Protein 2LEO (pdb70)

InterPro domains:
  IPR002350 Kazal domain [PF00050] (32-85)
  IPR002350 Kazal domain [PS00282] (45-67)
  IPR002350 Kazal domain [PS51465] (26-85)
  IPR002350 Kazal domain [SM00280] (31-85)
  IPR036058 Kazal domain superfamily [SSF100895] (29-85)
  IPR050159 Kazal-type Serine Protease Inhibitor [PTHR47499] (1-85)

Solvent-accessible surface area: 4536 Å² total; per-residue (Å²): 133,172,57,111,84,118,48,114,105,164,44,75,20,71,93,17,136,155,75,87,58,142,57,20,82,44,58,179,67,155,98,45,10,0,0,43,40,163,81,56,27,20,4,39,0,84,1,0,20,52,8,32,116,47,128,35,158,3,56,33,41,67,110,21,75,83

Nearest PDB structures (foldseek):
  2leo-assembly1_A  TM=8.943E-01  e=5.142E-12  Homo sapiens
  1ppf-assembly1_I  TM=8.705E-01  e=2.106E-05  Meleagris gallopavo
  2sge-assembly1_I  TM=8.739E-01  e=2.748E-05  Meleagris gallopavo
  1m8b-assembly1_A  TM=8.467E-01  e=2.937E-05  unclassified
  2sgp-assembly1_I  TM=8.776E-01  e=6.971E-05  Meleagris gallopavo

Foldseek 3Di:
DVDCPPDNDWQCLVVQVVPDLVDGDDDPQFWWFAWPVQATDRDSRRQSSVCVVVVNPTIGPGTHHD

Structure (mmCIF, N/CA/C/O backbone):
data_2LEO
#
_entry.id   2LEO
#
loop_
_atom_site.group_PDB
_atom_site.id
_atom_site.type_symbol
_atom_site.label_atom_id
_atom_site.label_alt_id
_atom_site.label_comp_id
_atom_site.label_asym_id
_atom_site.label_entity_id
_atom_site.label_seq_id
_atom_site.pdbx_PDB_ins_code
_atom_site.Cartn_x
_atom_site.Cartn_y
_atom_site.Cartn_z
_atom_site.occupancy
_atom_site.B_iso_or_equiv
_atom_site.auth_seq_id
_atom_site.auth_comp_id
_atom_site.auth_asym_id
_atom_site.auth_atom_id
_atom_site.pdbx_PDB_model_num
ATOM 1 N N . SER A 1 1 ? 14.704 1.374 9.948 1.00 0.00 20 SER A N 1
ATOM 2 C CA . SER A 1 1 ? 13.849 2.432 9.454 1.00 0.00 20 SER A CA 1
ATOM 3 C C . SER A 1 1 ? 14.066 3.697 10.269 1.00 0.00 20 SER A C 1
ATOM 4 O O . SER A 1 1 ? 13.954 3.682 11.497 1.00 0.00 20 SER A O 1
ATOM 14 N N . GLU A 1 2 ? 14.387 4.778 9.596 1.00 0.00 21 GLU A N 1
ATOM 15 C CA . GLU A 1 2 ? 14.659 6.030 10.259 1.00 0.00 21 GLU A CA 1
ATOM 16 C C . GLU A 1 2 ? 13.429 6.901 10.230 1.00 0.00 21 GLU A C 1
ATOM 17 O O . GLU A 1 2 ? 12.966 7.312 9.152 1.00 0.00 21 GLU A O 1
ATOM 29 N N . ALA A 1 3 ? 12.882 7.132 11.389 1.00 0.00 22 ALA A N 1
ATOM 30 C CA . ALA A 1 3 ? 11.720 7.966 11.560 1.00 0.00 22 ALA A CA 1
ATOM 31 C C . ALA A 1 3 ? 11.691 8.454 12.986 1.00 0.00 22 ALA A C 1
ATOM 32 O O . ALA A 1 3 ? 12.151 7.745 13.890 1.00 0.00 22 ALA A O 1
ATOM 39 N N . ALA A 1 4 ? 11.191 9.649 13.197 1.00 0.00 23 ALA A N 1
ATOM 40 C CA . ALA A 1 4 ? 11.076 10.181 14.539 1.00 0.00 23 ALA A CA 1
ATOM 41 C C . ALA A 1 4 ? 9.915 9.486 15.216 1.00 0.00 23 ALA A C 1
ATOM 42 O O . ALA A 1 4 ? 10.003 9.036 16.362 1.00 0.00 23 ALA A O 1
ATOM 49 N N . SER A 1 5 ? 8.845 9.378 14.484 1.00 0.00 24 SER A N 1
ATOM 50 C CA . SER A 1 5 ? 7.679 8.701 14.925 1.00 0.00 24 SER A CA 1
ATOM 51 C C . SER A 1 5 ? 7.569 7.411 14.124 1.00 0.00 24 SER A C 1
ATOM 52 O O . SER A 1 5 ? 7.262 7.445 12.925 1.00 0.00 24 SER A O 1
ATOM 60 N N . LEU A 1 6 ? 7.878 6.300 14.749 1.00 0.00 25 LEU A N 1
ATOM 61 C CA . LEU A 1 6 ? 7.809 5.010 14.084 1.00 0.00 25 LEU A CA 1
ATOM 62 C C . LEU A 1 6 ? 6.369 4.672 13.846 1.00 0.00 25 LEU A C 1
ATOM 63 O O . LEU A 1 6 ? 5.633 4.361 14.782 1.00 0.00 25 LEU A O 1
ATOM 79 N N . SER A 1 7 ? 5.954 4.764 12.620 1.00 0.00 26 SER A N 1
ATOM 80 C CA . SER A 1 7 ? 4.581 4.578 12.297 1.00 0.00 26 SER A CA 1
ATOM 81 C C . SER A 1 7 ? 4.403 3.434 11.289 1.00 0.00 26 SER A C 1
ATOM 82 O O . SER A 1 7 ? 4.456 3.650 10.070 1.00 0.00 26 SER A O 1
ATOM 90 N N . PRO A 1 8 ? 4.295 2.186 11.778 1.00 0.00 27 PRO A N 1
ATOM 91 C CA . PRO A 1 8 ? 4.045 1.045 10.943 1.00 0.00 27 PRO A CA 1
ATOM 92 C C . PRO A 1 8 ? 2.541 0.830 10.783 1.00 0.00 27 PRO A C 1
ATOM 93 O O . PRO A 1 8 ? 1.879 0.209 11.631 1.00 0.00 27 PRO A O 1
ATOM 104 N N . LYS A 1 9 ? 1.998 1.414 9.759 1.00 0.00 28 LYS A N 1
ATOM 105 C CA . LYS A 1 9 ? 0.597 1.309 9.482 1.00 0.00 28 LYS A CA 1
ATOM 106 C C . LYS A 1 9 ? 0.357 0.317 8.374 1.00 0.00 28 LYS A C 1
ATOM 107 O O . LYS A 1 9 ? 1.158 0.195 7.442 1.00 0.00 28 LYS A O 1
ATOM 126 N N . LYS A 1 10 ? -0.702 -0.409 8.487 1.00 0.00 29 LYS A N 1
ATOM 127 C CA . LYS A 1 10 ? -1.095 -1.335 7.472 1.00 0.00 29 LYS A CA 1
ATOM 128 C C . LYS A 1 10 ? -2.580 -1.198 7.284 1.00 0.00 29 LYS A C 1
ATOM 129 O O . LYS A 1 10 ? -3.345 -1.479 8.193 1.00 0.00 29 LYS A O 1
ATOM 148 N N . VAL A 1 11 ? -2.978 -0.724 6.131 1.00 0.00 30 VAL A N 1
ATOM 149 C CA . VAL A 1 11 ? -4.387 -0.578 5.808 1.00 0.00 30 VAL A CA 1
ATOM 150 C C . VAL A 1 11 ? -4.910 -1.969 5.436 1.00 0.00 30 VAL A C 1
ATOM 151 O O . VAL A 1 11 ? -4.091 -2.902 5.282 1.00 0.00 30 VAL A O 1
ATOM 164 N N . ASP A 1 12 ? -6.211 -2.146 5.297 1.00 0.00 31 ASP A N 1
ATOM 165 C CA . ASP A 1 12 ? -6.704 -3.466 4.975 1.00 0.00 31 ASP A CA 1
ATOM 166 C C . ASP A 1 12 ? -6.445 -3.772 3.531 1.00 0.00 31 ASP A C 1
ATOM 167 O O . ASP A 1 12 ? -7.086 -3.232 2.633 1.00 0.00 31 ASP A O 1
ATOM 176 N N . CYS A 1 13 ? -5.462 -4.570 3.322 1.00 0.00 32 CYS A N 1
ATOM 177 C CA . CYS A 1 13 ? -5.105 -5.015 2.022 1.00 0.00 32 CYS A CA 1
ATOM 178 C C . CYS A 1 13 ? -5.587 -6.453 1.883 1.00 0.00 32 CYS A C 1
ATOM 179 O O . CYS A 1 13 ? -5.659 -6.996 0.807 1.00 0.00 32 CYS A O 1
ATOM 186 N N . SER A 1 14 ? -6.013 -7.019 2.998 1.00 0.00 33 SER A N 1
ATOM 187 C CA . SER A 1 14 ? -6.418 -8.400 3.091 1.00 0.00 33 SER A CA 1
ATOM 188 C C . SER A 1 14 ? -7.616 -8.705 2.193 1.00 0.00 33 SER A C 1
ATOM 189 O O . SER A 1 14 ? -7.619 -9.716 1.488 1.00 0.00 33 SER A O 1
ATOM 197 N N . ILE A 1 15 ? -8.606 -7.829 2.187 1.00 0.00 34 ILE A N 1
ATOM 198 C CA . ILE A 1 15 ? -9.792 -8.044 1.358 1.00 0.00 34 ILE A CA 1
ATOM 199 C C . ILE A 1 15 ? -9.456 -8.007 -0.137 1.00 0.00 34 ILE A C 1
ATOM 200 O O . ILE A 1 15 ? -10.129 -8.637 -0.948 1.00 0.00 34 ILE A O 1
ATOM 216 N N . TYR A 1 16 ? -8.375 -7.327 -0.486 1.00 0.00 35 TYR A N 1
ATOM 217 C CA . TYR A 1 16 ? -7.981 -7.208 -1.874 1.00 0.00 35 TYR A CA 1
ATOM 218 C C . TYR A 1 16 ? -6.981 -8.293 -2.204 1.00 0.00 35 TYR A C 1
ATOM 219 O O . TYR A 1 16 ? -6.849 -8.720 -3.333 1.00 0.00 35 TYR A O 1
ATOM 237 N N . LYS A 1 17 ? -6.336 -8.770 -1.165 1.00 0.00 36 LYS A N 1
ATOM 238 C CA . LYS A 1 17 ? -5.366 -9.853 -1.203 1.00 0.00 36 LYS A CA 1
ATOM 239 C C . LYS A 1 17 ? -6.087 -11.175 -1.518 1.00 0.00 36 LYS A C 1
ATOM 240 O O . LYS A 1 17 ? -5.474 -12.195 -1.871 1.00 0.00 36 LYS A O 1
ATOM 259 N N . LYS A 1 18 ? -7.395 -11.122 -1.375 1.00 0.00 37 LYS A N 1
ATOM 260 C CA . LYS A 1 18 ? -8.291 -12.213 -1.683 1.00 0.00 37 LYS A CA 1
ATOM 261 C C . LYS A 1 18 ? -8.434 -12.341 -3.216 1.00 0.00 37 LYS A C 1
ATOM 262 O O . LYS A 1 18 ? -8.898 -13.362 -3.732 1.00 0.00 37 LYS A O 1
ATOM 281 N N . TYR A 1 19 ? -8.035 -11.301 -3.929 1.00 0.00 38 TYR A N 1
ATOM 282 C CA . TYR A 1 19 ? -8.095 -11.287 -5.377 1.00 0.00 38 TYR A CA 1
ATOM 283 C C . TYR A 1 19 ? -6.684 -11.464 -5.914 1.00 0.00 38 TYR A C 1
ATOM 284 O O . TYR A 1 19 ? -5.716 -11.236 -5.178 1.00 0.00 38 TYR A O 1
ATOM 302 N N . PRO A 1 20 ? -6.524 -11.899 -7.177 1.00 0.00 39 PRO A N 1
ATOM 303 C CA . PRO A 1 20 ? -5.213 -11.959 -7.815 1.00 0.00 39 PRO A CA 1
ATOM 304 C C . PRO A 1 20 ? -4.629 -10.552 -7.930 1.00 0.00 39 PRO A C 1
ATOM 305 O O . PRO A 1 20 ? -5.340 -9.614 -8.271 1.00 0.00 39 PRO A O 1
ATOM 316 N N . VAL A 1 21 ? -3.346 -10.428 -7.676 1.00 0.00 40 VAL A N 1
ATOM 317 C CA . VAL A 1 21 ? -2.653 -9.133 -7.628 1.00 0.00 40 VAL A CA 1
ATOM 318 C C . VAL A 1 21 ? -2.816 -8.306 -8.927 1.00 0.00 40 VAL A C 1
ATOM 319 O O . VAL A 1 21 ? -2.840 -7.072 -8.888 1.00 0.00 40 VAL A O 1
ATOM 332 N N . VAL A 1 22 ? -2.961 -8.970 -10.062 1.00 0.00 41 VAL A N 1
ATOM 333 C CA . VAL A 1 22 ? -3.099 -8.241 -11.310 1.00 0.00 41 VAL A CA 1
ATOM 334 C C . VAL A 1 22 ? -4.548 -7.735 -11.506 1.00 0.00 41 VAL A C 1
ATOM 335 O O . VAL A 1 22 ? -4.777 -6.702 -12.150 1.00 0.00 41 VAL A O 1
ATOM 348 N N . ALA A 1 23 ? -5.512 -8.409 -10.907 1.00 0.00 42 ALA A N 1
ATOM 349 C CA . ALA A 1 23 ? -6.890 -8.021 -11.066 1.00 0.00 42 ALA A CA 1
ATOM 350 C C . ALA A 1 23 ? -7.550 -7.817 -9.725 1.00 0.00 42 ALA A C 1
ATOM 351 O O . ALA A 1 23 ? -8.062 -8.760 -9.123 1.00 0.00 42 ALA A O 1
ATOM 358 N N . ILE A 1 24 ? -7.537 -6.606 -9.268 1.00 0.00 43 ILE A N 1
ATOM 359 C CA . ILE A 1 24 ? -8.123 -6.256 -8.005 1.00 0.00 43 ILE A CA 1
ATOM 360 C C . ILE A 1 24 ? -9.146 -5.161 -8.243 1.00 0.00 43 ILE A C 1
ATOM 361 O O . ILE A 1 24 ? -8.784 -4.063 -8.697 1.00 0.00 43 ILE A O 1
ATOM 377 N N . PRO A 1 25 ? -10.433 -5.452 -8.035 1.00 0.00 44 PRO A N 1
ATOM 378 C CA . PRO A 1 25 ? -11.493 -4.467 -8.214 1.00 0.00 44 PRO A CA 1
ATOM 379 C C . PRO A 1 25 ? -11.412 -3.369 -7.159 1.00 0.00 44 PRO A C 1
ATOM 380 O O . PRO A 1 25 ? -11.299 -3.648 -5.958 1.00 0.00 44 PRO A O 1
ATOM 391 N N . CYS A 1 26 ? -11.538 -2.149 -7.595 1.00 0.00 45 CYS A N 1
ATOM 392 C CA . CYS A 1 26 ? -11.409 -1.013 -6.724 1.00 0.00 45 CYS A CA 1
ATOM 393 C C . CYS A 1 26 ? -12.712 -0.247 -6.664 1.00 0.00 45 CYS A C 1
ATOM 394 O O . CYS A 1 26 ? -13.485 -0.260 -7.635 1.00 0.00 45 CYS A O 1
ATOM 401 N N . PRO A 1 27 ? -13.017 0.378 -5.519 1.00 0.00 46 PRO A N 1
ATOM 402 C CA . PRO A 1 27 ? -14.197 1.221 -5.389 1.00 0.00 46 PRO A CA 1
ATOM 403 C C . PRO A 1 27 ? -14.062 2.498 -6.222 1.00 0.00 46 PRO A C 1
ATOM 404 O O . PRO A 1 27 ? -12.951 2.943 -6.526 1.00 0.00 46 PRO A O 1
ATOM 415 N N . ILE A 1 28 ? -15.186 3.104 -6.540 1.00 0.00 47 ILE A N 1
ATOM 416 C CA . ILE A 1 28 ? -15.215 4.330 -7.343 1.00 0.00 47 ILE A CA 1
ATOM 417 C C . ILE A 1 28 ? -14.975 5.582 -6.491 1.00 0.00 47 ILE A C 1
ATOM 418 O O . ILE A 1 28 ? -15.145 6.718 -6.944 1.00 0.00 47 ILE A O 1
ATOM 434 N N . THR A 1 29 ? -14.559 5.356 -5.282 1.00 0.00 48 THR A N 1
ATOM 435 C CA . THR A 1 29 ? -14.271 6.393 -4.347 1.00 0.00 48 THR A CA 1
ATOM 436 C C . THR A 1 29 ? -12.774 6.718 -4.417 1.00 0.00 48 THR A C 1
ATOM 437 O O . THR A 1 29 ? -11.938 5.807 -4.548 1.00 0.00 48 THR A O 1
ATOM 448 N N . TYR A 1 30 ? -12.448 7.986 -4.412 1.00 0.00 49 TYR A N 1
ATOM 449 C CA . TYR A 1 30 ? -11.073 8.412 -4.433 1.00 0.00 49 TYR A CA 1
ATOM 450 C C . TYR A 1 30 ? -10.718 8.906 -3.056 1.00 0.00 49 TYR A C 1
ATOM 451 O O . TYR A 1 30 ? -11.302 9.880 -2.573 1.00 0.00 49 TYR A O 1
ATOM 469 N N . LEU A 1 31 ? -9.809 8.240 -2.434 1.00 0.00 50 LEU A N 1
ATOM 470 C CA . LEU A 1 31 ? -9.357 8.580 -1.118 1.00 0.00 50 LEU A CA 1
ATOM 471 C C . LEU A 1 31 ? -7.860 8.541 -1.140 1.00 0.00 50 LEU A C 1
ATOM 472 O O . LEU A 1 31 ? -7.278 7.460 -1.153 1.00 0.00 50 LEU A O 1
ATOM 488 N N . PRO A 1 32 ? -7.211 9.702 -1.192 1.00 0.00 51 PRO A N 1
ATOM 489 C CA . PRO A 1 32 ? -5.775 9.765 -1.292 1.00 0.00 51 PRO A CA 1
ATOM 490 C C . PRO A 1 32 ? -5.121 9.120 -0.092 1.00 0.00 51 PRO A C 1
ATOM 491 O O . PRO A 1 32 ? -5.468 9.418 1.061 1.00 0.00 51 PRO A O 1
ATOM 502 N N . VAL A 1 33 ? -4.257 8.196 -0.356 1.00 0.00 52 VAL A N 1
ATOM 503 C CA . VAL A 1 33 ? -3.517 7.530 0.675 1.00 0.00 52 VAL A CA 1
ATOM 504 C C . VAL A 1 33 ? -2.048 7.616 0.353 1.00 0.00 52 VAL A C 1
ATOM 505 O O . VAL A 1 33 ? -1.671 7.754 -0.814 1.00 0.00 52 VAL A O 1
ATOM 518 N N . CYS A 1 34 ? -1.237 7.564 1.349 1.00 0.00 53 CYS A N 1
ATOM 519 C CA . CYS A 1 34 ? 0.175 7.674 1.163 1.00 0.00 53 CYS A CA 1
ATOM 520 C C . CYS A 1 34 ? 0.874 6.426 1.642 1.00 0.00 53 CYS A C 1
ATOM 521 O O . CYS A 1 34 ? 0.638 5.948 2.777 1.00 0.00 53 CYS A O 1
ATOM 528 N N . GLY A 1 35 ? 1.708 5.885 0.793 1.00 0.00 54 GLY A N 1
ATOM 529 C CA . GLY A 1 35 ? 2.451 4.725 1.133 1.00 0.00 54 GLY A CA 1
ATOM 530 C C . GLY A 1 35 ? 3.779 5.079 1.762 1.00 0.00 54 GLY A C 1
ATOM 531 O O . GLY A 1 35 ? 4.243 6.210 1.642 1.00 0.00 54 GLY A O 1
ATOM 535 N N . SER A 1 36 ? 4.404 4.109 2.397 1.00 0.00 55 SER A N 1
ATOM 536 C CA . SER A 1 36 ? 5.694 4.273 3.075 1.00 0.00 55 SER A CA 1
ATOM 537 C C . SER A 1 36 ? 6.814 4.566 2.072 1.00 0.00 55 SER A C 1
ATOM 538 O O . SER A 1 36 ? 7.901 5.027 2.430 1.00 0.00 55 SER A O 1
ATOM 546 N N . ASP A 1 37 ? 6.510 4.321 0.814 1.00 0.00 56 ASP A N 1
ATOM 547 C CA . ASP A 1 37 ? 7.427 4.536 -0.287 1.00 0.00 56 ASP A CA 1
ATOM 548 C C . ASP A 1 37 ? 7.335 6.004 -0.734 1.00 0.00 56 ASP A C 1
ATOM 549 O O . ASP A 1 37 ? 8.022 6.434 -1.648 1.00 0.00 56 ASP A O 1
ATOM 558 N N . TYR A 1 38 ? 6.465 6.758 -0.039 1.00 0.00 57 TYR A N 1
ATOM 559 C CA . TYR A 1 38 ? 6.202 8.186 -0.281 1.00 0.00 57 TYR A CA 1
ATOM 560 C C . TYR A 1 38 ? 5.481 8.408 -1.593 1.00 0.00 57 TYR A C 1
ATOM 561 O O . TYR A 1 38 ? 5.614 9.454 -2.235 1.00 0.00 57 TYR A O 1
ATOM 579 N N . ILE A 1 39 ? 4.682 7.445 -1.961 1.00 0.00 58 ILE A N 1
ATOM 580 C CA . ILE A 1 39 ? 3.895 7.530 -3.161 1.00 0.00 58 ILE A CA 1
ATOM 581 C C . ILE A 1 39 ? 2.424 7.676 -2.772 1.00 0.00 58 ILE A C 1
ATOM 582 O O . ILE A 1 39 ? 1.927 6.914 -1.933 1.00 0.00 58 ILE A O 1
ATOM 598 N N . THR A 1 40 ? 1.761 8.673 -3.324 1.00 0.00 59 THR A N 1
ATOM 599 C CA . THR A 1 40 ? 0.353 8.880 -3.083 1.00 0.00 59 THR A CA 1
ATOM 600 C C . THR A 1 40 ? -0.461 7.996 -4.042 1.00 0.00 59 THR A C 1
ATOM 601 O O . THR A 1 40 ? -0.158 7.922 -5.241 1.00 0.00 59 THR A O 1
ATOM 612 N N . TYR A 1 41 ? -1.443 7.317 -3.514 1.00 0.00 60 TYR A N 1
ATOM 613 C CA . TYR A 1 41 ? -2.291 6.440 -4.286 1.00 0.00 60 TYR A CA 1
ATOM 614 C C . TYR A 1 41 ? -3.720 6.946 -4.284 1.00 0.00 60 TYR A C 1
ATOM 615 O O . TYR A 1 41 ? -4.120 7.685 -3.369 1.00 0.00 60 TYR A O 1
ATOM 633 N N . GLY A 1 42 ? -4.477 6.542 -5.308 1.00 0.00 61 GLY A N 1
ATOM 634 C CA . GLY A 1 42 ? -5.856 6.986 -5.478 1.00 0.00 61 GLY A CA 1
ATOM 635 C C . GLY A 1 42 ? -6.800 6.507 -4.391 1.00 0.00 61 GLY A C 1
ATOM 636 O O . GLY A 1 42 ? -7.789 7.172 -4.094 1.00 0.00 61 GLY A O 1
ATOM 640 N N . ASN A 1 43 ? -6.504 5.353 -3.823 1.00 0.00 62 ASN A N 1
ATOM 641 C CA . ASN A 1 43 ? -7.269 4.788 -2.717 1.00 0.00 62 ASN A CA 1
ATOM 642 C C . ASN A 1 43 ? -6.557 3.577 -2.177 1.00 0.00 62 ASN A C 1
ATOM 643 O O . ASN A 1 43 ? -5.521 3.146 -2.746 1.00 0.00 62 ASN A O 1
ATOM 654 N N . GLU A 1 44 ? -7.094 3.017 -1.115 1.00 0.00 63 GLU A N 1
ATOM 655 C CA . GLU A 1 44 ? -6.514 1.865 -0.452 1.00 0.00 63 GLU A CA 1
ATOM 656 C C . GLU A 1 44 ? -6.438 0.634 -1.345 1.00 0.00 63 GLU A C 1
ATOM 657 O O . GLU A 1 44 ? -5.486 -0.134 -1.254 1.00 0.00 63 GLU A O 1
ATOM 669 N N . CYS A 1 45 ? -7.412 0.465 -2.211 1.00 0.00 64 CYS A N 1
ATOM 670 C CA . CYS A 1 45 ? -7.399 -0.620 -3.179 1.00 0.00 64 CYS A CA 1
ATOM 671 C C . CYS A 1 45 ? -6.166 -0.526 -4.070 1.00 0.00 64 CYS A C 1
ATOM 672 O O . CYS A 1 45 ? -5.419 -1.501 -4.220 1.00 0.00 64 CYS A O 1
ATOM 679 N N . HIS A 1 46 ? -5.916 0.666 -4.611 1.00 0.00 65 HIS A N 1
ATOM 680 C CA . HIS A 1 46 ? -4.772 0.861 -5.494 1.00 0.00 65 HIS A CA 1
ATOM 681 C C . HIS A 1 46 ? -3.473 0.712 -4.741 1.00 0.00 65 HIS A C 1
ATOM 682 O O . HIS A 1 46 ? -2.508 0.155 -5.271 1.00 0.00 65 HIS A O 1
ATOM 697 N N . LEU A 1 47 ? -3.459 1.182 -3.500 1.00 0.00 66 LEU A N 1
ATOM 698 C CA . LEU A 1 47 ? -2.305 1.020 -2.630 1.00 0.00 66 LEU A CA 1
ATOM 699 C C . LEU A 1 47 ? -2.036 -0.460 -2.412 1.00 0.00 66 LEU A C 1
ATOM 700 O O . LEU A 1 47 ? -0.920 -0.916 -2.574 1.00 0.00 66 LEU A O 1
ATOM 716 N N . CYS A 1 48 ? -3.085 -1.195 -2.101 1.00 0.00 67 CYS A N 1
ATOM 717 C CA . CYS A 1 48 ? -3.001 -2.619 -1.846 1.00 0.00 67 CYS A CA 1
ATOM 718 C C . CYS A 1 48 ? -2.461 -3.388 -3.058 1.00 0.00 67 CYS A C 1
ATOM 719 O O . CYS A 1 48 ? -1.607 -4.259 -2.899 1.00 0.00 67 CYS A O 1
ATOM 726 N N . THR A 1 49 ? -2.912 -3.024 -4.268 1.00 0.00 68 THR A N 1
ATOM 727 C CA . THR A 1 49 ? -2.444 -3.684 -5.482 1.00 0.00 68 THR A CA 1
ATOM 728 C C . THR A 1 49 ? -0.902 -3.581 -5.591 1.00 0.00 68 THR A C 1
ATOM 729 O O . THR A 1 49 ? -0.211 -4.586 -5.786 1.00 0.00 68 THR A O 1
ATOM 740 N N . GLU A 1 50 ? -0.380 -2.379 -5.399 1.00 0.00 69 GLU A N 1
ATOM 741 C CA . GLU A 1 50 ? 1.054 -2.151 -5.434 1.00 0.00 69 GLU A CA 1
ATOM 742 C C . GLU A 1 50 ? 1.753 -2.743 -4.208 1.00 0.00 69 GLU A C 1
ATOM 743 O O . GLU A 1 50 ? 2.880 -3.237 -4.309 1.00 0.00 69 GLU A O 1
ATOM 755 N N . SER A 1 51 ? 1.078 -2.710 -3.069 1.00 0.00 70 SER A N 1
ATOM 756 C CA . SER A 1 51 ? 1.617 -3.223 -1.822 1.00 0.00 70 SER A CA 1
ATOM 757 C C . SER A 1 51 ? 1.883 -4.726 -1.950 1.00 0.00 70 SER A C 1
ATOM 758 O O . SER A 1 51 ? 2.937 -5.217 -1.533 1.00 0.00 70 SER A O 1
ATOM 766 N N . LEU A 1 52 ? 0.951 -5.439 -2.562 1.00 0.00 71 LEU A N 1
ATOM 767 C CA . LEU A 1 52 ? 1.100 -6.867 -2.788 1.00 0.00 71 LEU A CA 1
ATOM 768 C C . LEU A 1 52 ? 2.106 -7.129 -3.894 1.00 0.00 71 LEU A C 1
ATOM 769 O O . LEU A 1 52 ? 2.939 -8.029 -3.790 1.00 0.00 71 LEU A O 1
ATOM 785 N N . LYS A 1 53 ? 2.044 -6.317 -4.933 1.00 0.00 72 LYS A N 1
ATOM 786 C CA . LYS A 1 53 ? 2.901 -6.458 -6.105 1.00 0.00 72 LYS A CA 1
ATOM 787 C C . LYS A 1 53 ? 4.377 -6.289 -5.742 1.00 0.00 72 LYS A C 1
ATOM 788 O O . LYS A 1 53 ? 5.215 -7.086 -6.135 1.00 0.00 72 LYS A O 1
ATOM 807 N N . SER A 1 54 ? 4.679 -5.281 -4.974 1.00 0.00 73 SER A N 1
ATOM 808 C CA . SER A 1 54 ? 6.045 -5.014 -4.581 1.00 0.00 73 SER A CA 1
ATOM 809 C C . SER A 1 54 ? 6.371 -5.671 -3.225 1.00 0.00 73 SER A C 1
ATOM 810 O O . SER A 1 54 ? 7.451 -5.468 -2.663 1.00 0.00 73 SER A O 1
ATOM 818 N N . ASN A 1 55 ? 5.415 -6.452 -2.729 1.00 0.00 74 ASN A N 1
ATOM 819 C CA . ASN A 1 55 ? 5.493 -7.193 -1.458 1.00 0.00 74 ASN A CA 1
ATOM 820 C C . ASN A 1 55 ? 5.966 -6.372 -0.266 1.00 0.00 74 ASN A C 1
ATOM 821 O O . ASN A 1 55 ? 7.109 -6.491 0.183 1.00 0.00 74 ASN A O 1
ATOM 832 N N . GLY A 1 56 ? 5.106 -5.491 0.188 1.00 0.00 75 GLY A N 1
ATOM 833 C CA . GLY A 1 56 ? 5.351 -4.708 1.395 1.00 0.00 75 GLY A CA 1
ATOM 834 C C . GLY A 1 56 ? 6.356 -3.571 1.242 1.00 0.00 75 GLY A C 1
ATOM 835 O O . GLY A 1 56 ? 6.657 -2.889 2.228 1.00 0.00 75 GLY A O 1
ATOM 839 N N . ARG A 1 57 ? 6.889 -3.367 0.019 1.00 0.00 76 ARG A N 1
ATOM 840 C CA . ARG A 1 57 ? 7.767 -2.223 -0.262 1.00 0.00 76 ARG A CA 1
ATOM 841 C C . ARG A 1 57 ? 7.021 -0.955 0.085 1.00 0.00 76 ARG A C 1
ATOM 842 O O . ARG A 1 57 ? 7.510 -0.086 0.807 1.00 0.00 76 ARG A O 1
ATOM 863 N N . VAL A 1 58 ? 5.839 -0.871 -0.431 1.00 0.00 77 VAL A N 1
ATOM 864 C CA . VAL A 1 58 ? 4.993 0.216 -0.171 1.00 0.00 77 VAL A CA 1
ATOM 865 C C . VAL A 1 58 ? 3.880 -0.239 0.769 1.00 0.00 77 VAL A C 1
ATOM 866 O O . VAL A 1 58 ? 2.995 -1.006 0.403 1.00 0.00 77 VAL A O 1
ATOM 879 N N . GLN A 1 59 ? 3.993 0.145 1.993 1.00 0.00 78 GLN A N 1
ATOM 880 C CA . GLN A 1 59 ? 3.007 -0.177 2.975 1.00 0.00 78 GLN A CA 1
ATOM 881 C C . GLN A 1 59 ? 2.241 1.112 3.237 1.00 0.00 78 GLN A C 1
ATOM 882 O O . GLN A 1 59 ? 2.537 2.120 2.607 1.00 0.00 78 GLN A O 1
ATOM 896 N N . PHE A 1 60 ? 1.288 1.100 4.126 1.00 0.00 79 PHE A N 1
ATOM 897 C CA . PHE A 1 60 ? 0.519 2.294 4.410 1.00 0.00 79 PHE A CA 1
ATOM 898 C C . PHE A 1 60 ? 1.310 3.184 5.380 1.00 0.00 79 PHE A C 1
ATOM 899 O O . PHE A 1 60 ? 1.815 2.712 6.391 1.00 0.00 79 PHE A O 1
ATOM 916 N N . LEU A 1 61 ? 1.472 4.436 5.039 1.00 0.00 80 LEU A N 1
ATOM 917 C CA . LEU A 1 61 ? 2.223 5.350 5.884 1.00 0.00 80 LEU A CA 1
ATOM 918 C C . LEU A 1 61 ? 1.260 6.244 6.630 1.00 0.00 80 LEU A C 1
ATOM 919 O O . LEU A 1 61 ? 1.252 6.297 7.861 1.00 0.00 80 LEU A O 1
ATOM 935 N N . HIS A 1 62 ? 0.446 6.942 5.878 1.00 0.00 81 HIS A N 1
ATOM 936 C CA . HIS A 1 62 ? -0.544 7.826 6.430 1.00 0.00 81 HIS A CA 1
ATOM 937 C C . HIS A 1 62 ? -1.595 8.064 5.400 1.00 0.00 81 HIS A C 1
ATOM 938 O O . HIS A 1 62 ? -1.366 7.825 4.210 1.00 0.00 81 HIS A O 1
ATOM 953 N N . ASP A 1 63 ? -2.719 8.521 5.830 1.00 0.00 82 ASP A N 1
ATOM 954 C CA . ASP A 1 63 ? -3.802 8.833 4.933 1.00 0.00 82 ASP A CA 1
ATOM 955 C C . ASP A 1 63 ? -3.554 10.198 4.340 1.00 0.00 82 ASP A C 1
ATOM 956 O O . ASP A 1 63 ? -2.769 10.995 4.893 1.00 0.00 82 ASP A O 1
ATOM 965 N N . GLY A 1 64 ? -4.150 10.449 3.222 1.00 0.00 83 GLY A N 1
ATOM 966 C CA . GLY A 1 64 ? -3.988 11.707 2.563 1.00 0.00 83 GLY A CA 1
ATOM 967 C C . GLY A 1 64 ? -2.790 11.687 1.657 1.00 0.00 83 GLY A C 1
ATOM 968 O O . GLY A 1 64 ? -1.992 10.740 1.695 1.00 0.00 83 GLY A O 1
ATOM 972 N N . SER A 1 65 ? -2.673 12.691 0.832 1.00 0.00 84 SER A N 1
ATOM 973 C CA . SER A 1 65 ? -1.551 12.840 -0.063 1.00 0.00 84 SER A CA 1
ATOM 974 C C . SER A 1 65 ? -0.245 12.953 0.757 1.00 0.00 84 SER A C 1
ATOM 975 O O . SER A 1 65 ? -0.263 13.496 1.862 1.00 0.00 84 SER A O 1
ATOM 983 N N . CYS A 1 66 ? 0.842 12.406 0.240 1.00 0.00 85 CYS A N 1
ATOM 984 C CA . CYS A 1 66 ? 2.125 12.385 0.949 1.00 0.00 85 CYS A CA 1
ATOM 985 C C . CYS A 1 66 ? 2.639 13.788 1.270 1.00 0.00 85 CYS A C 1
ATOM 986 O O . CYS A 1 66 ? 2.609 14.191 2.453 1.00 0.00 85 CYS A O 1
ATOM 994 N N . SER A 1 1 ? -2.098 -14.272 22.133 1.00 0.00 20 SER A N 2
ATOM 995 C CA . SER A 1 1 ? -0.863 -14.052 21.425 1.00 0.00 20 SER A CA 2
ATOM 996 C C . SER A 1 1 ? 0.226 -14.959 22.016 1.00 0.00 20 SER A C 2
ATOM 997 O O . SER A 1 1 ? 0.010 -15.598 23.055 1.00 0.00 20 SER A O 2
ATOM 1007 N N . GLU A 1 2 ? 1.375 -15.028 21.367 1.00 0.00 21 GLU A N 2
ATOM 1008 C CA . GLU A 1 2 ? 2.477 -15.867 21.834 1.00 0.00 21 GLU A CA 2
ATOM 1009 C C . GLU A 1 2 ? 3.214 -15.153 22.954 1.00 0.00 21 GLU A C 2
ATOM 1010 O O . GLU A 1 2 ? 3.614 -15.764 23.945 1.00 0.00 21 GLU A O 2
ATOM 1022 N N . ALA A 1 3 ? 3.374 -13.862 22.784 1.00 0.00 22 ALA A N 2
ATOM 1023 C CA . ALA A 1 3 ? 3.997 -13.008 23.755 1.00 0.00 22 ALA A CA 2
ATOM 1024 C C . ALA A 1 3 ? 3.548 -11.594 23.498 1.00 0.00 22 ALA A C 2
ATOM 1025 O O . ALA A 1 3 ? 2.932 -10.952 24.358 1.00 0.00 22 ALA A O 2
ATOM 1032 N N . ALA A 1 4 ? 3.799 -11.140 22.294 1.00 0.00 23 ALA A N 2
ATOM 1033 C CA . ALA A 1 4 ? 3.438 -9.811 21.869 1.00 0.00 23 ALA A CA 2
ATOM 1034 C C . ALA A 1 4 ? 3.297 -9.780 20.352 1.00 0.00 23 ALA A C 2
ATOM 1035 O O . ALA A 1 4 ? 4.292 -9.717 19.624 1.00 0.00 23 ALA A O 2
ATOM 1042 N N . SER A 1 5 ? 2.088 -9.886 19.881 1.00 0.00 24 SER A N 2
ATOM 1043 C CA . SER A 1 5 ? 1.826 -9.860 18.466 1.00 0.00 24 SER A CA 2
ATOM 1044 C C . SER A 1 5 ? 1.486 -8.432 18.044 1.00 0.00 24 SER A C 2
ATOM 1045 O O . SER A 1 5 ? 1.932 -7.958 16.992 1.00 0.00 24 SER A O 2
ATOM 1053 N N . LEU A 1 6 ? 0.713 -7.756 18.907 1.00 0.00 25 LEU A N 2
ATOM 1054 C CA . LEU A 1 6 ? 0.224 -6.383 18.712 1.00 0.00 25 LEU A CA 2
ATOM 1055 C C . LEU A 1 6 ? -0.773 -6.261 17.565 1.00 0.00 25 LEU A C 2
ATOM 1056 O O . LEU A 1 6 ? -0.831 -7.107 16.655 1.00 0.00 25 LEU A O 2
ATOM 1072 N N . SER A 1 7 ? -1.563 -5.227 17.621 1.00 0.00 26 SER A N 2
ATOM 1073 C CA . SER A 1 7 ? -2.501 -4.924 16.592 1.00 0.00 26 SER A CA 2
ATOM 1074 C C . SER A 1 7 ? -1.807 -3.996 15.591 1.00 0.00 26 SER A C 2
ATOM 1075 O O . SER A 1 7 ? -1.452 -2.858 15.932 1.00 0.00 26 SER A O 2
ATOM 1083 N N . PRO A 1 8 ? -1.536 -4.477 14.371 1.00 0.00 27 PRO A N 2
ATOM 1084 C CA . PRO A 1 8 ? -0.888 -3.670 13.367 1.00 0.00 27 PRO A CA 2
ATOM 1085 C C . PRO A 1 8 ? -1.872 -2.713 12.711 1.00 0.00 27 PRO A C 2
ATOM 1086 O O . PRO A 1 8 ? -2.720 -3.120 11.902 1.00 0.00 27 PRO A O 2
ATOM 1097 N N . LYS A 1 9 ? -1.813 -1.463 13.095 1.00 0.00 28 LYS A N 2
ATOM 1098 C CA . LYS A 1 9 ? -2.681 -0.483 12.511 1.00 0.00 28 LYS A CA 2
ATOM 1099 C C . LYS A 1 9 ? -2.104 0.000 11.208 1.00 0.00 28 LYS A C 2
ATOM 1100 O O . LYS A 1 9 ? -1.221 0.850 11.164 1.00 0.00 28 LYS A O 2
ATOM 1119 N N . LYS A 1 10 ? -2.583 -0.607 10.169 1.00 0.00 29 LYS A N 2
ATOM 1120 C CA . LYS A 1 10 ? -2.164 -0.383 8.829 1.00 0.00 29 LYS A CA 2
ATOM 1121 C C . LYS A 1 10 ? -3.414 -0.527 7.996 1.00 0.00 29 LYS A C 2
ATOM 1122 O O . LYS A 1 10 ? -4.425 -0.993 8.513 1.00 0.00 29 LYS A O 2
ATOM 1141 N N . VAL A 1 11 ? -3.362 -0.131 6.753 1.00 0.00 30 VAL A N 2
ATOM 1142 C CA . VAL A 1 11 ? -4.510 -0.215 5.872 1.00 0.00 30 VAL A CA 2
ATOM 1143 C C . VAL A 1 11 ? -4.876 -1.702 5.628 1.00 0.00 30 VAL A C 2
ATOM 1144 O O . VAL A 1 11 ? -3.992 -2.589 5.702 1.00 0.00 30 VAL A O 2
ATOM 1157 N N . ASP A 1 12 ? -6.138 -1.992 5.375 1.00 0.00 31 ASP A N 2
ATOM 1158 C CA . ASP A 1 12 ? -6.531 -3.366 5.150 1.00 0.00 31 ASP A CA 2
ATOM 1159 C C . ASP A 1 12 ? -6.376 -3.737 3.705 1.00 0.00 31 ASP A C 2
ATOM 1160 O O . ASP A 1 12 ? -7.104 -3.269 2.829 1.00 0.00 31 ASP A O 2
ATOM 1169 N N . CYS A 1 13 ? -5.413 -4.551 3.461 1.00 0.00 32 CYS A N 2
ATOM 1170 C CA . CYS A 1 13 ? -5.107 -5.028 2.142 1.00 0.00 32 CYS A CA 2
ATOM 1171 C C . CYS A 1 13 ? -5.651 -6.465 2.019 1.00 0.00 32 CYS A C 2
ATOM 1172 O O . CYS A 1 13 ? -5.629 -7.076 0.956 1.00 0.00 32 CYS A O 2
ATOM 1179 N N . SER A 1 14 ? -6.229 -6.948 3.114 1.00 0.00 33 SER A N 2
ATOM 1180 C CA . SER A 1 14 ? -6.687 -8.317 3.240 1.00 0.00 33 SER A CA 2
ATOM 1181 C C . SER A 1 14 ? -7.807 -8.639 2.247 1.00 0.00 33 SER A C 2
ATOM 1182 O O . SER A 1 14 ? -7.787 -9.684 1.596 1.00 0.00 33 SER A O 2
ATOM 1190 N N . ILE A 1 15 ? -8.765 -7.740 2.111 1.00 0.00 34 ILE A N 2
ATOM 1191 C CA . ILE A 1 15 ? -9.894 -7.975 1.208 1.00 0.00 34 ILE A CA 2
ATOM 1192 C C . ILE A 1 15 ? -9.506 -7.883 -0.263 1.00 0.00 34 ILE A C 2
ATOM 1193 O O . ILE A 1 15 ? -10.138 -8.503 -1.116 1.00 0.00 34 ILE A O 2
ATOM 1209 N N . TYR A 1 16 ? -8.455 -7.150 -0.561 1.00 0.00 35 TYR A N 2
ATOM 1210 C CA . TYR A 1 16 ? -8.039 -6.995 -1.939 1.00 0.00 35 TYR A CA 2
ATOM 1211 C C . TYR A 1 16 ? -7.158 -8.156 -2.375 1.00 0.00 35 TYR A C 2
ATOM 1212 O O . TYR A 1 16 ? -6.921 -8.362 -3.554 1.00 0.00 35 TYR A O 2
ATOM 1230 N N . LYS A 1 17 ? -6.729 -8.948 -1.401 1.00 0.00 36 LYS A N 2
ATOM 1231 C CA . LYS A 1 17 ? -5.966 -10.171 -1.646 1.00 0.00 36 LYS A CA 2
ATOM 1232 C C . LYS A 1 17 ? -6.844 -11.237 -2.300 1.00 0.00 36 LYS A C 2
ATOM 1233 O O . LYS A 1 17 ? -6.349 -12.236 -2.840 1.00 0.00 36 LYS A O 2
ATOM 1252 N N . LYS A 1 18 ? -8.147 -11.012 -2.252 1.00 0.00 37 LYS A N 2
ATOM 1253 C CA . LYS A 1 18 ? -9.123 -11.897 -2.865 1.00 0.00 37 LYS A CA 2
ATOM 1254 C C . LYS A 1 18 ? -9.159 -11.695 -4.377 1.00 0.00 37 LYS A C 2
ATOM 1255 O O . LYS A 1 18 ? -9.894 -12.379 -5.097 1.00 0.00 37 LYS A O 2
ATOM 1274 N N . TYR A 1 19 ? -8.385 -10.755 -4.849 1.00 0.00 38 TYR A N 2
ATOM 1275 C CA . TYR A 1 19 ? -8.288 -10.477 -6.246 1.00 0.00 38 TYR A CA 2
ATOM 1276 C C . TYR A 1 19 ? -6.872 -10.801 -6.689 1.00 0.00 38 TYR A C 2
ATOM 1277 O O . TYR A 1 19 ? -5.953 -10.807 -5.853 1.00 0.00 38 TYR A O 2
ATOM 1295 N N . PRO A 1 20 ? -6.667 -11.132 -7.968 1.00 0.00 39 PRO A N 2
ATOM 1296 C CA . PRO A 1 20 ? -5.332 -11.351 -8.509 1.00 0.00 39 PRO A CA 2
ATOM 1297 C C . PRO A 1 20 ? -4.492 -10.082 -8.365 1.00 0.00 39 PRO A C 2
ATOM 1298 O O . PRO A 1 20 ? -4.929 -9.006 -8.747 1.00 0.00 39 PRO A O 2
ATOM 1309 N N . VAL A 1 21 ? -3.300 -10.230 -7.837 1.00 0.00 40 VAL A N 2
ATOM 1310 C CA . VAL A 1 21 ? -2.392 -9.115 -7.541 1.00 0.00 40 VAL A CA 2
ATOM 1311 C C . VAL A 1 21 ? -2.140 -8.189 -8.750 1.00 0.00 40 VAL A C 2
ATOM 1312 O O . VAL A 1 21 ? -1.974 -6.980 -8.586 1.00 0.00 40 VAL A O 2
ATOM 1325 N N . VAL A 1 22 ? -2.132 -8.733 -9.949 1.00 0.00 41 VAL A N 2
ATOM 1326 C CA . VAL A 1 22 ? -1.867 -7.893 -11.099 1.00 0.00 41 VAL A CA 2
ATOM 1327 C C . VAL A 1 22 ? -3.133 -7.123 -11.536 1.00 0.00 41 VAL A C 2
ATOM 1328 O O . VAL A 1 22 ? -3.041 -6.024 -12.093 1.00 0.00 41 VAL A O 2
ATOM 1341 N N . ALA A 1 23 ? -4.298 -7.668 -11.249 1.00 0.00 42 ALA A N 2
ATOM 1342 C CA . ALA A 1 23 ? -5.536 -7.024 -11.620 1.00 0.00 42 ALA A CA 2
ATOM 1343 C C . ALA A 1 23 ? -6.468 -6.888 -10.427 1.00 0.00 42 ALA A C 2
ATOM 1344 O O . ALA A 1 23 ? -7.225 -7.817 -10.123 1.00 0.00 42 ALA A O 2
ATOM 1351 N N . ILE A 1 24 ? -6.430 -5.776 -9.759 1.00 0.00 43 ILE A N 2
ATOM 1352 C CA . ILE A 1 24 ? -7.294 -5.586 -8.621 1.00 0.00 43 ILE A CA 2
ATOM 1353 C C . ILE A 1 24 ? -8.339 -4.514 -8.920 1.00 0.00 43 ILE A C 2
ATOM 1354 O O . ILE A 1 24 ? -7.990 -3.370 -9.250 1.00 0.00 43 ILE A O 2
ATOM 1370 N N . PRO A 1 25 ? -9.633 -4.890 -8.901 1.00 0.00 44 PRO A N 2
ATOM 1371 C CA . PRO A 1 25 ? -10.727 -3.951 -9.106 1.00 0.00 44 PRO A CA 2
ATOM 1372 C C . PRO A 1 25 ? -10.873 -3.013 -7.916 1.00 0.00 44 PRO A C 2
ATOM 1373 O O . PRO A 1 25 ? -10.865 -3.448 -6.754 1.00 0.00 44 PRO A O 2
ATOM 1384 N N . CYS A 1 26 ? -11.050 -1.758 -8.206 1.00 0.00 45 CYS A N 2
ATOM 1385 C CA . CYS A 1 26 ? -11.069 -0.745 -7.188 1.00 0.00 45 CYS A CA 2
ATOM 1386 C C . CYS A 1 26 ? -12.374 0.021 -7.201 1.00 0.00 45 CYS A C 2
ATOM 1387 O O . CYS A 1 26 ? -13.001 0.175 -8.261 1.00 0.00 45 CYS A O 2
ATOM 1394 N N . PRO A 1 27 ? -12.815 0.508 -6.032 1.00 0.00 46 PRO A N 2
ATOM 1395 C CA . PRO A 1 27 ? -14.014 1.331 -5.932 1.00 0.00 46 PRO A CA 2
ATOM 1396 C C . PRO A 1 27 ? -13.787 2.687 -6.585 1.00 0.00 46 PRO A C 2
ATOM 1397 O O . PRO A 1 27 ? -12.637 3.090 -6.810 1.00 0.00 46 PRO A O 2
ATOM 1408 N N . ILE A 1 28 ? -14.854 3.391 -6.881 1.00 0.00 47 ILE A N 2
ATOM 1409 C CA . ILE A 1 28 ? -14.715 4.710 -7.476 1.00 0.00 47 ILE A CA 2
ATOM 1410 C C . ILE A 1 28 ? -14.482 5.743 -6.388 1.00 0.00 47 ILE A C 2
ATOM 1411 O O . ILE A 1 28 ? -14.106 6.880 -6.667 1.00 0.00 47 ILE A O 2
ATOM 1427 N N . THR A 1 29 ? -14.703 5.324 -5.146 1.00 0.00 48 THR A N 2
ATOM 1428 C CA . THR A 1 29 ? -14.472 6.150 -3.998 1.00 0.00 48 THR A CA 2
ATOM 1429 C C . THR A 1 29 ? -12.976 6.522 -3.947 1.00 0.00 48 THR A C 2
ATOM 1430 O O . THR A 1 29 ? -12.098 5.639 -4.030 1.00 0.00 48 THR A O 2
ATOM 1441 N N . TYR A 1 30 ? -12.699 7.799 -3.868 1.00 0.00 49 TYR A N 2
ATOM 1442 C CA . TYR A 1 30 ? -11.344 8.287 -3.859 1.00 0.00 49 TYR A CA 2
ATOM 1443 C C . TYR A 1 30 ? -10.936 8.603 -2.427 1.00 0.00 49 TYR A C 2
ATOM 1444 O O . TYR A 1 30 ? -11.464 9.540 -1.810 1.00 0.00 49 TYR A O 2
ATOM 1462 N N . LEU A 1 31 ? -10.038 7.828 -1.904 1.00 0.00 50 LEU A N 2
ATOM 1463 C CA . LEU A 1 31 ? -9.525 8.016 -0.570 1.00 0.00 50 LEU A CA 2
ATOM 1464 C C . LEU A 1 31 ? -8.037 8.208 -0.693 1.00 0.00 50 LEU A C 2
ATOM 1465 O O . LEU A 1 31 ? -7.322 7.233 -0.906 1.00 0.00 50 LEU A O 2
ATOM 1481 N N . PRO A 1 32 ? -7.542 9.447 -0.624 1.00 0.00 51 PRO A N 2
ATOM 1482 C CA . PRO A 1 32 ? -6.120 9.696 -0.755 1.00 0.00 51 PRO A CA 2
ATOM 1483 C C . PRO A 1 32 ? -5.341 9.003 0.357 1.00 0.00 51 PRO A C 2
ATOM 1484 O O . PRO A 1 32 ? -5.569 9.251 1.548 1.00 0.00 51 PRO A O 2
ATOM 1495 N N . VAL A 1 33 ? -4.486 8.107 -0.019 1.00 0.00 52 VAL A N 2
ATOM 1496 C CA . VAL A 1 33 ? -3.649 7.426 0.922 1.00 0.00 52 VAL A CA 2
ATOM 1497 C C . VAL A 1 33 ? -2.222 7.522 0.462 1.00 0.00 52 VAL A C 2
ATOM 1498 O O . VAL A 1 33 ? -1.943 7.509 -0.743 1.00 0.00 52 VAL A O 2
ATOM 1511 N N . CYS A 1 34 ? -1.337 7.646 1.381 1.00 0.00 53 CYS A N 2
ATOM 1512 C CA . CYS A 1 34 ? 0.039 7.811 1.066 1.00 0.00 53 CYS A CA 2
ATOM 1513 C C . CYS A 1 34 ? 0.802 6.558 1.397 1.00 0.00 53 CYS A C 2
ATOM 1514 O O . CYS A 1 34 ? 0.696 6.023 2.524 1.00 0.00 53 CYS A O 2
ATOM 1521 N N . GLY A 1 35 ? 1.531 6.067 0.429 1.00 0.00 54 GLY A N 2
ATOM 1522 C CA . GLY A 1 35 ? 2.328 4.910 0.636 1.00 0.00 54 GLY A CA 2
ATOM 1523 C C . GLY A 1 35 ? 3.707 5.287 1.105 1.00 0.00 54 GLY A C 2
ATOM 1524 O O . GLY A 1 35 ? 4.132 6.427 0.922 1.00 0.00 54 GLY A O 2
ATOM 1528 N N . SER A 1 36 ? 4.402 4.342 1.705 1.00 0.00 55 SER A N 2
ATOM 1529 C CA . SER A 1 36 ? 5.767 4.526 2.216 1.00 0.00 55 SER A CA 2
ATOM 1530 C C . SER A 1 36 ? 6.734 5.010 1.120 1.00 0.00 55 SER A C 2
ATOM 1531 O O . SER A 1 36 ? 7.733 5.662 1.403 1.00 0.00 55 SER A O 2
ATOM 1539 N N . ASP A 1 37 ? 6.388 4.732 -0.126 1.00 0.00 56 ASP A N 2
ATOM 1540 C CA . ASP A 1 37 ? 7.223 5.093 -1.267 1.00 0.00 56 ASP A CA 2
ATOM 1541 C C . ASP A 1 37 ? 6.879 6.510 -1.755 1.00 0.00 56 ASP A C 2
ATOM 1542 O O . ASP A 1 37 ? 7.303 6.944 -2.818 1.00 0.00 56 ASP A O 2
ATOM 1551 N N . TYR A 1 38 ? 6.090 7.217 -0.936 1.00 0.00 57 TYR A N 2
ATOM 1552 C CA . TYR A 1 38 ? 5.688 8.617 -1.154 1.00 0.00 57 TYR A CA 2
ATOM 1553 C C . TYR A 1 38 ? 4.852 8.795 -2.399 1.00 0.00 57 TYR A C 2
ATOM 1554 O O . TYR A 1 38 ? 4.823 9.865 -3.014 1.00 0.00 57 TYR A O 2
ATOM 1572 N N . ILE A 1 39 ? 4.140 7.766 -2.735 1.00 0.00 58 ILE A N 2
ATOM 1573 C CA . ILE A 1 39 ? 3.239 7.804 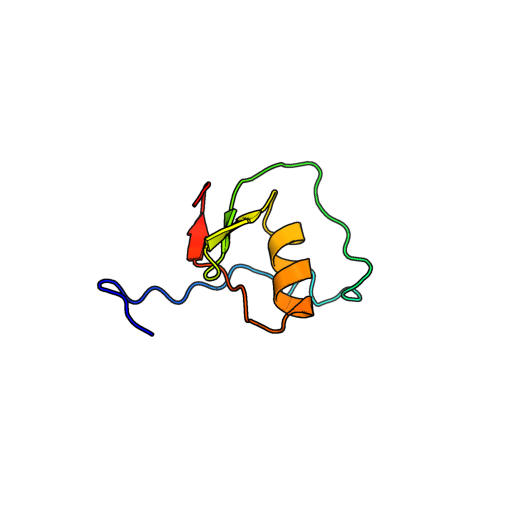-3.836 1.00 0.00 58 ILE A CA 2
ATOM 1574 C C . ILE A 1 39 ? 1.842 7.936 -3.262 1.00 0.00 58 ILE A C 2
ATOM 1575 O O . ILE A 1 39 ? 1.465 7.171 -2.363 1.00 0.00 58 ILE A O 2
ATOM 1591 N N . THR A 1 40 ? 1.120 8.923 -3.705 1.00 0.00 59 THR A N 2
ATOM 1592 C CA . THR A 1 40 ? -0.235 9.099 -3.280 1.00 0.00 59 THR A CA 2
ATOM 1593 C C . THR A 1 40 ? -1.128 8.207 -4.125 1.00 0.00 59 THR A C 2
ATOM 1594 O O . THR A 1 40 ? -1.081 8.246 -5.363 1.00 0.00 59 THR A O 2
ATOM 1605 N N . TYR A 1 41 ? -1.875 7.386 -3.477 1.00 0.00 60 TYR A N 2
ATOM 1606 C CA . TYR A 1 41 ? -2.754 6.497 -4.138 1.00 0.00 60 TYR A CA 2
ATOM 1607 C C . TYR A 1 41 ? -4.158 7.019 -4.031 1.00 0.00 60 TYR A C 2
ATOM 1608 O O . TYR A 1 41 ? -4.529 7.625 -3.012 1.00 0.00 60 TYR A O 2
ATOM 1626 N N . GLY A 1 42 ? -4.924 6.804 -5.085 1.00 0.00 61 GLY A N 2
ATOM 1627 C CA . GLY A 1 42 ? -6.293 7.274 -5.153 1.00 0.00 61 GLY A CA 2
ATOM 1628 C C . GLY A 1 42 ? -7.214 6.602 -4.165 1.00 0.00 61 GLY A C 2
ATOM 1629 O O . GLY A 1 42 ? -8.287 7.111 -3.878 1.00 0.00 61 GLY A O 2
ATOM 1633 N N . ASN A 1 43 ? -6.799 5.455 -3.672 1.00 0.00 62 ASN A N 2
ATOM 1634 C CA . ASN A 1 43 ? -7.520 4.708 -2.661 1.00 0.00 62 ASN A CA 2
ATOM 1635 C C . ASN A 1 43 ? -6.662 3.582 -2.180 1.00 0.00 62 ASN A C 2
ATOM 1636 O O . ASN A 1 43 ? -5.581 3.319 -2.763 1.00 0.00 62 ASN A O 2
ATOM 1647 N N . GLU A 1 44 ? -7.122 2.888 -1.166 1.00 0.00 63 GLU A N 2
ATOM 1648 C CA . GLU A 1 44 ? -6.339 1.841 -0.538 1.00 0.00 63 GLU A CA 2
ATOM 1649 C C . GLU A 1 44 ? -6.211 0.649 -1.445 1.00 0.00 63 GLU A C 2
ATOM 1650 O O . GLU A 1 44 ? -5.255 -0.098 -1.347 1.00 0.00 63 GLU A O 2
ATOM 1662 N N . CYS A 1 45 ? -7.188 0.472 -2.309 1.00 0.00 64 CYS A N 2
ATOM 1663 C CA . CYS A 1 45 ? -7.160 -0.564 -3.307 1.00 0.00 64 CYS A CA 2
ATOM 1664 C C . CYS A 1 45 ? -5.884 -0.467 -4.129 1.00 0.00 64 CYS A C 2
ATOM 1665 O O . CYS A 1 45 ? -5.117 -1.426 -4.201 1.00 0.00 64 CYS A O 2
ATOM 1672 N N . HIS A 1 46 ? -5.615 0.727 -4.673 1.00 0.00 65 HIS A N 2
ATOM 1673 C CA . HIS A 1 46 ? -4.417 0.937 -5.488 1.00 0.00 65 HIS A CA 2
ATOM 1674 C C . HIS A 1 46 ? -3.157 0.746 -4.664 1.00 0.00 65 HIS A C 2
ATOM 1675 O O . HIS A 1 46 ? -2.165 0.208 -5.157 1.00 0.00 65 HIS A O 2
ATOM 1690 N N . LEU A 1 47 ? -3.208 1.171 -3.407 1.00 0.00 66 LEU A N 2
ATOM 1691 C CA . LEU A 1 47 ? -2.088 1.001 -2.480 1.00 0.00 66 LEU A CA 2
ATOM 1692 C C . LEU A 1 47 ? -1.823 -0.484 -2.247 1.00 0.00 66 LEU A C 2
ATOM 1693 O O . LEU A 1 47 ? -0.707 -0.956 -2.419 1.00 0.00 66 LEU A O 2
ATOM 1709 N N . CYS A 1 48 ? -2.885 -1.209 -1.937 1.00 0.00 67 CYS A N 2
ATOM 1710 C CA . CYS A 1 48 ? -2.827 -2.634 -1.668 1.00 0.00 67 CYS A CA 2
ATOM 1711 C C . CYS A 1 48 ? -2.273 -3.405 -2.867 1.00 0.00 67 CYS A C 2
ATOM 1712 O O . CYS A 1 48 ? -1.463 -4.324 -2.698 1.00 0.00 67 CYS A O 2
ATOM 1719 N N . THR A 1 49 ? -2.659 -2.984 -4.080 1.00 0.00 68 THR A N 2
ATOM 1720 C CA . THR A 1 49 ? -2.183 -3.613 -5.300 1.00 0.00 68 THR A CA 2
ATOM 1721 C C . THR A 1 49 ? -0.650 -3.582 -5.353 1.00 0.00 68 THR A C 2
ATOM 1722 O O . THR A 1 49 ? 0.000 -4.617 -5.530 1.00 0.00 68 THR A O 2
ATOM 1733 N N . GLU A 1 50 ? -0.083 -2.411 -5.127 1.00 0.00 69 GLU A N 2
ATOM 1734 C CA . GLU A 1 50 ? 1.342 -2.242 -5.180 1.00 0.00 69 GLU A CA 2
ATOM 1735 C C . GLU A 1 50 ? 2.018 -2.903 -3.977 1.00 0.00 69 GLU A C 2
ATOM 1736 O O . GLU A 1 50 ? 3.116 -3.477 -4.099 1.00 0.00 69 GLU A O 2
ATOM 1748 N N . SER A 1 51 ? 1.368 -2.821 -2.828 1.00 0.00 70 SER A N 2
ATOM 1749 C CA . SER A 1 51 ? 1.848 -3.430 -1.607 1.00 0.00 70 SER A CA 2
ATOM 1750 C C . SER A 1 51 ? 2.040 -4.944 -1.758 1.00 0.00 70 SER A C 2
ATOM 1751 O O . SER A 1 51 ?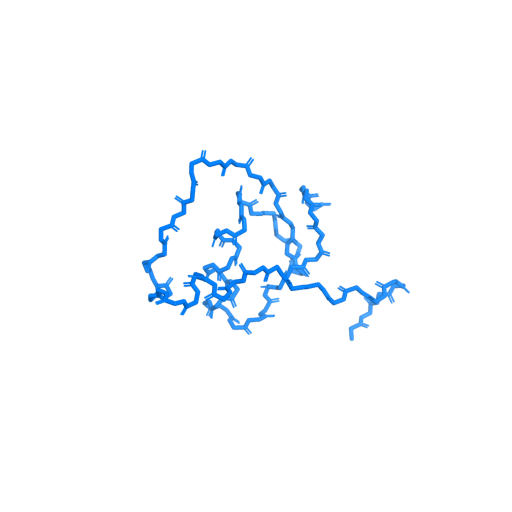 3.057 -5.487 -1.332 1.00 0.00 70 SER A O 2
ATOM 1759 N N . LEU A 1 52 ? 1.082 -5.604 -2.381 1.00 0.00 71 LEU A N 2
ATOM 1760 C CA . LEU A 1 52 ? 1.165 -7.037 -2.625 1.00 0.00 71 LEU A CA 2
ATOM 1761 C C . LEU A 1 52 ? 2.164 -7.329 -3.735 1.00 0.00 71 LEU A C 2
ATOM 1762 O O . LEU A 1 52 ? 2.973 -8.252 -3.637 1.00 0.00 71 LEU A O 2
ATOM 1778 N N . LYS A 1 53 ? 2.108 -6.514 -4.770 1.00 0.00 72 LYS A N 2
ATOM 1779 C CA . LYS A 1 53 ? 2.943 -6.638 -5.962 1.00 0.00 72 LYS A CA 2
ATOM 1780 C C . LYS A 1 53 ? 4.434 -6.591 -5.620 1.00 0.00 72 LYS A C 2
ATOM 1781 O O . LYS A 1 53 ? 5.227 -7.403 -6.108 1.00 0.00 72 LYS A O 2
ATOM 1800 N N . SER A 1 54 ? 4.805 -5.647 -4.792 1.00 0.00 73 SER A N 2
ATOM 1801 C CA . SER A 1 54 ? 6.187 -5.489 -4.408 1.00 0.00 73 SER A CA 2
ATOM 1802 C C . SER A 1 54 ? 6.452 -6.121 -3.027 1.00 0.00 73 SER A C 2
ATOM 1803 O O . SER A 1 54 ? 7.486 -5.876 -2.416 1.00 0.00 73 SER A O 2
ATOM 1811 N N . ASN A 1 55 ? 5.495 -6.942 -2.580 1.00 0.00 74 ASN A N 2
ATOM 1812 C CA . ASN A 1 55 ? 5.525 -7.697 -1.304 1.00 0.00 74 ASN A CA 2
ATOM 1813 C C . ASN A 1 55 ? 6.011 -6.881 -0.111 1.00 0.00 74 ASN A C 2
ATOM 1814 O O . ASN A 1 55 ? 7.180 -6.957 0.300 1.00 0.00 74 ASN A O 2
ATOM 1825 N N . GLY A 1 56 ? 5.142 -6.039 0.373 1.00 0.00 75 GLY A N 2
ATOM 1826 C CA . GLY A 1 56 ? 5.413 -5.277 1.560 1.00 0.00 75 GLY A CA 2
ATOM 1827 C C . GLY A 1 56 ? 6.451 -4.193 1.373 1.00 0.00 75 GLY A C 2
ATOM 1828 O O . GLY A 1 56 ? 7.016 -3.710 2.357 1.00 0.00 75 GLY A O 2
ATOM 1832 N N . ARG A 1 57 ? 6.758 -3.843 0.126 1.00 0.00 76 ARG A N 2
ATOM 1833 C CA . ARG A 1 57 ? 7.676 -2.749 -0.114 1.00 0.00 76 ARG A CA 2
ATOM 1834 C C . ARG A 1 57 ? 6.970 -1.451 0.227 1.00 0.00 76 ARG A C 2
ATOM 1835 O O . ARG A 1 57 ? 7.353 -0.744 1.147 1.00 0.00 76 ARG A O 2
ATOM 1856 N N . VAL A 1 58 ? 5.906 -1.169 -0.492 1.00 0.00 77 VAL A N 2
ATOM 1857 C CA . VAL A 1 58 ? 5.127 -0.008 -0.204 1.00 0.00 77 VAL A CA 2
ATOM 1858 C C . VAL A 1 58 ? 4.096 -0.409 0.807 1.00 0.00 77 VAL A C 2
ATOM 1859 O O . VAL A 1 58 ? 3.489 -1.477 0.691 1.00 0.00 77 VAL A O 2
ATOM 1872 N N . GLN A 1 59 ? 3.973 0.353 1.828 1.00 0.00 78 GLN A N 2
ATOM 1873 C CA . GLN A 1 59 ? 3.005 0.106 2.844 1.00 0.00 78 GLN A CA 2
ATOM 1874 C C . GLN A 1 59 ? 2.243 1.371 3.070 1.00 0.00 78 GLN A C 2
ATOM 1875 O O . GLN A 1 59 ? 2.557 2.403 2.469 1.00 0.00 78 GLN A O 2
ATOM 1889 N N . PHE A 1 60 ? 1.237 1.281 3.863 1.00 0.00 79 PHE A N 2
ATOM 1890 C CA . PHE A 1 60 ? 0.478 2.430 4.281 1.00 0.00 79 PHE A CA 2
ATOM 1891 C C . PHE A 1 60 ? 1.352 3.313 5.173 1.00 0.00 79 PHE A C 2
ATOM 1892 O O . PHE A 1 60 ? 1.733 2.908 6.271 1.00 0.00 79 PHE A O 2
ATOM 1909 N N . LEU A 1 61 ? 1.694 4.483 4.682 1.00 0.00 80 LEU A N 2
ATOM 1910 C CA . LEU A 1 61 ? 2.525 5.404 5.428 1.00 0.00 80 LEU A CA 2
ATOM 1911 C C . LEU A 1 61 ? 1.632 6.235 6.327 1.00 0.00 80 LEU A C 2
ATOM 1912 O O . LEU A 1 61 ? 1.801 6.254 7.545 1.00 0.00 80 LEU A O 2
ATOM 1928 N N . HIS A 1 62 ? 0.666 6.900 5.715 1.00 0.00 81 HIS A N 2
ATOM 1929 C CA . HIS A 1 62 ? -0.302 7.715 6.431 1.00 0.00 81 HIS A CA 2
ATOM 1930 C C . HIS A 1 62 ? -1.511 7.960 5.572 1.00 0.00 81 HIS A C 2
ATOM 1931 O O . HIS A 1 62 ? -1.456 7.779 4.347 1.00 0.00 81 HIS A O 2
ATOM 1946 N N . ASP A 1 63 ? -2.584 8.358 6.207 1.00 0.00 82 ASP A N 2
ATOM 1947 C CA . ASP A 1 63 ? -3.806 8.728 5.535 1.00 0.00 82 ASP A CA 2
ATOM 1948 C C . ASP A 1 63 ? -3.589 10.061 4.873 1.00 0.00 82 ASP A C 2
ATOM 1949 O O . ASP A 1 63 ? -2.812 10.895 5.382 1.00 0.00 82 ASP A O 2
ATOM 1958 N N . GLY A 1 64 ? -4.212 10.270 3.761 1.00 0.00 83 GLY A N 2
ATOM 1959 C CA . GLY A 1 64 ? -4.092 11.523 3.088 1.00 0.00 83 GLY A CA 2
ATOM 1960 C C . GLY A 1 64 ? -3.008 11.497 2.057 1.00 0.00 83 GLY A C 2
ATOM 1961 O O . GLY A 1 64 ? -2.211 10.549 2.009 1.00 0.00 83 GLY A O 2
ATOM 1965 N N . SER A 1 65 ? -2.977 12.513 1.236 1.00 0.00 84 SER A N 2
ATOM 1966 C CA . SER A 1 65 ? -1.989 12.645 0.201 1.00 0.00 84 SER A CA 2
ATOM 1967 C C . SER A 1 65 ? -0.585 12.798 0.817 1.00 0.00 84 SER A C 2
ATOM 1968 O O . SER A 1 65 ? -0.436 13.307 1.950 1.00 0.00 84 SER A O 2
ATOM 1976 N N . CYS A 1 66 ? 0.419 12.330 0.110 1.00 0.00 85 CYS A N 2
ATOM 1977 C CA . CYS A 1 66 ? 1.780 12.437 0.566 1.00 0.00 85 CYS A CA 2
ATOM 1978 C C . CYS A 1 66 ? 2.196 13.889 0.550 1.00 0.00 85 CYS A C 2
ATOM 1979 O O . CYS A 1 66 ? 2.047 14.535 -0.491 1.00 0.00 85 CYS A O 2
ATOM 1987 N N . SER A 1 1 ? -4.111 13.277 21.186 1.00 0.00 20 SER A N 3
ATOM 1988 C CA . SER A 1 1 ? -3.398 13.208 19.914 1.00 0.00 20 SER A CA 3
ATOM 1989 C C . SER A 1 1 ? -4.364 12.800 18.804 1.00 0.00 20 SER A C 3
ATOM 1990 O O . SER A 1 1 ? -4.817 11.644 18.739 1.00 0.00 20 SER A O 3
ATOM 2000 N N . GLU A 1 2 ? -4.689 13.737 17.938 1.00 0.00 21 GLU A N 3
ATOM 2001 C CA . GLU A 1 2 ? -5.604 13.475 16.858 1.00 0.00 21 GLU A CA 3
ATOM 2002 C C . GLU A 1 2 ? -4.948 12.682 15.740 1.00 0.00 21 GLU A C 3
ATOM 2003 O O . GLU A 1 2 ? -3.721 12.473 15.762 1.00 0.00 21 GLU A O 3
ATOM 2015 N N . ALA A 1 3 ? -5.776 12.160 14.827 1.00 0.00 22 ALA A N 3
ATOM 2016 C CA . ALA A 1 3 ? -5.364 11.303 13.692 1.00 0.00 22 ALA A CA 3
ATOM 2017 C C . ALA A 1 3 ? -5.028 9.870 14.145 1.00 0.00 22 ALA A C 3
ATOM 2018 O O . ALA A 1 3 ? -5.177 8.906 13.362 1.00 0.00 22 ALA A O 3
ATOM 2025 N N . ALA A 1 4 ? -4.564 9.753 15.397 1.00 0.00 23 ALA A N 3
ATOM 2026 C CA . ALA A 1 4 ? -4.258 8.492 16.084 1.00 0.00 23 ALA A CA 3
ATOM 2027 C C . ALA A 1 4 ? -3.001 7.805 15.551 1.00 0.00 23 ALA A C 3
ATOM 2028 O O . ALA A 1 4 ? -2.824 7.619 14.344 1.00 0.00 23 ALA A O 3
ATOM 2035 N N . SER A 1 5 ? -2.095 7.511 16.449 1.00 0.00 24 SER A N 3
ATOM 2036 C CA . SER A 1 5 ? -0.872 6.797 16.140 1.00 0.00 24 SER A CA 3
ATOM 2037 C C . SER A 1 5 ? -0.506 5.908 17.334 1.00 0.00 24 SER A C 3
ATOM 2038 O O . SER A 1 5 ? 0.667 5.624 17.587 1.00 0.00 24 SER A O 3
ATOM 2046 N N . LEU A 1 6 ? -1.547 5.425 18.025 1.00 0.00 25 LEU A N 3
ATOM 2047 C CA . LEU A 1 6 ? -1.395 4.582 19.220 1.00 0.00 25 LEU A CA 3
ATOM 2048 C C . LEU A 1 6 ? -1.083 3.158 18.770 1.00 0.00 25 LEU A C 3
ATOM 2049 O O . LEU A 1 6 ? -0.561 2.324 19.526 1.00 0.00 25 LEU A O 3
ATOM 2065 N N . SER A 1 7 ? -1.444 2.892 17.555 1.00 0.00 26 SER A N 3
ATOM 2066 C CA . SER A 1 7 ? -1.226 1.652 16.909 1.00 0.00 26 SER A CA 3
ATOM 2067 C C . SER A 1 7 ? -0.653 1.973 15.544 1.00 0.00 26 SER A C 3
ATOM 2068 O O . SER A 1 7 ? -0.950 3.050 15.003 1.00 0.00 26 SER A O 3
ATOM 2076 N N . PRO A 1 8 ? 0.211 1.119 14.984 1.00 0.00 27 PRO A N 3
ATOM 2077 C CA . PRO A 1 8 ? 0.687 1.300 13.632 1.00 0.00 27 PRO A CA 3
ATOM 2078 C C . PRO A 1 8 ? -0.452 1.029 12.663 1.00 0.00 27 PRO A C 3
ATOM 2079 O O . PRO A 1 8 ? -0.680 -0.114 12.248 1.00 0.00 27 PRO A O 3
ATOM 2090 N N . LYS A 1 9 ? -1.233 2.052 12.410 1.00 0.00 28 LYS A N 3
ATOM 2091 C CA . LYS A 1 9 ? -2.369 1.954 11.541 1.00 0.00 28 LYS A CA 3
ATOM 2092 C C . LYS A 1 9 ? -1.937 1.593 10.143 1.00 0.00 28 LYS A C 3
ATOM 2093 O O . LYS A 1 9 ? -0.950 2.120 9.627 1.00 0.00 28 LYS A O 3
ATOM 2112 N N . LYS A 1 10 ? -2.639 0.679 9.549 1.00 0.00 29 LYS A N 3
ATOM 2113 C CA . LYS A 1 10 ? -2.243 0.180 8.284 1.00 0.00 29 LYS A CA 3
ATOM 2114 C C . LYS A 1 10 ? -3.486 -0.087 7.453 1.00 0.00 29 LYS A C 3
ATOM 2115 O O . LYS A 1 10 ? -4.579 -0.255 8.006 1.00 0.00 29 LYS A O 3
ATOM 2134 N N . VAL A 1 11 ? -3.331 -0.102 6.161 1.00 0.00 30 VAL A N 3
ATOM 2135 C CA . VAL A 1 11 ? -4.437 -0.320 5.255 1.00 0.00 30 VAL A CA 3
ATOM 2136 C C . VAL A 1 11 ? -4.882 -1.779 5.317 1.00 0.00 30 VAL A C 3
ATOM 2137 O O . VAL A 1 11 ? -4.051 -2.679 5.529 1.00 0.00 30 VAL A O 3
ATOM 2150 N N . ASP A 1 12 ? -6.171 -2.015 5.194 1.00 0.00 31 ASP A N 3
ATOM 2151 C CA . ASP A 1 12 ? -6.662 -3.371 5.131 1.00 0.00 31 ASP A CA 3
ATOM 2152 C C . ASP A 1 12 ? -6.457 -3.842 3.723 1.00 0.00 31 ASP A C 3
ATOM 2153 O O . ASP A 1 12 ? -7.213 -3.492 2.816 1.00 0.00 31 ASP A O 3
ATOM 2162 N N . CYS A 1 13 ? -5.400 -4.536 3.528 1.00 0.00 32 CYS A N 3
ATOM 2163 C CA . CYS A 1 13 ? -5.060 -5.044 2.244 1.00 0.00 32 CYS A CA 3
ATOM 2164 C C . CYS A 1 13 ? -5.612 -6.460 2.136 1.00 0.00 32 CYS A C 3
ATOM 2165 O O . CYS A 1 13 ? -5.839 -6.965 1.060 1.00 0.00 32 CYS A O 3
ATOM 2172 N N . SER A 1 14 ? -5.929 -7.056 3.282 1.00 0.00 33 SER A N 3
ATOM 2173 C CA . SER A 1 14 ? -6.434 -8.414 3.348 1.00 0.00 33 SER A CA 3
ATOM 2174 C C . SER A 1 14 ? -7.776 -8.621 2.606 1.00 0.00 33 SER A C 3
ATOM 2175 O O . SER A 1 14 ? -8.069 -9.727 2.119 1.00 0.00 33 SER A O 3
ATOM 2183 N N . ILE A 1 15 ? -8.576 -7.577 2.501 1.00 0.00 34 ILE A N 3
ATOM 2184 C CA . ILE A 1 15 ? -9.824 -7.662 1.752 1.00 0.00 34 ILE A CA 3
ATOM 2185 C C . ILE A 1 15 ? -9.592 -7.584 0.233 1.00 0.00 34 ILE A C 3
ATOM 2186 O O . ILE A 1 15 ? -10.408 -8.056 -0.557 1.00 0.00 34 ILE A O 3
ATOM 2202 N N . TYR A 1 16 ? -8.471 -7.019 -0.169 1.00 0.00 35 TYR A N 3
ATOM 2203 C CA . TYR A 1 16 ? -8.155 -6.896 -1.587 1.00 0.00 35 TYR A CA 3
ATOM 2204 C C . TYR A 1 16 ? -7.213 -8.006 -1.989 1.00 0.00 35 TYR A C 3
ATOM 2205 O O . TYR A 1 16 ? -7.112 -8.375 -3.149 1.00 0.00 35 TYR A O 3
ATOM 2223 N N . LYS A 1 17 ? -6.567 -8.572 -0.992 1.00 0.00 36 LYS A N 3
ATOM 2224 C CA . LYS A 1 17 ? -5.590 -9.632 -1.146 1.00 0.00 36 LYS A CA 3
ATOM 2225 C C . LYS A 1 17 ? -6.256 -10.915 -1.648 1.00 0.00 36 LYS A C 3
ATOM 2226 O O . LYS A 1 17 ? -5.591 -11.846 -2.108 1.00 0.00 36 LYS A O 3
ATOM 2245 N N . LYS A 1 18 ? -7.566 -10.958 -1.563 1.00 0.00 37 LYS A N 3
ATOM 2246 C CA . LYS A 1 18 ? -8.309 -12.102 -2.038 1.00 0.00 37 LYS A CA 3
ATOM 2247 C C . LYS A 1 18 ? -8.554 -12.009 -3.552 1.00 0.00 37 LYS A C 3
ATOM 2248 O O . LYS A 1 18 ? -9.109 -12.919 -4.157 1.00 0.00 37 LYS A O 3
ATOM 2267 N N . TYR A 1 19 ? -8.145 -10.912 -4.148 1.00 0.00 38 TYR A N 3
ATOM 2268 C CA . TYR A 1 19 ? -8.235 -10.740 -5.582 1.00 0.00 38 TYR A CA 3
ATOM 2269 C C . TYR A 1 19 ? -6.844 -11.003 -6.172 1.00 0.00 38 TYR A C 3
ATOM 2270 O O . TYR A 1 19 ? -5.850 -10.950 -5.434 1.00 0.00 38 TYR A O 3
ATOM 2288 N N . PRO A 1 20 ? -6.739 -11.368 -7.462 1.00 0.00 39 PRO A N 3
ATOM 2289 C CA . PRO A 1 20 ? -5.434 -11.552 -8.135 1.00 0.00 39 PRO A CA 3
ATOM 2290 C C . PRO A 1 20 ? -4.567 -10.281 -8.031 1.00 0.00 39 PRO A C 3
ATOM 2291 O O . PRO A 1 20 ? -5.057 -9.190 -8.263 1.00 0.00 39 PRO A O 3
ATOM 2302 N N . VAL A 1 21 ? -3.277 -10.438 -7.709 1.00 0.00 40 VAL A N 3
ATOM 2303 C CA . VAL A 1 21 ? -2.364 -9.315 -7.475 1.00 0.00 40 VAL A CA 3
ATOM 2304 C C . VAL A 1 21 ? -2.269 -8.314 -8.635 1.00 0.00 40 VAL A C 3
ATOM 2305 O O . VAL A 1 21 ? -1.913 -7.157 -8.425 1.00 0.00 40 VAL A O 3
ATOM 2318 N N . VAL A 1 22 ? -2.565 -8.745 -9.845 1.00 0.00 41 VAL A N 3
ATOM 2319 C CA . VAL A 1 22 ? -2.524 -7.817 -10.959 1.00 0.00 41 VAL A CA 3
ATOM 2320 C C . VAL A 1 22 ? -3.890 -7.196 -11.231 1.00 0.00 41 VAL A C 3
ATOM 2321 O O . VAL A 1 22 ? -3.975 -6.082 -11.754 1.00 0.00 41 VAL A O 3
ATOM 2334 N N . ALA A 1 23 ? -4.946 -7.876 -10.847 1.00 0.00 42 ALA A N 3
ATOM 2335 C CA . ALA A 1 23 ? -6.274 -7.390 -11.120 1.00 0.00 42 ALA A CA 3
ATOM 2336 C C . ALA A 1 23 ? -7.087 -7.293 -9.852 1.00 0.00 42 ALA A C 3
ATOM 2337 O O . ALA A 1 23 ? -7.696 -8.264 -9.405 1.00 0.00 42 ALA A O 3
ATOM 2344 N N . ILE A 1 24 ? -7.075 -6.143 -9.269 1.00 0.00 43 ILE A N 3
ATOM 2345 C CA . ILE A 1 24 ? -7.842 -5.885 -8.090 1.00 0.00 43 ILE A CA 3
ATOM 2346 C C . ILE A 1 24 ? -8.775 -4.742 -8.417 1.00 0.00 43 ILE A C 3
ATOM 2347 O O . ILE A 1 24 ? -8.304 -3.644 -8.751 1.00 0.00 43 ILE A O 3
ATOM 2363 N N . PRO A 1 25 ? -10.097 -4.978 -8.404 1.00 0.00 44 PRO A N 3
ATOM 2364 C CA . PRO A 1 25 ? -11.056 -3.940 -8.738 1.00 0.00 44 PRO A CA 3
ATOM 2365 C C . PRO A 1 25 ? -11.058 -2.838 -7.689 1.00 0.00 44 PRO A C 3
ATOM 2366 O O . PRO A 1 25 ? -11.139 -3.102 -6.477 1.00 0.00 44 PRO A O 3
ATOM 2377 N N . CYS A 1 26 ? -11.031 -1.624 -8.141 1.00 0.00 45 CYS A N 3
ATOM 2378 C CA . CYS A 1 26 ? -10.943 -0.498 -7.259 1.00 0.00 45 CYS A CA 3
ATOM 2379 C C . CYS A 1 26 ? -12.205 0.327 -7.327 1.00 0.00 45 CYS A C 3
ATOM 2380 O O . CYS A 1 26 ? -12.799 0.458 -8.402 1.00 0.00 45 CYS A O 3
ATOM 2387 N N . PRO A 1 27 ? -12.670 0.849 -6.181 1.00 0.00 46 PRO A N 3
ATOM 2388 C CA . PRO A 1 27 ? -13.830 1.731 -6.140 1.00 0.00 46 PRO A CA 3
ATOM 2389 C C . PRO A 1 27 ? -13.530 3.041 -6.863 1.00 0.00 46 PRO A C 3
ATOM 2390 O O . PRO A 1 27 ? -12.357 3.414 -7.030 1.00 0.00 46 PRO A O 3
ATOM 2401 N N . ILE A 1 28 ? -14.559 3.740 -7.273 1.00 0.00 47 ILE A N 3
ATOM 2402 C CA . ILE A 1 28 ? -14.384 4.985 -8.010 1.00 0.00 47 ILE A CA 3
ATOM 2403 C C . ILE A 1 28 ? -14.158 6.144 -7.062 1.00 0.00 47 ILE A C 3
ATOM 2404 O O . ILE A 1 28 ? -13.753 7.239 -7.479 1.00 0.00 47 ILE A O 3
ATOM 2420 N N . THR A 1 29 ? -14.429 5.909 -5.797 1.00 0.00 48 THR A N 3
ATOM 2421 C CA . THR A 1 29 ? -14.238 6.896 -4.790 1.00 0.00 48 THR A CA 3
ATOM 2422 C C . THR A 1 29 ? -12.738 7.116 -4.583 1.00 0.00 48 THR A C 3
ATOM 2423 O O . THR A 1 29 ? -11.948 6.144 -4.487 1.00 0.00 48 THR A O 3
ATOM 2434 N N . TYR A 1 30 ? -12.351 8.353 -4.557 1.00 0.00 49 TYR A N 3
ATOM 2435 C CA . TYR A 1 30 ? -10.985 8.725 -4.398 1.00 0.00 49 TYR A CA 3
ATOM 2436 C C . TYR A 1 30 ? -10.740 9.041 -2.933 1.00 0.00 49 TYR A C 3
ATOM 2437 O O . TYR A 1 30 ? -11.302 9.997 -2.389 1.00 0.00 49 TYR A O 3
ATOM 2455 N N . LEU A 1 31 ? -9.959 8.228 -2.300 1.00 0.00 50 LEU A N 3
ATOM 2456 C CA . LEU A 1 31 ? -9.585 8.426 -0.925 1.00 0.00 50 LEU A CA 3
ATOM 2457 C C . LEU A 1 31 ? -8.084 8.447 -0.907 1.00 0.00 50 LEU A C 3
ATOM 2458 O O . LEU A 1 31 ? -7.468 7.379 -0.962 1.00 0.00 50 LEU A O 3
ATOM 2474 N N . PRO A 1 32 ? -7.461 9.639 -0.892 1.00 0.00 51 PRO A N 3
ATOM 2475 C CA . PRO A 1 32 ? -6.016 9.749 -0.962 1.00 0.00 51 PRO A CA 3
ATOM 2476 C C . PRO A 1 32 ? -5.350 9.024 0.188 1.00 0.00 51 PRO A C 3
ATOM 2477 O O . PRO A 1 32 ? -5.725 9.203 1.364 1.00 0.00 51 PRO A O 3
ATOM 2488 N N . VAL A 1 33 ? -4.439 8.162 -0.138 1.00 0.00 52 VAL A N 3
ATOM 2489 C CA . VAL A 1 33 ? -3.665 7.461 0.847 1.00 0.00 52 VAL A CA 3
ATOM 2490 C C . VAL A 1 33 ? -2.206 7.567 0.483 1.00 0.00 52 VAL A C 3
ATOM 2491 O O . VAL A 1 33 ? -1.863 7.672 -0.692 1.00 0.00 52 VAL A O 3
ATOM 2504 N N . CYS A 1 34 ? -1.369 7.578 1.458 1.00 0.00 53 CYS A N 3
ATOM 2505 C CA . CYS A 1 34 ? 0.037 7.714 1.235 1.00 0.00 53 CYS A CA 3
ATOM 2506 C C . CYS A 1 34 ? 0.765 6.483 1.714 1.00 0.00 53 CYS A C 3
ATOM 2507 O O . CYS A 1 34 ? 0.530 5.996 2.843 1.00 0.00 53 CYS A O 3
ATOM 2514 N N . GLY A 1 35 ? 1.617 5.965 0.874 1.00 0.00 54 GLY A N 3
ATOM 2515 C CA . GLY A 1 35 ? 2.391 4.827 1.232 1.00 0.00 54 GLY A CA 3
ATOM 2516 C C . GLY A 1 35 ? 3.751 5.231 1.744 1.00 0.00 54 GLY A C 3
ATOM 2517 O O . GLY A 1 35 ? 4.161 6.375 1.590 1.00 0.00 54 GLY A O 3
ATOM 2521 N N . SER A 1 36 ? 4.465 4.291 2.324 1.00 0.00 55 SER A N 3
ATOM 2522 C CA . SER A 1 36 ? 5.807 4.516 2.858 1.00 0.00 55 SER A CA 3
ATOM 2523 C C . SER A 1 36 ? 6.821 4.714 1.718 1.00 0.00 55 SER A C 3
ATOM 2524 O O . SER A 1 36 ? 7.974 5.084 1.929 1.00 0.00 55 SER A O 3
ATOM 2532 N N . ASP A 1 37 ? 6.349 4.476 0.509 1.00 0.00 56 ASP A N 3
ATOM 2533 C CA . ASP A 1 37 ? 7.126 4.642 -0.709 1.00 0.00 56 ASP A CA 3
ATOM 2534 C C . ASP A 1 37 ? 7.000 6.112 -1.147 1.00 0.00 56 ASP A C 3
ATOM 2535 O O . ASP A 1 37 ? 7.614 6.553 -2.114 1.00 0.00 56 ASP A O 3
ATOM 2544 N N . TYR A 1 38 ? 6.168 6.852 -0.375 1.00 0.00 57 TYR A N 3
ATOM 2545 C CA . TYR A 1 38 ? 5.884 8.288 -0.541 1.00 0.00 57 TYR A CA 3
ATOM 2546 C C . TYR A 1 38 ? 5.129 8.589 -1.809 1.00 0.00 57 TYR A C 3
ATOM 2547 O O . TYR A 1 38 ? 5.174 9.698 -2.347 1.00 0.00 57 TYR A O 3
ATOM 2565 N N . ILE A 1 39 ? 4.390 7.617 -2.239 1.00 0.00 58 ILE A N 3
ATOM 2566 C CA . ILE A 1 39 ? 3.539 7.757 -3.374 1.00 0.00 58 ILE A CA 3
ATOM 2567 C C . ILE A 1 39 ? 2.119 7.900 -2.859 1.00 0.00 58 ILE A C 3
ATOM 2568 O O . ILE A 1 39 ? 1.715 7.180 -1.930 1.00 0.00 58 ILE A O 3
ATOM 2584 N N . THR A 1 40 ? 1.406 8.853 -3.380 1.00 0.00 59 THR A N 3
ATOM 2585 C CA . THR A 1 40 ? 0.039 9.035 -3.037 1.00 0.00 59 THR A CA 3
ATOM 2586 C C . THR A 1 40 ? -0.815 8.184 -3.969 1.00 0.00 59 THR A C 3
ATOM 2587 O O . THR A 1 40 ? -0.639 8.202 -5.198 1.00 0.00 59 THR A O 3
ATOM 2598 N N . TYR A 1 41 ? -1.681 7.419 -3.397 1.00 0.00 60 TYR A N 3
ATOM 2599 C CA . TYR A 1 41 ? -2.532 6.552 -4.139 1.00 0.00 60 TYR A CA 3
ATOM 2600 C C . TYR A 1 41 ? -3.934 7.091 -4.117 1.00 0.00 60 TYR A C 3
ATOM 2601 O O . TYR A 1 41 ? -4.350 7.711 -3.120 1.00 0.00 60 TYR A O 3
ATOM 2619 N N . GLY A 1 42 ? -4.647 6.861 -5.212 1.00 0.00 61 GLY A N 3
ATOM 2620 C CA . GLY A 1 42 ? -6.007 7.328 -5.371 1.00 0.00 61 GLY A CA 3
ATOM 2621 C C . GLY A 1 42 ? -6.943 6.730 -4.365 1.00 0.00 61 GLY A C 3
ATOM 2622 O O . GLY A 1 42 ? -7.957 7.326 -4.021 1.00 0.00 61 GLY A O 3
ATOM 2626 N N . ASN A 1 43 ? -6.607 5.538 -3.917 1.00 0.00 62 ASN A N 3
ATOM 2627 C CA . ASN A 1 43 ? -7.322 4.862 -2.870 1.00 0.00 62 ASN A CA 3
ATOM 2628 C C . ASN A 1 43 ? -6.581 3.621 -2.464 1.00 0.00 62 ASN A C 3
ATOM 2629 O O . ASN A 1 43 ? -5.622 3.193 -3.146 1.00 0.00 62 ASN A O 3
ATOM 2640 N N . GLU A 1 44 ? -7.033 3.045 -1.389 1.00 0.00 63 GLU A N 3
ATOM 2641 C CA . GLU A 1 44 ? -6.442 1.872 -0.755 1.00 0.00 63 GLU A CA 3
ATOM 2642 C C . GLU A 1 44 ? -6.305 0.663 -1.679 1.00 0.00 63 GLU A C 3
ATOM 2643 O O . GLU A 1 44 ? -5.397 -0.141 -1.506 1.00 0.00 63 GLU A O 3
ATOM 2655 N N . CYS A 1 45 ? -7.185 0.552 -2.653 1.00 0.00 64 CYS A N 3
ATOM 2656 C CA . CYS A 1 45 ? -7.142 -0.549 -3.599 1.00 0.00 64 CYS A CA 3
ATOM 2657 C C . CYS A 1 45 ? -5.844 -0.515 -4.390 1.00 0.00 64 CYS A C 3
ATOM 2658 O O . CYS A 1 45 ? -5.151 -1.532 -4.522 1.00 0.00 64 CYS A O 3
ATOM 2665 N N . HIS A 1 46 ? -5.473 0.676 -4.838 1.00 0.00 65 HIS A N 3
ATOM 2666 C CA . HIS A 1 46 ? -4.268 0.845 -5.639 1.00 0.00 65 HIS A CA 3
ATOM 2667 C C . HIS A 1 46 ? -3.044 0.630 -4.772 1.00 0.00 65 HIS A C 3
ATOM 2668 O O . HIS A 1 46 ? -2.076 0.014 -5.198 1.00 0.00 65 HIS A O 3
ATOM 2683 N N . LEU A 1 47 ? -3.130 1.101 -3.531 1.00 0.00 66 LEU A N 3
ATOM 2684 C CA . LEU A 1 47 ? -2.066 0.921 -2.549 1.00 0.00 66 LEU A CA 3
ATOM 2685 C C . LEU A 1 47 ? -1.841 -0.563 -2.265 1.00 0.00 66 LEU A C 3
ATOM 2686 O O . LEU A 1 47 ? -0.717 -1.042 -2.321 1.00 0.00 66 LEU A O 3
ATOM 2702 N N . CYS A 1 48 ? -2.918 -1.281 -2.003 1.00 0.00 67 CYS A N 3
ATOM 2703 C CA . CYS A 1 48 ? -2.843 -2.709 -1.724 1.00 0.00 67 CYS A CA 3
ATOM 2704 C C . CYS A 1 48 ? -2.299 -3.473 -2.945 1.00 0.00 67 CYS A C 3
ATOM 2705 O O . CYS A 1 48 ? -1.421 -4.330 -2.800 1.00 0.00 67 CYS A O 3
ATOM 2712 N N . THR A 1 49 ? -2.755 -3.094 -4.151 1.00 0.00 68 THR A N 3
ATOM 2713 C CA . THR A 1 49 ? -2.287 -3.724 -5.389 1.00 0.00 68 THR A CA 3
ATOM 2714 C C . THR A 1 49 ? -0.766 -3.527 -5.532 1.00 0.00 68 THR A C 3
ATOM 2715 O O . THR A 1 49 ? -0.011 -4.486 -5.740 1.00 0.00 68 THR A O 3
ATOM 2726 N N . GLU A 1 50 ? -0.332 -2.283 -5.367 1.00 0.00 69 GLU A N 3
ATOM 2727 C CA . GLU A 1 50 ? 1.059 -1.907 -5.503 1.00 0.00 69 GLU A CA 3
ATOM 2728 C C . GLU A 1 50 ? 1.901 -2.615 -4.436 1.00 0.00 69 GLU A C 3
ATOM 2729 O O . GLU A 1 50 ? 3.029 -3.057 -4.707 1.00 0.00 69 GLU A O 3
ATOM 2741 N N . SER A 1 51 ? 1.334 -2.746 -3.249 1.00 0.00 70 SER A N 3
ATOM 2742 C CA . SER A 1 51 ? 1.992 -3.368 -2.134 1.00 0.00 70 SER A CA 3
ATOM 2743 C C . SER A 1 51 ? 2.231 -4.855 -2.408 1.00 0.00 70 SER A C 3
ATOM 2744 O O . SER A 1 51 ? 3.392 -5.302 -2.438 1.00 0.00 70 SER A O 3
ATOM 2752 N N . LEU A 1 52 ? 1.147 -5.595 -2.671 1.00 0.00 71 LEU A N 3
ATOM 2753 C CA . LEU A 1 52 ? 1.200 -7.044 -2.893 1.00 0.00 71 LEU A CA 3
ATOM 2754 C C . LEU A 1 52 ? 2.114 -7.392 -4.045 1.00 0.00 71 LEU A C 3
ATOM 2755 O O . LEU A 1 52 ? 2.968 -8.270 -3.925 1.00 0.00 71 LEU A O 3
ATOM 2771 N N . LYS A 1 53 ? 1.966 -6.655 -5.133 1.00 0.00 72 LYS A N 3
ATOM 2772 C CA . LYS A 1 53 ? 2.761 -6.837 -6.345 1.00 0.00 72 LYS A CA 3
ATOM 2773 C C . LYS A 1 53 ? 4.263 -6.702 -6.047 1.00 0.00 72 LYS A C 3
ATOM 2774 O O . LYS A 1 53 ? 5.097 -7.393 -6.632 1.00 0.00 72 LYS A O 3
ATOM 2793 N N . SER A 1 54 ? 4.587 -5.853 -5.116 1.00 0.00 73 SER A N 3
ATOM 2794 C CA . SER A 1 54 ? 5.959 -5.543 -4.824 1.00 0.00 73 SER A CA 3
ATOM 2795 C C . SER A 1 54 ? 6.431 -6.207 -3.518 1.00 0.00 73 SER A C 3
ATOM 2796 O O . SER A 1 54 ? 7.431 -5.786 -2.939 1.00 0.00 73 SER A O 3
ATOM 2804 N N . ASN A 1 55 ? 5.693 -7.226 -3.050 1.00 0.00 74 ASN A N 3
ATOM 2805 C CA . ASN A 1 55 ? 6.049 -8.006 -1.820 1.00 0.00 74 ASN A CA 3
ATOM 2806 C C . ASN A 1 55 ? 6.033 -7.147 -0.551 1.00 0.00 74 ASN A C 3
ATOM 2807 O O . ASN A 1 55 ? 6.637 -7.502 0.467 1.00 0.00 74 ASN A O 3
ATOM 2818 N N . GLY A 1 56 ? 5.303 -6.058 -0.597 1.00 0.00 75 GLY A N 3
ATOM 2819 C CA . GLY A 1 56 ? 5.217 -5.181 0.541 1.00 0.00 75 GLY A CA 3
ATOM 2820 C C . GLY A 1 56 ? 6.251 -4.077 0.518 1.00 0.00 75 GLY A C 3
ATOM 2821 O O . GLY A 1 56 ? 6.671 -3.606 1.574 1.00 0.00 75 GLY A O 3
ATOM 2825 N N . ARG A 1 57 ? 6.662 -3.671 -0.690 1.00 0.00 76 ARG A N 3
ATOM 2826 C CA . ARG A 1 57 ? 7.615 -2.550 -0.882 1.00 0.00 76 ARG A CA 3
ATOM 2827 C C . ARG A 1 57 ? 7.037 -1.311 -0.224 1.00 0.00 76 ARG A C 3
ATOM 2828 O O . ARG A 1 57 ? 7.681 -0.630 0.567 1.00 0.00 76 ARG A O 3
ATOM 2849 N N . VAL A 1 58 ? 5.813 -1.044 -0.571 1.00 0.00 77 VAL A N 3
ATOM 2850 C CA . VAL A 1 58 ? 5.089 0.056 -0.038 1.00 0.00 77 VAL A CA 3
ATOM 2851 C C . VAL A 1 58 ? 4.123 -0.438 1.039 1.00 0.00 77 VAL A C 3
ATOM 2852 O O . VAL A 1 58 ? 3.474 -1.483 0.888 1.00 0.00 77 VAL A O 3
ATOM 2865 N N . GLN A 1 59 ? 4.115 0.251 2.132 1.00 0.00 78 GLN A N 3
ATOM 2866 C CA . GLN A 1 59 ? 3.208 0.008 3.222 1.00 0.00 78 GLN A CA 3
ATOM 2867 C C . GLN A 1 59 ? 2.367 1.238 3.373 1.00 0.00 78 GLN A C 3
ATOM 2868 O O . GLN A 1 59 ? 2.736 2.281 2.858 1.00 0.00 78 GLN A O 3
ATOM 2882 N N . PHE A 1 60 ? 1.246 1.128 4.019 1.00 0.00 79 PHE A N 3
ATOM 2883 C CA . PHE A 1 60 ? 0.441 2.295 4.318 1.00 0.00 79 PHE A CA 3
ATOM 2884 C C . PHE A 1 60 ? 1.182 3.150 5.340 1.00 0.00 79 PHE A C 3
ATOM 2885 O O . PHE A 1 60 ? 1.529 2.674 6.421 1.00 0.00 79 PHE A O 3
ATOM 2902 N N . LEU A 1 61 ? 1.452 4.375 4.985 1.00 0.00 80 LEU A N 3
ATOM 2903 C CA . LEU A 1 61 ? 2.176 5.265 5.853 1.00 0.00 80 LEU A CA 3
ATOM 2904 C C . LEU A 1 61 ? 1.169 6.078 6.643 1.00 0.00 80 LEU A C 3
ATOM 2905 O O . LEU A 1 61 ? 1.107 6.004 7.863 1.00 0.00 80 LEU A O 3
ATOM 2921 N N . HIS A 1 62 ? 0.357 6.815 5.929 1.00 0.00 81 HIS A N 3
ATOM 2922 C CA . HIS A 1 62 ? -0.692 7.621 6.510 1.00 0.00 81 HIS A CA 3
ATOM 2923 C C . HIS A 1 62 ? -1.690 7.879 5.431 1.00 0.00 81 HIS A C 3
ATOM 2924 O O . HIS A 1 62 ? -1.341 7.801 4.258 1.00 0.00 81 HIS A O 3
ATOM 2939 N N . ASP A 1 63 ? -2.908 8.170 5.780 1.00 0.00 82 ASP A N 3
ATOM 2940 C CA . ASP A 1 63 ? -3.874 8.472 4.755 1.00 0.00 82 ASP A CA 3
ATOM 2941 C C . ASP A 1 63 ? -3.702 9.918 4.379 1.00 0.00 82 ASP A C 3
ATOM 2942 O O . ASP A 1 63 ? -2.978 10.675 5.073 1.00 0.00 82 ASP A O 3
ATOM 2951 N N . GLY A 1 64 ? -4.285 10.298 3.313 1.00 0.00 83 GLY A N 3
ATOM 2952 C CA . GLY A 1 64 ? -4.122 11.615 2.826 1.00 0.00 83 GLY A CA 3
ATOM 2953 C C . GLY A 1 64 ? -2.966 11.658 1.876 1.00 0.00 83 GLY A C 3
ATOM 2954 O O . GLY A 1 64 ? -2.204 10.687 1.775 1.00 0.00 83 GLY A O 3
ATOM 2958 N N . SER A 1 65 ? -2.834 12.735 1.184 1.00 0.00 84 SER A N 3
ATOM 2959 C CA . SER A 1 65 ? -1.778 12.912 0.239 1.00 0.00 84 SER A CA 3
ATOM 2960 C C . SER A 1 65 ? -0.431 12.999 0.974 1.00 0.00 84 SER A C 3
ATOM 2961 O O . SER A 1 65 ? -0.378 13.476 2.124 1.00 0.00 84 SER A O 3
ATOM 2969 N N . CYS A 1 66 ? 0.615 12.489 0.354 1.00 0.00 85 CYS A N 3
ATOM 2970 C CA . CYS A 1 66 ? 1.939 12.483 0.945 1.00 0.00 85 CYS A CA 3
ATOM 2971 C C . CYS A 1 66 ? 2.463 13.903 1.111 1.00 0.00 85 CYS A C 3
ATOM 2972 O O . CYS A 1 66 ? 2.936 14.490 0.129 1.00 0.00 85 CYS A O 3
ATOM 2980 N N . SER A 1 1 ? -12.243 9.286 11.834 1.00 0.00 20 SER A N 4
ATOM 2981 C CA . SER A 1 1 ? -10.982 8.671 11.499 1.00 0.00 20 SER A CA 4
ATOM 2982 C C . SER A 1 1 ? -10.588 7.671 12.584 1.00 0.00 20 SER A C 4
ATOM 2983 O O . SER A 1 1 ? -10.935 7.851 13.752 1.00 0.00 20 SER A O 4
ATOM 2993 N N . GLU A 1 2 ? -9.901 6.615 12.200 1.00 0.00 21 GLU A N 4
ATOM 2994 C CA . GLU A 1 2 ? -9.441 5.609 13.144 1.00 0.00 21 GLU A CA 4
ATOM 2995 C C . GLU A 1 2 ? -7.971 5.845 13.444 1.00 0.00 21 GLU A C 4
ATOM 2996 O O . GLU A 1 2 ? -7.105 5.450 12.659 1.00 0.00 21 GLU A O 4
ATOM 3008 N N . ALA A 1 3 ? -7.697 6.528 14.535 1.00 0.00 22 ALA A N 4
ATOM 3009 C CA . ALA A 1 3 ? -6.347 6.893 14.900 1.00 0.00 22 ALA A CA 4
ATOM 3010 C C . ALA A 1 3 ? -6.314 7.310 16.362 1.00 0.00 22 ALA A C 4
ATOM 3011 O O . ALA A 1 3 ? -7.316 7.141 17.080 1.00 0.00 22 ALA A O 4
ATOM 3018 N N . ALA A 1 4 ? -5.155 7.819 16.791 1.00 0.00 23 ALA A N 4
ATOM 3019 C CA . ALA A 1 4 ? -4.904 8.366 18.139 1.00 0.00 23 ALA A CA 4
ATOM 3020 C C . ALA A 1 4 ? -4.845 7.295 19.207 1.00 0.00 23 ALA A C 4
ATOM 3021 O O . ALA A 1 4 ? -3.790 7.040 19.768 1.00 0.00 23 ALA A O 4
ATOM 3028 N N . SER A 1 5 ? -5.956 6.659 19.452 1.00 0.00 24 SER A N 4
ATOM 3029 C CA . SER A 1 5 ? -6.067 5.636 20.464 1.00 0.00 24 SER A CA 4
ATOM 3030 C C . SER A 1 5 ? -5.471 4.315 19.943 1.00 0.00 24 SER A C 4
ATOM 3031 O O . SER A 1 5 ? -4.703 4.319 18.955 1.00 0.00 24 SER A O 4
ATOM 3039 N N . LEU A 1 6 ? -5.795 3.193 20.583 1.00 0.00 25 LEU A N 4
ATOM 3040 C CA . LEU A 1 6 ? -5.282 1.905 20.144 1.00 0.00 25 LEU A CA 4
ATOM 3041 C C . LEU A 1 6 ? -6.027 1.486 18.864 1.00 0.00 25 LEU A C 4
ATOM 3042 O O . LEU A 1 6 ? -7.005 0.727 18.894 1.00 0.00 25 LEU A O 4
ATOM 3058 N N . SER A 1 7 ? -5.630 2.099 17.787 1.00 0.00 26 SER A N 4
ATOM 3059 C CA . SER A 1 7 ? -6.121 1.863 16.455 1.00 0.00 26 SER A CA 4
ATOM 3060 C C . SER A 1 7 ? -5.095 2.405 15.465 1.00 0.00 26 SER A C 4
ATOM 3061 O O . SER A 1 7 ? -5.144 3.577 15.083 1.00 0.00 26 SER A O 4
ATOM 3069 N N . PRO A 1 8 ? -4.069 1.618 15.147 1.00 0.00 27 PRO A N 4
ATOM 3070 C CA . PRO A 1 8 ? -3.088 1.988 14.158 1.00 0.00 27 PRO A CA 4
ATOM 3071 C C . PRO A 1 8 ? -3.559 1.505 12.803 1.00 0.00 27 PRO A C 4
ATOM 3072 O O . PRO A 1 8 ? -3.144 0.434 12.325 1.00 0.00 27 PRO A O 4
ATOM 3083 N N . LYS A 1 9 ? -4.481 2.245 12.225 1.00 0.00 28 LYS A N 4
ATOM 3084 C CA . LYS A 1 9 ? -5.106 1.827 11.001 1.00 0.00 28 LYS A CA 4
ATOM 3085 C C . LYS A 1 9 ? -4.156 1.879 9.824 1.00 0.00 28 LYS A C 4
ATOM 3086 O O . LYS A 1 9 ? -3.336 2.801 9.685 1.00 0.00 28 LYS A O 4
ATOM 3105 N N . LYS A 1 10 ? -4.260 0.878 9.007 1.00 0.00 29 LYS A N 4
ATOM 3106 C CA . LYS A 1 10 ? -3.488 0.738 7.823 1.00 0.00 29 LYS A CA 4
ATOM 3107 C C . LYS A 1 10 ? -4.444 0.312 6.728 1.00 0.00 29 LYS A C 4
ATOM 3108 O O . LYS A 1 10 ? -5.633 0.130 7.001 1.00 0.00 29 LYS A O 4
ATOM 3127 N N . VAL A 1 11 ? -3.960 0.190 5.521 1.00 0.00 30 VAL A N 4
ATOM 3128 C CA . VAL A 1 11 ? -4.775 -0.276 4.425 1.00 0.00 30 VAL A CA 4
ATOM 3129 C C . VAL A 1 11 ? -5.148 -1.727 4.662 1.00 0.00 30 VAL A C 4
ATOM 3130 O O . VAL A 1 11 ? -4.284 -2.549 5.009 1.00 0.00 30 VAL A O 4
ATOM 3143 N N . ASP A 1 12 ? -6.408 -2.060 4.532 1.00 0.00 31 ASP A N 4
ATOM 3144 C CA . ASP A 1 12 ? -6.731 -3.434 4.641 1.00 0.00 31 ASP A CA 4
ATOM 3145 C C . ASP A 1 12 ? -6.539 -4.043 3.306 1.00 0.00 31 ASP A C 4
ATOM 3146 O O . ASP A 1 12 ? -7.377 -3.913 2.409 1.00 0.00 31 ASP A O 4
ATOM 3155 N N . CYS A 1 13 ? -5.402 -4.616 3.139 1.00 0.00 32 CYS A N 4
ATOM 3156 C CA . CYS A 1 13 ? -5.042 -5.222 1.904 1.00 0.00 32 CYS A CA 4
ATOM 3157 C C . CYS A 1 13 ? -5.532 -6.671 1.922 1.00 0.00 32 CYS A C 4
ATOM 3158 O O . CYS A 1 13 ? -5.619 -7.349 0.889 1.00 0.00 32 CYS A O 4
ATOM 3165 N N . SER A 1 14 ? -5.921 -7.115 3.107 1.00 0.00 33 SER A N 4
ATOM 3166 C CA . SER A 1 14 ? -6.428 -8.440 3.319 1.00 0.00 33 SER A CA 4
ATOM 3167 C C . SER A 1 14 ? -7.705 -8.683 2.512 1.00 0.00 33 SER A C 4
ATOM 3168 O O . SER A 1 14 ? -7.877 -9.751 1.938 1.00 0.00 33 SER A O 4
ATOM 3176 N N . ILE A 1 15 ? -8.584 -7.682 2.435 1.00 0.00 34 ILE A N 4
ATOM 3177 C CA . ILE A 1 15 ? -9.798 -7.809 1.627 1.00 0.00 34 ILE A CA 4
ATOM 3178 C C . ILE A 1 15 ? -9.509 -7.871 0.123 1.00 0.00 34 ILE A C 4
ATOM 3179 O O . ILE A 1 15 ? -10.350 -8.315 -0.651 1.00 0.00 34 ILE A O 4
ATOM 3195 N N . TYR A 1 16 ? -8.331 -7.458 -0.293 1.00 0.00 35 TYR A N 4
ATOM 3196 C CA . TYR A 1 16 ? -8.017 -7.462 -1.708 1.00 0.00 35 TYR A CA 4
ATOM 3197 C C . TYR A 1 16 ? -7.195 -8.680 -2.112 1.00 0.00 35 TYR A C 4
ATOM 3198 O O . TYR A 1 16 ? -6.967 -8.915 -3.291 1.00 0.00 35 TYR A O 4
ATOM 3216 N N . LYS A 1 17 ? -6.797 -9.479 -1.120 1.00 0.00 36 LYS A N 4
ATOM 3217 C CA . LYS A 1 17 ? -6.063 -10.746 -1.354 1.00 0.00 36 LYS A CA 4
ATOM 3218 C C . LYS A 1 17 ? -6.867 -11.725 -2.237 1.00 0.00 36 LYS A C 4
ATOM 3219 O O . LYS A 1 17 ? -6.297 -12.622 -2.857 1.00 0.00 36 LYS A O 4
ATOM 3238 N N . LYS A 1 18 ? -8.188 -11.541 -2.283 1.00 0.00 37 LYS A N 4
ATOM 3239 C CA . LYS A 1 18 ? -9.075 -12.393 -3.085 1.00 0.00 37 LYS A CA 4
ATOM 3240 C C . LYS A 1 18 ? -9.062 -12.013 -4.580 1.00 0.00 37 LYS A C 4
ATOM 3241 O O . LYS A 1 18 ? -9.829 -12.563 -5.391 1.00 0.00 37 LYS A O 4
ATOM 3260 N N . TYR A 1 19 ? -8.219 -11.082 -4.938 1.00 0.00 38 TYR A N 4
ATOM 3261 C CA . TYR A 1 19 ? -8.056 -10.681 -6.311 1.00 0.00 38 TYR A CA 4
ATOM 3262 C C . TYR A 1 19 ? -6.613 -10.966 -6.692 1.00 0.00 38 TYR A C 4
ATOM 3263 O O . TYR A 1 19 ? -5.753 -11.008 -5.806 1.00 0.00 38 TYR A O 4
ATOM 3281 N N . PRO A 1 20 ? -6.317 -11.232 -7.976 1.00 0.00 39 PRO A N 4
ATOM 3282 C CA . PRO A 1 20 ? -4.936 -11.401 -8.428 1.00 0.00 39 PRO A CA 4
ATOM 3283 C C . PRO A 1 20 ? -4.143 -10.114 -8.160 1.00 0.00 39 PRO A C 4
ATOM 3284 O O . PRO A 1 20 ? -4.605 -9.034 -8.496 1.00 0.00 39 PRO A O 4
ATOM 3295 N N . VAL A 1 21 ? -2.951 -10.242 -7.589 1.00 0.00 40 VAL A N 4
ATOM 3296 C CA . VAL A 1 21 ? -2.170 -9.109 -7.126 1.00 0.00 40 VAL A CA 4
ATOM 3297 C C . VAL A 1 21 ? -1.855 -8.072 -8.218 1.00 0.00 40 VAL A C 4
ATOM 3298 O O . VAL A 1 21 ? -1.624 -6.908 -7.917 1.00 0.00 40 VAL A O 4
ATOM 3311 N N . VAL A 1 22 ? -1.848 -8.482 -9.480 1.00 0.00 41 VAL A N 4
ATOM 3312 C CA . VAL A 1 22 ? -1.591 -7.526 -10.542 1.00 0.00 41 VAL A CA 4
ATOM 3313 C C . VAL A 1 22 ? -2.882 -6.881 -11.059 1.00 0.00 41 VAL A C 4
ATOM 3314 O O . VAL A 1 22 ? -2.864 -5.748 -11.554 1.00 0.00 41 VAL A O 4
ATOM 3327 N N . ALA A 1 23 ? -3.995 -7.568 -10.909 1.00 0.00 42 ALA A N 4
ATOM 3328 C CA . ALA A 1 23 ? -5.254 -7.062 -11.392 1.00 0.00 42 ALA A CA 4
ATOM 3329 C C . ALA A 1 23 ? -6.283 -7.032 -10.282 1.00 0.00 42 ALA A C 4
ATOM 3330 O O . ALA A 1 23 ? -6.949 -8.032 -10.010 1.00 0.00 42 ALA A O 4
ATOM 3337 N N . ILE A 1 24 ? -6.401 -5.917 -9.635 1.00 0.00 43 ILE A N 4
ATOM 3338 C CA . ILE A 1 24 ? -7.357 -5.765 -8.574 1.00 0.00 43 ILE A CA 4
ATOM 3339 C C . ILE A 1 24 ? -8.319 -4.660 -8.951 1.00 0.00 43 ILE A C 4
ATOM 3340 O O . ILE A 1 24 ? -7.888 -3.530 -9.177 1.00 0.00 43 ILE A O 4
ATOM 3356 N N . PRO A 1 25 ? -9.622 -4.967 -9.109 1.00 0.00 44 PRO A N 4
ATOM 3357 C CA . PRO A 1 25 ? -10.615 -3.944 -9.391 1.00 0.00 44 PRO A CA 4
ATOM 3358 C C . PRO A 1 25 ? -10.761 -3.023 -8.186 1.00 0.00 44 PRO A C 4
ATOM 3359 O O . PRO A 1 25 ? -10.926 -3.482 -7.042 1.00 0.00 44 PRO A O 4
ATOM 3370 N N . CYS A 1 26 ? -10.764 -1.759 -8.443 1.00 0.00 45 CYS A N 4
ATOM 3371 C CA . CYS A 1 26 ? -10.794 -0.780 -7.399 1.00 0.00 45 CYS A CA 4
ATOM 3372 C C . CYS A 1 26 ? -12.057 0.045 -7.470 1.00 0.00 45 CYS A C 4
ATOM 3373 O O . CYS A 1 26 ? -12.644 0.206 -8.557 1.00 0.00 45 CYS A O 4
ATOM 3380 N N . PRO A 1 27 ? -12.540 0.532 -6.319 1.00 0.00 46 PRO A N 4
ATOM 3381 C CA . PRO A 1 27 ? -13.721 1.377 -6.263 1.00 0.00 46 PRO A CA 4
ATOM 3382 C C . PRO A 1 27 ? -13.463 2.728 -6.924 1.00 0.00 46 PRO A C 4
ATOM 3383 O O . PRO A 1 27 ? -12.306 3.127 -7.125 1.00 0.00 46 PRO A O 4
ATOM 3394 N N . ILE A 1 28 ? -14.524 3.434 -7.248 1.00 0.00 47 ILE A N 4
ATOM 3395 C CA . ILE A 1 28 ? -14.398 4.755 -7.857 1.00 0.00 47 ILE A CA 4
ATOM 3396 C C . ILE A 1 28 ? -14.180 5.803 -6.781 1.00 0.00 47 ILE A C 4
ATOM 3397 O O . ILE A 1 28 ? -13.927 6.976 -7.071 1.00 0.00 47 ILE A O 4
ATOM 3413 N N . THR A 1 29 ? -14.298 5.359 -5.543 1.00 0.00 48 THR A N 4
ATOM 3414 C CA . THR A 1 29 ? -14.061 6.168 -4.394 1.00 0.00 48 THR A CA 4
ATOM 3415 C C . THR A 1 29 ? -12.591 6.567 -4.376 1.00 0.00 48 THR A C 4
ATOM 3416 O O . THR A 1 29 ? -11.696 5.701 -4.287 1.00 0.00 48 THR A O 4
ATOM 3427 N N . TYR A 1 30 ? -12.344 7.832 -4.510 1.00 0.00 49 TYR A N 4
ATOM 3428 C CA . TYR A 1 30 ? -11.016 8.329 -4.481 1.00 0.00 49 TYR A CA 4
ATOM 3429 C C . TYR A 1 30 ? -10.687 8.663 -3.044 1.00 0.00 49 TYR A C 4
ATOM 3430 O O . TYR A 1 30 ? -11.364 9.478 -2.415 1.00 0.00 49 TYR A O 4
ATOM 3448 N N . LEU A 1 31 ? -9.687 8.031 -2.530 1.00 0.00 50 LEU A N 4
ATOM 3449 C CA . LEU A 1 31 ? -9.268 8.212 -1.168 1.00 0.00 50 LEU A CA 4
ATOM 3450 C C . LEU A 1 31 ? -7.773 8.374 -1.171 1.00 0.00 50 LEU A C 4
ATOM 3451 O O . LEU A 1 31 ? -7.057 7.386 -1.291 1.00 0.00 50 LEU A O 4
ATOM 3467 N N . PRO A 1 32 ? -7.270 9.614 -1.102 1.00 0.00 51 PRO A N 4
ATOM 3468 C CA . PRO A 1 32 ? -5.845 9.854 -1.140 1.00 0.00 51 PRO A CA 4
ATOM 3469 C C . PRO A 1 32 ? -5.155 9.207 0.043 1.00 0.00 51 PRO A C 4
ATOM 3470 O O . PRO A 1 32 ? -5.506 9.459 1.208 1.00 0.00 51 PRO A O 4
ATOM 3481 N N . VAL A 1 33 ? -4.259 8.320 -0.250 1.00 0.00 52 VAL A N 4
ATOM 3482 C CA . VAL A 1 33 ? -3.483 7.658 0.767 1.00 0.00 52 VAL A CA 4
ATOM 3483 C C . VAL A 1 33 ? -2.026 7.720 0.389 1.00 0.00 52 VAL A C 4
ATOM 3484 O O . VAL A 1 33 ? -1.690 7.816 -0.791 1.00 0.00 52 VAL A O 4
ATOM 3497 N N . CYS A 1 34 ? -1.181 7.699 1.355 1.00 0.00 53 CYS A N 4
ATOM 3498 C CA . CYS A 1 34 ? 0.224 7.780 1.116 1.00 0.00 53 CYS A CA 4
ATOM 3499 C C . CYS A 1 34 ? 0.890 6.488 1.524 1.00 0.00 53 CYS A C 4
ATOM 3500 O O . CYS A 1 34 ? 0.694 5.995 2.656 1.00 0.00 53 CYS A O 4
ATOM 3507 N N . GLY A 1 35 ? 1.628 5.918 0.607 1.00 0.00 54 GLY A N 4
ATOM 3508 C CA . GLY A 1 35 ? 2.324 4.707 0.870 1.00 0.00 54 GLY A CA 4
ATOM 3509 C C . GLY A 1 35 ? 3.712 4.965 1.394 1.00 0.00 54 GLY A C 4
ATOM 3510 O O . GLY A 1 35 ? 4.242 6.070 1.238 1.00 0.00 54 GLY A O 4
ATOM 3514 N N . SER A 1 36 ? 4.302 3.944 1.997 1.00 0.00 55 SER A N 4
ATOM 3515 C CA . SER A 1 36 ? 5.651 3.972 2.590 1.00 0.00 55 SER A CA 4
ATOM 3516 C C . SER A 1 36 ? 6.718 4.512 1.622 1.00 0.00 55 SER A C 4
ATOM 3517 O O . SER A 1 36 ? 7.731 5.069 2.048 1.00 0.00 55 SER A O 4
ATOM 3525 N N . ASP A 1 37 ? 6.456 4.374 0.334 1.00 0.00 56 ASP A N 4
ATOM 3526 C CA . ASP A 1 37 ? 7.412 4.736 -0.706 1.00 0.00 56 ASP A CA 4
ATOM 3527 C C . ASP A 1 37 ? 7.258 6.221 -1.095 1.00 0.00 56 ASP A C 4
ATOM 3528 O O . ASP A 1 37 ? 7.873 6.692 -2.046 1.00 0.00 56 ASP A O 4
ATOM 3537 N N . TYR A 1 38 ? 6.430 6.948 -0.319 1.00 0.00 57 TYR A N 4
ATOM 3538 C CA . TYR A 1 38 ? 6.146 8.388 -0.517 1.00 0.00 57 TYR A CA 4
ATOM 3539 C C . TYR A 1 38 ? 5.326 8.608 -1.773 1.00 0.00 57 TYR A C 4
ATOM 3540 O O . TYR A 1 38 ? 5.361 9.677 -2.403 1.00 0.00 57 TYR A O 4
ATOM 3558 N N . ILE A 1 39 ? 4.534 7.621 -2.086 1.00 0.00 58 ILE A N 4
ATOM 3559 C CA . ILE A 1 39 ? 3.674 7.658 -3.239 1.00 0.00 58 ILE A CA 4
ATOM 3560 C C . ILE A 1 39 ? 2.235 7.840 -2.793 1.00 0.00 58 ILE A C 4
ATOM 3561 O O . ILE A 1 39 ? 1.743 7.088 -1.943 1.00 0.00 58 ILE A O 4
ATOM 3577 N N . THR A 1 40 ? 1.602 8.859 -3.307 1.00 0.00 59 THR A N 4
ATOM 3578 C CA . THR A 1 40 ? 0.211 9.090 -3.067 1.00 0.00 59 THR A CA 4
ATOM 3579 C C . THR A 1 40 ? -0.598 8.201 -4.021 1.00 0.00 59 THR A C 4
ATOM 3580 O O . THR A 1 40 ? -0.363 8.205 -5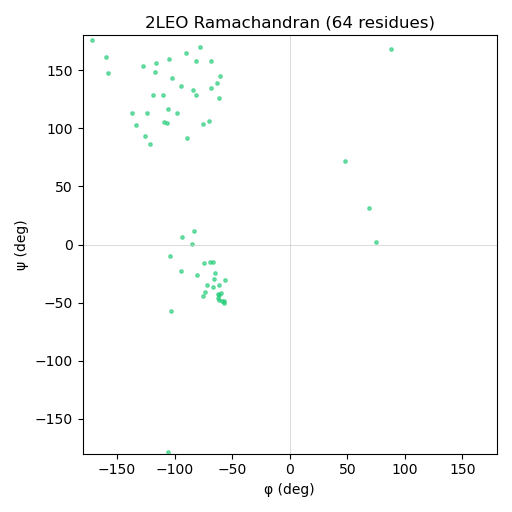.230 1.00 0.00 59 THR A O 4
ATOM 3591 N N . TYR A 1 41 ? -1.482 7.423 -3.475 1.00 0.00 60 TYR A N 4
ATOM 3592 C CA . TYR A 1 41 ? -2.312 6.539 -4.245 1.00 0.00 60 TYR A CA 4
ATOM 3593 C C . TYR A 1 41 ? -3.716 7.084 -4.302 1.00 0.00 60 TYR A C 4
ATOM 3594 O O . TYR A 1 41 ? -4.131 7.841 -3.408 1.00 0.00 60 TYR A O 4
ATOM 3612 N N . GLY A 1 42 ? -4.447 6.694 -5.340 1.00 0.00 61 GLY A N 4
ATOM 3613 C CA . GLY A 1 42 ? -5.794 7.185 -5.543 1.00 0.00 61 GLY A CA 4
ATOM 3614 C C . GLY A 1 42 ? -6.794 6.625 -4.564 1.00 0.00 61 GLY A C 4
ATOM 3615 O O . GLY A 1 42 ? -7.861 7.196 -4.379 1.00 0.00 61 GLY A O 4
ATOM 3619 N N . ASN A 1 43 ? -6.460 5.500 -3.966 1.00 0.00 62 ASN A N 4
ATOM 3620 C CA . ASN A 1 43 ? -7.278 4.870 -2.944 1.00 0.00 62 ASN A CA 4
ATOM 3621 C C . ASN A 1 43 ? -6.532 3.729 -2.332 1.00 0.00 62 ASN A C 4
ATOM 3622 O O . ASN A 1 43 ? -5.446 3.348 -2.824 1.00 0.00 62 ASN A O 4
ATOM 3633 N N . GLU A 1 44 ? -7.098 3.170 -1.296 1.00 0.00 63 GLU A N 4
ATOM 3634 C CA . GLU A 1 44 ? -6.489 2.091 -0.564 1.00 0.00 63 GLU A CA 4
ATOM 3635 C C . GLU A 1 44 ? -6.352 0.814 -1.390 1.00 0.00 63 GLU A C 4
ATOM 3636 O O . GLU A 1 44 ? -5.382 0.076 -1.237 1.00 0.00 63 GLU A O 4
ATOM 3648 N N . CYS A 1 45 ? -7.304 0.579 -2.266 1.00 0.00 64 CYS A N 4
ATOM 3649 C CA . CYS A 1 45 ? -7.256 -0.528 -3.191 1.00 0.00 64 CYS A CA 4
ATOM 3650 C C . CYS A 1 45 ? -5.982 -0.473 -4.021 1.00 0.00 64 CYS A C 4
ATOM 3651 O O . CYS A 1 45 ? -5.227 -1.436 -4.056 1.00 0.00 64 CYS A O 4
ATOM 3658 N N . HIS A 1 46 ? -5.710 0.688 -4.623 1.00 0.00 65 HIS A N 4
ATOM 3659 C CA . HIS A 1 46 ? -4.518 0.856 -5.459 1.00 0.00 65 HIS A CA 4
ATOM 3660 C C . HIS A 1 46 ? -3.253 0.718 -4.658 1.00 0.00 65 HIS A C 4
ATOM 3661 O O . HIS A 1 46 ? -2.262 0.168 -5.148 1.00 0.00 65 HIS A O 4
ATOM 3676 N N . LEU A 1 47 ? -3.295 1.200 -3.425 1.00 0.00 66 LEU A N 4
ATOM 3677 C CA . LEU A 1 47 ? -2.189 1.043 -2.502 1.00 0.00 66 LEU A CA 4
ATOM 3678 C C . LEU A 1 47 ? -1.949 -0.439 -2.244 1.00 0.00 66 LEU A C 4
ATOM 3679 O O . LEU A 1 47 ? -0.827 -0.904 -2.298 1.00 0.00 66 LEU A O 4
ATOM 3695 N N . CYS A 1 48 ? -3.021 -1.167 -2.001 1.00 0.00 67 CYS A N 4
ATOM 3696 C CA . CYS A 1 48 ? -2.957 -2.604 -1.780 1.00 0.00 67 CYS A CA 4
ATOM 3697 C C . CYS A 1 48 ? -2.398 -3.336 -3.010 1.00 0.00 67 CYS A C 4
ATOM 3698 O O . CYS A 1 48 ? -1.558 -4.222 -2.869 1.00 0.00 67 CYS A O 4
ATOM 3705 N N . THR A 1 49 ? -2.824 -2.921 -4.211 1.00 0.00 68 THR A N 4
ATOM 3706 C CA . THR A 1 49 ? -2.348 -3.525 -5.450 1.00 0.00 68 THR A CA 4
ATOM 3707 C C . THR A 1 49 ? -0.807 -3.437 -5.526 1.00 0.00 68 THR A C 4
ATOM 3708 O O . THR A 1 49 ? -0.121 -4.457 -5.674 1.00 0.00 68 THR A O 4
ATOM 3719 N N . GLU A 1 50 ? -0.270 -2.232 -5.359 1.00 0.00 69 GLU A N 4
ATOM 3720 C CA . GLU A 1 50 ? 1.174 -2.046 -5.365 1.00 0.00 69 GLU A CA 4
ATOM 3721 C C . GLU A 1 50 ? 1.834 -2.710 -4.159 1.00 0.00 69 GLU A C 4
ATOM 3722 O O . GLU A 1 50 ? 2.936 -3.238 -4.269 1.00 0.00 69 GLU A O 4
ATOM 3734 N N . SER A 1 51 ? 1.143 -2.709 -3.027 1.00 0.00 70 SER A N 4
ATOM 3735 C CA . SER A 1 51 ? 1.638 -3.312 -1.796 1.00 0.00 70 SER A CA 4
ATOM 3736 C C . SER A 1 51 ? 1.933 -4.798 -2.011 1.00 0.00 70 SER A C 4
ATOM 3737 O O . SER A 1 51 ? 2.986 -5.299 -1.596 1.00 0.00 70 SER A O 4
ATOM 3745 N N . LEU A 1 52 ? 1.034 -5.482 -2.694 1.00 0.00 71 LEU A N 4
ATOM 3746 C CA . LEU A 1 52 ? 1.189 -6.899 -2.965 1.00 0.00 71 LEU A CA 4
ATOM 3747 C C . LEU A 1 52 ? 2.273 -7.134 -4.005 1.00 0.00 71 LEU A C 4
ATOM 3748 O O . LEU A 1 52 ? 3.081 -8.060 -3.884 1.00 0.00 71 LEU A O 4
ATOM 3764 N N . LYS A 1 53 ? 2.317 -6.270 -4.997 1.00 0.00 72 LYS A N 4
ATOM 3765 C CA . LYS A 1 53 ? 3.313 -6.352 -6.058 1.00 0.00 72 LYS A CA 4
ATOM 3766 C C . LYS A 1 53 ? 4.737 -6.116 -5.531 1.00 0.00 72 LYS A C 4
ATOM 3767 O O . LYS A 1 53 ? 5.681 -6.791 -5.946 1.00 0.00 72 LYS A O 4
ATOM 3786 N N . SER A 1 54 ? 4.886 -5.175 -4.617 1.00 0.00 73 SER A N 4
ATOM 3787 C CA . SER A 1 54 ? 6.180 -4.893 -4.016 1.00 0.00 73 SER A CA 4
ATOM 3788 C C . SER A 1 54 ? 6.425 -5.798 -2.792 1.00 0.00 73 SER A C 4
ATOM 3789 O O . SER A 1 54 ? 7.464 -5.701 -2.134 1.00 0.00 73 SER A O 4
ATOM 3797 N N . ASN A 1 55 ? 5.439 -6.641 -2.503 1.00 0.00 74 ASN A N 4
ATOM 3798 C CA . ASN A 1 55 ? 5.458 -7.627 -1.412 1.00 0.00 74 ASN A CA 4
ATOM 3799 C C . ASN A 1 55 ? 5.684 -6.964 -0.048 1.00 0.00 74 ASN A C 4
ATOM 3800 O O . ASN A 1 55 ? 6.770 -7.052 0.542 1.00 0.00 74 ASN A O 4
ATOM 3811 N N . GLY A 1 56 ? 4.689 -6.202 0.383 1.00 0.00 75 GLY A N 4
ATOM 3812 C CA . GLY A 1 56 ? 4.697 -5.580 1.705 1.00 0.00 75 GLY A CA 4
ATOM 3813 C C . GLY A 1 56 ? 5.746 -4.492 1.871 1.00 0.00 75 GLY A C 4
ATOM 3814 O O . GLY A 1 56 ? 6.004 -4.038 2.991 1.00 0.00 75 GLY A O 4
ATOM 3818 N N . ARG A 1 57 ? 6.344 -4.068 0.776 1.00 0.00 76 ARG A N 4
ATOM 3819 C CA . ARG A 1 57 ? 7.377 -3.058 0.834 1.00 0.00 76 ARG A CA 4
ATOM 3820 C C . ARG A 1 57 ? 6.725 -1.697 0.956 1.00 0.00 76 ARG A C 4
ATOM 3821 O O . ARG A 1 57 ? 7.062 -0.906 1.829 1.00 0.00 76 ARG A O 4
ATOM 3842 N N . VAL A 1 58 ? 5.781 -1.436 0.092 1.00 0.00 77 VAL A N 4
ATOM 3843 C CA . VAL A 1 58 ? 5.016 -0.237 0.189 1.00 0.00 77 VAL A CA 4
ATOM 3844 C C . VAL A 1 58 ? 3.719 -0.556 0.920 1.00 0.00 77 VAL A C 4
ATOM 3845 O O . VAL A 1 58 ? 2.953 -1.419 0.505 1.00 0.00 77 VAL A O 4
ATOM 3858 N N . GLN A 1 59 ? 3.546 0.050 2.047 1.00 0.00 78 GLN A N 4
ATOM 3859 C CA . GLN A 1 59 ? 2.383 -0.143 2.867 1.00 0.00 78 GLN A CA 4
ATOM 3860 C C . GLN A 1 59 ? 1.768 1.194 3.149 1.00 0.00 78 GLN A C 4
ATOM 3861 O O . GLN A 1 59 ? 2.225 2.208 2.624 1.00 0.00 78 GLN A O 4
ATOM 3875 N N . PHE A 1 60 ? 0.721 1.197 3.910 1.00 0.00 79 PHE A N 4
ATOM 3876 C CA . PHE A 1 60 ? 0.062 2.417 4.305 1.00 0.00 79 PHE A CA 4
ATOM 3877 C C . PHE A 1 60 ? 0.969 3.192 5.257 1.00 0.00 79 PHE A C 4
ATOM 3878 O O . PHE A 1 60 ? 1.271 2.726 6.352 1.00 0.00 79 PHE A O 4
ATOM 3895 N N . LEU A 1 61 ? 1.422 4.340 4.820 1.00 0.00 80 LEU A N 4
ATOM 3896 C CA . LEU A 1 61 ? 2.266 5.178 5.631 1.00 0.00 80 LEU A CA 4
ATOM 3897 C C . LEU A 1 61 ? 1.374 6.101 6.443 1.00 0.00 80 LEU A C 4
ATOM 3898 O O . LEU A 1 61 ? 1.442 6.139 7.671 1.00 0.00 80 LEU A O 4
ATOM 3914 N N . HIS A 1 62 ? 0.514 6.820 5.745 1.00 0.00 81 HIS A N 4
ATOM 3915 C CA . HIS A 1 62 ? -0.446 7.698 6.372 1.00 0.00 81 HIS A CA 4
ATOM 3916 C C . HIS A 1 62 ? -1.565 7.982 5.408 1.00 0.00 81 HIS A C 4
ATOM 3917 O O . HIS A 1 62 ? -1.401 7.798 4.195 1.00 0.00 81 HIS A O 4
ATOM 3932 N N . ASP A 1 63 ? -2.689 8.400 5.926 1.00 0.00 82 ASP A N 4
ATOM 3933 C CA . ASP A 1 63 ? -3.825 8.774 5.099 1.00 0.00 82 ASP A CA 4
ATOM 3934 C C . ASP A 1 63 ? -3.553 10.137 4.531 1.00 0.00 82 ASP A C 4
ATOM 3935 O O . ASP A 1 63 ? -2.716 10.881 5.071 1.00 0.00 82 ASP A O 4
ATOM 3944 N N . GLY A 1 64 ? -4.194 10.451 3.453 1.00 0.00 83 GLY A N 4
ATOM 3945 C CA . GLY A 1 64 ? -3.988 11.715 2.819 1.00 0.00 83 GLY A CA 4
ATOM 3946 C C . GLY A 1 64 ? -2.816 11.646 1.881 1.00 0.00 83 GLY A C 4
ATOM 3947 O O . GLY A 1 64 ? -2.035 10.677 1.921 1.00 0.00 83 GLY A O 4
ATOM 3951 N N . SER A 1 65 ? -2.694 12.626 1.038 1.00 0.00 84 SER A N 4
ATOM 3952 C CA . SER A 1 65 ? -1.601 12.706 0.114 1.00 0.00 84 SER A CA 4
ATOM 3953 C C . SER A 1 65 ? -0.288 12.895 0.883 1.00 0.00 84 SER A C 4
ATOM 3954 O O . SER A 1 65 ? -0.294 13.438 2.003 1.00 0.00 84 SER A O 4
ATOM 3962 N N . CYS A 1 66 ? 0.804 12.427 0.318 1.00 0.00 85 CYS A N 4
ATOM 3963 C CA . CYS A 1 66 ? 2.099 12.529 0.960 1.00 0.00 85 CYS A CA 4
ATOM 3964 C C . CYS A 1 66 ? 2.502 13.999 1.059 1.00 0.00 85 CYS A C 4
ATOM 3965 O O . CYS A 1 66 ? 2.456 14.587 2.171 1.00 0.00 85 CYS A O 4
ATOM 3973 N N . SER A 1 1 ? 11.577 8.757 14.888 1.00 0.00 20 SER A N 5
ATOM 3974 C CA . SER A 1 1 ? 11.519 7.850 16.000 1.00 0.00 20 SER A CA 5
ATOM 3975 C C . SER A 1 1 ? 11.764 8.650 17.258 1.00 0.00 20 SER A C 5
ATOM 3976 O O . SER A 1 1 ? 12.905 8.891 17.644 1.00 0.00 20 SER A O 5
ATOM 3986 N N . GLU A 1 2 ? 10.693 9.128 17.843 1.00 0.00 21 GLU A N 5
ATOM 3987 C CA . GLU A 1 2 ? 10.783 10.008 18.970 1.00 0.00 21 GLU A CA 5
ATOM 3988 C C . GLU A 1 2 ? 10.594 9.212 20.253 1.00 0.00 21 GLU A C 5
ATOM 3989 O O . GLU A 1 2 ? 11.558 8.866 20.946 1.00 0.00 21 GLU A O 5
ATOM 4001 N N . ALA A 1 3 ? 9.367 8.881 20.525 1.00 0.00 22 ALA A N 5
ATOM 4002 C CA . ALA A 1 3 ? 8.991 8.106 21.674 1.00 0.00 22 ALA A CA 5
ATOM 4003 C C . ALA A 1 3 ? 7.928 7.144 21.221 1.00 0.00 22 ALA A C 5
ATOM 4004 O O . ALA A 1 3 ? 7.666 7.071 20.003 1.00 0.00 22 ALA A O 5
ATOM 4011 N N . ALA A 1 4 ? 7.339 6.400 22.150 1.00 0.00 23 ALA A N 5
ATOM 4012 C CA . ALA A 1 4 ? 6.270 5.440 21.855 1.00 0.00 23 ALA A CA 5
ATOM 4013 C C . ALA A 1 4 ? 6.743 4.411 20.813 1.00 0.00 23 ALA A C 5
ATOM 4014 O O . ALA A 1 4 ? 7.957 4.129 20.703 1.00 0.00 23 ALA A O 5
ATOM 4021 N N . SER A 1 5 ? 5.824 3.840 20.090 1.00 0.00 24 SER A N 5
ATOM 4022 C CA . SER A 1 5 ? 6.150 2.892 19.077 1.00 0.00 24 SER A CA 5
ATOM 4023 C C . SER A 1 5 ? 5.488 3.304 17.759 1.00 0.00 24 SER A C 5
ATOM 4024 O O . SER A 1 5 ? 4.257 3.294 17.637 1.00 0.00 24 SER A O 5
ATOM 4032 N N . LEU A 1 6 ? 6.289 3.707 16.794 1.00 0.00 25 LEU A N 5
ATOM 4033 C CA . LEU A 1 6 ? 5.766 4.069 15.486 1.00 0.00 25 LEU A CA 5
ATOM 4034 C C . LEU A 1 6 ? 5.520 2.819 14.670 1.00 0.00 25 LEU A C 5
ATOM 4035 O O . LEU A 1 6 ? 6.384 2.355 13.917 1.00 0.00 25 LEU A O 5
ATOM 4051 N N . SER A 1 7 ? 4.385 2.238 14.905 1.00 0.00 26 SER A N 5
ATOM 4052 C CA . SER A 1 7 ? 3.962 1.052 14.242 1.00 0.00 26 SER A CA 5
ATOM 4053 C C . SER A 1 7 ? 3.457 1.404 12.848 1.00 0.00 26 SER A C 5
ATOM 4054 O O . SER A 1 7 ? 2.792 2.438 12.672 1.00 0.00 26 SER A O 5
ATOM 4062 N N . PRO A 1 8 ? 3.783 0.604 11.832 1.00 0.00 27 PRO A N 5
ATOM 4063 C CA . PRO A 1 8 ? 3.305 0.848 10.500 1.00 0.00 27 PRO A CA 5
ATOM 4064 C C . PRO A 1 8 ? 1.827 0.500 10.389 1.00 0.00 27 PRO A C 5
ATOM 4065 O O . PRO A 1 8 ? 1.450 -0.684 10.283 1.00 0.00 27 PRO A O 5
ATOM 4076 N N . LYS A 1 9 ? 1.000 1.512 10.547 1.00 0.00 28 LYS A N 5
ATOM 4077 C CA . LYS A 1 9 ? -0.425 1.375 10.396 1.00 0.00 28 LYS A CA 5
ATOM 4078 C C . LYS A 1 9 ? -0.711 0.941 8.987 1.00 0.00 28 LYS A C 5
ATOM 4079 O O . LYS A 1 9 ? -0.515 1.696 8.060 1.00 0.00 28 LYS A O 5
ATOM 4098 N N . LYS A 1 10 ? -1.105 -0.278 8.826 1.00 0.00 29 LYS A N 5
ATOM 4099 C CA . LYS A 1 10 ? -1.372 -0.776 7.525 1.00 0.00 29 LYS A CA 5
ATOM 4100 C C . LYS A 1 10 ? -2.839 -0.688 7.244 1.00 0.00 29 LYS A C 5
ATOM 4101 O O . LYS A 1 10 ? -3.671 -0.851 8.147 1.00 0.00 29 LYS A O 5
ATOM 4120 N N . VAL A 1 11 ? -3.160 -0.402 6.028 1.00 0.00 30 VAL A N 5
ATOM 4121 C CA . VAL A 1 11 ? -4.519 -0.406 5.608 1.00 0.00 30 VAL A CA 5
ATOM 4122 C C . VAL A 1 11 ? -4.860 -1.863 5.293 1.00 0.00 30 VAL A C 5
ATOM 4123 O O . VAL A 1 11 ? -3.933 -2.684 5.092 1.00 0.00 30 VAL A O 5
ATOM 4136 N N . ASP A 1 12 ? -6.120 -2.208 5.282 1.00 0.00 31 ASP A N 5
ATOM 4137 C CA . ASP A 1 12 ? -6.488 -3.582 5.034 1.00 0.00 31 ASP A CA 5
ATOM 4138 C C . ASP A 1 12 ? -6.328 -3.933 3.575 1.00 0.00 31 ASP A C 5
ATOM 4139 O O . ASP A 1 12 ? -6.956 -3.346 2.695 1.00 0.00 31 ASP A O 5
ATOM 4148 N N . CYS A 1 13 ? -5.448 -4.841 3.335 1.00 0.00 32 CYS A N 5
ATOM 4149 C CA . CYS A 1 13 ? -5.166 -5.338 2.022 1.00 0.00 32 CYS A CA 5
ATOM 4150 C C . CYS A 1 13 ? -5.698 -6.781 1.956 1.00 0.00 32 CYS A C 5
ATOM 4151 O O . CYS A 1 13 ? -5.701 -7.434 0.909 1.00 0.00 32 CYS A O 5
ATOM 4158 N N . SER A 1 14 ? -6.223 -7.235 3.088 1.00 0.00 33 SER A N 5
ATOM 4159 C CA . SER A 1 14 ? -6.702 -8.590 3.268 1.00 0.00 33 SER A CA 5
ATOM 4160 C C . SER A 1 14 ? -7.898 -8.859 2.356 1.00 0.00 33 SER A C 5
ATOM 4161 O O . SER A 1 14 ? -7.997 -9.926 1.736 1.00 0.00 33 SER A O 5
ATOM 4169 N N . ILE A 1 15 ? -8.791 -7.882 2.247 1.00 0.00 34 ILE A N 5
ATOM 4170 C CA . ILE A 1 15 ? -9.964 -8.027 1.396 1.00 0.00 34 ILE A CA 5
ATOM 4171 C C . ILE A 1 15 ? -9.595 -8.069 -0.093 1.00 0.00 34 ILE A C 5
ATOM 4172 O O . ILE A 1 15 ? -10.331 -8.616 -0.904 1.00 0.00 34 ILE A O 5
ATOM 4188 N N . TYR A 1 16 ? -8.443 -7.539 -0.442 1.00 0.00 35 TYR A N 5
ATOM 4189 C CA . TYR A 1 16 ? -8.045 -7.503 -1.832 1.00 0.00 35 TYR A CA 5
ATOM 4190 C C . TYR A 1 16 ? -7.200 -8.719 -2.199 1.00 0.00 35 TYR A C 5
ATOM 4191 O O . TYR A 1 16 ? -6.945 -8.974 -3.367 1.00 0.00 35 TYR A O 5
ATOM 4209 N N . LYS A 1 17 ? -6.819 -9.509 -1.180 1.00 0.00 36 LYS A N 5
ATOM 4210 C CA . LYS A 1 17 ? -6.053 -10.764 -1.386 1.00 0.00 36 LYS A CA 5
ATOM 4211 C C . LYS A 1 17 ? -6.899 -11.784 -2.172 1.00 0.00 36 LYS A C 5
ATOM 4212 O O . LYS A 1 17 ? -6.387 -12.788 -2.680 1.00 0.00 36 LYS A O 5
ATOM 4231 N N . LYS A 1 18 ? -8.195 -11.519 -2.239 1.00 0.00 37 LYS A N 5
ATOM 4232 C CA . LYS A 1 18 ? -9.160 -12.386 -2.903 1.00 0.00 37 LYS A CA 5
ATOM 4233 C C . LYS A 1 18 ? -9.190 -12.160 -4.415 1.00 0.00 37 LYS A C 5
ATOM 4234 O O . LYS A 1 18 ? -9.929 -12.839 -5.134 1.00 0.00 37 LYS A O 5
ATOM 4253 N N . TYR A 1 19 ? -8.400 -11.213 -4.888 1.00 0.00 38 TYR A N 5
ATOM 4254 C CA . TYR A 1 19 ? -8.342 -10.890 -6.300 1.00 0.00 38 TYR A CA 5
ATOM 4255 C C . TYR A 1 19 ? -6.898 -11.036 -6.768 1.00 0.00 38 TYR A C 5
ATOM 4256 O O . TYR A 1 19 ? -5.979 -10.915 -5.948 1.00 0.00 38 TYR A O 5
ATOM 4274 N N . PRO A 1 20 ? -6.653 -11.366 -8.044 1.00 0.00 39 PRO A N 5
ATOM 4275 C CA . PRO A 1 20 ? -5.289 -11.425 -8.582 1.00 0.00 39 PRO A CA 5
ATOM 4276 C C . PRO A 1 20 ? -4.678 -10.022 -8.596 1.00 0.00 39 PRO A C 5
ATOM 4277 O O . PRO A 1 20 ? -5.376 -9.062 -8.856 1.00 0.00 39 PRO A O 5
ATOM 4288 N N . VAL A 1 21 ? -3.382 -9.925 -8.360 1.00 0.00 40 VAL A N 5
ATOM 4289 C CA . VAL A 1 21 ? -2.690 -8.633 -8.218 1.00 0.00 40 VAL A CA 5
ATOM 4290 C C . VAL A 1 21 ? -2.912 -7.703 -9.431 1.00 0.00 40 VAL A C 5
ATOM 4291 O O . VAL A 1 21 ? -3.120 -6.491 -9.270 1.00 0.00 40 VAL A O 5
ATOM 4304 N N . VAL A 1 22 ? -2.926 -8.270 -10.620 1.00 0.00 41 VAL A N 5
ATOM 4305 C CA . VAL A 1 22 ? -3.104 -7.471 -11.819 1.00 0.00 41 VAL A CA 5
ATOM 4306 C C . VAL A 1 22 ? -4.579 -7.044 -12.013 1.00 0.00 41 VAL A C 5
ATOM 4307 O O . VAL A 1 22 ? -4.853 -5.997 -12.604 1.00 0.00 41 VAL A O 5
ATOM 4320 N N . ALA A 1 23 ? -5.516 -7.810 -11.489 1.00 0.00 42 ALA A N 5
ATOM 4321 C CA . ALA A 1 23 ? -6.902 -7.436 -11.612 1.00 0.00 42 ALA A CA 5
ATOM 4322 C C . ALA A 1 23 ? -7.577 -7.395 -10.260 1.00 0.00 42 ALA A C 5
ATOM 4323 O O . ALA A 1 23 ? -8.100 -8.400 -9.773 1.00 0.00 42 ALA A O 5
ATOM 4330 N N . ILE A 1 24 ? -7.570 -6.246 -9.667 1.00 0.00 43 ILE A N 5
ATOM 4331 C CA . ILE A 1 24 ? -8.228 -6.034 -8.410 1.00 0.00 43 ILE A CA 5
ATOM 4332 C C . ILE A 1 24 ? -9.218 -4.926 -8.633 1.00 0.00 43 ILE A C 5
ATOM 4333 O O . ILE A 1 24 ? -8.806 -3.818 -8.978 1.00 0.00 43 ILE A O 5
ATOM 4349 N N . PRO A 1 25 ? -10.529 -5.193 -8.547 1.00 0.00 44 PRO A N 5
ATOM 4350 C CA . PRO A 1 25 ? -11.508 -4.143 -8.723 1.00 0.00 44 PRO A CA 5
ATOM 4351 C C . PRO A 1 25 ? -11.371 -3.112 -7.618 1.00 0.00 44 PRO A C 5
ATOM 4352 O O . PRO A 1 25 ? -11.351 -3.452 -6.419 1.00 0.00 44 PRO A O 5
ATOM 4363 N N . CYS A 1 26 ? -11.356 -1.884 -8.011 1.00 0.00 45 CYS A N 5
ATOM 4364 C CA . CYS A 1 26 ? -11.185 -0.798 -7.105 1.00 0.00 45 CYS A CA 5
ATOM 4365 C C . CYS A 1 26 ? -12.318 0.159 -7.305 1.00 0.00 45 CYS A C 5
ATOM 4366 O O . CYS A 1 26 ? -12.791 0.326 -8.442 1.00 0.00 45 CYS A O 5
ATOM 4373 N N . PRO A 1 27 ? -12.798 0.788 -6.238 1.00 0.00 46 PRO A N 5
ATOM 4374 C CA . PRO A 1 27 ? -13.883 1.732 -6.337 1.00 0.00 46 PRO A CA 5
ATOM 4375 C C . PRO A 1 27 ? -13.446 2.998 -7.055 1.00 0.00 46 PRO A C 5
ATOM 4376 O O . PRO A 1 27 ? -12.241 3.269 -7.198 1.00 0.00 46 PRO A O 5
ATOM 4387 N N . ILE A 1 28 ? -14.401 3.767 -7.506 1.00 0.00 47 ILE A N 5
ATOM 4388 C CA . ILE A 1 28 ? -14.100 5.025 -8.170 1.00 0.00 47 ILE A CA 5
ATOM 4389 C C . ILE A 1 28 ? -13.945 6.127 -7.135 1.00 0.00 47 ILE A C 5
ATOM 4390 O O . ILE A 1 28 ? -13.698 7.296 -7.462 1.00 0.00 47 ILE A O 5
ATOM 4406 N N . THR A 1 29 ? -14.129 5.740 -5.896 1.00 0.00 48 THR A N 5
ATOM 4407 C CA . THR A 1 29 ? -13.934 6.569 -4.759 1.00 0.00 48 THR A CA 5
ATOM 4408 C C . THR A 1 29 ? -12.459 6.954 -4.672 1.00 0.00 48 THR A C 5
ATOM 4409 O O . THR A 1 29 ? -11.566 6.084 -4.741 1.00 0.00 48 THR A O 5
ATOM 4420 N N . TYR A 1 30 ? -12.209 8.224 -4.555 1.00 0.00 49 TYR A N 5
ATOM 4421 C CA . TYR A 1 30 ? -10.873 8.713 -4.474 1.00 0.00 49 TYR A CA 5
ATOM 4422 C C . TYR A 1 30 ? -10.569 9.063 -3.035 1.00 0.00 49 TYR A C 5
ATOM 4423 O O . TYR A 1 30 ? -11.124 10.020 -2.482 1.00 0.00 49 TYR A O 5
ATOM 4441 N N . LEU A 1 31 ? -9.744 8.275 -2.429 1.00 0.00 50 LEU A N 5
ATOM 4442 C CA . LEU A 1 31 ? -9.333 8.478 -1.073 1.00 0.00 50 LEU A CA 5
ATOM 4443 C C . LEU A 1 31 ? -7.817 8.554 -1.070 1.00 0.00 50 LEU A C 5
ATOM 4444 O O . LEU A 1 31 ? -7.155 7.523 -1.140 1.00 0.00 50 LEU A O 5
ATOM 4460 N N . PRO A 1 32 ? -7.248 9.780 -1.073 1.00 0.00 51 PRO A N 5
ATOM 4461 C CA . PRO A 1 32 ? -5.807 9.952 -1.112 1.00 0.00 51 PRO A CA 5
ATOM 4462 C C . PRO A 1 32 ? -5.141 9.289 0.069 1.00 0.00 51 PRO A C 5
ATOM 4463 O O . PRO A 1 32 ? -5.434 9.613 1.228 1.00 0.00 51 PRO A O 5
ATOM 4474 N N . VAL A 1 33 ? -4.306 8.343 -0.207 1.00 0.00 52 VAL A N 5
ATOM 4475 C CA . VAL A 1 33 ? -3.556 7.679 0.815 1.00 0.00 52 VAL A CA 5
ATOM 4476 C C . VAL A 1 33 ? -2.102 7.708 0.429 1.00 0.00 52 VAL A C 5
ATOM 4477 O O . VAL A 1 33 ? -1.770 7.755 -0.757 1.00 0.00 52 VAL A O 5
ATOM 4490 N N . CYS A 1 34 ? -1.249 7.717 1.385 1.00 0.00 53 CYS A N 5
ATOM 4491 C CA . CYS A 1 34 ? 0.150 7.776 1.108 1.00 0.00 53 CYS A CA 5
ATOM 4492 C C . CYS A 1 34 ? 0.823 6.498 1.553 1.00 0.00 53 CYS A C 5
ATOM 4493 O O . CYS A 1 34 ? 0.657 6.061 2.711 1.00 0.00 53 CYS A O 5
ATOM 4500 N N . GLY A 1 35 ? 1.548 5.889 0.644 1.00 0.00 54 GLY A N 5
ATOM 4501 C CA . GLY A 1 35 ? 2.275 4.697 0.948 1.00 0.00 54 GLY A CA 5
ATOM 4502 C C . GLY A 1 35 ? 3.657 5.040 1.393 1.00 0.00 54 GLY A C 5
ATOM 4503 O O . GLY A 1 35 ? 4.119 6.156 1.164 1.00 0.00 54 GLY A O 5
ATOM 4507 N N . SER A 1 36 ? 4.339 4.096 1.992 1.00 0.00 55 SER A N 5
ATOM 4508 C CA . SER A 1 36 ? 5.693 4.298 2.480 1.00 0.00 55 SER A CA 5
ATOM 4509 C C . SER A 1 36 ? 6.710 4.493 1.324 1.00 0.00 55 SER A C 5
ATOM 4510 O O . SER A 1 36 ? 7.879 4.793 1.545 1.00 0.00 55 SER A O 5
ATOM 4518 N N . ASP A 1 37 ? 6.225 4.354 0.095 1.00 0.00 56 ASP A N 5
ATOM 4519 C CA . ASP A 1 37 ? 7.039 4.555 -1.099 1.00 0.00 56 ASP A CA 5
ATOM 4520 C C . ASP A 1 37 ? 6.964 6.038 -1.494 1.00 0.00 56 ASP A C 5
ATOM 4521 O O . ASP A 1 37 ? 7.552 6.478 -2.483 1.00 0.00 56 ASP A O 5
ATOM 4530 N N . TYR A 1 38 ? 6.209 6.799 -0.682 1.00 0.00 57 TYR A N 5
ATOM 4531 C CA . TYR A 1 38 ? 6.036 8.261 -0.801 1.00 0.00 57 TYR A CA 5
ATOM 4532 C C . TYR A 1 38 ? 5.207 8.617 -2.027 1.00 0.00 57 TYR A C 5
ATOM 4533 O O . TYR A 1 38 ? 5.252 9.736 -2.548 1.00 0.00 57 TYR A O 5
ATOM 4551 N N . ILE A 1 39 ? 4.420 7.659 -2.455 1.00 0.00 58 ILE A N 5
ATOM 4552 C CA . ILE A 1 39 ? 3.518 7.824 -3.565 1.00 0.00 58 ILE A CA 5
ATOM 4553 C C . ILE A 1 39 ? 2.121 8.033 -3.003 1.00 0.00 58 ILE A C 5
ATOM 4554 O O . ILE A 1 39 ? 1.710 7.322 -2.075 1.00 0.00 58 ILE A O 5
ATOM 4570 N N . THR A 1 40 ? 1.432 9.017 -3.496 1.00 0.00 59 THR A N 5
ATOM 4571 C CA . THR A 1 40 ? 0.069 9.224 -3.136 1.00 0.00 59 THR A CA 5
ATOM 4572 C C . THR A 1 40 ? -0.823 8.397 -4.054 1.00 0.00 59 THR A C 5
ATOM 4573 O O . THR A 1 40 ? -0.785 8.539 -5.282 1.00 0.00 59 THR A O 5
ATOM 4584 N N . TYR A 1 41 ? -1.570 7.521 -3.460 1.00 0.00 60 TYR A N 5
ATOM 4585 C CA . TYR A 1 41 ? -2.431 6.628 -4.178 1.00 0.00 60 TYR A CA 5
ATOM 4586 C C . TYR A 1 41 ? -3.831 7.179 -4.201 1.00 0.00 60 TYR A C 5
ATOM 4587 O O . TYR A 1 41 ? -4.227 7.929 -3.292 1.00 0.00 60 TYR A O 5
ATOM 4605 N N . GLY A 1 42 ? -4.568 6.815 -5.235 1.00 0.00 61 GLY A N 5
ATOM 4606 C CA . GLY A 1 42 ? -5.918 7.287 -5.415 1.00 0.00 61 GLY A CA 5
ATOM 4607 C C . GLY A 1 42 ? -6.891 6.683 -4.440 1.00 0.00 61 GLY A C 5
ATOM 4608 O O . GLY A 1 42 ? -7.981 7.206 -4.261 1.00 0.00 61 GLY A O 5
ATOM 4612 N N . ASN A 1 43 ? -6.501 5.566 -3.838 1.00 0.00 62 ASN A N 5
ATOM 4613 C CA . ASN A 1 43 ? -7.287 4.884 -2.816 1.00 0.00 62 ASN A CA 5
ATOM 4614 C C . ASN A 1 43 ? -6.512 3.707 -2.270 1.00 0.00 62 ASN A C 5
ATOM 4615 O O . ASN A 1 43 ? -5.430 3.352 -2.802 1.00 0.00 62 ASN A O 5
ATOM 4626 N N . GLU A 1 44 ? -7.064 3.087 -1.250 1.00 0.00 63 GLU A N 5
ATOM 4627 C CA . GLU A 1 44 ? -6.431 1.988 -0.521 1.00 0.00 63 GLU A CA 5
ATOM 4628 C C . GLU A 1 44 ? -6.249 0.786 -1.420 1.00 0.00 63 GLU A C 5
ATOM 4629 O O . GLU A 1 44 ? -5.274 0.049 -1.297 1.00 0.00 63 GLU A O 5
ATOM 4641 N N . CYS A 1 45 ? -7.188 0.606 -2.329 1.00 0.00 64 CYS A N 5
ATOM 4642 C CA . CYS A 1 45 ? -7.175 -0.507 -3.248 1.00 0.00 64 CYS A CA 5
ATOM 4643 C C . CYS A 1 45 ? -5.905 -0.474 -4.098 1.00 0.00 64 CYS A C 5
ATOM 4644 O O . CYS A 1 45 ? -5.195 -1.481 -4.207 1.00 0.00 64 CYS A O 5
ATOM 4651 N N . HIS A 1 46 ? -5.566 0.712 -4.626 1.00 0.00 65 HIS A N 5
ATOM 4652 C CA . HIS A 1 46 ? -4.355 0.867 -5.449 1.00 0.00 65 HIS A CA 5
ATOM 4653 C C . HIS A 1 46 ? -3.106 0.634 -4.613 1.00 0.00 65 HIS A C 5
ATOM 4654 O O . HIS A 1 46 ? -2.115 0.068 -5.092 1.00 0.00 65 HIS A O 5
ATOM 4669 N N . LEU A 1 47 ? -3.169 1.057 -3.359 1.00 0.00 66 LEU A N 5
ATOM 4670 C CA . LEU A 1 47 ? -2.077 0.871 -2.415 1.00 0.00 66 LEU A CA 5
ATOM 4671 C C . LEU A 1 47 ? -1.854 -0.619 -2.153 1.00 0.00 66 LEU A C 5
ATOM 4672 O O . LEU A 1 47 ? -0.728 -1.102 -2.200 1.00 0.00 66 LEU A O 5
ATOM 4688 N N . CYS A 1 48 ? -2.938 -1.333 -1.911 1.00 0.00 67 CYS A N 5
ATOM 4689 C CA . CYS A 1 48 ? -2.891 -2.772 -1.685 1.00 0.00 67 CYS A CA 5
ATOM 4690 C C . CYS A 1 48 ? -2.335 -3.491 -2.918 1.00 0.00 67 CYS A C 5
ATOM 4691 O O . CYS A 1 48 ? -1.501 -4.390 -2.795 1.00 0.00 67 CYS A O 5
ATOM 4698 N N . THR A 1 49 ? -2.751 -3.044 -4.109 1.00 0.00 68 THR A N 5
ATOM 4699 C CA . THR A 1 49 ? -2.252 -3.601 -5.356 1.00 0.00 68 THR A CA 5
ATOM 4700 C C . THR A 1 49 ? -0.722 -3.470 -5.421 1.00 0.00 68 THR A C 5
ATOM 4701 O O . THR A 1 49 ? -0.010 -4.461 -5.620 1.00 0.00 68 THR A O 5
ATOM 4712 N N . GLU A 1 50 ? -0.233 -2.256 -5.179 1.00 0.00 69 GLU A N 5
ATOM 4713 C CA . GLU A 1 50 ? 1.185 -1.951 -5.235 1.00 0.00 69 GLU A CA 5
ATOM 4714 C C . GLU A 1 50 ? 1.924 -2.750 -4.155 1.00 0.00 69 GLU A C 5
ATOM 4715 O O . GLU A 1 50 ? 3.050 -3.207 -4.357 1.00 0.00 69 GLU A O 5
ATOM 4727 N N . SER A 1 51 ? 1.274 -2.918 -3.020 1.00 0.00 70 SER A N 5
ATOM 4728 C CA . SER A 1 51 ? 1.835 -3.620 -1.901 1.00 0.00 70 SER A CA 5
ATOM 4729 C C . SER A 1 51 ? 2.040 -5.099 -2.243 1.00 0.00 70 SER A C 5
ATOM 4730 O O . SER A 1 51 ? 3.137 -5.625 -2.076 1.00 0.00 70 SER A O 5
ATOM 4738 N N . LEU A 1 52 ? 1.011 -5.745 -2.778 1.00 0.00 71 LEU A N 5
ATOM 4739 C CA . LEU A 1 52 ? 1.097 -7.162 -3.154 1.00 0.00 71 LEU A CA 5
ATOM 4740 C C . LEU A 1 52 ? 2.109 -7.353 -4.269 1.00 0.00 71 LEU A C 5
ATOM 4741 O O . LEU A 1 52 ? 2.886 -8.308 -4.270 1.00 0.00 71 LEU A O 5
ATOM 4757 N N . LYS A 1 53 ? 2.123 -6.404 -5.169 1.00 0.00 72 LYS A N 5
ATOM 4758 C CA . LYS A 1 53 ? 3.050 -6.347 -6.291 1.00 0.00 72 LYS A CA 5
ATOM 4759 C C . LYS A 1 53 ? 4.510 -6.275 -5.796 1.00 0.00 72 LYS A C 5
ATOM 4760 O O . LYS A 1 53 ? 5.436 -6.761 -6.455 1.00 0.00 72 LYS A O 5
ATOM 4779 N N . SER A 1 54 ? 4.704 -5.706 -4.628 1.00 0.00 73 SER A N 5
ATOM 4780 C CA . SER A 1 54 ? 6.026 -5.538 -4.077 1.00 0.00 73 SER A CA 5
ATOM 4781 C C . SER A 1 54 ? 6.254 -6.449 -2.856 1.00 0.00 73 SER A C 5
ATOM 4782 O O . SER A 1 54 ? 7.174 -6.228 -2.075 1.00 0.00 73 SER A O 5
ATOM 4790 N N . ASN A 1 55 ? 5.384 -7.462 -2.700 1.00 0.00 74 ASN A N 5
ATOM 4791 C CA . ASN A 1 55 ? 5.483 -8.479 -1.616 1.00 0.00 74 ASN A CA 5
ATOM 4792 C C . ASN A 1 55 ? 5.386 -7.825 -0.203 1.00 0.00 74 ASN A C 5
ATOM 4793 O O . ASN A 1 55 ? 5.820 -8.383 0.812 1.00 0.00 74 ASN A O 5
ATOM 4804 N N . GLY A 1 56 ? 4.756 -6.677 -0.138 1.00 0.00 75 GLY A N 5
ATOM 4805 C CA . GLY A 1 56 ? 4.602 -5.992 1.126 1.00 0.00 75 GLY A CA 5
ATOM 4806 C C . GLY A 1 56 ? 5.731 -5.024 1.410 1.00 0.00 75 GLY A C 5
ATOM 4807 O O . GLY A 1 56 ? 6.121 -4.832 2.570 1.00 0.00 75 GLY A O 5
ATOM 4811 N N . ARG A 1 57 ? 6.280 -4.451 0.362 1.00 0.00 76 ARG A N 5
ATOM 4812 C CA . ARG A 1 57 ? 7.326 -3.449 0.487 1.00 0.00 76 ARG A CA 5
ATOM 4813 C C . ARG A 1 57 ? 6.695 -2.132 0.909 1.00 0.00 76 ARG A C 5
ATOM 4814 O O . ARG A 1 57 ? 7.048 -1.553 1.933 1.00 0.00 76 ARG A O 5
ATOM 4835 N N . VAL A 1 58 ? 5.753 -1.675 0.118 1.00 0.00 77 VAL A N 5
ATOM 4836 C CA . VAL A 1 58 ? 5.050 -0.458 0.413 1.00 0.00 77 VAL A CA 5
ATOM 4837 C C . VAL A 1 58 ? 3.893 -0.752 1.355 1.00 0.00 77 VAL A C 5
ATOM 4838 O O . VAL A 1 58 ? 3.138 -1.716 1.170 1.00 0.00 77 VAL A O 5
ATOM 4851 N N . GLN A 1 59 ? 3.827 0.008 2.393 1.00 0.00 78 GLN A N 5
ATOM 4852 C CA . GLN A 1 59 ? 2.782 -0.078 3.368 1.00 0.00 78 GLN A CA 5
ATOM 4853 C C . GLN A 1 59 ? 2.095 1.255 3.434 1.00 0.00 78 GLN A C 5
ATOM 4854 O O . GLN A 1 59 ? 2.469 2.179 2.712 1.00 0.00 78 GLN A O 5
ATOM 4868 N N . PHE A 1 60 ? 1.118 1.357 4.276 1.00 0.00 79 PHE A N 5
ATOM 4869 C CA . PHE A 1 60 ? 0.405 2.583 4.473 1.00 0.00 79 PHE A CA 5
ATOM 4870 C C . PHE A 1 60 ? 1.254 3.463 5.386 1.00 0.00 79 PHE A C 5
ATOM 4871 O O . PHE A 1 60 ? 1.719 3.016 6.437 1.00 0.00 79 PHE A O 5
ATOM 4888 N N . LEU A 1 61 ? 1.525 4.663 4.951 1.00 0.00 80 LEU A N 5
ATOM 4889 C CA . LEU A 1 61 ? 2.350 5.566 5.714 1.00 0.00 80 LEU A CA 5
ATOM 4890 C C . LEU A 1 61 ? 1.467 6.495 6.522 1.00 0.00 80 LEU A C 5
ATOM 4891 O O . LEU A 1 61 ? 1.622 6.623 7.736 1.00 0.00 80 LEU A O 5
ATOM 4907 N N . HIS A 1 62 ? 0.541 7.135 5.838 1.00 0.00 81 HIS A N 5
ATOM 4908 C CA . HIS A 1 62 ? -0.405 8.041 6.461 1.00 0.00 81 HIS A CA 5
ATOM 4909 C C . HIS A 1 62 ? -1.541 8.307 5.511 1.00 0.00 81 HIS A C 5
ATOM 4910 O O . HIS A 1 62 ? -1.395 8.095 4.296 1.00 0.00 81 HIS A O 5
ATOM 4925 N N . ASP A 1 63 ? -2.655 8.752 6.045 1.00 0.00 82 ASP A N 5
ATOM 4926 C CA . ASP A 1 63 ? -3.791 9.145 5.242 1.00 0.00 82 ASP A CA 5
ATOM 4927 C C . ASP A 1 63 ? -3.487 10.445 4.575 1.00 0.00 82 ASP A C 5
ATOM 4928 O O . ASP A 1 63 ? -2.654 11.225 5.071 1.00 0.00 82 ASP A O 5
ATOM 4937 N N . GLY A 1 64 ? -4.105 10.675 3.467 1.00 0.00 83 GLY A N 5
ATOM 4938 C CA . GLY A 1 64 ? -3.929 11.905 2.777 1.00 0.00 83 GLY A CA 5
ATOM 4939 C C . GLY A 1 64 ? -2.774 11.845 1.830 1.00 0.00 83 GLY A C 5
ATOM 4940 O O . GLY A 1 64 ? -2.031 10.848 1.792 1.00 0.00 83 GLY A O 5
ATOM 4944 N N . SER A 1 65 ? -2.639 12.874 1.058 1.00 0.00 84 SER A N 5
ATOM 4945 C CA . SER A 1 65 ? -1.570 13.012 0.130 1.00 0.00 84 SER A CA 5
ATOM 4946 C C . SER A 1 65 ? -0.245 13.094 0.897 1.00 0.00 84 SER A C 5
ATOM 4947 O O . SER A 1 65 ? -0.218 13.588 2.029 1.00 0.00 84 SER A O 5
ATOM 4955 N N . CYS A 1 66 ? 0.804 12.567 0.302 1.00 0.00 85 CYS A N 5
ATOM 4956 C CA . CYS A 1 66 ? 2.128 12.513 0.919 1.00 0.00 85 CYS A CA 5
ATOM 4957 C C . CYS A 1 66 ? 2.643 13.892 1.297 1.00 0.00 85 CYS A C 5
ATOM 4958 O O . CYS A 1 66 ? 3.056 14.656 0.408 1.00 0.00 85 CYS A O 5
ATOM 4966 N N . SER A 1 1 ? 12.547 4.897 13.400 1.00 0.00 20 SER A N 6
ATOM 4967 C CA . SER A 1 1 ? 12.088 5.569 12.205 1.00 0.00 20 SER A CA 6
ATOM 4968 C C . SER A 1 1 ? 11.073 4.694 11.474 1.00 0.00 20 SER A C 6
ATOM 4969 O O . SER A 1 1 ? 10.888 4.814 10.264 1.00 0.00 20 SER A O 6
ATOM 4979 N N . GLU A 1 2 ? 10.356 3.851 12.215 1.00 0.00 21 GLU A N 6
ATOM 4980 C CA . GLU A 1 2 ? 9.531 2.860 11.578 1.00 0.00 21 GLU A CA 6
ATOM 4981 C C . GLU A 1 2 ? 8.469 2.344 12.516 1.00 0.00 21 GLU A C 6
ATOM 4982 O O . GLU A 1 2 ? 8.572 2.507 13.736 1.00 0.00 21 GLU A O 6
ATOM 4994 N N . ALA A 1 3 ? 7.453 1.758 11.944 1.00 0.00 22 ALA A N 6
ATOM 4995 C CA . ALA A 1 3 ? 6.451 1.058 12.690 1.00 0.00 22 ALA A CA 6
ATOM 4996 C C . ALA A 1 3 ? 6.577 -0.403 12.328 1.00 0.00 22 ALA A C 6
ATOM 4997 O O . ALA A 1 3 ? 5.887 -0.901 11.445 1.00 0.00 22 ALA A O 6
ATOM 5004 N N . ALA A 1 4 ? 7.547 -1.056 12.924 1.00 0.00 23 ALA A N 6
ATOM 5005 C CA . ALA A 1 4 ? 7.851 -2.434 12.579 1.00 0.00 23 ALA A CA 6
ATOM 5006 C C . ALA A 1 4 ? 7.979 -3.312 13.806 1.00 0.00 23 ALA A C 6
ATOM 5007 O O . ALA A 1 4 ? 7.705 -4.516 13.748 1.00 0.00 23 ALA A O 6
ATOM 5014 N N . SER A 1 5 ? 8.388 -2.714 14.917 1.00 0.00 24 SER A N 6
ATOM 5015 C CA . SER A 1 5 ? 8.487 -3.422 16.181 1.00 0.00 24 SER A CA 6
ATOM 5016 C C . SER A 1 5 ? 7.087 -3.518 16.792 1.00 0.00 24 SER A C 6
ATOM 5017 O O . SER A 1 5 ? 6.845 -4.240 17.756 1.00 0.00 24 SER A O 6
ATOM 5025 N N . LEU A 1 6 ? 6.197 -2.762 16.223 1.00 0.00 25 LEU A N 6
ATOM 5026 C CA . LEU A 1 6 ? 4.807 -2.800 16.527 1.00 0.00 25 LEU A CA 6
ATOM 5027 C C . LEU A 1 6 ? 4.120 -2.962 15.213 1.00 0.00 25 LEU A C 6
ATOM 5028 O O . LEU A 1 6 ? 4.668 -2.532 14.191 1.00 0.00 25 LEU A O 6
ATOM 5044 N N . SER A 1 7 ? 2.986 -3.597 15.212 1.00 0.00 26 SER A N 6
ATOM 5045 C CA . SER A 1 7 ? 2.217 -3.753 14.008 1.00 0.00 26 SER A CA 6
ATOM 5046 C C . SER A 1 7 ? 1.788 -2.367 13.501 1.00 0.00 26 SER A C 6
ATOM 5047 O O . SER A 1 7 ? 1.141 -1.601 14.231 1.00 0.00 26 SER A O 6
ATOM 5055 N N . PRO A 1 8 ? 2.190 -2.003 12.281 1.00 0.00 27 PRO A N 6
ATOM 5056 C CA . PRO A 1 8 ? 1.902 -0.696 11.725 1.00 0.00 27 PRO A CA 6
ATOM 5057 C C . PRO A 1 8 ? 0.426 -0.516 11.436 1.00 0.00 27 PRO A C 6
ATOM 5058 O O . PRO A 1 8 ? -0.286 -1.482 11.090 1.00 0.00 27 PRO A O 6
ATOM 5069 N N . LYS A 1 9 ? -0.039 0.689 11.609 1.00 0.00 28 LYS A N 6
ATOM 5070 C CA . LYS A 1 9 ? -1.403 1.020 11.278 1.00 0.00 28 LYS A CA 6
ATOM 5071 C C . LYS A 1 9 ? -1.498 1.049 9.786 1.00 0.00 28 LYS A C 6
ATOM 5072 O O . LYS A 1 9 ? -0.675 1.687 9.121 1.00 0.00 28 LYS A O 6
ATOM 5091 N N . LYS A 1 10 ? -2.449 0.354 9.253 1.00 0.00 29 LYS A N 6
ATOM 5092 C CA . LYS A 1 10 ? -2.515 0.192 7.842 1.00 0.00 29 LYS A CA 6
ATOM 5093 C C . LYS A 1 10 ? -3.929 0.224 7.332 1.00 0.00 29 LYS A C 6
ATOM 5094 O O . LYS A 1 10 ? -4.899 0.222 8.106 1.00 0.00 29 LYS A O 6
ATOM 5113 N N . VAL A 1 11 ? -4.022 0.268 6.032 1.00 0.00 30 VAL A N 6
ATOM 5114 C CA . VAL A 1 11 ? -5.260 0.192 5.325 1.00 0.00 30 VAL A CA 6
ATOM 5115 C C . VAL A 1 11 ? -5.616 -1.292 5.242 1.00 0.00 30 VAL A C 6
ATOM 5116 O O . VAL A 1 11 ? -4.704 -2.146 5.278 1.00 0.00 30 VAL A O 6
ATOM 5129 N N . ASP A 1 12 ? -6.875 -1.628 5.168 1.00 0.00 31 ASP A N 6
ATOM 5130 C CA . ASP A 1 12 ? -7.218 -3.024 5.093 1.00 0.00 31 ASP A CA 6
ATOM 5131 C C . ASP A 1 12 ? -7.031 -3.534 3.679 1.00 0.00 31 ASP A C 6
ATOM 5132 O O . ASP A 1 12 ? -7.882 -3.363 2.811 1.00 0.00 31 ASP A O 6
ATOM 5141 N N . CYS A 1 13 ? -5.872 -4.085 3.456 1.00 0.00 32 CYS A N 6
ATOM 5142 C CA . CYS A 1 13 ? -5.483 -4.658 2.179 1.00 0.00 32 CYS A CA 6
ATOM 5143 C C . CYS A 1 13 ? -5.896 -6.129 2.162 1.00 0.00 32 CYS A C 6
ATOM 5144 O O . CYS A 1 13 ? -5.945 -6.777 1.123 1.00 0.00 32 CYS A O 6
ATOM 5151 N N . SER A 1 14 ? -6.278 -6.615 3.326 1.00 0.00 33 SER A N 6
ATOM 5152 C CA . SER A 1 14 ? -6.625 -7.993 3.542 1.00 0.00 33 SER A CA 6
ATOM 5153 C C . SER A 1 14 ? -7.817 -8.445 2.688 1.00 0.00 33 SER A C 6
ATOM 5154 O O . SER A 1 14 ? -7.791 -9.548 2.132 1.00 0.00 33 SER A O 6
ATOM 5162 N N . ILE A 1 15 ? -8.840 -7.594 2.541 1.00 0.00 34 ILE A N 6
ATOM 5163 C CA . ILE A 1 15 ? -9.991 -7.975 1.718 1.00 0.00 34 ILE A CA 6
ATOM 5164 C C . ILE A 1 15 ? -9.655 -7.953 0.232 1.00 0.00 34 ILE A C 6
ATOM 5165 O O . ILE A 1 15 ? -10.315 -8.611 -0.574 1.00 0.00 34 ILE A O 6
ATOM 5181 N N . TYR A 1 16 ? -8.623 -7.227 -0.122 1.00 0.00 35 TYR A N 6
ATOM 5182 C CA . TYR A 1 16 ? -8.239 -7.094 -1.505 1.00 0.00 35 TYR A CA 6
ATOM 5183 C C . TYR A 1 16 ? -7.295 -8.215 -1.912 1.00 0.00 35 TYR A C 6
ATOM 5184 O O . TYR A 1 16 ? -7.080 -8.465 -3.087 1.00 0.00 35 TYR A O 6
ATOM 5202 N N . LYS A 1 17 ? -6.792 -8.937 -0.924 1.00 0.00 36 LYS A N 6
ATOM 5203 C CA . LYS A 1 17 ? -5.884 -10.050 -1.163 1.00 0.00 36 LYS A CA 6
ATOM 5204 C C . LYS A 1 17 ? -6.575 -11.248 -1.799 1.00 0.00 36 LYS A C 6
ATOM 5205 O O . LYS A 1 17 ? -5.913 -12.146 -2.292 1.00 0.00 36 LYS A O 6
ATOM 5224 N N . LYS A 1 18 ? -7.902 -11.276 -1.782 1.00 0.00 37 LYS A N 6
ATOM 5225 C CA . LYS A 1 18 ? -8.630 -12.391 -2.401 1.00 0.00 37 LYS A CA 6
ATOM 5226 C C . LYS A 1 18 ? -8.686 -12.253 -3.928 1.00 0.00 37 LYS A C 6
ATOM 5227 O O . LYS A 1 18 ? -9.191 -13.139 -4.631 1.00 0.00 37 LYS A O 6
ATOM 5246 N N . TYR A 1 19 ? -8.160 -11.161 -4.426 1.00 0.00 38 TYR A N 6
ATOM 5247 C CA . TYR A 1 19 ? -8.090 -10.909 -5.844 1.00 0.00 38 TYR A CA 6
ATOM 5248 C C . TYR A 1 19 ? -6.640 -11.112 -6.264 1.00 0.00 38 TYR A C 6
ATOM 5249 O O . TYR A 1 19 ? -5.752 -11.069 -5.401 1.00 0.00 38 TYR A O 6
ATOM 5267 N N . PRO A 1 20 ? -6.369 -11.389 -7.555 1.00 0.00 39 PRO A N 6
ATOM 5268 C CA . PRO A 1 20 ? -4.999 -11.486 -8.063 1.00 0.00 39 PRO A CA 6
ATOM 5269 C C . PRO A 1 20 ? -4.243 -10.186 -7.791 1.00 0.00 39 PRO A C 6
ATOM 5270 O O . PRO A 1 20 ? -4.735 -9.112 -8.116 1.00 0.00 39 PRO A O 6
ATOM 5281 N N . VAL A 1 21 ? -3.044 -10.296 -7.236 1.00 0.00 40 VAL A N 6
ATOM 5282 C CA . VAL A 1 21 ? -2.261 -9.159 -6.776 1.00 0.00 40 VAL A CA 6
ATOM 5283 C C . VAL A 1 21 ? -2.002 -8.086 -7.838 1.00 0.00 40 VAL A C 6
ATOM 5284 O O . VAL A 1 21 ? -1.758 -6.938 -7.504 1.00 0.00 40 VAL A O 6
ATOM 5297 N N . VAL A 1 22 ? -2.041 -8.454 -9.100 1.00 0.00 41 VAL A N 6
ATOM 5298 C CA . VAL A 1 22 ? -1.815 -7.483 -10.148 1.00 0.00 41 VAL A CA 6
ATOM 5299 C C . VAL A 1 22 ? -3.120 -6.853 -10.641 1.00 0.00 41 VAL A C 6
ATOM 5300 O O . VAL A 1 22 ? -3.117 -5.729 -11.150 1.00 0.00 41 VAL A O 6
ATOM 5313 N N . ALA A 1 23 ? -4.226 -7.555 -10.488 1.00 0.00 42 ALA A N 6
ATOM 5314 C CA . ALA A 1 23 ? -5.501 -7.059 -10.953 1.00 0.00 42 ALA A CA 6
ATOM 5315 C C . ALA A 1 23 ? -6.519 -7.066 -9.830 1.00 0.00 42 ALA A C 6
ATOM 5316 O O . ALA A 1 23 ? -7.175 -8.080 -9.576 1.00 0.00 42 ALA A O 6
ATOM 5323 N N . ILE A 1 24 ? -6.646 -5.965 -9.161 1.00 0.00 43 ILE A N 6
ATOM 5324 C CA . ILE A 1 24 ? -7.581 -5.857 -8.071 1.00 0.00 43 ILE A CA 6
ATOM 5325 C C . ILE A 1 24 ? -8.600 -4.785 -8.416 1.00 0.00 43 ILE A C 6
ATOM 5326 O O . ILE A 1 24 ? -8.209 -3.678 -8.779 1.00 0.00 43 ILE A O 6
ATOM 5342 N N . PRO A 1 25 ? -9.908 -5.103 -8.398 1.00 0.00 44 PRO A N 6
ATOM 5343 C CA . PRO A 1 25 ? -10.942 -4.110 -8.674 1.00 0.00 44 PRO A CA 6
ATOM 5344 C C . PRO A 1 25 ? -10.918 -3.008 -7.625 1.00 0.00 44 PRO A C 6
ATOM 5345 O O . PRO A 1 25 ? -10.877 -3.276 -6.408 1.00 0.00 44 PRO A O 6
ATOM 5356 N N . CYS A 1 26 ? -10.985 -1.800 -8.075 1.00 0.00 45 CYS A N 6
ATOM 5357 C CA . CYS A 1 26 ? -10.898 -0.670 -7.199 1.00 0.00 45 CYS A CA 6
ATOM 5358 C C . CYS A 1 26 ? -12.247 -0.003 -7.055 1.00 0.00 45 CYS A C 6
ATOM 5359 O O . CYS A 1 26 ? -13.007 0.077 -8.035 1.00 0.00 45 CYS A O 6
ATOM 5366 N N . PRO A 1 27 ? -12.595 0.452 -5.835 1.00 0.00 46 PRO A N 6
ATOM 5367 C CA . PRO A 1 27 ? -13.833 1.175 -5.606 1.00 0.00 46 PRO A CA 6
ATOM 5368 C C . PRO A 1 27 ? -13.759 2.565 -6.225 1.00 0.00 46 PRO A C 6
ATOM 5369 O O . PRO A 1 27 ? -12.658 3.067 -6.534 1.00 0.00 46 PRO A O 6
ATOM 5380 N N . ILE A 1 28 ? -14.895 3.192 -6.391 1.00 0.00 47 ILE A N 6
ATOM 5381 C CA . ILE A 1 28 ? -14.936 4.515 -6.988 1.00 0.00 47 ILE A CA 6
ATOM 5382 C C . ILE A 1 28 ? -14.638 5.584 -5.946 1.00 0.00 47 ILE A C 6
ATOM 5383 O O . ILE A 1 28 ? -14.347 6.729 -6.284 1.00 0.00 47 ILE A O 6
ATOM 5399 N N . THR A 1 29 ? -14.697 5.190 -4.684 1.00 0.00 48 THR A N 6
ATOM 5400 C CA . THR A 1 29 ? -14.425 6.071 -3.587 1.00 0.00 48 THR A CA 6
ATOM 5401 C C . THR A 1 29 ? -12.960 6.509 -3.634 1.00 0.00 48 THR A C 6
ATOM 5402 O O . THR A 1 29 ? -12.043 5.662 -3.601 1.00 0.00 48 THR A O 6
ATOM 5413 N N . TYR A 1 30 ? -12.739 7.792 -3.757 1.00 0.00 49 TYR A N 6
ATOM 5414 C CA . TYR A 1 30 ? -11.409 8.309 -3.749 1.00 0.00 49 TYR A CA 6
ATOM 5415 C C . TYR A 1 30 ? -11.018 8.560 -2.307 1.00 0.00 49 TYR A C 6
ATOM 5416 O O . TYR A 1 30 ? -11.699 9.302 -1.579 1.00 0.00 49 TYR A O 6
ATOM 5434 N N . LEU A 1 31 ? -9.959 7.947 -1.901 1.00 0.00 50 LEU A N 6
ATOM 5435 C CA . LEU A 1 31 ? -9.463 8.032 -0.562 1.00 0.00 50 LEU A CA 6
ATOM 5436 C C . LEU A 1 31 ? -7.975 8.234 -0.643 1.00 0.00 50 LEU A C 6
ATOM 5437 O O . LEU A 1 31 ? -7.241 7.276 -0.854 1.00 0.00 50 LEU A O 6
ATOM 5453 N N . PRO A 1 32 ? -7.517 9.488 -0.558 1.00 0.00 51 PRO A N 6
ATOM 5454 C CA . PRO A 1 32 ? -6.105 9.800 -0.645 1.00 0.00 51 PRO A CA 6
ATOM 5455 C C . PRO A 1 32 ? -5.336 9.076 0.435 1.00 0.00 51 PRO A C 6
ATOM 5456 O O . PRO A 1 32 ? -5.640 9.218 1.628 1.00 0.00 51 PRO A O 6
ATOM 5467 N N . VAL A 1 33 ? -4.423 8.255 0.033 1.00 0.00 52 VAL A N 6
ATOM 5468 C CA . VAL A 1 33 ? -3.584 7.545 0.958 1.00 0.00 52 VAL A CA 6
ATOM 5469 C C . VAL A 1 33 ? -2.149 7.666 0.512 1.00 0.00 52 VAL A C 6
ATOM 5470 O O . VAL A 1 33 ? -1.875 7.800 -0.682 1.00 0.00 52 VAL A O 6
ATOM 5483 N N . CYS A 1 34 ? -1.256 7.673 1.441 1.00 0.00 53 CYS A N 6
ATOM 5484 C CA . CYS A 1 34 ? 0.138 7.795 1.133 1.00 0.00 53 CYS A CA 6
ATOM 5485 C C . CYS A 1 34 ? 0.857 6.515 1.503 1.00 0.00 53 CYS A C 6
ATOM 5486 O O . CYS A 1 34 ? 0.701 5.996 2.630 1.00 0.00 53 CYS A O 6
ATOM 5493 N N . GLY A 1 35 ? 1.607 5.987 0.566 1.00 0.00 54 GLY A N 6
ATOM 5494 C CA . GLY A 1 35 ? 2.351 4.793 0.805 1.00 0.00 54 GLY A CA 6
ATOM 5495 C C . GLY A 1 35 ? 3.708 5.092 1.395 1.00 0.00 54 GLY A C 6
ATOM 5496 O O . GLY A 1 35 ? 4.159 6.231 1.360 1.00 0.00 54 GLY A O 6
ATOM 5500 N N . SER A 1 36 ? 4.358 4.065 1.918 1.00 0.00 55 SER A N 6
ATOM 5501 C CA . SER A 1 36 ? 5.693 4.143 2.553 1.00 0.00 55 SER A CA 6
ATOM 5502 C C . SER A 1 36 ? 6.751 4.719 1.604 1.00 0.00 55 SER A C 6
ATOM 5503 O O . SER A 1 36 ? 7.793 5.209 2.026 1.00 0.00 55 SER A O 6
ATOM 5511 N N . ASP A 1 37 ? 6.449 4.685 0.333 1.00 0.00 56 ASP A N 6
ATOM 5512 C CA . ASP A 1 37 ? 7.356 5.121 -0.712 1.00 0.00 56 ASP A CA 6
ATOM 5513 C C . ASP A 1 37 ? 7.101 6.596 -1.040 1.00 0.00 56 ASP A C 6
ATOM 5514 O O . ASP A 1 37 ? 7.680 7.170 -1.959 1.00 0.00 56 ASP A O 6
ATOM 5523 N N . TYR A 1 38 ? 6.228 7.190 -0.238 1.00 0.00 57 TYR A N 6
ATOM 5524 C CA . TYR A 1 38 ? 5.836 8.577 -0.314 1.00 0.00 57 TYR A CA 6
ATOM 5525 C C . TYR A 1 38 ? 5.191 8.883 -1.652 1.00 0.00 57 TYR A C 6
ATOM 5526 O O . TYR A 1 38 ? 5.510 9.866 -2.324 1.00 0.00 57 TYR A O 6
ATOM 5544 N N . ILE A 1 39 ? 4.289 8.023 -2.026 1.00 0.00 58 ILE A N 6
ATOM 5545 C CA . ILE A 1 39 ? 3.522 8.155 -3.234 1.00 0.00 58 ILE A CA 6
ATOM 5546 C C . ILE A 1 39 ? 2.066 8.209 -2.816 1.00 0.00 58 ILE A C 6
ATOM 5547 O O . ILE A 1 39 ? 1.646 7.422 -1.960 1.00 0.00 58 ILE A O 6
ATOM 5563 N N . THR A 1 40 ? 1.333 9.157 -3.333 1.00 0.00 59 THR A N 6
ATOM 5564 C CA . THR A 1 40 ? -0.059 9.282 -3.030 1.00 0.00 59 THR A CA 6
ATOM 5565 C C . THR A 1 40 ? -0.858 8.376 -3.962 1.00 0.00 59 THR A C 6
ATOM 5566 O O . THR A 1 40 ? -0.619 8.338 -5.171 1.00 0.00 59 THR A O 6
ATOM 5577 N N . TYR A 1 41 ? -1.739 7.623 -3.394 1.00 0.00 60 TYR A N 6
ATOM 5578 C CA . TYR A 1 41 ? -2.571 6.720 -4.130 1.00 0.00 60 TYR A CA 6
ATOM 5579 C C . TYR A 1 41 ? -4.000 7.197 -4.068 1.00 0.00 60 TYR A C 6
ATOM 5580 O O . TYR A 1 41 ? -4.390 7.900 -3.115 1.00 0.00 60 TYR A O 6
ATOM 5598 N N . GLY A 1 42 ? -4.764 6.835 -5.077 1.00 0.00 61 GLY A N 6
ATOM 5599 C CA . GLY A 1 42 ? -6.148 7.235 -5.169 1.00 0.00 61 GLY A CA 6
ATOM 5600 C C . GLY A 1 42 ? -7.039 6.597 -4.129 1.00 0.00 61 GLY A C 6
ATOM 5601 O O . GLY A 1 42 ? -8.068 7.169 -3.771 1.00 0.00 61 GLY A O 6
ATOM 5605 N N . ASN A 1 43 ? -6.662 5.409 -3.658 1.00 0.00 62 ASN A N 6
ATOM 5606 C CA . ASN A 1 43 ? -7.412 4.705 -2.615 1.00 0.00 62 ASN A CA 6
ATOM 5607 C C . ASN A 1 43 ? -6.723 3.423 -2.213 1.00 0.00 62 ASN A C 6
ATOM 5608 O O . ASN A 1 43 ? -5.647 3.075 -2.760 1.00 0.00 62 ASN A O 6
ATOM 5619 N N . GLU A 1 44 ? -7.376 2.722 -1.283 1.00 0.00 63 GLU A N 6
ATOM 5620 C CA . GLU A 1 44 ? -6.953 1.448 -0.696 1.00 0.00 63 GLU A CA 6
ATOM 5621 C C . GLU A 1 44 ? -6.483 0.481 -1.751 1.00 0.00 63 GLU A C 6
ATOM 5622 O O . GLU A 1 44 ? -5.408 -0.073 -1.650 1.00 0.00 63 GLU A O 6
ATOM 5634 N N . CYS A 1 45 ? -7.316 0.302 -2.762 1.00 0.00 64 CYS A N 6
ATOM 5635 C CA . CYS A 1 45 ? -7.093 -0.665 -3.816 1.00 0.00 64 CYS A CA 6
ATOM 5636 C C . CYS A 1 45 ? -5.755 -0.464 -4.492 1.00 0.00 64 CYS A C 6
ATOM 5637 O O . CYS A 1 45 ? -4.931 -1.372 -4.505 1.00 0.00 64 CYS A O 6
ATOM 5644 N N . HIS A 1 46 ? -5.507 0.752 -4.962 1.00 0.00 65 HIS A N 6
ATOM 5645 C CA . HIS A 1 46 ? -4.277 1.050 -5.708 1.00 0.00 65 HIS A CA 6
ATOM 5646 C C . HIS A 1 46 ? -3.047 0.856 -4.832 1.00 0.00 65 HIS A C 6
ATOM 5647 O O . HIS A 1 46 ? -2.011 0.347 -5.286 1.00 0.00 65 HIS A O 6
ATOM 5662 N N . LEU A 1 47 ? -3.183 1.234 -3.575 1.00 0.00 66 LEU A N 6
ATOM 5663 C CA . LEU A 1 47 ? -2.124 1.079 -2.596 1.00 0.00 66 LEU A CA 6
ATOM 5664 C C . LEU A 1 47 ? -1.870 -0.405 -2.319 1.00 0.00 66 LEU A C 6
ATOM 5665 O O . LEU A 1 47 ? -0.738 -0.868 -2.372 1.00 0.00 66 LEU A O 6
ATOM 5681 N N . CYS A 1 48 ? -2.942 -1.129 -2.070 1.00 0.00 67 CYS A N 6
ATOM 5682 C CA . CYS A 1 48 ? -2.897 -2.550 -1.758 1.00 0.00 67 CYS A CA 6
ATOM 5683 C C . CYS A 1 48 ? -2.279 -3.344 -2.911 1.00 0.00 67 CYS A C 6
ATOM 5684 O O . CYS A 1 48 ? -1.395 -4.168 -2.692 1.00 0.00 67 CYS A O 6
ATOM 5691 N N . THR A 1 49 ? -2.691 -3.032 -4.137 1.00 0.00 68 THR A N 6
ATOM 5692 C CA . THR A 1 49 ? -2.175 -3.695 -5.322 1.00 0.00 68 THR A CA 6
ATOM 5693 C C . THR A 1 49 ? -0.648 -3.526 -5.424 1.00 0.00 68 THR A C 6
ATOM 5694 O O . THR A 1 49 ? 0.090 -4.510 -5.540 1.00 0.00 68 THR A O 6
ATOM 5705 N N . GLU A 1 50 ? -0.179 -2.288 -5.300 1.00 0.00 69 GLU A N 6
ATOM 5706 C CA . GLU A 1 50 ? 1.232 -1.991 -5.432 1.00 0.00 69 GLU A CA 6
ATOM 5707 C C . GLU A 1 50 ? 2.006 -2.601 -4.246 1.00 0.00 69 GLU A C 6
ATOM 5708 O O . GLU A 1 50 ? 3.145 -3.066 -4.397 1.00 0.00 69 GLU A O 6
ATOM 5720 N N . SER A 1 51 ? 1.365 -2.620 -3.081 1.00 0.00 70 SER A N 6
ATOM 5721 C CA . SER A 1 51 ? 1.945 -3.173 -1.875 1.00 0.00 70 SER A CA 6
ATOM 5722 C C . SER A 1 51 ? 2.201 -4.669 -2.048 1.00 0.00 70 SER A C 6
ATOM 5723 O O . SER A 1 51 ? 3.301 -5.150 -1.777 1.00 0.00 70 SER A O 6
ATOM 5731 N N . LEU A 1 52 ? 1.203 -5.383 -2.541 1.00 0.00 71 LEU A N 6
ATOM 5732 C CA . LEU A 1 52 ? 1.295 -6.819 -2.729 1.00 0.00 71 LEU A CA 6
ATOM 5733 C C . LEU A 1 52 ? 2.290 -7.166 -3.826 1.00 0.00 71 LEU A C 6
ATOM 5734 O O . LEU A 1 52 ? 3.040 -8.135 -3.708 1.00 0.00 71 LEU A O 6
ATOM 5750 N N . LYS A 1 53 ? 2.317 -6.355 -4.870 1.00 0.00 72 LYS A N 6
ATOM 5751 C CA . LYS A 1 53 ? 3.255 -6.535 -5.979 1.00 0.00 72 LYS A CA 6
ATOM 5752 C C . LYS A 1 53 ? 4.706 -6.349 -5.523 1.00 0.00 72 LYS A C 6
ATOM 5753 O O . LYS A 1 53 ? 5.616 -7.032 -6.002 1.00 0.00 72 LYS A O 6
ATOM 5772 N N . SER A 1 54 ? 4.918 -5.447 -4.591 1.00 0.00 73 SER A N 6
ATOM 5773 C CA . SER A 1 54 ? 6.245 -5.190 -4.088 1.00 0.00 73 SER A CA 6
ATOM 5774 C C . SER A 1 54 ? 6.518 -6.025 -2.833 1.00 0.00 73 SER A C 6
ATOM 5775 O O . SER A 1 54 ? 7.581 -5.921 -2.217 1.00 0.00 73 SER A O 6
ATOM 5783 N N . ASN A 1 55 ? 5.526 -6.835 -2.456 1.00 0.00 74 ASN A N 6
ATOM 5784 C CA . ASN A 1 55 ? 5.571 -7.731 -1.286 1.00 0.00 74 ASN A CA 6
ATOM 5785 C C . ASN A 1 55 ? 5.778 -6.974 0.023 1.00 0.00 74 ASN A C 6
ATOM 5786 O O . ASN A 1 55 ? 6.209 -7.542 1.037 1.00 0.00 74 ASN A O 6
ATOM 5797 N N . GLY A 1 56 ? 5.378 -5.722 0.033 1.00 0.00 75 GLY A N 6
ATOM 5798 C CA . GLY A 1 56 ? 5.488 -4.926 1.226 1.00 0.00 75 GLY A CA 6
ATOM 5799 C C . GLY A 1 56 ? 6.593 -3.900 1.185 1.00 0.00 75 GLY A C 6
ATOM 5800 O O . GLY A 1 56 ? 7.071 -3.483 2.231 1.00 0.00 75 GLY A O 6
ATOM 5804 N N . ARG A 1 57 ? 7.026 -3.501 -0.009 1.00 0.00 76 ARG A N 6
ATOM 5805 C CA . ARG A 1 57 ? 8.018 -2.425 -0.111 1.00 0.00 76 ARG A CA 6
ATOM 5806 C C . ARG A 1 57 ? 7.301 -1.146 0.235 1.00 0.00 76 ARG A C 6
ATOM 5807 O O . ARG A 1 57 ? 7.707 -0.379 1.106 1.00 0.00 76 ARG A O 6
ATOM 5828 N N . VAL A 1 58 ? 6.221 -0.934 -0.461 1.00 0.00 77 VAL A N 6
ATOM 5829 C CA . VAL A 1 58 ? 5.359 0.151 -0.188 1.00 0.00 77 VAL A CA 6
ATOM 5830 C C . VAL A 1 58 ? 4.153 -0.407 0.551 1.00 0.00 77 VAL A C 6
ATOM 5831 O O . VAL A 1 58 ? 3.605 -1.433 0.164 1.00 0.00 77 VAL A O 6
ATOM 5844 N N . GLN A 1 59 ? 3.827 0.179 1.647 1.00 0.00 78 GLN A N 6
ATOM 5845 C CA . GLN A 1 59 ? 2.696 -0.207 2.414 1.00 0.00 78 GLN A CA 6
ATOM 5846 C C . GLN A 1 59 ? 1.991 1.086 2.795 1.00 0.00 78 GLN A C 6
ATOM 5847 O O . GLN A 1 59 ? 2.404 2.154 2.337 1.00 0.00 78 GLN A O 6
ATOM 5861 N N . PHE A 1 60 ? 0.923 1.004 3.532 1.00 0.00 79 PHE A N 6
ATOM 5862 C CA . PHE A 1 60 ? 0.240 2.183 4.013 1.00 0.00 79 PHE A CA 6
ATOM 5863 C C . PHE A 1 60 ? 1.147 2.918 4.989 1.00 0.00 79 PHE A C 6
ATOM 5864 O O . PHE A 1 60 ? 1.561 2.354 5.997 1.00 0.00 79 PHE A O 6
ATOM 5881 N N . LEU A 1 61 ? 1.485 4.138 4.664 1.00 0.00 80 LEU A N 6
ATOM 5882 C CA . LEU A 1 61 ? 2.310 4.940 5.528 1.00 0.00 80 LEU A CA 6
ATOM 5883 C C . LEU A 1 61 ? 1.393 5.755 6.402 1.00 0.00 80 LEU A C 6
ATOM 5884 O O . LEU A 1 61 ? 1.396 5.627 7.619 1.00 0.00 80 LEU A O 6
ATOM 5900 N N . HIS A 1 62 ? 0.589 6.571 5.762 1.00 0.00 81 HIS A N 6
ATOM 5901 C CA . HIS A 1 62 ? -0.397 7.367 6.438 1.00 0.00 81 HIS A CA 6
ATOM 5902 C C . HIS A 1 62 ? -1.458 7.707 5.447 1.00 0.00 81 HIS A C 6
ATOM 5903 O O . HIS A 1 62 ? -1.184 7.730 4.245 1.00 0.00 81 HIS A O 6
ATOM 5918 N N . ASP A 1 63 ? -2.648 7.950 5.903 1.00 0.00 82 ASP A N 6
ATOM 5919 C CA . ASP A 1 63 ? -3.700 8.363 4.996 1.00 0.00 82 ASP A CA 6
ATOM 5920 C C . ASP A 1 63 ? -3.512 9.814 4.653 1.00 0.00 82 ASP A C 6
ATOM 5921 O O . ASP A 1 63 ? -2.720 10.526 5.302 1.00 0.00 82 ASP A O 6
ATOM 5930 N N . GLY A 1 64 ? -4.179 10.240 3.639 1.00 0.00 83 GLY A N 6
ATOM 5931 C CA . GLY A 1 64 ? -4.058 11.575 3.187 1.00 0.00 83 GLY A CA 6
ATOM 5932 C C . GLY A 1 64 ? -2.998 11.663 2.136 1.00 0.00 83 GLY A C 6
ATOM 5933 O O . GLY A 1 64 ? -2.249 10.696 1.915 1.00 0.00 83 GLY A O 6
ATOM 5937 N N . SER A 1 65 ? -2.938 12.765 1.470 1.00 0.00 84 SER A N 6
ATOM 5938 C CA . SER A 1 65 ? -1.935 12.990 0.485 1.00 0.00 84 SER A CA 6
ATOM 5939 C C . SER A 1 65 ? -0.568 13.111 1.188 1.00 0.00 84 SER A C 6
ATOM 5940 O O . SER A 1 65 ? -0.497 13.546 2.347 1.00 0.00 84 SER A O 6
ATOM 5948 N N . CYS A 1 66 ? 0.477 12.678 0.529 1.00 0.00 85 CYS A N 6
ATOM 5949 C CA . CYS A 1 66 ? 1.816 12.707 1.101 1.00 0.00 85 CYS A CA 6
ATOM 5950 C C . CYS A 1 66 ? 2.257 14.147 1.373 1.00 0.00 85 CYS A C 6
ATOM 5951 O O . CYS A 1 66 ? 2.056 15.002 0.492 1.00 0.00 85 CYS A O 6
ATOM 5959 N N . SER A 1 1 ? -2.504 -8.833 15.746 1.00 0.00 20 SER A N 7
ATOM 5960 C CA . SER A 1 1 ? -1.683 -8.364 16.839 1.00 0.00 20 SER A CA 7
ATOM 5961 C C . SER A 1 1 ? -1.627 -6.851 16.801 1.00 0.00 20 SER A C 7
ATOM 5962 O O . SER A 1 1 ? -0.973 -6.258 15.946 1.00 0.00 20 SER A O 7
ATOM 5972 N N . GLU A 1 2 ? -2.333 -6.229 17.702 1.00 0.00 21 GLU A N 7
ATOM 5973 C CA . GLU A 1 2 ? -2.479 -4.809 17.699 1.00 0.00 21 GLU A CA 7
ATOM 5974 C C . GLU A 1 2 ? -1.418 -4.149 18.550 1.00 0.00 21 GLU A C 7
ATOM 5975 O O . GLU A 1 2 ? -1.604 -3.921 19.752 1.00 0.00 21 GLU A O 7
ATOM 5987 N N . ALA A 1 3 ? -0.291 -3.914 17.938 1.00 0.00 22 ALA A N 7
ATOM 5988 C CA . ALA A 1 3 ? 0.820 -3.248 18.564 1.00 0.00 22 ALA A CA 7
ATOM 5989 C C . ALA A 1 3 ? 1.729 -2.723 17.489 1.00 0.00 22 ALA A C 7
ATOM 5990 O O . ALA A 1 3 ? 2.636 -3.429 17.045 1.00 0.00 22 ALA A O 7
ATOM 5997 N N . ALA A 1 4 ? 1.425 -1.529 16.999 1.00 0.00 23 ALA A N 7
ATOM 5998 C CA . ALA A 1 4 ? 2.203 -0.904 15.940 1.00 0.00 23 ALA A CA 7
ATOM 5999 C C . ALA A 1 4 ? 1.807 0.555 15.719 1.00 0.00 23 ALA A C 7
ATOM 6000 O O . ALA A 1 4 ? 2.429 1.470 16.260 1.00 0.00 23 ALA A O 7
ATOM 6007 N N . SER A 1 5 ? 0.734 0.757 15.000 1.00 0.00 24 SER A N 7
ATOM 6008 C CA . SER A 1 5 ? 0.318 2.084 14.556 1.00 0.00 24 SER A CA 7
ATOM 6009 C C . SER A 1 5 ? -0.585 2.812 15.566 1.00 0.00 24 SER A C 7
ATOM 6010 O O . SER A 1 5 ? -1.189 3.832 15.218 1.00 0.00 24 SER A O 7
ATOM 6018 N N . LEU A 1 6 ? -0.654 2.300 16.816 1.00 0.00 25 LEU A N 7
ATOM 6019 C CA . LEU A 1 6 ? -1.532 2.841 17.889 1.00 0.00 25 LEU A CA 7
ATOM 6020 C C . LEU A 1 6 ? -2.979 2.508 17.560 1.00 0.00 25 LEU A C 7
ATOM 6021 O O . LEU A 1 6 ? -3.595 1.658 18.191 1.00 0.00 25 LEU A O 7
ATOM 6037 N N . SER A 1 7 ? -3.486 3.138 16.544 1.00 0.00 26 SER A N 7
ATOM 6038 C CA . SER A 1 7 ? -4.778 2.858 16.036 1.00 0.00 26 SER A CA 7
ATOM 6039 C C . SER A 1 7 ? -4.579 1.878 14.890 1.00 0.00 26 SER A C 7
ATOM 6040 O O . SER A 1 7 ? -3.654 2.061 14.088 1.00 0.00 26 SER A O 7
ATOM 6048 N N . PRO A 1 8 ? -5.370 0.806 14.803 1.00 0.00 27 PRO A N 7
ATOM 6049 C CA . PRO A 1 8 ? -5.247 -0.137 13.710 1.00 0.00 27 PRO A CA 7
ATOM 6050 C C . PRO A 1 8 ? -5.758 0.460 12.398 1.00 0.00 27 PRO A C 7
ATOM 6051 O O . PRO A 1 8 ? -6.918 0.243 12.004 1.00 0.00 27 PRO A O 7
ATOM 6062 N N . LYS A 1 9 ? -4.942 1.292 11.789 1.00 0.00 28 LYS A N 7
ATOM 6063 C CA . LYS A 1 9 ? -5.256 1.867 10.518 1.00 0.00 28 LYS A CA 7
ATOM 6064 C C . LYS A 1 9 ? -4.114 1.799 9.551 1.00 0.00 28 LYS A C 7
ATOM 6065 O O . LYS A 1 9 ? -3.094 2.502 9.676 1.00 0.00 28 LYS A O 7
ATOM 6084 N N . LYS A 1 10 ? -4.291 0.919 8.650 1.00 0.00 29 LYS A N 7
ATOM 6085 C CA . LYS A 1 10 ? -3.519 0.730 7.489 1.00 0.00 29 LYS A CA 7
ATOM 6086 C C . LYS A 1 10 ? -4.488 0.155 6.520 1.00 0.00 29 LYS A C 7
ATOM 6087 O O . LYS A 1 10 ? -5.605 -0.193 6.923 1.00 0.00 29 LYS A O 7
ATOM 6106 N N . VAL A 1 11 ? -4.128 0.071 5.284 1.00 0.00 30 VAL A N 7
ATOM 6107 C CA . VAL A 1 11 ? -4.995 -0.553 4.340 1.00 0.00 30 VAL A CA 7
ATOM 6108 C C . VAL A 1 11 ? -5.062 -2.035 4.653 1.00 0.00 30 VAL A C 7
ATOM 6109 O O . VAL A 1 11 ? -4.014 -2.688 4.838 1.00 0.00 30 VAL A O 7
ATOM 6122 N N . ASP A 1 12 ? -6.246 -2.553 4.834 1.00 0.00 31 ASP A N 7
ATOM 6123 C CA . ASP A 1 12 ? -6.351 -3.968 4.963 1.00 0.00 31 ASP A CA 7
ATOM 6124 C C . ASP A 1 12 ? -6.227 -4.520 3.597 1.00 0.00 31 ASP A C 7
ATOM 6125 O O . ASP A 1 12 ? -7.116 -4.380 2.768 1.00 0.00 31 ASP A O 7
ATOM 6134 N N . CYS A 1 13 ? -5.113 -5.079 3.331 1.00 0.00 32 CYS A N 7
ATOM 6135 C CA . CYS A 1 13 ? -4.839 -5.537 2.025 1.00 0.00 32 CYS A CA 7
ATOM 6136 C C . CYS A 1 13 ? -5.320 -6.977 1.878 1.00 0.00 32 CYS A C 7
ATOM 6137 O O . CYS A 1 13 ? -5.358 -7.519 0.798 1.00 0.00 32 CYS A O 7
ATOM 6144 N N . SER A 1 14 ? -5.758 -7.566 2.977 1.00 0.00 33 SER A N 7
ATOM 6145 C CA . SER A 1 14 ? -6.256 -8.916 2.979 1.00 0.00 33 SER A CA 7
ATOM 6146 C C . SER A 1 14 ? -7.572 -9.020 2.193 1.00 0.00 33 SER A C 7
ATOM 6147 O O . SER A 1 14 ? -7.779 -9.981 1.449 1.00 0.00 33 SER A O 7
ATOM 6155 N N . ILE A 1 15 ? -8.416 -7.991 2.295 1.00 0.00 34 ILE A N 7
ATOM 6156 C CA . ILE A 1 15 ? -9.684 -7.961 1.559 1.00 0.00 34 ILE A CA 7
ATOM 6157 C C . ILE A 1 15 ? -9.481 -7.866 0.033 1.00 0.00 34 ILE A C 7
ATOM 6158 O O . ILE A 1 15 ? -10.407 -8.137 -0.740 1.00 0.00 34 ILE A O 7
ATOM 6174 N N . TYR A 1 16 ? -8.288 -7.482 -0.401 1.00 0.00 35 TYR A N 7
ATOM 6175 C CA . TYR A 1 16 ? -8.001 -7.416 -1.825 1.00 0.00 35 TYR A CA 7
ATOM 6176 C C . TYR A 1 16 ? -7.027 -8.519 -2.211 1.00 0.00 35 TYR A C 7
ATOM 6177 O O . TYR A 1 16 ? -6.883 -8.861 -3.371 1.00 0.00 35 TYR A O 7
ATOM 6195 N N . LYS A 1 17 ? -6.421 -9.118 -1.195 1.00 0.00 36 LYS A N 7
ATOM 6196 C CA . LYS A 1 17 ? -5.479 -10.237 -1.338 1.00 0.00 36 LYS A CA 7
ATOM 6197 C C . LYS A 1 17 ? -6.270 -11.483 -1.756 1.00 0.00 36 LYS A C 7
ATOM 6198 O O . LYS A 1 17 ? -5.718 -12.504 -2.178 1.00 0.00 36 LYS A O 7
ATOM 6217 N N . LYS A 1 18 ? -7.577 -11.375 -1.589 1.00 0.00 37 LYS A N 7
ATOM 6218 C CA . LYS A 1 18 ? -8.538 -12.382 -1.985 1.00 0.00 37 LYS A CA 7
ATOM 6219 C C . LYS A 1 18 ? -8.678 -12.407 -3.507 1.00 0.00 37 LYS A C 7
ATOM 6220 O O . LYS A 1 18 ? -9.244 -13.341 -4.072 1.00 0.00 37 LYS A O 7
ATOM 6239 N N . TYR A 1 19 ? -8.195 -11.376 -4.159 1.00 0.00 38 TYR A N 7
ATOM 6240 C CA . TYR A 1 19 ? -8.251 -11.284 -5.595 1.00 0.00 38 TYR A CA 7
ATOM 6241 C C . TYR A 1 19 ? -6.850 -11.447 -6.130 1.00 0.00 38 TYR A C 7
ATOM 6242 O O . TYR A 1 19 ? -5.878 -11.165 -5.410 1.00 0.00 38 TYR A O 7
ATOM 6260 N N . PRO A 1 20 ? -6.695 -11.946 -7.362 1.00 0.00 39 PRO A N 7
ATOM 6261 C CA . PRO A 1 20 ? -5.395 -11.984 -8.005 1.00 0.00 39 PRO A CA 7
ATOM 6262 C C . PRO A 1 20 ? -4.895 -10.548 -8.186 1.00 0.00 39 PRO A C 7
ATOM 6263 O O . PRO A 1 20 ? -5.648 -9.691 -8.639 1.00 0.00 39 PRO A O 7
ATOM 6274 N N . VAL A 1 21 ? -3.642 -10.294 -7.847 1.00 0.00 40 VAL A N 7
ATOM 6275 C CA . VAL A 1 21 ? -3.075 -8.944 -7.865 1.00 0.00 40 VAL A CA 7
ATOM 6276 C C . VAL A 1 21 ? -3.183 -8.275 -9.247 1.00 0.00 40 VAL A C 7
ATOM 6277 O O . VAL A 1 21 ? -3.248 -7.046 -9.354 1.00 0.00 40 VAL A O 7
ATOM 6290 N N . VAL A 1 22 ? -3.250 -9.074 -10.297 1.00 0.00 41 VAL A N 7
ATOM 6291 C CA . VAL A 1 22 ? -3.386 -8.518 -11.627 1.00 0.00 41 VAL A CA 7
ATOM 6292 C C . VAL A 1 22 ? -4.820 -8.011 -11.892 1.00 0.00 41 VAL A C 7
ATOM 6293 O O . VAL A 1 22 ? -5.017 -7.112 -12.708 1.00 0.00 41 VAL A O 7
ATOM 6306 N N . ALA A 1 23 ? -5.808 -8.575 -11.207 1.00 0.00 42 ALA A N 7
ATOM 6307 C CA . ALA A 1 23 ? -7.180 -8.128 -11.360 1.00 0.00 42 ALA A CA 7
ATOM 6308 C C . ALA A 1 23 ? -7.812 -7.804 -10.012 1.00 0.00 42 ALA A C 7
ATOM 6309 O O . ALA A 1 23 ? -8.344 -8.689 -9.347 1.00 0.00 42 ALA A O 7
ATOM 6316 N N . ILE A 1 24 ? -7.757 -6.569 -9.603 1.00 0.00 43 ILE A N 7
ATOM 6317 C CA . ILE A 1 24 ? -8.378 -6.168 -8.351 1.00 0.00 43 ILE A CA 7
ATOM 6318 C C . ILE A 1 24 ? -9.367 -5.044 -8.629 1.00 0.00 43 ILE A C 7
ATOM 6319 O O . ILE A 1 24 ? -9.014 -4.062 -9.289 1.00 0.00 43 ILE A O 7
ATOM 6335 N N . PRO A 1 25 ? -10.634 -5.199 -8.237 1.00 0.00 44 PRO A N 7
ATOM 6336 C CA . PRO A 1 25 ? -11.601 -4.127 -8.366 1.00 0.00 44 PRO A CA 7
ATOM 6337 C C . PRO A 1 25 ? -11.395 -3.082 -7.261 1.00 0.00 44 PRO A C 7
ATOM 6338 O O . PRO A 1 25 ? -11.242 -3.431 -6.085 1.00 0.00 44 PRO A O 7
ATOM 6349 N N . CYS A 1 26 ? -11.421 -1.831 -7.629 1.00 0.00 45 CYS A N 7
ATOM 6350 C CA . CYS A 1 26 ? -11.177 -0.752 -6.696 1.00 0.00 45 CYS A CA 7
ATOM 6351 C C . CYS A 1 26 ? -12.320 0.252 -6.719 1.00 0.00 45 CYS A C 7
ATOM 6352 O O . CYS A 1 26 ? -12.941 0.460 -7.773 1.00 0.00 45 CYS A O 7
ATOM 6359 N N . PRO A 1 27 ? -12.642 0.861 -5.548 1.00 0.00 46 PRO A N 7
ATOM 6360 C CA . PRO A 1 27 ? -13.706 1.870 -5.425 1.00 0.00 46 PRO A CA 7
ATOM 6361 C C . PRO A 1 27 ? -13.467 3.078 -6.327 1.00 0.00 46 PRO A C 7
ATOM 6362 O O . PRO A 1 27 ? -12.313 3.420 -6.641 1.00 0.00 46 PRO A O 7
ATOM 6373 N N . ILE A 1 28 ? -14.540 3.740 -6.719 1.00 0.00 47 ILE A N 7
ATOM 6374 C CA . ILE A 1 28 ? -14.436 4.877 -7.619 1.00 0.00 47 ILE A CA 7
ATOM 6375 C C . ILE A 1 28 ? -14.117 6.151 -6.854 1.00 0.00 47 ILE A C 7
ATOM 6376 O O . ILE A 1 28 ? -13.704 7.157 -7.443 1.00 0.00 47 ILE A O 7
ATOM 6392 N N . THR A 1 29 ? -14.330 6.113 -5.556 1.00 0.00 48 THR A N 7
ATOM 6393 C CA . THR A 1 29 ? -14.032 7.224 -4.705 1.00 0.00 48 THR A CA 7
ATOM 6394 C C . THR A 1 29 ? -12.522 7.429 -4.613 1.00 0.00 48 THR A C 7
ATOM 6395 O O . THR A 1 29 ? -11.743 6.460 -4.472 1.00 0.00 48 THR A O 7
ATOM 6406 N N . TYR A 1 30 ? -12.121 8.663 -4.743 1.00 0.00 49 TYR A N 7
ATOM 6407 C CA . TYR A 1 30 ? -10.747 9.032 -4.681 1.00 0.00 49 TYR A CA 7
ATOM 6408 C C . TYR A 1 30 ? -10.408 9.365 -3.243 1.00 0.00 49 TYR A C 7
ATOM 6409 O O . TYR A 1 30 ? -10.894 10.354 -2.692 1.00 0.00 49 TYR A O 7
ATOM 6427 N N . LEU A 1 31 ? -9.626 8.539 -2.639 1.00 0.00 50 LEU A N 7
ATOM 6428 C CA . LEU A 1 31 ? -9.217 8.733 -1.282 1.00 0.00 50 LEU A CA 7
ATOM 6429 C C . LEU A 1 31 ? -7.714 8.730 -1.247 1.00 0.00 50 LEU A C 7
ATOM 6430 O O . LEU A 1 31 ? -7.105 7.666 -1.291 1.00 0.00 50 LEU A O 7
ATOM 6446 N N . PRO A 1 32 ? -7.085 9.920 -1.247 1.00 0.00 51 PRO A N 7
ATOM 6447 C CA . PRO A 1 32 ?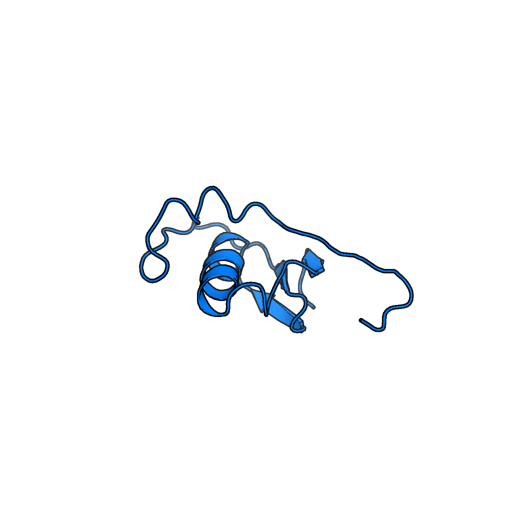 -5.639 10.026 -1.271 1.00 0.00 51 PRO A CA 7
ATOM 6448 C C . PRO A 1 32 ? -5.012 9.338 -0.076 1.00 0.00 51 PRO A C 7
ATOM 6449 O O . PRO A 1 32 ? -5.330 9.648 1.083 1.00 0.00 51 PRO A O 7
ATOM 6460 N N . VAL A 1 33 ? -4.209 8.362 -0.351 1.00 0.00 52 VAL A N 7
ATOM 6461 C CA . VAL A 1 33 ? -3.479 7.674 0.674 1.00 0.00 52 VAL A CA 7
ATOM 6462 C C . VAL A 1 33 ? -2.018 7.732 0.339 1.00 0.00 52 VAL A C 7
ATOM 6463 O O . VAL A 1 33 ? -1.646 7.835 -0.836 1.00 0.00 52 VAL A O 7
ATOM 6476 N N . CYS A 1 34 ? -1.205 7.692 1.326 1.00 0.00 53 CYS A N 7
ATOM 6477 C CA . CYS A 1 34 ? 0.198 7.782 1.127 1.00 0.00 53 CYS A CA 7
ATOM 6478 C C . CYS A 1 34 ? 0.852 6.471 1.464 1.00 0.00 53 CYS A C 7
ATOM 6479 O O . CYS A 1 34 ? 0.606 5.895 2.547 1.00 0.00 53 CYS A O 7
ATOM 6486 N N . GLY A 1 35 ? 1.652 5.976 0.551 1.00 0.00 54 GLY A N 7
ATOM 6487 C CA . GLY A 1 35 ? 2.327 4.745 0.778 1.00 0.00 54 GLY A CA 7
ATOM 6488 C C . GLY A 1 35 ? 3.715 4.969 1.300 1.00 0.00 54 GLY A C 7
ATOM 6489 O O . GLY A 1 35 ? 4.250 6.070 1.183 1.00 0.00 54 GLY A O 7
ATOM 6493 N N . SER A 1 36 ? 4.299 3.930 1.860 1.00 0.00 55 SER A N 7
ATOM 6494 C CA . SER A 1 36 ? 5.650 3.952 2.425 1.00 0.00 55 SER A CA 7
ATOM 6495 C C . SER A 1 36 ? 6.716 4.387 1.387 1.00 0.00 55 SER A C 7
ATOM 6496 O O . SER A 1 36 ? 7.808 4.806 1.748 1.00 0.00 55 SER A O 7
ATOM 6504 N N . ASP A 1 37 ? 6.371 4.301 0.109 1.00 0.00 56 ASP A N 7
ATOM 6505 C CA . ASP A 1 37 ? 7.286 4.650 -0.978 1.00 0.00 56 ASP A CA 7
ATOM 6506 C C . ASP A 1 37 ? 7.199 6.154 -1.270 1.00 0.00 56 ASP A C 7
ATOM 6507 O O . ASP A 1 37 ? 7.833 6.664 -2.184 1.00 0.00 56 ASP A O 7
ATOM 6516 N N . TYR A 1 38 ? 6.388 6.851 -0.454 1.00 0.00 57 TYR A N 7
ATOM 6517 C CA . TYR A 1 38 ? 6.167 8.312 -0.521 1.00 0.00 57 TYR A CA 7
ATOM 6518 C C . TYR A 1 38 ? 5.403 8.706 -1.765 1.00 0.00 57 TYR A C 7
ATOM 6519 O O . TYR A 1 38 ? 5.485 9.838 -2.232 1.00 0.00 57 TYR A O 7
ATOM 6537 N N . ILE A 1 39 ? 4.623 7.788 -2.256 1.00 0.00 58 ILE A N 7
ATOM 6538 C CA . ILE A 1 39 ? 3.808 8.016 -3.423 1.00 0.00 58 ILE A CA 7
ATOM 6539 C C . ILE A 1 39 ? 2.360 8.133 -2.987 1.00 0.00 58 ILE A C 7
ATOM 6540 O O . ILE A 1 39 ? 1.896 7.342 -2.147 1.00 0.00 58 ILE A O 7
ATOM 6556 N N . THR A 1 40 ? 1.671 9.119 -3.501 1.00 0.00 59 THR A N 7
ATOM 6557 C CA . THR A 1 40 ? 0.290 9.298 -3.194 1.00 0.00 59 THR A CA 7
ATOM 6558 C C . THR A 1 40 ? -0.551 8.447 -4.151 1.00 0.00 59 THR A C 7
ATOM 6559 O O . THR A 1 40 ? -0.371 8.496 -5.380 1.00 0.00 59 THR A O 7
ATOM 6570 N N . TYR A 1 41 ? -1.414 7.649 -3.594 1.00 0.00 60 TYR A N 7
ATOM 6571 C CA . TYR A 1 41 ? -2.257 6.778 -4.358 1.00 0.00 60 TYR A CA 7
ATOM 6572 C C . TYR A 1 41 ? -3.670 7.309 -4.372 1.00 0.00 60 TYR A C 7
ATOM 6573 O O . TYR A 1 41 ? -4.072 8.051 -3.460 1.00 0.00 60 TYR A O 7
ATOM 6591 N N . GLY A 1 42 ? -4.416 6.920 -5.390 1.00 0.00 61 GLY A N 7
ATOM 6592 C CA . GLY A 1 42 ? -5.769 7.394 -5.585 1.00 0.00 61 GLY A CA 7
ATOM 6593 C C . GLY A 1 42 ? -6.738 6.829 -4.587 1.00 0.00 61 GLY A C 7
ATOM 6594 O O . GLY A 1 42 ? -7.816 7.384 -4.389 1.00 0.00 61 GLY A O 7
ATOM 6598 N N . ASN A 1 43 ? -6.376 5.699 -4.010 1.00 0.00 62 ASN A N 7
ATOM 6599 C CA . ASN A 1 43 ? -7.118 5.072 -2.933 1.00 0.00 62 ASN A CA 7
ATOM 6600 C C . ASN A 1 43 ? -6.346 3.906 -2.401 1.00 0.00 62 ASN A C 7
ATOM 6601 O O . ASN A 1 43 ? -5.334 3.478 -3.008 1.00 0.00 62 ASN A O 7
ATOM 6612 N N . GLU A 1 44 ? -6.803 3.386 -1.304 1.00 0.00 63 GLU A N 7
ATOM 6613 C CA . GLU A 1 44 ? -6.129 2.320 -0.590 1.00 0.00 63 GLU A CA 7
ATOM 6614 C C . GLU A 1 44 ? -6.164 1.011 -1.347 1.00 0.00 63 GLU A C 7
ATOM 6615 O O . GLU A 1 44 ? -5.279 0.181 -1.179 1.00 0.00 63 GLU A O 7
ATOM 6627 N N . CYS A 1 45 ? -7.169 0.825 -2.175 1.00 0.00 64 CYS A N 7
ATOM 6628 C CA . CYS A 1 45 ? -7.237 -0.358 -3.008 1.00 0.00 64 CYS A CA 7
ATOM 6629 C C . CYS A 1 45 ? -6.040 -0.401 -3.956 1.00 0.00 64 CYS A C 7
ATOM 6630 O O . CYS A 1 45 ? -5.377 -1.440 -4.088 1.00 0.00 64 CYS A O 7
ATOM 6637 N N . HIS A 1 46 ? -5.719 0.750 -4.570 1.00 0.00 65 HIS A N 7
ATOM 6638 C CA . HIS A 1 46 ? -4.559 0.829 -5.461 1.00 0.00 65 HIS A CA 7
ATOM 6639 C C . HIS A 1 46 ? -3.294 0.594 -4.672 1.00 0.00 65 HIS A C 7
ATOM 6640 O O . HIS A 1 46 ? -2.392 -0.100 -5.122 1.00 0.00 65 HIS A O 7
ATOM 6655 N N . LEU A 1 47 ? -3.259 1.157 -3.473 1.00 0.00 66 LEU A N 7
ATOM 6656 C CA . LEU A 1 47 ? -2.150 0.969 -2.556 1.00 0.00 66 LEU A CA 7
ATOM 6657 C C . LEU A 1 47 ? -1.975 -0.514 -2.230 1.00 0.00 66 LEU A C 7
ATOM 6658 O O . LEU A 1 47 ? -0.870 -1.024 -2.270 1.00 0.00 66 LEU A O 7
ATOM 6674 N N . CYS A 1 48 ? -3.070 -1.190 -1.917 1.00 0.00 67 CYS A N 7
ATOM 6675 C CA . CYS A 1 48 ? -3.033 -2.631 -1.671 1.00 0.00 67 CYS A CA 7
ATOM 6676 C C . CYS A 1 48 ? -2.524 -3.399 -2.897 1.00 0.00 67 CYS A C 7
ATOM 6677 O O . CYS A 1 48 ? -1.742 -4.334 -2.757 1.00 0.00 67 CYS A O 7
ATOM 6684 N N . THR A 1 49 ? -2.913 -2.968 -4.103 1.00 0.00 68 THR A N 7
ATOM 6685 C CA . THR A 1 49 ? -2.424 -3.603 -5.323 1.00 0.00 68 THR A CA 7
ATOM 6686 C C . THR A 1 49 ? -0.883 -3.534 -5.355 1.00 0.00 68 THR A C 7
ATOM 6687 O O . THR A 1 49 ? -0.201 -4.549 -5.537 1.00 0.00 68 THR A O 7
ATOM 6698 N N . GLU A 1 50 ? -0.353 -2.346 -5.100 1.00 0.00 69 GLU A N 7
ATOM 6699 C CA . GLU A 1 50 ? 1.076 -2.120 -5.089 1.00 0.00 69 GLU A CA 7
ATOM 6700 C C . GLU A 1 50 ? 1.737 -2.852 -3.923 1.00 0.00 69 GLU A C 7
ATOM 6701 O O . GLU A 1 50 ? 2.876 -3.347 -4.036 1.00 0.00 69 GLU A O 7
ATOM 6713 N N . SER A 1 51 ? 1.023 -2.934 -2.822 1.00 0.00 70 SER A N 7
ATOM 6714 C CA . SER A 1 51 ? 1.495 -3.587 -1.629 1.00 0.00 70 SER A CA 7
ATOM 6715 C C . SER A 1 51 ? 1.674 -5.083 -1.899 1.00 0.00 70 SER A C 7
ATOM 6716 O O . SER A 1 51 ? 2.646 -5.685 -1.454 1.00 0.00 70 SER A O 7
ATOM 6724 N N . LEU A 1 52 ? 0.752 -5.668 -2.654 1.00 0.00 71 LEU A N 7
ATOM 6725 C CA . LEU A 1 52 ? 0.850 -7.066 -3.042 1.00 0.00 71 LEU A CA 7
ATOM 6726 C C . LEU A 1 52 ? 1.949 -7.249 -4.085 1.00 0.00 71 LEU A C 7
ATOM 6727 O O . LEU A 1 52 ? 2.689 -8.234 -4.048 1.00 0.00 71 LEU A O 7
ATOM 6743 N N . LYS A 1 53 ? 2.056 -6.287 -5.002 1.00 0.00 72 LYS A N 7
ATOM 6744 C CA . LYS A 1 53 ? 3.089 -6.296 -6.046 1.00 0.00 72 LYS A CA 7
ATOM 6745 C C . LYS A 1 53 ? 4.497 -6.309 -5.451 1.00 0.00 72 LYS A C 7
ATOM 6746 O O . LYS A 1 53 ? 5.371 -7.049 -5.910 1.00 0.00 72 LYS A O 7
ATOM 6765 N N . SER A 1 54 ? 4.708 -5.507 -4.439 1.00 0.00 73 SER A N 7
ATOM 6766 C CA . SER A 1 54 ? 6.008 -5.408 -3.824 1.00 0.00 73 SER A CA 7
ATOM 6767 C C . SER A 1 54 ? 6.152 -6.369 -2.640 1.00 0.00 73 SER A C 7
ATOM 6768 O O . SER A 1 54 ? 7.256 -6.631 -2.173 1.00 0.00 73 SER A O 7
ATOM 6776 N N . ASN A 1 55 ? 5.028 -6.897 -2.201 1.00 0.00 74 ASN A N 7
ATOM 6777 C CA . ASN A 1 55 ? 4.915 -7.810 -1.062 1.00 0.00 74 ASN A CA 7
ATOM 6778 C C . ASN A 1 55 ? 5.352 -7.148 0.237 1.00 0.00 74 ASN A C 7
ATOM 6779 O O . ASN A 1 55 ? 6.475 -7.319 0.703 1.00 0.00 74 ASN A O 7
ATOM 6790 N N . GLY A 1 56 ? 4.489 -6.288 0.736 1.00 0.00 75 GLY A N 7
ATOM 6791 C CA . GLY A 1 56 ? 4.697 -5.658 2.029 1.00 0.00 75 GLY A CA 7
ATOM 6792 C C . GLY A 1 56 ? 5.729 -4.538 2.036 1.00 0.00 75 GLY A C 7
ATOM 6793 O O . GLY A 1 56 ? 6.085 -4.037 3.112 1.00 0.00 75 GLY A O 7
ATOM 6797 N N . ARG A 1 57 ? 6.202 -4.129 0.865 1.00 0.00 76 ARG A N 7
ATOM 6798 C CA . ARG A 1 57 ? 7.181 -3.062 0.793 1.00 0.00 76 ARG A CA 7
ATOM 6799 C C . ARG A 1 57 ? 6.481 -1.724 0.915 1.00 0.00 76 ARG A C 7
ATOM 6800 O O . ARG A 1 57 ? 6.718 -0.965 1.854 1.00 0.00 76 ARG A O 7
ATOM 6821 N N . VAL A 1 58 ? 5.617 -1.433 -0.022 1.00 0.00 77 VAL A N 7
ATOM 6822 C CA . VAL A 1 58 ? 4.869 -0.222 0.057 1.00 0.00 77 VAL A CA 7
ATOM 6823 C C . VAL A 1 58 ? 3.555 -0.511 0.748 1.00 0.00 77 VAL A C 7
ATOM 6824 O O . VAL A 1 58 ? 2.788 -1.371 0.324 1.00 0.00 77 VAL A O 7
ATOM 6837 N N . GLN A 1 59 ? 3.350 0.120 1.857 1.00 0.00 78 GLN A N 7
ATOM 6838 C CA . GLN A 1 59 ? 2.183 -0.095 2.632 1.00 0.00 78 GLN A CA 7
ATOM 6839 C C . GLN A 1 59 ? 1.610 1.267 3.010 1.00 0.00 78 GLN A C 7
ATOM 6840 O O . GLN A 1 59 ? 2.142 2.288 2.591 1.00 0.00 78 GLN A O 7
ATOM 6854 N N . PHE A 1 60 ? 0.525 1.275 3.739 1.00 0.00 79 PHE A N 7
ATOM 6855 C CA . PHE A 1 60 ? -0.108 2.490 4.182 1.00 0.00 79 PHE A CA 7
ATOM 6856 C C . PHE A 1 60 ? 0.781 3.189 5.192 1.00 0.00 79 PHE A C 7
ATOM 6857 O O . PHE A 1 60 ? 0.990 2.693 6.301 1.00 0.00 79 PHE A O 7
ATOM 6874 N N . LEU A 1 61 ? 1.320 4.301 4.780 1.00 0.00 80 LEU A N 7
ATOM 6875 C CA . LEU A 1 61 ? 2.177 5.097 5.609 1.00 0.00 80 LEU A CA 7
ATOM 6876 C C . LEU A 1 61 ? 1.300 6.009 6.447 1.00 0.00 80 LEU A C 7
ATOM 6877 O O . LEU A 1 61 ? 1.340 5.983 7.672 1.00 0.00 80 LEU A O 7
ATOM 6893 N N . HIS A 1 62 ? 0.469 6.774 5.772 1.00 0.00 81 HIS A N 7
ATOM 6894 C CA . HIS A 1 62 ? -0.465 7.669 6.425 1.00 0.00 81 HIS A CA 7
ATOM 6895 C C . HIS A 1 62 ? -1.582 8.005 5.479 1.00 0.00 81 HIS A C 7
ATOM 6896 O O . HIS A 1 62 ? -1.433 7.846 4.259 1.00 0.00 81 HIS A O 7
ATOM 6911 N N . ASP A 1 63 ? -2.684 8.450 6.025 1.00 0.00 82 ASP A N 7
ATOM 6912 C CA . ASP A 1 63 ? -3.832 8.861 5.243 1.00 0.00 82 ASP A CA 7
ATOM 6913 C C . ASP A 1 63 ? -3.517 10.211 4.625 1.00 0.00 82 ASP A C 7
ATOM 6914 O O . ASP A 1 63 ? -2.664 10.966 5.156 1.00 0.00 82 ASP A O 7
ATOM 6923 N N . GLY A 1 64 ? -4.113 10.487 3.506 1.00 0.00 83 GLY A N 7
ATOM 6924 C CA . GLY A 1 64 ? -3.915 11.738 2.848 1.00 0.00 83 GLY A CA 7
ATOM 6925 C C . GLY A 1 64 ? -2.743 11.684 1.911 1.00 0.00 83 GLY A C 7
ATOM 6926 O O . GLY A 1 64 ? -1.968 10.712 1.925 1.00 0.00 83 GLY A O 7
ATOM 6930 N N . SER A 1 65 ? -2.626 12.693 1.084 1.00 0.00 84 SER A N 7
ATOM 6931 C CA . SER A 1 65 ? -1.524 12.836 0.163 1.00 0.00 84 SER A CA 7
ATOM 6932 C C . SER A 1 65 ? -0.186 12.847 0.929 1.00 0.00 84 SER A C 7
ATOM 6933 O O . SER A 1 65 ? -0.137 13.292 2.086 1.00 0.00 84 SER A O 7
ATOM 6941 N N . CYS A 1 66 ? 0.858 12.328 0.322 1.00 0.00 85 CYS A N 7
ATOM 6942 C CA . CYS A 1 66 ? 2.168 12.326 0.943 1.00 0.00 85 CYS A CA 7
ATOM 6943 C C . CYS A 1 66 ? 2.672 13.751 1.043 1.00 0.00 85 CYS A C 7
ATOM 6944 O O . CYS A 1 66 ? 3.039 14.321 -0.003 1.00 0.00 85 CYS A O 7
ATOM 6952 N N . SER A 1 1 ? -10.570 10.605 22.550 1.00 0.00 20 SER A N 8
ATOM 6953 C CA . SER A 1 1 ? -10.228 10.195 23.895 1.00 0.00 20 SER A CA 8
ATOM 6954 C C . SER A 1 1 ? -11.002 8.923 24.280 1.00 0.00 20 SER A C 8
ATOM 6955 O O . SER A 1 1 ? -10.462 7.813 24.227 1.00 0.00 20 SER A O 8
ATOM 6965 N N . GLU A 1 2 ? -12.265 9.059 24.615 1.00 0.00 21 GLU A N 8
ATOM 6966 C CA . GLU A 1 2 ? -13.072 7.912 24.940 1.00 0.00 21 GLU A CA 8
ATOM 6967 C C . GLU A 1 2 ? -14.079 7.729 23.833 1.00 0.00 21 GLU A C 8
ATOM 6968 O O . GLU A 1 2 ? -14.366 8.700 23.116 1.00 0.00 21 GLU A O 8
ATOM 6980 N N . ALA A 1 3 ? -14.591 6.500 23.676 1.00 0.00 22 ALA A N 8
ATOM 6981 C CA . ALA A 1 3 ? -15.510 6.109 22.584 1.00 0.00 22 ALA A CA 8
ATOM 6982 C C . ALA A 1 3 ? -14.741 6.083 21.262 1.00 0.00 22 ALA A C 8
ATOM 6983 O O . ALA A 1 3 ? -14.601 5.034 20.619 1.00 0.00 22 ALA A O 8
ATOM 6990 N N . ALA A 1 4 ? -14.235 7.218 20.892 1.00 0.00 23 ALA A N 8
ATOM 6991 C CA . ALA A 1 4 ? -13.325 7.358 19.811 1.00 0.00 23 ALA A CA 8
ATOM 6992 C C . ALA A 1 4 ? -11.959 7.526 20.447 1.00 0.00 23 ALA A C 8
ATOM 6993 O O . ALA A 1 4 ? -11.576 8.621 20.872 1.00 0.00 23 ALA A O 8
ATOM 7000 N N . SER A 1 5 ? -11.294 6.429 20.638 1.00 0.00 24 SER A N 8
ATOM 7001 C CA . SER A 1 5 ? -10.017 6.429 21.296 1.00 0.00 24 SER A CA 8
ATOM 7002 C C . SER A 1 5 ? -8.892 6.416 20.287 1.00 0.00 24 SER A C 8
ATOM 7003 O O . SER A 1 5 ? -7.726 6.686 20.623 1.00 0.00 24 SER A O 8
ATOM 7011 N N . LEU A 1 6 ? -9.240 6.116 19.061 1.00 0.00 25 LEU A N 8
ATOM 7012 C CA . LEU A 1 6 ? -8.302 6.014 17.986 1.00 0.00 25 LEU A CA 8
ATOM 7013 C C . LEU A 1 6 ? -9.021 6.034 16.655 1.00 0.00 25 LEU A C 8
ATOM 7014 O O . LEU A 1 6 ? -10.199 5.663 16.569 1.00 0.00 25 LEU A O 8
ATOM 7030 N N . SER A 1 7 ? -8.349 6.506 15.657 1.00 0.00 26 SER A N 8
ATOM 7031 C CA . SER A 1 7 ? -8.849 6.497 14.316 1.00 0.00 26 SER A CA 8
ATOM 7032 C C . SER A 1 7 ? -7.920 5.608 13.503 1.00 0.00 26 SER A C 8
ATOM 7033 O O . SER A 1 7 ? -6.930 6.082 12.941 1.00 0.00 26 SER A O 8
ATOM 7041 N N . PRO A 1 8 ? -8.179 4.291 13.487 1.00 0.00 27 PRO A N 8
ATOM 7042 C CA . PRO A 1 8 ? -7.285 3.346 12.894 1.00 0.00 27 PRO A CA 8
ATOM 7043 C C . PRO A 1 8 ? -7.520 3.133 11.411 1.00 0.00 27 PRO A C 8
ATOM 7044 O O . PRO A 1 8 ? -8.493 2.494 10.993 1.00 0.00 27 PRO A O 8
ATOM 7055 N N . LYS A 1 9 ? -6.677 3.700 10.626 1.00 0.00 28 LYS A N 8
ATOM 7056 C CA . LYS A 1 9 ? -6.702 3.428 9.235 1.00 0.00 28 LYS A CA 8
ATOM 7057 C C . LYS A 1 9 ? -5.418 2.773 8.865 1.00 0.00 28 LYS A C 8
ATOM 7058 O O . LYS A 1 9 ? -4.328 3.225 9.246 1.00 0.00 28 LYS A O 8
ATOM 7077 N N . LYS A 1 10 ? -5.546 1.711 8.177 1.00 0.00 29 LYS A N 8
ATOM 7078 C CA . LYS A 1 10 ? -4.467 0.941 7.738 1.00 0.00 29 LYS A CA 8
ATOM 7079 C C . LYS A 1 10 ? -4.895 0.468 6.385 1.00 0.00 29 LYS A C 8
ATOM 7080 O O . LYS A 1 10 ? -6.101 0.475 6.106 1.00 0.00 29 LYS A O 8
ATOM 7099 N N . VAL A 1 11 ? -3.973 0.134 5.530 1.00 0.00 30 VAL A N 8
ATOM 7100 C CA . VAL A 1 11 ? -4.351 -0.387 4.249 1.00 0.00 30 VAL A CA 8
ATOM 7101 C C . VAL A 1 11 ? -4.980 -1.761 4.427 1.00 0.00 30 VAL A C 8
ATOM 7102 O O . VAL A 1 11 ? -4.299 -2.735 4.806 1.00 0.00 30 VAL A O 8
ATOM 7115 N N . ASP A 1 12 ? -6.286 -1.828 4.266 1.00 0.00 31 ASP A N 8
ATOM 7116 C CA . ASP A 1 12 ? -6.936 -3.107 4.307 1.00 0.00 31 ASP A CA 8
ATOM 7117 C C . ASP A 1 12 ? -6.705 -3.721 2.979 1.00 0.00 31 ASP A C 8
ATOM 7118 O O . ASP A 1 12 ? -7.386 -3.426 2.006 1.00 0.00 31 ASP A O 8
ATOM 7127 N N . CYS A 1 13 ? -5.689 -4.480 2.917 1.00 0.00 32 CYS A N 8
ATOM 7128 C CA . CYS A 1 13 ? -5.317 -5.128 1.725 1.00 0.00 32 CYS A CA 8
ATOM 7129 C C . CYS A 1 13 ? -5.956 -6.495 1.739 1.00 0.00 32 CYS A C 8
ATOM 7130 O O . CYS A 1 13 ? -6.214 -7.080 0.708 1.00 0.00 32 CYS A O 8
ATOM 7137 N N . SER A 1 14 ? -6.308 -6.937 2.936 1.00 0.00 33 SER A N 8
ATOM 7138 C CA . SER A 1 14 ? -6.881 -8.231 3.194 1.00 0.00 33 SER A CA 8
ATOM 7139 C C . SER A 1 14 ? -8.130 -8.538 2.356 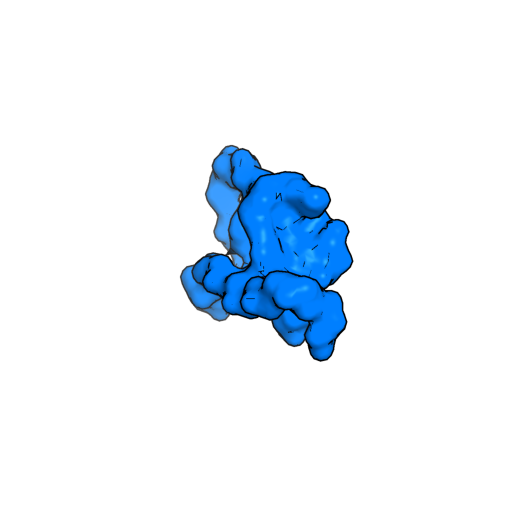1.00 0.00 33 SER A C 8
ATOM 7140 O O . SER A 1 14 ? -8.341 -9.693 1.953 1.00 0.00 33 SER A O 8
ATOM 7148 N N . ILE A 1 15 ? -8.948 -7.538 2.082 1.00 0.00 34 ILE A N 8
ATOM 7149 C CA . ILE A 1 15 ? -10.109 -7.760 1.236 1.00 0.00 34 ILE A CA 8
ATOM 7150 C C . ILE A 1 15 ? -9.735 -7.831 -0.250 1.00 0.00 34 ILE A C 8
ATOM 7151 O O . ILE A 1 15 ? -10.366 -8.556 -1.020 1.00 0.00 34 ILE A O 8
ATOM 7167 N N . TYR A 1 16 ? -8.673 -7.145 -0.632 1.00 0.00 35 TYR A N 8
ATOM 7168 C CA . TYR A 1 16 ? -8.275 -7.081 -2.032 1.00 0.00 35 TYR A CA 8
ATOM 7169 C C . TYR A 1 16 ? -7.327 -8.219 -2.400 1.00 0.00 35 TYR A C 8
ATOM 7170 O O . TYR A 1 16 ? -7.199 -8.567 -3.561 1.00 0.00 35 TYR A O 8
ATOM 7188 N N . LYS A 1 17 ? -6.693 -8.818 -1.384 1.00 0.00 36 LYS A N 8
ATOM 7189 C CA . LYS A 1 17 ? -5.770 -9.967 -1.557 1.00 0.00 36 LYS A CA 8
ATOM 7190 C C . LYS A 1 17 ? -6.462 -11.180 -2.183 1.00 0.00 36 LYS A C 8
ATOM 7191 O O . LYS A 1 17 ? -5.809 -12.146 -2.597 1.00 0.00 36 LYS A O 8
ATOM 7210 N N . LYS A 1 18 ? -7.779 -11.143 -2.200 1.00 0.00 37 LYS A N 8
ATOM 7211 C CA . LYS A 1 18 ? -8.590 -12.190 -2.789 1.00 0.00 37 LYS A CA 8
ATOM 7212 C C . LYS A 1 18 ? -8.503 -12.139 -4.319 1.00 0.00 37 LYS A C 8
ATOM 7213 O O . LYS A 1 18 ? -8.665 -13.159 -5.002 1.00 0.00 37 LYS A O 8
ATOM 7232 N N . TYR A 1 19 ? -8.210 -10.968 -4.842 1.00 0.00 38 TYR A N 8
ATOM 7233 C CA . TYR A 1 19 ? -8.114 -10.769 -6.272 1.00 0.00 38 TYR A CA 8
ATOM 7234 C C . TYR A 1 19 ? -6.677 -11.036 -6.712 1.00 0.00 38 TYR A C 8
ATOM 7235 O O . TYR A 1 19 ? -5.752 -10.900 -5.899 1.00 0.00 38 TYR A O 8
ATOM 7253 N N . PRO A 1 20 ? -6.458 -11.456 -7.973 1.00 0.00 39 PRO A N 8
ATOM 7254 C CA . PRO A 1 20 ? -5.104 -11.639 -8.511 1.00 0.00 39 PRO A CA 8
ATOM 7255 C C . PRO A 1 20 ? -4.344 -10.308 -8.486 1.00 0.00 39 PRO A C 8
ATOM 7256 O O . PRO A 1 20 ? -4.896 -9.284 -8.842 1.00 0.00 39 PRO A O 8
ATOM 7267 N N . VAL A 1 21 ? -3.072 -10.343 -8.119 1.00 0.00 40 VAL A N 8
ATOM 7268 C CA . VAL A 1 21 ? -2.256 -9.144 -7.908 1.00 0.00 40 VAL A CA 8
ATOM 7269 C C . VAL A 1 21 ? -2.129 -8.229 -9.147 1.00 0.00 40 VAL A C 8
ATOM 7270 O O . VAL A 1 21 ? -1.709 -7.075 -9.036 1.00 0.00 40 VAL A O 8
ATOM 7283 N N . VAL A 1 22 ? -2.469 -8.744 -10.308 1.00 0.00 41 VAL A N 8
ATOM 7284 C CA . VAL A 1 22 ? -2.397 -7.963 -11.518 1.00 0.00 41 VAL A CA 8
ATOM 7285 C C . VAL A 1 22 ? -3.778 -7.355 -11.857 1.00 0.00 41 VAL A C 8
ATOM 7286 O O . VAL A 1 22 ? -3.865 -6.306 -12.495 1.00 0.00 41 VAL A O 8
ATOM 7299 N N . ALA A 1 23 ? -4.845 -7.990 -11.399 1.00 0.00 42 ALA A N 8
ATOM 7300 C CA . ALA A 1 23 ? -6.186 -7.505 -11.650 1.00 0.00 42 ALA A CA 8
ATOM 7301 C C . ALA A 1 23 ? -6.953 -7.353 -10.352 1.00 0.00 42 ALA A C 8
ATOM 7302 O O . ALA A 1 23 ? -7.542 -8.313 -9.854 1.00 0.00 42 ALA A O 8
ATOM 7309 N N . ILE A 1 24 ? -6.932 -6.178 -9.802 1.00 0.00 43 ILE A N 8
ATOM 7310 C CA . ILE A 1 24 ? -7.624 -5.905 -8.569 1.00 0.00 43 ILE A CA 8
ATOM 7311 C C . ILE A 1 24 ? -8.568 -4.738 -8.787 1.00 0.00 43 ILE A C 8
ATOM 7312 O O . ILE A 1 24 ? -8.117 -3.602 -8.993 1.00 0.00 43 ILE A O 8
ATOM 7328 N N . PRO A 1 25 ? -9.884 -5.004 -8.827 1.00 0.00 44 PRO A N 8
ATOM 7329 C CA . PRO A 1 25 ? -10.883 -3.957 -8.976 1.00 0.00 44 PRO A CA 8
ATOM 7330 C C . PRO A 1 25 ? -10.913 -3.069 -7.745 1.00 0.00 44 PRO A C 8
ATOM 7331 O O . PRO A 1 25 ? -10.950 -3.559 -6.600 1.00 0.00 44 PRO A O 8
ATOM 7342 N N . CYS A 1 26 ? -10.943 -1.797 -7.967 1.00 0.00 45 CYS A N 8
ATOM 7343 C CA . CYS A 1 26 ? -10.930 -0.851 -6.905 1.00 0.00 45 CYS A CA 8
ATOM 7344 C C . CYS A 1 26 ? -12.233 -0.089 -6.875 1.00 0.00 45 CYS A C 8
ATOM 7345 O O . CYS A 1 26 ? -12.873 0.105 -7.936 1.00 0.00 45 CYS A O 8
ATOM 7352 N N . PRO A 1 27 ? -12.694 0.302 -5.677 1.00 0.00 46 PRO A N 8
ATOM 7353 C CA . PRO A 1 27 ? -13.889 1.114 -5.533 1.00 0.00 46 PRO A CA 8
ATOM 7354 C C . PRO A 1 27 ? -13.695 2.458 -6.224 1.00 0.00 46 PRO A C 8
ATOM 7355 O O . PRO A 1 27 ? -12.565 2.946 -6.346 1.00 0.00 46 PRO A O 8
ATOM 7366 N N . ILE A 1 28 ? -14.771 3.050 -6.667 1.00 0.00 47 ILE A N 8
ATOM 7367 C CA . ILE A 1 28 ? -14.685 4.292 -7.407 1.00 0.00 47 ILE A CA 8
ATOM 7368 C C . ILE A 1 28 ? -14.615 5.513 -6.491 1.00 0.00 47 ILE A C 8
ATOM 7369 O O . ILE A 1 28 ? -14.391 6.643 -6.945 1.00 0.00 47 ILE A O 8
ATOM 7385 N N . THR A 1 29 ? -14.800 5.280 -5.214 1.00 0.00 48 THR A N 8
ATOM 7386 C CA . THR A 1 29 ? -14.671 6.309 -4.229 1.00 0.00 48 THR A CA 8
ATOM 7387 C C . THR A 1 29 ? -13.184 6.594 -4.032 1.00 0.00 48 THR A C 8
ATOM 7388 O O . THR A 1 29 ? -12.367 5.658 -3.915 1.00 0.00 48 THR A O 8
ATOM 7399 N N . TYR A 1 30 ? -12.837 7.845 -4.022 1.00 0.00 49 TYR A N 8
ATOM 7400 C CA . TYR A 1 30 ? -11.473 8.247 -3.889 1.00 0.00 49 TYR A CA 8
ATOM 7401 C C . TYR A 1 30 ? -11.169 8.471 -2.409 1.00 0.00 49 TYR A C 8
ATOM 7402 O O . TYR A 1 30 ? -11.910 9.168 -1.711 1.00 0.00 49 TYR A O 8
ATOM 7420 N N . LEU A 1 31 ? -10.139 7.839 -1.928 1.00 0.00 50 LEU A N 8
ATOM 7421 C CA . LEU A 1 31 ? -9.681 7.997 -0.569 1.00 0.00 50 LEU A CA 8
ATOM 7422 C C . LEU A 1 31 ? -8.183 8.226 -0.628 1.00 0.00 50 LEU A C 8
ATOM 7423 O O . LEU A 1 31 ? -7.434 7.267 -0.794 1.00 0.00 50 LEU A O 8
ATOM 7439 N N . PRO A 1 32 ? -7.713 9.489 -0.539 1.00 0.00 51 PRO A N 8
ATOM 7440 C CA . PRO A 1 32 ? -6.291 9.791 -0.673 1.00 0.00 51 PRO A CA 8
ATOM 7441 C C . PRO A 1 32 ? -5.482 9.105 0.406 1.00 0.00 51 PRO A C 8
ATOM 7442 O O . PRO A 1 32 ? -5.714 9.316 1.601 1.00 0.00 51 PRO A O 8
ATOM 7453 N N . VAL A 1 33 ? -4.596 8.250 0.008 1.00 0.00 52 VAL A N 8
ATOM 7454 C CA . VAL A 1 33 ? -3.727 7.595 0.946 1.00 0.00 52 VAL A CA 8
ATOM 7455 C C . VAL A 1 33 ? -2.303 7.731 0.484 1.00 0.00 52 VAL A C 8
ATOM 7456 O O . VAL A 1 33 ? -2.041 7.871 -0.718 1.00 0.00 52 VAL A O 8
ATOM 7469 N N . CYS A 1 34 ? -1.403 7.717 1.403 1.00 0.00 53 CYS A N 8
ATOM 7470 C CA . CYS A 1 34 ? -0.020 7.870 1.095 1.00 0.00 53 CYS A CA 8
ATOM 7471 C C . CYS A 1 34 ? 0.740 6.625 1.482 1.00 0.00 53 CYS A C 8
ATOM 7472 O O . CYS A 1 34 ? 0.616 6.128 2.626 1.00 0.00 53 CYS A O 8
ATOM 7479 N N . GLY A 1 35 ? 1.500 6.102 0.548 1.00 0.00 54 GLY A N 8
ATOM 7480 C CA . GLY A 1 35 ? 2.280 4.941 0.814 1.00 0.00 54 GLY A CA 8
ATOM 7481 C C . GLY A 1 35 ? 3.655 5.316 1.297 1.00 0.00 54 GLY A C 8
ATOM 7482 O O . GLY A 1 35 ? 4.085 6.449 1.108 1.00 0.00 54 GLY A O 8
ATOM 7486 N N . SER A 1 36 ? 4.351 4.370 1.898 1.00 0.00 55 SER A N 8
ATOM 7487 C CA . SER A 1 36 ? 5.720 4.561 2.419 1.00 0.00 55 SER A CA 8
ATOM 7488 C C . SER A 1 36 ? 6.714 4.908 1.296 1.00 0.00 55 SER A C 8
ATOM 7489 O O . SER A 1 36 ? 7.828 5.355 1.539 1.00 0.00 55 SER A O 8
ATOM 7497 N N . ASP A 1 37 ? 6.276 4.698 0.080 1.00 0.00 56 ASP A N 8
ATOM 7498 C CA . ASP A 1 37 ? 7.057 4.962 -1.117 1.00 0.00 56 ASP A CA 8
ATOM 7499 C C . ASP A 1 37 ? 6.819 6.418 -1.577 1.00 0.00 56 ASP A C 8
ATOM 7500 O O . ASP A 1 37 ? 7.342 6.877 -2.596 1.00 0.00 56 ASP A O 8
ATOM 7509 N N . TYR A 1 38 ? 6.008 7.135 -0.777 1.00 0.00 57 TYR A N 8
ATOM 7510 C CA . TYR A 1 38 ? 5.674 8.551 -0.973 1.00 0.00 57 TYR A CA 8
ATOM 7511 C C . TYR A 1 38 ? 4.874 8.810 -2.225 1.00 0.00 57 TYR A C 8
ATOM 7512 O O . TYR A 1 38 ? 4.834 9.931 -2.753 1.00 0.00 57 TYR A O 8
ATOM 7530 N N . ILE A 1 39 ? 4.184 7.796 -2.648 1.00 0.00 58 ILE A N 8
ATOM 7531 C CA . ILE A 1 39 ? 3.290 7.883 -3.759 1.00 0.00 58 ILE A CA 8
ATOM 7532 C C . ILE A 1 39 ? 1.893 7.979 -3.187 1.00 0.00 58 ILE A C 8
ATOM 7533 O O . ILE A 1 39 ? 1.541 7.214 -2.277 1.00 0.00 58 ILE A O 8
ATOM 7549 N N . THR A 1 40 ? 1.135 8.926 -3.651 1.00 0.00 59 THR A N 8
ATOM 7550 C CA . THR A 1 40 ? -0.218 9.072 -3.223 1.00 0.00 59 THR A CA 8
ATOM 7551 C C . THR A 1 40 ? -1.099 8.186 -4.092 1.00 0.00 59 THR A C 8
ATOM 7552 O O . THR A 1 40 ? -0.938 8.144 -5.325 1.00 0.00 59 THR A O 8
ATOM 7563 N N . TYR A 1 41 ? -1.958 7.451 -3.461 1.00 0.00 60 TYR A N 8
ATOM 7564 C CA . TYR A 1 41 ? -2.832 6.550 -4.134 1.00 0.00 60 TYR A CA 8
ATOM 7565 C C . TYR A 1 41 ? -4.256 7.030 -4.029 1.00 0.00 60 TYR A C 8
ATOM 7566 O O . TYR A 1 41 ? -4.626 7.710 -3.049 1.00 0.00 60 TYR A O 8
ATOM 7584 N N . GLY A 1 42 ? -5.043 6.673 -5.033 1.00 0.00 61 GLY A N 8
ATOM 7585 C CA . GLY A 1 42 ? -6.430 7.072 -5.123 1.00 0.00 61 GLY A CA 8
ATOM 7586 C C . GLY A 1 42 ? -7.286 6.468 -4.049 1.00 0.00 61 GLY A C 8
ATOM 7587 O O . GLY A 1 42 ? -8.329 7.005 -3.722 1.00 0.00 61 GLY A O 8
ATOM 7591 N N . ASN A 1 43 ? -6.848 5.338 -3.532 1.00 0.00 62 ASN A N 8
ATOM 7592 C CA . ASN A 1 43 ? -7.479 4.656 -2.423 1.00 0.00 62 ASN A CA 8
ATOM 7593 C C . ASN A 1 43 ? -6.624 3.494 -2.010 1.00 0.00 62 ASN A C 8
ATOM 7594 O O . ASN A 1 43 ? -5.625 3.171 -2.704 1.00 0.00 62 ASN A O 8
ATOM 7605 N N . GLU A 1 44 ? -6.995 2.848 -0.927 1.00 0.00 63 GLU A N 8
ATOM 7606 C CA . GLU A 1 44 ? -6.195 1.776 -0.341 1.00 0.00 63 GLU A CA 8
ATOM 7607 C C . GLU A 1 44 ? -6.095 0.577 -1.255 1.00 0.00 63 GLU A C 8
ATOM 7608 O O . GLU A 1 44 ? -5.135 -0.165 -1.181 1.00 0.00 63 GLU A O 8
ATOM 7620 N N . CYS A 1 45 ? -7.086 0.393 -2.113 1.00 0.00 64 CYS A N 8
ATOM 7621 C CA . CYS A 1 45 ? -7.056 -0.673 -3.098 1.00 0.00 64 CYS A CA 8
ATOM 7622 C C . CYS A 1 45 ? -5.811 -0.571 -3.967 1.00 0.00 64 CYS A C 8
ATOM 7623 O O . CYS A 1 45 ? -5.068 -1.535 -4.104 1.00 0.00 64 CYS A O 8
ATOM 7630 N N . HIS A 1 46 ? -5.540 0.631 -4.481 1.00 0.00 65 HIS A N 8
ATOM 7631 C CA . HIS A 1 46 ? -4.381 0.838 -5.363 1.00 0.00 65 HIS A CA 8
ATOM 7632 C C . HIS A 1 46 ? -3.086 0.669 -4.597 1.00 0.00 65 HIS A C 8
ATOM 7633 O O . HIS A 1 46 ? -2.080 0.214 -5.145 1.00 0.00 65 HIS A O 8
ATOM 7648 N N . LEU A 1 47 ? -3.126 1.034 -3.328 1.00 0.00 66 LEU A N 8
ATOM 7649 C CA . LEU A 1 47 ? -1.996 0.862 -2.431 1.00 0.00 66 LEU A CA 8
ATOM 7650 C C . LEU A 1 47 ? -1.763 -0.636 -2.199 1.00 0.00 66 LEU A C 8
ATOM 7651 O O . LEU A 1 47 ? -0.645 -1.123 -2.306 1.00 0.00 66 LEU A O 8
ATOM 7667 N N . CYS A 1 48 ? -2.845 -1.349 -1.937 1.00 0.00 67 CYS A N 8
ATOM 7668 C CA . CYS A 1 48 ? -2.827 -2.796 -1.743 1.00 0.00 67 CYS A CA 8
ATOM 7669 C C . CYS A 1 48 ? -2.282 -3.516 -2.977 1.00 0.00 67 CYS A C 8
ATOM 7670 O O . CYS A 1 48 ? -1.421 -4.388 -2.849 1.00 0.00 67 CYS A O 8
ATOM 7677 N N . THR A 1 49 ? -2.740 -3.110 -4.170 1.00 0.00 68 THR A N 8
ATOM 7678 C CA . THR A 1 49 ? -2.300 -3.722 -5.417 1.00 0.00 68 THR A CA 8
ATOM 7679 C C . THR A 1 49 ? -0.764 -3.677 -5.535 1.00 0.00 68 THR A C 8
ATOM 7680 O O . THR A 1 49 ? -0.112 -4.698 -5.793 1.00 0.00 68 THR A O 8
ATOM 7691 N N . GLU A 1 50 ? -0.193 -2.512 -5.284 1.00 0.00 69 GLU A N 8
ATOM 7692 C CA . GLU A 1 50 ? 1.234 -2.340 -5.366 1.00 0.00 69 GLU A CA 8
ATOM 7693 C C . GLU A 1 50 ? 1.953 -3.034 -4.228 1.00 0.00 69 GLU A C 8
ATOM 7694 O O . GLU A 1 50 ? 3.051 -3.579 -4.412 1.00 0.00 69 GLU A O 8
ATOM 7706 N N . SER A 1 51 ? 1.329 -3.041 -3.069 1.00 0.00 70 SER A N 8
ATOM 7707 C CA . SER A 1 51 ? 1.912 -3.625 -1.890 1.00 0.00 70 SER A CA 8
ATOM 7708 C C . SER A 1 51 ? 2.066 -5.140 -2.067 1.00 0.00 70 SER A C 8
ATOM 7709 O O . SER A 1 51 ? 3.022 -5.732 -1.570 1.00 0.00 70 SER A O 8
ATOM 7717 N N . LEU A 1 52 ? 1.138 -5.753 -2.790 1.00 0.00 71 LEU A N 8
ATOM 7718 C CA . LEU A 1 52 ? 1.195 -7.182 -3.063 1.00 0.00 71 LEU A CA 8
ATOM 7719 C C . LEU A 1 52 ? 2.256 -7.527 -4.101 1.00 0.00 71 LEU A C 8
ATOM 7720 O O . LEU A 1 52 ? 2.877 -8.591 -4.028 1.00 0.00 71 LEU A O 8
ATOM 7736 N N . LYS A 1 53 ? 2.465 -6.627 -5.054 1.00 0.00 72 LYS A N 8
ATOM 7737 C CA . LYS A 1 53 ? 3.467 -6.827 -6.101 1.00 0.00 72 LYS A CA 8
ATOM 7738 C C . LYS A 1 53 ? 4.871 -6.776 -5.519 1.00 0.00 72 LYS A C 8
ATOM 7739 O O . LYS A 1 53 ? 5.682 -7.675 -5.740 1.00 0.00 72 LYS A O 8
ATOM 7758 N N . SER A 1 54 ? 5.148 -5.734 -4.768 1.00 0.00 73 SER A N 8
ATOM 7759 C CA . SER A 1 54 ? 6.462 -5.549 -4.196 1.00 0.00 73 SER A CA 8
ATOM 7760 C C . SER A 1 54 ? 6.640 -6.373 -2.924 1.00 0.00 73 SER A C 8
ATOM 7761 O O . SER A 1 54 ? 7.764 -6.667 -2.507 1.00 0.00 73 SER A O 8
ATOM 7769 N N . ASN A 1 55 ? 5.518 -6.755 -2.350 1.00 0.00 74 ASN A N 8
ATOM 7770 C CA . ASN A 1 55 ? 5.425 -7.523 -1.116 1.00 0.00 74 ASN A CA 8
ATOM 7771 C C . ASN A 1 55 ? 5.994 -6.761 0.072 1.00 0.00 74 ASN A C 8
ATOM 7772 O O . ASN A 1 55 ? 7.154 -6.930 0.455 1.00 0.00 74 ASN A O 8
ATOM 7783 N N . GLY A 1 56 ? 5.199 -5.845 0.576 1.00 0.00 75 GLY A N 8
ATOM 7784 C CA . GLY A 1 56 ? 5.551 -5.115 1.780 1.00 0.00 75 GLY A CA 8
ATOM 7785 C C . GLY A 1 56 ? 6.504 -3.952 1.573 1.00 0.00 75 GLY A C 8
ATOM 7786 O O . GLY A 1 56 ? 6.941 -3.348 2.550 1.00 0.00 75 GLY A O 8
ATOM 7790 N N . ARG A 1 57 ? 6.847 -3.634 0.333 1.00 0.00 76 ARG A N 8
ATOM 7791 C CA . ARG A 1 57 ? 7.719 -2.497 0.089 1.00 0.00 76 ARG A CA 8
ATOM 7792 C C . ARG A 1 57 ? 6.949 -1.218 0.316 1.00 0.00 76 ARG A C 8
ATOM 7793 O O . ARG A 1 57 ? 7.333 -0.370 1.127 1.00 0.00 76 ARG A O 8
ATOM 7814 N N . VAL A 1 58 ? 5.859 -1.082 -0.376 1.00 0.00 77 VAL A N 8
ATOM 7815 C CA . VAL A 1 58 ? 5.022 0.057 -0.189 1.00 0.00 77 VAL A CA 8
ATOM 7816 C C . VAL A 1 58 ? 3.920 -0.286 0.815 1.00 0.00 77 VAL A C 8
ATOM 7817 O O . VAL A 1 58 ? 3.090 -1.169 0.589 1.00 0.00 77 VAL A O 8
ATOM 7830 N N . GLN A 1 59 ? 3.996 0.324 1.951 1.00 0.00 78 GLN A N 8
ATOM 7831 C CA . GLN A 1 59 ? 3.033 0.127 2.996 1.00 0.00 78 GLN A CA 8
ATOM 7832 C C . GLN A 1 59 ? 2.247 1.394 3.198 1.00 0.00 78 GLN A C 8
ATOM 7833 O O . GLN A 1 59 ? 2.463 2.379 2.483 1.00 0.00 78 GLN A O 8
ATOM 7847 N N . PHE A 1 60 ? 1.335 1.366 4.127 1.00 0.00 79 PHE A N 8
ATOM 7848 C CA . PHE A 1 60 ? 0.551 2.520 4.459 1.00 0.00 79 PHE A CA 8
ATOM 7849 C C . PHE A 1 60 ? 1.404 3.441 5.313 1.00 0.00 79 PHE A C 8
ATOM 7850 O O . PHE A 1 60 ? 1.856 3.049 6.392 1.00 0.00 79 PHE A O 8
ATOM 7867 N N . LEU A 1 61 ? 1.650 4.627 4.831 1.00 0.00 80 LEU A N 8
ATOM 7868 C CA . LEU A 1 61 ? 2.467 5.567 5.558 1.00 0.00 80 LEU A CA 8
ATOM 7869 C C . LEU A 1 61 ? 1.575 6.437 6.416 1.00 0.00 80 LEU A C 8
ATOM 7870 O O . LEU A 1 61 ? 1.728 6.495 7.625 1.00 0.00 80 LEU A O 8
ATOM 7886 N N . HIS A 1 62 ? 0.633 7.096 5.774 1.00 0.00 81 HIS A N 8
ATOM 7887 C CA . HIS A 1 62 ? -0.318 7.943 6.463 1.00 0.00 81 HIS A CA 8
ATOM 7888 C C . HIS A 1 62 ? -1.516 8.168 5.590 1.00 0.00 81 HIS A C 8
ATOM 7889 O O . HIS A 1 62 ? -1.452 7.957 4.370 1.00 0.00 81 HIS A O 8
ATOM 7904 N N . ASP A 1 63 ? -2.593 8.574 6.206 1.00 0.00 82 ASP A N 8
ATOM 7905 C CA . ASP A 1 63 ? -3.819 8.906 5.508 1.00 0.00 82 ASP A CA 8
ATOM 7906 C C . ASP A 1 63 ? -3.628 10.245 4.829 1.00 0.00 82 ASP A C 8
ATOM 7907 O O . ASP A 1 63 ? -2.787 11.055 5.262 1.00 0.00 82 ASP A O 8
ATOM 7916 N N . GLY A 1 64 ? -4.308 10.447 3.751 1.00 0.00 83 GLY A N 8
ATOM 7917 C CA . GLY A 1 64 ? -4.210 11.688 3.051 1.00 0.00 83 GLY A CA 8
ATOM 7918 C C . GLY A 1 64 ? -3.138 11.640 2.003 1.00 0.00 83 GLY A C 8
ATOM 7919 O O . GLY A 1 64 ? -2.406 10.646 1.893 1.00 0.00 83 GLY A O 8
ATOM 7923 N N . SER A 1 65 ? -3.045 12.682 1.238 1.00 0.00 84 SER A N 8
ATOM 7924 C CA . SER A 1 65 ? -2.064 12.788 0.198 1.00 0.00 84 SER A CA 8
ATOM 7925 C C . SER A 1 65 ? -0.661 12.934 0.819 1.00 0.00 84 SER A C 8
ATOM 7926 O O . SER A 1 65 ? -0.533 13.414 1.958 1.00 0.00 84 SER A O 8
ATOM 7934 N N . CYS A 1 66 ? 0.358 12.495 0.108 1.00 0.00 85 CYS A N 8
ATOM 7935 C CA . CYS A 1 66 ? 1.718 12.550 0.610 1.00 0.00 85 CYS A CA 8
ATOM 7936 C C . CYS A 1 66 ? 2.189 13.976 0.721 1.00 0.00 85 CYS A C 8
ATOM 7937 O O . CYS A 1 66 ? 2.462 14.439 1.838 1.00 0.00 85 CYS A O 8
ATOM 7945 N N . SER A 1 1 ? 12.527 6.165 7.014 1.00 0.00 20 SER A N 9
ATOM 7946 C CA . SER A 1 1 ? 13.054 4.860 6.692 1.00 0.00 20 SER A CA 9
ATOM 7947 C C . SER A 1 1 ? 12.756 3.957 7.861 1.00 0.00 20 SER A C 9
ATOM 7948 O O . SER A 1 1 ? 13.443 3.990 8.888 1.00 0.00 20 SER A O 9
ATOM 7958 N N . GLU A 1 2 ? 11.706 3.186 7.742 1.00 0.00 21 GLU A N 9
ATOM 7959 C CA . GLU A 1 2 ? 11.218 2.446 8.865 1.00 0.00 21 GLU A CA 9
ATOM 7960 C C . GLU A 1 2 ? 11.918 1.129 9.083 1.00 0.00 21 GLU A C 9
ATOM 7961 O O . GLU A 1 2 ? 11.439 0.065 8.708 1.00 0.00 21 GLU A O 9
ATOM 7973 N N . ALA A 1 3 ? 13.113 1.249 9.598 1.00 0.00 22 ALA A N 9
ATOM 7974 C CA . ALA A 1 3 ? 13.895 0.131 10.067 1.00 0.00 22 ALA A CA 9
ATOM 7975 C C . ALA A 1 3 ? 13.736 0.091 11.575 1.00 0.00 22 ALA A C 9
ATOM 7976 O O . ALA A 1 3 ? 14.038 -0.895 12.242 1.00 0.00 22 ALA A O 9
ATOM 7983 N N . ALA A 1 4 ? 13.246 1.203 12.077 1.00 0.00 23 ALA A N 9
ATOM 7984 C CA . ALA A 1 4 ? 12.932 1.434 13.446 1.00 0.00 23 ALA A CA 9
ATOM 7985 C C . ALA A 1 4 ? 11.766 2.407 13.430 1.00 0.00 23 ALA A C 9
ATOM 7986 O O . ALA A 1 4 ? 11.444 2.948 12.345 1.00 0.00 23 ALA A O 9
ATOM 7993 N N . SER A 1 5 ? 11.126 2.604 14.571 1.00 0.00 24 SER A N 9
ATOM 7994 C CA . SER A 1 5 ? 9.973 3.490 14.708 1.00 0.00 24 SER A CA 9
ATOM 7995 C C . SER A 1 5 ? 8.789 2.993 13.855 1.00 0.00 24 SER A C 9
ATOM 7996 O O . SER A 1 5 ? 8.011 3.791 13.291 1.00 0.00 24 SER A O 9
ATOM 8004 N N . LEU A 1 6 ? 8.645 1.666 13.800 1.00 0.00 25 LEU A N 9
ATOM 8005 C CA . LEU A 1 6 ? 7.539 1.042 13.097 1.00 0.00 25 LEU A CA 9
ATOM 8006 C C . LEU A 1 6 ? 6.293 1.245 13.918 1.00 0.00 25 LEU A C 9
ATOM 8007 O O . LEU A 1 6 ? 6.327 1.130 15.149 1.00 0.00 25 LEU A O 9
ATOM 8023 N N . SER A 1 7 ? 5.222 1.542 13.275 1.00 0.00 26 SER A N 9
ATOM 8024 C CA . SER A 1 7 ? 4.000 1.805 13.948 1.00 0.00 26 SER A CA 9
ATOM 8025 C C . SER A 1 7 ? 2.902 1.077 13.173 1.00 0.00 26 SER A C 9
ATOM 8026 O O . SER A 1 7 ? 3.085 0.826 11.982 1.00 0.00 26 SER A O 9
ATOM 8034 N N . PRO A 1 8 ? 1.774 0.696 13.828 1.00 0.00 27 PRO A N 9
ATOM 8035 C CA . PRO A 1 8 ? 0.656 -0.063 13.196 1.00 0.00 27 PRO A CA 9
ATOM 8036 C C . PRO A 1 8 ? -0.114 0.678 12.083 1.00 0.00 27 PRO A C 9
ATOM 8037 O O . PRO A 1 8 ? -1.339 0.553 11.963 1.00 0.00 27 PRO A O 9
ATOM 8048 N N . LYS A 1 9 ? 0.588 1.383 11.268 1.00 0.00 28 LYS A N 9
ATOM 8049 C CA . LYS A 1 9 ? 0.000 2.001 10.116 1.00 0.00 28 LYS A CA 9
ATOM 8050 C C . LYS A 1 9 ? 0.017 1.005 8.989 1.00 0.00 28 LYS A C 9
ATOM 8051 O O . LYS A 1 9 ? 1.084 0.661 8.470 1.00 0.00 28 LYS A O 9
ATOM 8070 N N . LYS A 1 10 ? -1.126 0.476 8.688 1.00 0.00 29 LYS A N 9
ATOM 8071 C CA . LYS A 1 10 ? -1.302 -0.411 7.580 1.00 0.00 29 LYS A CA 9
ATOM 8072 C C . LYS A 1 10 ? -2.770 -0.490 7.278 1.00 0.00 29 LYS A C 9
ATOM 8073 O O . LYS A 1 10 ? -3.603 -0.219 8.154 1.00 0.00 29 LYS A O 9
ATOM 8092 N N . VAL A 1 11 ? -3.093 -0.807 6.075 1.00 0.00 30 VAL A N 9
ATOM 8093 C CA . VAL A 1 11 ? -4.463 -0.992 5.693 1.00 0.00 30 VAL A CA 9
ATOM 8094 C C . VAL A 1 11 ? -4.672 -2.480 5.498 1.00 0.00 30 VAL A C 9
ATOM 8095 O O . VAL A 1 11 ? -3.704 -3.197 5.165 1.00 0.00 30 VAL A O 9
ATOM 8108 N N . ASP A 1 12 ? -5.864 -2.979 5.761 1.00 0.00 31 ASP A N 9
ATOM 8109 C CA . ASP A 1 12 ? -6.104 -4.375 5.527 1.00 0.00 31 ASP A CA 9
ATOM 8110 C C . ASP A 1 12 ? -6.186 -4.635 4.049 1.00 0.00 31 ASP A C 9
ATOM 8111 O O . ASP A 1 12 ? -7.117 -4.208 3.362 1.00 0.00 31 ASP A O 9
ATOM 8120 N N . CYS A 1 13 ? -5.179 -5.281 3.571 1.00 0.00 32 CYS A N 9
ATOM 8121 C CA . CYS A 1 13 ? -5.035 -5.616 2.188 1.00 0.00 32 CYS A CA 9
ATOM 8122 C C . CYS A 1 13 ? -5.597 -7.030 1.971 1.00 0.00 32 CYS A C 9
ATOM 8123 O O . CYS A 1 13 ? -5.755 -7.487 0.854 1.00 0.00 32 CYS A O 9
ATOM 8130 N N . SER A 1 14 ? -5.988 -7.681 3.071 1.00 0.00 33 SER A N 9
ATOM 8131 C CA . SER A 1 14 ? -6.485 -9.045 3.038 1.00 0.00 33 SER A CA 9
ATOM 8132 C C . SER A 1 14 ? -7.800 -9.114 2.268 1.00 0.00 33 SER A C 9
ATOM 8133 O O . SER A 1 14 ? -8.007 -10.035 1.478 1.00 0.00 33 SER A O 9
ATOM 8141 N N . ILE A 1 15 ? -8.662 -8.104 2.470 1.00 0.00 34 ILE A N 9
ATOM 8142 C CA . ILE A 1 15 ? -9.947 -8.005 1.758 1.00 0.00 34 ILE A CA 9
ATOM 8143 C C . ILE A 1 15 ? -9.755 -7.949 0.244 1.00 0.00 34 ILE A C 9
ATOM 8144 O O . ILE A 1 15 ? -10.628 -8.374 -0.513 1.00 0.00 34 ILE A O 9
ATOM 8160 N N . TYR A 1 16 ? -8.618 -7.434 -0.185 1.00 0.00 35 TYR A N 9
ATOM 8161 C CA . TYR A 1 16 ? -8.317 -7.338 -1.588 1.00 0.00 35 TYR A CA 9
ATOM 8162 C C . TYR A 1 16 ? -7.578 -8.580 -2.065 1.00 0.00 35 TYR A C 9
ATOM 8163 O O . TYR A 1 16 ? -7.786 -9.037 -3.179 1.00 0.00 35 TYR A O 9
ATOM 8181 N N . LYS A 1 17 ? -6.758 -9.164 -1.183 1.00 0.00 36 LYS A N 9
ATOM 8182 C CA . LYS A 1 17 ? -6.013 -10.398 -1.489 1.00 0.00 36 LYS A CA 9
ATOM 8183 C C . LYS A 1 17 ? -6.938 -11.574 -1.778 1.00 0.00 36 LYS A C 9
ATOM 8184 O O . LYS A 1 17 ? -6.492 -12.612 -2.258 1.00 0.00 36 LYS A O 9
ATOM 8203 N N . LYS A 1 18 ? -8.208 -11.439 -1.442 1.00 0.00 37 LYS A N 9
ATOM 8204 C CA . LYS A 1 18 ? -9.181 -12.495 -1.694 1.00 0.00 37 LYS A CA 9
ATOM 8205 C C . LYS A 1 18 ? -9.580 -12.537 -3.171 1.00 0.00 37 LYS A C 9
ATOM 8206 O O . LYS A 1 18 ? -10.315 -13.424 -3.606 1.00 0.00 37 LYS A O 9
ATOM 8225 N N . TYR A 1 19 ? -9.100 -11.579 -3.922 1.00 0.00 38 TYR A N 9
ATOM 8226 C CA . TYR A 1 19 ? -9.288 -11.537 -5.357 1.00 0.00 38 TYR A CA 9
ATOM 8227 C C . TYR A 1 19 ? -7.915 -11.782 -5.975 1.00 0.00 38 TYR A C 9
ATOM 8228 O O . TYR A 1 19 ? -6.908 -11.579 -5.290 1.00 0.00 38 TYR A O 9
ATOM 8246 N N . PRO A 1 20 ? -7.825 -12.262 -7.231 1.00 0.00 39 PRO A N 9
ATOM 8247 C CA . PRO A 1 20 ? -6.529 -12.435 -7.904 1.00 0.00 39 PRO A CA 9
ATOM 8248 C C . PRO A 1 20 ? -5.758 -11.110 -7.935 1.00 0.00 39 PRO A C 9
ATOM 8249 O O . PRO A 1 20 ? -6.324 -10.082 -8.256 1.00 0.00 39 PRO A O 9
ATOM 8260 N N . VAL A 1 21 ? -4.469 -11.166 -7.625 1.00 0.00 40 VAL A N 9
ATOM 8261 C CA . VAL A 1 21 ? -3.600 -9.975 -7.477 1.00 0.00 40 VAL A CA 9
ATOM 8262 C C . VAL A 1 21 ? -3.622 -9.056 -8.720 1.00 0.00 40 VAL A C 9
ATOM 8263 O O . VAL A 1 21 ? -3.440 -7.837 -8.613 1.00 0.00 40 VAL A O 9
ATOM 8276 N N . VAL A 1 22 ? -3.845 -9.626 -9.881 1.00 0.00 41 VAL A N 9
ATOM 8277 C CA . VAL A 1 22 ? -3.873 -8.827 -11.088 1.00 0.00 41 VAL A CA 9
ATOM 8278 C C . VAL A 1 22 ? -5.279 -8.212 -11.347 1.00 0.00 41 VAL A C 9
ATOM 8279 O O . VAL A 1 22 ? -5.394 -7.128 -11.940 1.00 0.00 41 VAL A O 9
ATOM 8292 N N . ALA A 1 23 ? -6.325 -8.845 -10.847 1.00 0.00 42 ALA A N 9
ATOM 8293 C CA . ALA A 1 23 ? -7.667 -8.340 -11.056 1.00 0.00 42 ALA A CA 9
ATOM 8294 C C . ALA A 1 23 ? -8.404 -8.165 -9.737 1.00 0.00 42 ALA A C 9
ATOM 8295 O O . ALA A 1 23 ? -9.013 -9.111 -9.217 1.00 0.00 42 ALA A O 9
ATOM 8302 N N . ILE A 1 24 ? -8.350 -6.983 -9.195 1.00 0.00 43 ILE A N 9
ATOM 8303 C CA . ILE A 1 24 ? -9.016 -6.690 -7.944 1.00 0.00 43 ILE A CA 9
ATOM 8304 C C . ILE A 1 24 ? -9.944 -5.493 -8.159 1.00 0.00 43 ILE A C 9
ATOM 8305 O O . ILE A 1 24 ? -9.543 -4.525 -8.805 1.00 0.00 43 ILE A O 9
ATOM 8321 N N . PRO A 1 25 ? -11.209 -5.549 -7.709 1.00 0.00 44 PRO A N 9
ATOM 8322 C CA . PRO A 1 25 ? -12.104 -4.406 -7.815 1.00 0.00 44 PRO A CA 9
ATOM 8323 C C . PRO A 1 25 ? -11.678 -3.298 -6.855 1.00 0.00 44 PRO A C 9
ATOM 8324 O O . PRO A 1 25 ? -11.396 -3.555 -5.672 1.00 0.00 44 PRO A O 9
ATOM 8335 N N . CYS A 1 26 ? -11.656 -2.097 -7.344 1.00 0.00 45 CYS A N 9
ATOM 8336 C CA . CYS A 1 26 ? -11.254 -0.962 -6.558 1.00 0.00 45 CYS A CA 9
ATOM 8337 C C . CYS A 1 26 ? -12.408 0.006 -6.412 1.00 0.00 45 CYS A C 9
ATOM 8338 O O . CYS A 1 26 ? -13.247 0.106 -7.318 1.00 0.00 45 CYS A O 9
ATOM 8345 N N . PRO A 1 27 ? -12.503 0.699 -5.255 1.00 0.00 46 PRO A N 9
ATOM 8346 C CA . PRO A 1 27 ? -13.499 1.733 -5.056 1.00 0.00 46 PRO A CA 9
ATOM 8347 C C . PRO A 1 27 ? -13.333 2.828 -6.098 1.00 0.00 46 PRO A C 9
ATOM 8348 O O . PRO A 1 27 ? -12.206 3.123 -6.538 1.00 0.00 46 PRO A O 9
ATOM 8359 N N . ILE A 1 28 ? -14.426 3.413 -6.495 1.00 0.00 47 ILE A N 9
ATOM 8360 C CA . ILE A 1 28 ? -14.403 4.402 -7.553 1.00 0.00 47 ILE A CA 9
ATOM 8361 C C . ILE A 1 28 ? -13.975 5.782 -7.058 1.00 0.00 47 ILE A C 9
ATOM 8362 O O . ILE A 1 28 ? -13.508 6.609 -7.840 1.00 0.00 47 ILE A O 9
ATOM 8378 N N . THR A 1 29 ? -14.093 6.014 -5.770 1.00 0.00 48 THR A N 9
ATOM 8379 C CA . THR A 1 29 ? -13.746 7.289 -5.209 1.00 0.00 48 THR A CA 9
ATOM 8380 C C . THR A 1 29 ? -12.222 7.406 -5.023 1.00 0.00 48 THR A C 9
ATOM 8381 O O . THR A 1 29 ? -11.542 6.437 -4.614 1.00 0.00 48 THR A O 9
ATOM 8392 N N . TYR A 1 30 ? -11.702 8.568 -5.357 1.00 0.00 49 TYR A N 9
ATOM 8393 C CA . TYR A 1 30 ? -10.308 8.867 -5.210 1.00 0.00 49 TYR A CA 9
ATOM 8394 C C . TYR A 1 30 ? -10.063 9.285 -3.776 1.00 0.00 49 TYR A C 9
ATOM 8395 O O . TYR A 1 30 ? -10.510 10.345 -3.342 1.00 0.00 49 TYR A O 9
ATOM 8413 N N . LEU A 1 31 ? -9.419 8.443 -3.041 1.00 0.00 50 LEU A N 9
ATOM 8414 C CA . LEU A 1 31 ? -9.112 8.710 -1.673 1.00 0.00 50 LEU A CA 9
ATOM 8415 C C . LEU A 1 31 ? -7.610 8.715 -1.525 1.00 0.00 50 LEU A C 9
ATOM 8416 O O . LEU A 1 31 ? -6.996 7.652 -1.479 1.00 0.00 50 LEU A O 9
ATOM 8432 N N . PRO A 1 32 ? -6.987 9.905 -1.515 1.00 0.00 51 PRO A N 9
ATOM 8433 C CA . PRO A 1 32 ? -5.543 10.023 -1.444 1.00 0.00 51 PRO A CA 9
ATOM 8434 C C . PRO A 1 32 ? -4.989 9.417 -0.171 1.00 0.00 51 PRO A C 9
ATOM 8435 O O . PRO A 1 32 ? -5.385 9.788 0.943 1.00 0.00 51 PRO A O 9
ATOM 8446 N N . VAL A 1 33 ? -4.146 8.454 -0.340 1.00 0.00 52 VAL A N 9
ATOM 8447 C CA . VAL A 1 33 ? -3.467 7.831 0.758 1.00 0.00 52 VAL A CA 9
ATOM 8448 C C . VAL A 1 33 ? -1.994 7.818 0.447 1.00 0.00 52 VAL A C 9
ATOM 8449 O O . VAL A 1 33 ? -1.599 7.724 -0.714 1.00 0.00 52 VAL A O 9
ATOM 8462 N N . CYS A 1 34 ? -1.196 7.945 1.438 1.00 0.00 53 CYS A N 9
ATOM 8463 C CA . CYS A 1 34 ? 0.212 7.991 1.236 1.00 0.00 53 CYS A CA 9
ATOM 8464 C C . CYS A 1 34 ? 0.828 6.700 1.680 1.00 0.00 53 CYS A C 9
ATOM 8465 O O . CYS A 1 34 ? 0.563 6.225 2.798 1.00 0.00 53 CYS A O 9
ATOM 8472 N N . GLY A 1 35 ? 1.608 6.111 0.817 1.00 0.00 54 GLY A N 9
ATOM 8473 C CA . GLY A 1 35 ? 2.284 4.908 1.149 1.00 0.00 54 GLY A CA 9
ATOM 8474 C C . GLY A 1 35 ? 3.663 5.198 1.677 1.00 0.00 54 GLY A C 9
ATOM 8475 O O . GLY A 1 35 ? 4.209 6.271 1.422 1.00 0.00 54 GLY A O 9
ATOM 8479 N N . SER A 1 36 ? 4.235 4.246 2.390 1.00 0.00 55 SER A N 9
ATOM 8480 C CA . SER A 1 36 ? 5.576 4.371 2.996 1.00 0.00 55 SER A CA 9
ATOM 8481 C C . SER A 1 36 ? 6.678 4.586 1.941 1.00 0.00 55 SER A C 9
ATOM 8482 O O . SER A 1 36 ? 7.786 5.011 2.256 1.00 0.00 55 SER A O 9
ATOM 8490 N N . ASP A 1 37 ? 6.324 4.334 0.694 1.00 0.00 56 ASP A N 9
ATOM 8491 C CA . ASP A 1 37 ? 7.223 4.468 -0.449 1.00 0.00 56 ASP A CA 9
ATOM 8492 C C . ASP A 1 37 ? 7.207 5.927 -0.955 1.00 0.00 56 ASP A C 9
ATOM 8493 O O . ASP A 1 37 ? 7.845 6.271 -1.944 1.00 0.00 56 ASP A O 9
ATOM 8502 N N . TYR A 1 38 ? 6.461 6.778 -0.220 1.00 0.00 57 TYR A N 9
ATOM 8503 C CA . TYR A 1 38 ? 6.311 8.220 -0.482 1.00 0.00 57 TYR A CA 9
ATOM 8504 C C . TYR A 1 38 ? 5.588 8.485 -1.782 1.00 0.00 57 TYR A C 9
ATOM 8505 O O . TYR A 1 38 ? 5.869 9.463 -2.488 1.00 0.00 57 TYR A O 9
ATOM 8523 N N . ILE A 1 39 ? 4.633 7.652 -2.068 1.00 0.00 58 ILE A N 9
ATOM 8524 C CA . ILE A 1 39 ? 3.822 7.783 -3.251 1.00 0.00 58 ILE A CA 9
ATOM 8525 C C . ILE A 1 39 ? 2.383 7.958 -2.798 1.00 0.00 58 ILE A C 9
ATOM 8526 O O . ILE A 1 39 ? 1.928 7.234 -1.898 1.00 0.00 58 ILE A O 9
ATOM 8542 N N . THR A 1 40 ? 1.703 8.933 -3.339 1.00 0.00 59 THR A N 9
ATOM 8543 C CA . THR A 1 40 ? 0.314 9.112 -3.043 1.00 0.00 59 THR A CA 9
ATOM 8544 C C . THR A 1 40 ? -0.506 8.205 -3.961 1.00 0.00 59 THR A C 9
ATOM 8545 O O . THR A 1 40 ? -0.387 8.271 -5.198 1.00 0.00 59 THR A O 9
ATOM 8556 N N . TYR A 1 41 ? -1.286 7.358 -3.363 1.00 0.00 60 TYR A N 9
ATOM 8557 C CA . TYR A 1 41 ? -2.104 6.427 -4.076 1.00 0.00 60 TYR A CA 9
ATOM 8558 C C . TYR A 1 41 ? -3.509 6.947 -4.206 1.00 0.00 60 TYR A C 9
ATOM 8559 O O . TYR A 1 41 ? -3.973 7.730 -3.361 1.00 0.00 60 TYR A O 9
ATOM 8577 N N . GLY A 1 42 ? -4.182 6.511 -5.260 1.00 0.00 61 GLY A N 9
ATOM 8578 C CA . GLY A 1 42 ? -5.528 6.961 -5.555 1.00 0.00 61 GLY A CA 9
ATOM 8579 C C . GLY A 1 42 ? -6.578 6.444 -4.594 1.00 0.00 61 GLY A C 9
ATOM 8580 O O . GLY A 1 42 ? -7.711 6.925 -4.613 1.00 0.00 61 GLY A O 9
ATOM 8584 N N . ASN A 1 43 ? -6.214 5.425 -3.819 1.00 0.00 62 ASN A N 9
ATOM 8585 C CA . ASN A 1 43 ? -7.035 4.840 -2.747 1.00 0.00 62 ASN A CA 9
ATOM 8586 C C . ASN A 1 43 ? -6.336 3.617 -2.216 1.00 0.00 62 ASN A C 9
ATOM 8587 O O . ASN A 1 43 ? -5.256 3.253 -2.725 1.00 0.00 62 ASN A O 9
ATOM 8598 N N . GLU A 1 44 ? -6.931 2.953 -1.249 1.00 0.00 63 GLU A N 9
ATOM 8599 C CA . GLU A 1 44 ? -6.275 1.834 -0.587 1.00 0.00 63 GLU A CA 9
ATOM 8600 C C . GLU A 1 44 ? -6.199 0.609 -1.475 1.00 0.00 63 GLU A C 9
ATOM 8601 O O . GLU A 1 44 ? -5.312 -0.212 -1.309 1.00 0.00 63 GLU A O 9
ATOM 8613 N N . CYS A 1 45 ? -7.125 0.483 -2.409 1.00 0.00 64 CYS A N 9
ATOM 8614 C CA . CYS A 1 45 ? -7.077 -0.617 -3.359 1.00 0.00 64 CYS A CA 9
ATOM 8615 C C . CYS A 1 45 ? -5.822 -0.502 -4.207 1.00 0.00 64 CYS A C 9
ATOM 8616 O O . CYS A 1 45 ? -5.112 -1.481 -4.402 1.00 0.00 64 CYS A O 9
ATOM 8623 N N . HIS A 1 46 ? -5.502 0.726 -4.639 1.00 0.00 65 HIS A N 9
ATOM 8624 C CA . HIS A 1 46 ? -4.298 0.952 -5.450 1.00 0.00 65 HIS A CA 9
ATOM 8625 C C . HIS A 1 46 ? -3.051 0.753 -4.598 1.00 0.00 65 HIS A C 9
ATOM 8626 O O . HIS A 1 46 ? -2.010 0.348 -5.088 1.00 0.00 65 HIS A O 9
ATOM 8641 N N . LEU A 1 47 ? -3.177 1.049 -3.322 1.00 0.00 66 LEU A N 9
ATOM 8642 C CA . LEU A 1 47 ? -2.097 0.854 -2.374 1.00 0.00 66 LEU A CA 9
ATOM 8643 C C . LEU A 1 47 ? -1.854 -0.644 -2.155 1.00 0.00 66 LEU A C 9
ATOM 8644 O O . LEU A 1 47 ? -0.731 -1.117 -2.249 1.00 0.00 66 LEU A O 9
ATOM 8660 N N . CYS A 1 48 ? -2.926 -1.369 -1.899 1.00 0.00 67 CYS A N 9
ATOM 8661 C CA . CYS A 1 48 ? -2.879 -2.811 -1.660 1.00 0.00 67 CYS A CA 9
ATOM 8662 C C . CYS A 1 48 ? -2.340 -3.579 -2.874 1.00 0.00 67 CYS A C 9
ATOM 8663 O O . CYS A 1 48 ? -1.436 -4.407 -2.726 1.00 0.00 67 CYS A O 9
ATOM 8670 N N . THR A 1 49 ? -2.832 -3.257 -4.071 1.00 0.00 68 THR A N 9
ATOM 8671 C CA . THR A 1 49 ? -2.379 -3.926 -5.282 1.00 0.00 68 THR A CA 9
ATOM 8672 C C . THR A 1 49 ? -0.874 -3.736 -5.488 1.00 0.00 68 THR A C 9
ATOM 8673 O O . THR A 1 49 ? -0.136 -4.708 -5.688 1.00 0.00 68 THR A O 9
ATOM 8684 N N . GLU A 1 50 ? -0.416 -2.490 -5.373 1.00 0.00 69 GLU A N 9
ATOM 8685 C CA . GLU A 1 50 ? 0.981 -2.155 -5.534 1.00 0.00 69 GLU A CA 9
ATOM 8686 C C . GLU A 1 50 ? 1.810 -2.817 -4.434 1.00 0.00 69 GLU A C 9
ATOM 8687 O O . GLU A 1 50 ? 2.930 -3.267 -4.673 1.00 0.00 69 GLU A O 9
ATOM 8699 N N . SER A 1 51 ? 1.245 -2.884 -3.241 1.00 0.00 70 SER A N 9
ATOM 8700 C CA . SER A 1 51 ? 1.906 -3.472 -2.104 1.00 0.00 70 SER A CA 9
ATOM 8701 C C . SER A 1 51 ? 2.195 -4.956 -2.374 1.00 0.00 70 SER A C 9
ATOM 8702 O O . SER A 1 51 ? 3.309 -5.434 -2.134 1.00 0.00 70 SER A O 9
ATOM 8710 N N . LEU A 1 52 ? 1.209 -5.658 -2.918 1.00 0.00 71 LEU A N 9
ATOM 8711 C CA . LEU A 1 52 ? 1.339 -7.079 -3.243 1.00 0.00 71 LEU A CA 9
ATOM 8712 C C . LEU A 1 52 ? 2.294 -7.265 -4.404 1.00 0.00 71 LEU A C 9
ATOM 8713 O O . LEU A 1 52 ? 3.184 -8.126 -4.375 1.00 0.00 71 LEU A O 9
ATOM 8729 N N . LYS A 1 53 ? 2.103 -6.443 -5.411 1.00 0.00 72 LYS A N 9
ATOM 8730 C CA . LYS A 1 53 ? 2.902 -6.425 -6.625 1.00 0.00 72 LYS A CA 9
ATOM 8731 C C . LYS A 1 53 ? 4.383 -6.214 -6.293 1.00 0.00 72 LYS A C 9
ATOM 8732 O O . LYS A 1 53 ? 5.244 -6.932 -6.790 1.00 0.00 72 LYS A O 9
ATOM 8751 N N . SER A 1 54 ? 4.654 -5.252 -5.440 1.00 0.00 73 SER A N 9
ATOM 8752 C CA . SER A 1 54 ? 6.010 -4.881 -5.096 1.00 0.00 73 SER A CA 9
ATOM 8753 C C . SER A 1 54 ? 6.539 -5.648 -3.857 1.00 0.00 73 SER A C 9
ATOM 8754 O O . SER A 1 54 ? 7.568 -5.276 -3.293 1.00 0.00 73 SER A O 9
ATOM 8762 N N . ASN A 1 55 ? 5.831 -6.703 -3.451 1.00 0.00 74 ASN A N 9
ATOM 8763 C CA . ASN A 1 55 ? 6.228 -7.569 -2.309 1.00 0.00 74 ASN A CA 9
ATOM 8764 C C . ASN A 1 55 ? 6.449 -6.813 -1.006 1.00 0.00 74 ASN A C 9
ATOM 8765 O O . ASN A 1 55 ? 7.560 -6.780 -0.475 1.00 0.00 74 ASN A O 9
ATOM 8776 N N . GLY A 1 56 ? 5.416 -6.149 -0.533 1.00 0.00 75 GLY A N 9
ATOM 8777 C CA . GLY A 1 56 ? 5.476 -5.486 0.759 1.00 0.00 75 GLY A CA 9
ATOM 8778 C C . GLY A 1 56 ? 6.356 -4.250 0.778 1.00 0.00 75 GLY A C 9
ATOM 8779 O O . GLY A 1 56 ? 6.758 -3.795 1.840 1.00 0.00 75 GLY A O 9
ATOM 8783 N N . ARG A 1 57 ? 6.642 -3.710 -0.387 1.00 0.00 76 ARG A N 9
ATOM 8784 C CA . ARG A 1 57 ? 7.455 -2.496 -0.504 1.00 0.00 76 ARG A CA 9
ATOM 8785 C C . ARG A 1 57 ? 6.749 -1.324 0.147 1.00 0.00 76 ARG A C 9
ATOM 8786 O O . ARG A 1 57 ? 7.292 -0.632 1.000 1.00 0.00 76 ARG A O 9
ATOM 8807 N N . VAL A 1 58 ? 5.534 -1.137 -0.237 1.00 0.00 77 VAL A N 9
ATOM 8808 C CA . VAL A 1 58 ? 4.790 -0.015 0.207 1.00 0.00 77 VAL A CA 9
ATOM 8809 C C . VAL A 1 58 ? 3.700 -0.399 1.206 1.00 0.00 77 VAL A C 9
ATOM 8810 O O . VAL A 1 58 ? 2.868 -1.263 0.940 1.00 0.00 77 VAL A O 9
ATOM 8823 N N . GLN A 1 59 ? 3.770 0.191 2.372 1.00 0.00 78 GLN A N 9
ATOM 8824 C CA . GLN A 1 59 ? 2.738 0.058 3.384 1.00 0.00 78 GLN A CA 9
ATOM 8825 C C . GLN A 1 59 ? 1.955 1.353 3.425 1.00 0.00 78 GLN A C 9
ATOM 8826 O O . GLN A 1 59 ? 2.298 2.303 2.722 1.00 0.00 78 GLN A O 9
ATOM 8840 N N . PHE A 1 60 ? 0.912 1.384 4.208 1.00 0.00 79 PHE A N 9
ATOM 8841 C CA . PHE A 1 60 ? 0.147 2.597 4.420 1.00 0.00 79 PHE A CA 9
ATOM 8842 C C . PHE A 1 60 ? 0.935 3.482 5.375 1.00 0.00 79 PHE A C 9
ATOM 8843 O O . PHE A 1 60 ? 1.241 3.075 6.484 1.00 0.00 79 PHE A O 9
ATOM 8860 N N . LEU A 1 61 ? 1.296 4.654 4.937 1.00 0.00 80 LEU A N 9
ATOM 8861 C CA . LEU A 1 61 ? 2.104 5.532 5.752 1.00 0.00 80 LEU A CA 9
ATOM 8862 C C . LEU A 1 61 ? 1.218 6.454 6.556 1.00 0.00 80 LEU A C 9
ATOM 8863 O O . LEU A 1 61 ? 1.341 6.530 7.774 1.00 0.00 80 LEU A O 9
ATOM 8879 N N . HIS A 1 62 ? 0.329 7.153 5.866 1.00 0.00 81 HIS A N 9
ATOM 8880 C CA . HIS A 1 62 ? -0.614 8.066 6.500 1.00 0.00 81 HIS A CA 9
ATOM 8881 C C . HIS A 1 62 ? -1.739 8.396 5.551 1.00 0.00 81 HIS A C 9
ATOM 8882 O O . HIS A 1 62 ? -1.644 8.125 4.343 1.00 0.00 81 HIS A O 9
ATOM 8897 N N . ASP A 1 63 ? -2.782 8.978 6.087 1.00 0.00 82 ASP A N 9
ATOM 8898 C CA . ASP A 1 63 ? -3.936 9.397 5.326 1.00 0.00 82 ASP A CA 9
ATOM 8899 C C . ASP A 1 63 ? -3.594 10.643 4.555 1.00 0.00 82 ASP A C 9
ATOM 8900 O O . ASP A 1 63 ? -2.728 11.433 4.995 1.00 0.00 82 ASP A O 9
ATOM 8909 N N . GLY A 1 64 ? -4.218 10.825 3.412 1.00 0.00 83 GLY A N 9
ATOM 8910 C CA . GLY A 1 64 ? -3.985 12.012 2.635 1.00 0.00 83 GLY A CA 9
ATOM 8911 C C . GLY A 1 64 ? -2.769 11.874 1.761 1.00 0.00 83 GLY A C 9
ATOM 8912 O O . GLY A 1 64 ? -2.041 10.871 1.844 1.00 0.00 83 GLY A O 9
ATOM 8916 N N . SER A 1 65 ? -2.548 12.854 0.929 1.00 0.00 84 SER A N 9
ATOM 8917 C CA . SER A 1 65 ? -1.413 12.883 0.047 1.00 0.00 84 SER A CA 9
ATOM 8918 C C . SER A 1 65 ? -0.115 12.994 0.852 1.00 0.00 84 SER A C 9
ATOM 8919 O O . SER A 1 65 ? -0.119 13.507 1.981 1.00 0.00 84 SER A O 9
ATOM 8927 N N . CYS A 1 66 ? 0.962 12.483 0.296 1.00 0.00 85 CYS A N 9
ATOM 8928 C CA . CYS A 1 66 ? 2.257 12.513 0.945 1.00 0.00 85 CYS A CA 9
ATOM 8929 C C . CYS A 1 66 ? 2.734 13.947 1.149 1.00 0.00 85 CYS A C 9
ATOM 8930 O O . CYS A 1 66 ? 2.695 14.438 2.291 1.00 0.00 85 CYS A O 9
ATOM 8938 N N . SER A 1 1 ? 6.535 10.089 17.930 1.00 0.00 20 SER A N 10
ATOM 8939 C CA . SER A 1 1 ? 7.305 10.577 19.063 1.00 0.00 20 SER A CA 10
ATOM 8940 C C . SER A 1 1 ? 7.004 12.059 19.338 1.00 0.00 20 SER A C 10
ATOM 8941 O O . SER A 1 1 ? 6.416 12.407 20.368 1.00 0.00 20 SER A O 10
ATOM 8951 N N . GLU A 1 2 ? 7.395 12.930 18.426 1.00 0.00 21 GLU A N 10
ATOM 8952 C CA . GLU A 1 2 ? 7.133 14.348 18.580 1.00 0.00 21 GLU A CA 10
ATOM 8953 C C . GLU A 1 2 ? 5.769 14.692 18.013 1.00 0.00 21 GLU A C 10
ATOM 8954 O O . GLU A 1 2 ? 5.164 15.705 18.367 1.00 0.00 21 GLU A O 10
ATOM 8966 N N . ALA A 1 3 ? 5.304 13.852 17.138 1.00 0.00 22 ALA A N 10
ATOM 8967 C CA . ALA A 1 3 ? 4.017 13.988 16.549 1.00 0.00 22 ALA A CA 10
ATOM 8968 C C . ALA A 1 3 ? 3.216 12.756 16.879 1.00 0.00 22 ALA A C 10
ATOM 8969 O O . ALA A 1 3 ? 3.692 11.632 16.685 1.00 0.00 22 ALA A O 10
ATOM 8976 N N . ALA A 1 4 ? 2.022 12.956 17.373 1.00 0.00 23 ALA A N 10
ATOM 8977 C CA . ALA A 1 4 ? 1.131 11.867 17.748 1.00 0.00 23 ALA A CA 10
ATOM 8978 C C . ALA A 1 4 ? 0.280 11.457 16.553 1.00 0.00 23 ALA A C 10
ATOM 8979 O O . ALA A 1 4 ? -0.863 11.042 16.694 1.00 0.00 23 ALA A O 10
ATOM 8986 N N . SER A 1 5 ? 0.874 11.516 15.388 1.00 0.00 24 SER A N 10
ATOM 8987 C CA . SER A 1 5 ? 0.224 11.202 14.144 1.00 0.00 24 SER A CA 10
ATOM 8988 C C . SER A 1 5 ? 0.235 9.695 13.860 1.00 0.00 24 SER A C 10
ATOM 8989 O O . SER A 1 5 ? -0.183 9.243 12.784 1.00 0.00 24 SER A O 10
ATOM 8997 N N . LEU A 1 6 ? 0.691 8.927 14.826 1.00 0.00 25 LEU A N 10
ATOM 8998 C CA . LEU A 1 6 ? 0.744 7.498 14.693 1.00 0.00 25 LEU A CA 10
ATOM 8999 C C . LEU A 1 6 ? -0.609 6.908 15.026 1.00 0.00 25 LEU A C 10
ATOM 9000 O O . LEU A 1 6 ? -0.899 6.567 16.177 1.00 0.00 25 LEU A O 10
ATOM 9016 N N . SER A 1 7 ? -1.455 6.879 14.046 1.00 0.00 26 SER A N 10
ATOM 9017 C CA . SER A 1 7 ? -2.765 6.330 14.181 1.00 0.00 26 SER A CA 10
ATOM 9018 C C . SER A 1 7 ? -2.697 4.831 13.850 1.00 0.00 26 SER A C 10
ATOM 9019 O O . SER A 1 7 ? -2.101 4.451 12.834 1.00 0.00 26 SER A O 10
ATOM 9027 N N . PRO A 1 8 ? -3.299 3.960 14.689 1.00 0.00 27 PRO A N 10
ATOM 9028 C CA . PRO A 1 8 ? -3.266 2.483 14.505 1.00 0.00 27 PRO A CA 10
ATOM 9029 C C . PRO A 1 8 ? -4.191 1.984 13.379 1.00 0.00 27 PRO A C 10
ATOM 9030 O O . PRO A 1 8 ? -4.733 0.874 13.428 1.00 0.00 27 PRO A O 10
ATOM 9041 N N . LYS A 1 9 ? -4.299 2.781 12.368 1.00 0.00 28 LYS A N 10
ATOM 9042 C CA . LYS A 1 9 ? -5.088 2.489 11.209 1.00 0.00 28 LYS A CA 10
ATOM 9043 C C . LYS A 1 9 ? -4.141 2.052 10.125 1.00 0.00 28 LYS A C 10
ATOM 9044 O O . LYS A 1 9 ? -3.058 2.632 9.974 1.00 0.00 28 LYS A O 10
ATOM 9063 N N . LYS A 1 10 ? -4.508 1.045 9.404 1.00 0.00 29 LYS A N 10
ATOM 9064 C CA . LYS A 1 10 ? -3.684 0.539 8.346 1.00 0.00 29 LYS A CA 10
ATOM 9065 C C . LYS A 1 10 ? -4.552 0.325 7.137 1.00 0.00 29 LYS A C 10
ATOM 9066 O O . LYS A 1 10 ? -5.759 0.524 7.201 1.00 0.00 29 LYS A O 10
ATOM 9085 N N . VAL A 1 11 ? -3.962 -0.054 6.048 1.00 0.00 30 VAL A N 10
ATOM 9086 C CA . VAL A 1 11 ? -4.732 -0.403 4.893 1.00 0.00 30 VAL A CA 10
ATOM 9087 C C . VAL A 1 11 ? -5.079 -1.873 5.014 1.00 0.00 30 VAL A C 10
ATOM 9088 O O . VAL A 1 11 ? -4.219 -2.688 5.410 1.00 0.00 30 VAL A O 10
ATOM 9101 N N . ASP A 1 12 ? -6.311 -2.227 4.760 1.00 0.00 31 ASP A N 10
ATOM 9102 C CA . ASP A 1 12 ? -6.649 -3.628 4.788 1.00 0.00 31 ASP A CA 10
ATOM 9103 C C . ASP A 1 12 ? -6.424 -4.139 3.415 1.00 0.00 31 ASP A C 10
ATOM 9104 O O . ASP A 1 12 ? -7.253 -3.972 2.527 1.00 0.00 31 ASP A O 10
ATOM 9113 N N . CYS A 1 13 ? -5.272 -4.671 3.213 1.00 0.00 32 CYS A N 10
ATOM 9114 C CA . CYS A 1 13 ? -4.904 -5.181 1.939 1.00 0.00 32 CYS A CA 10
ATOM 9115 C C . CYS A 1 13 ? -5.254 -6.668 1.898 1.00 0.00 32 CYS A C 10
ATOM 9116 O O . CYS A 1 13 ? -5.224 -7.312 0.861 1.00 0.00 32 CYS A O 10
ATOM 9123 N N . SER A 1 14 ? -5.619 -7.201 3.051 1.00 0.00 33 SER A N 10
ATOM 9124 C CA . SER A 1 14 ? -5.978 -8.583 3.182 1.00 0.00 33 SER A CA 10
ATOM 9125 C C . SER A 1 14 ? -7.306 -8.914 2.494 1.00 0.00 33 SER A C 10
ATOM 9126 O O . SER A 1 14 ? -7.464 -10.003 1.938 1.00 0.00 33 SER A O 10
ATOM 9134 N N . ILE A 1 15 ? -8.239 -7.974 2.483 1.00 0.00 34 ILE A N 10
ATOM 9135 C CA . ILE A 1 15 ? -9.481 -8.170 1.742 1.00 0.00 34 ILE A CA 10
ATOM 9136 C C . ILE A 1 15 ? -9.222 -8.206 0.233 1.00 0.00 34 ILE A C 10
ATOM 9137 O O . ILE A 1 15 ? -9.966 -8.825 -0.520 1.00 0.00 34 ILE A O 10
ATOM 9153 N N . TYR A 1 16 ? -8.135 -7.582 -0.205 1.00 0.00 35 TYR A N 10
ATOM 9154 C CA . TYR A 1 16 ? -7.814 -7.573 -1.616 1.00 0.00 35 TYR A CA 10
ATOM 9155 C C . TYR A 1 16 ? -6.902 -8.736 -1.967 1.00 0.00 35 TYR A C 10
ATOM 9156 O O . TYR A 1 16 ? -6.699 -9.044 -3.129 1.00 0.00 35 TYR A O 10
ATOM 9174 N N . LYS A 1 17 ? -6.399 -9.425 -0.934 1.00 0.00 36 LYS A N 10
ATOM 9175 C CA . LYS A 1 17 ? -5.595 -10.644 -1.114 1.00 0.00 36 LYS A CA 10
ATOM 9176 C C . LYS A 1 17 ? -6.483 -11.770 -1.641 1.00 0.00 36 LYS A C 10
ATOM 9177 O O . LYS A 1 17 ? -6.004 -12.808 -2.097 1.00 0.00 36 LYS A O 10
ATOM 9196 N N . LYS A 1 18 ? -7.787 -11.557 -1.542 1.00 0.00 37 LYS A N 10
ATOM 9197 C CA . LYS A 1 18 ? -8.781 -12.488 -2.049 1.00 0.00 37 LYS A CA 10
ATOM 9198 C C . LYS A 1 18 ? -8.924 -12.347 -3.571 1.00 0.00 37 LYS A C 10
ATOM 9199 O O . LYS A 1 18 ? -9.570 -13.165 -4.226 1.00 0.00 37 LYS A O 10
ATOM 9218 N N . TYR A 1 19 ? -8.334 -11.305 -4.120 1.00 0.00 38 TYR A N 10
ATOM 9219 C CA . TYR A 1 19 ? -8.367 -11.067 -5.544 1.00 0.00 38 TYR A CA 10
ATOM 9220 C C . TYR A 1 19 ? -6.973 -11.305 -6.074 1.00 0.00 38 TYR A C 10
ATOM 9221 O O . TYR A 1 19 ? -6.009 -11.216 -5.307 1.00 0.00 38 TYR A O 10
ATOM 9239 N N . PRO A 1 20 ? -6.820 -11.681 -7.337 1.00 0.00 39 PRO A N 10
ATOM 9240 C CA . PRO A 1 20 ? -5.499 -11.771 -7.954 1.00 0.00 39 PRO A CA 10
ATOM 9241 C C . PRO A 1 20 ? -4.869 -10.374 -8.016 1.00 0.00 39 PRO A C 10
ATOM 9242 O O . PRO A 1 20 ? -5.573 -9.390 -8.213 1.00 0.00 39 PRO A O 10
ATOM 9253 N N . VAL A 1 21 ? -3.561 -10.301 -7.886 1.00 0.00 40 VAL A N 10
ATOM 9254 C CA . VAL A 1 21 ? -2.842 -9.021 -7.809 1.00 0.00 40 VAL A CA 10
ATOM 9255 C C . VAL A 1 21 ? -3.047 -8.186 -9.082 1.00 0.00 40 VAL A C 10
ATOM 9256 O O . VAL A 1 21 ? -3.077 -6.951 -9.039 1.00 0.00 40 VAL A O 10
ATOM 9269 N N . VAL A 1 22 ? -3.206 -8.858 -10.202 1.00 0.00 41 VAL A N 10
ATOM 9270 C CA . VAL A 1 22 ? -3.378 -8.156 -11.460 1.00 0.00 41 VAL A CA 10
ATOM 9271 C C . VAL A 1 22 ? -4.813 -7.650 -11.663 1.00 0.00 41 VAL A C 10
ATOM 9272 O O . VAL A 1 22 ? -5.029 -6.653 -12.370 1.00 0.00 41 VAL A O 10
ATOM 9285 N N . ALA A 1 23 ? -5.781 -8.300 -11.036 1.00 0.00 42 ALA A N 10
ATOM 9286 C CA . ALA A 1 23 ? -7.162 -7.906 -11.200 1.00 0.00 42 ALA A CA 10
ATOM 9287 C C . ALA A 1 23 ? -7.829 -7.659 -9.858 1.00 0.00 42 ALA A C 10
ATOM 9288 O O . ALA A 1 23 ? -8.331 -8.587 -9.215 1.00 0.00 42 ALA A O 10
ATOM 9295 N N . ILE A 1 24 ? -7.819 -6.430 -9.437 1.00 0.00 43 ILE A N 10
ATOM 9296 C CA . ILE A 1 24 ? -8.436 -6.035 -8.196 1.00 0.00 43 ILE A CA 10
ATOM 9297 C C . ILE A 1 24 ? -9.423 -4.924 -8.520 1.00 0.00 43 ILE A C 10
ATOM 9298 O O . ILE A 1 24 ? -9.044 -3.955 -9.193 1.00 0.00 43 ILE A O 10
ATOM 9314 N N . PRO A 1 25 ? -10.705 -5.050 -8.135 1.00 0.00 44 PRO A N 10
ATOM 9315 C CA . PRO A 1 25 ? -11.684 -4.003 -8.391 1.00 0.00 44 PRO A CA 10
ATOM 9316 C C . PRO A 1 25 ? -11.497 -2.849 -7.408 1.00 0.00 44 PRO A C 10
ATOM 9317 O O . PRO A 1 25 ? -11.386 -3.062 -6.197 1.00 0.00 44 PRO A O 10
ATOM 9328 N N . CYS A 1 26 ? -11.503 -1.650 -7.915 1.00 0.00 45 CYS A N 10
ATOM 9329 C CA . CYS A 1 26 ? -11.292 -0.475 -7.109 1.00 0.00 45 CYS A CA 10
ATOM 9330 C C . CYS A 1 26 ? -12.399 0.526 -7.385 1.00 0.00 45 CYS A C 10
ATOM 9331 O O . CYS A 1 26 ? -12.917 0.575 -8.506 1.00 0.00 45 CYS A O 10
ATOM 9338 N N . PRO A 1 27 ? -12.803 1.324 -6.391 1.00 0.00 46 PRO A N 10
ATOM 9339 C CA . PRO A 1 27 ? -13.825 2.338 -6.585 1.00 0.00 46 PRO A CA 10
ATOM 9340 C C . PRO A 1 27 ? -13.317 3.514 -7.411 1.00 0.00 46 PRO A C 10
ATOM 9341 O O . PRO A 1 27 ? -12.095 3.754 -7.515 1.00 0.00 46 PRO A O 10
ATOM 9352 N N . ILE A 1 28 ? -14.244 4.256 -7.977 1.00 0.00 47 ILE A N 10
ATOM 9353 C CA . ILE A 1 28 ? -13.912 5.441 -8.766 1.00 0.00 47 ILE A CA 10
ATOM 9354 C C . ILE A 1 28 ? -13.543 6.606 -7.840 1.00 0.00 47 ILE A C 10
ATOM 9355 O O . ILE A 1 28 ? -12.993 7.618 -8.273 1.00 0.00 47 ILE A O 10
ATOM 9371 N N . THR A 1 29 ? -13.832 6.419 -6.571 1.00 0.00 48 THR A N 10
ATOM 9372 C CA . THR A 1 29 ? -13.573 7.384 -5.542 1.00 0.00 48 THR A CA 10
ATOM 9373 C C . THR A 1 29 ? -12.066 7.593 -5.350 1.00 0.00 48 THR A C 10
ATOM 9374 O O . THR A 1 29 ? -11.279 6.620 -5.285 1.00 0.00 48 THR A O 10
ATOM 9385 N N . TYR A 1 30 ? -11.683 8.834 -5.296 1.00 0.00 49 TYR A N 10
ATOM 9386 C CA . TYR A 1 30 ? -10.337 9.217 -5.044 1.00 0.00 49 TYR A CA 10
ATOM 9387 C C . TYR A 1 30 ? -10.191 9.482 -3.563 1.00 0.00 49 TYR A C 10
ATOM 9388 O O . TYR A 1 30 ? -10.761 10.439 -3.027 1.00 0.00 49 TYR A O 10
ATOM 9406 N N . LEU A 1 31 ? -9.488 8.627 -2.910 1.00 0.00 50 LEU A N 10
ATOM 9407 C CA . LEU A 1 31 ? -9.219 8.757 -1.513 1.00 0.00 50 LEU A CA 10
ATOM 9408 C C . LEU A 1 31 ? -7.721 8.783 -1.362 1.00 0.00 50 LEU A C 10
ATOM 9409 O O . LEU A 1 31 ? -7.091 7.736 -1.417 1.00 0.00 50 LEU A O 10
ATOM 9425 N N . PRO A 1 32 ? -7.115 9.974 -1.256 1.00 0.00 51 PRO A N 10
ATOM 9426 C CA . PRO A 1 32 ? -5.671 10.091 -1.189 1.00 0.00 51 PRO A CA 10
ATOM 9427 C C . PRO A 1 32 ? -5.100 9.365 0.016 1.00 0.00 51 PRO A C 10
ATOM 9428 O O . PRO A 1 32 ? -5.522 9.596 1.162 1.00 0.00 51 PRO A O 10
ATOM 9439 N N . VAL A 1 33 ? -4.214 8.449 -0.252 1.00 0.00 52 VAL A N 10
ATOM 9440 C CA . VAL A 1 33 ? -3.509 7.723 0.770 1.00 0.00 52 VAL A CA 10
ATOM 9441 C C . VAL A 1 33 ? -2.037 7.732 0.426 1.00 0.00 52 VAL A C 10
ATOM 9442 O O . VAL A 1 33 ? -1.668 7.803 -0.754 1.00 0.00 52 VAL A O 10
ATOM 9455 N N . CYS A 1 34 ? -1.215 7.690 1.411 1.00 0.00 53 CYS A N 10
ATOM 9456 C CA . CYS A 1 34 ? 0.197 7.738 1.205 1.00 0.00 53 CYS A CA 10
ATOM 9457 C C . CYS A 1 34 ? 0.832 6.441 1.648 1.00 0.00 53 CYS A C 10
ATOM 9458 O O . CYS A 1 34 ? 0.562 5.940 2.767 1.00 0.00 53 CYS A O 10
ATOM 9465 N N . GLY A 1 35 ? 1.640 5.877 0.785 1.00 0.00 54 GLY A N 10
ATOM 9466 C CA . GLY A 1 35 ? 2.315 4.659 1.097 1.00 0.00 54 GLY A CA 10
ATOM 9467 C C . GLY A 1 35 ? 3.676 4.924 1.687 1.00 0.00 54 GLY A C 10
ATOM 9468 O O . GLY A 1 35 ? 4.190 6.035 1.586 1.00 0.00 54 GLY A O 10
ATOM 9472 N N . SER A 1 36 ? 4.263 3.909 2.278 1.00 0.00 55 SER A N 10
ATOM 9473 C CA . SER A 1 36 ? 5.574 3.979 2.919 1.00 0.00 55 SER A CA 10
ATOM 9474 C C . SER A 1 36 ? 6.698 4.291 1.918 1.00 0.00 55 SER A C 10
ATOM 9475 O O . SER A 1 36 ? 7.792 4.692 2.297 1.00 0.00 55 SER A O 10
ATOM 9483 N N . ASP A 1 37 ? 6.390 4.143 0.642 1.00 0.00 56 ASP A N 10
ATOM 9484 C CA . ASP A 1 37 ? 7.339 4.415 -0.431 1.00 0.00 56 ASP A CA 10
ATOM 9485 C C . ASP A 1 37 ? 7.273 5.910 -0.802 1.00 0.00 56 ASP A C 10
ATOM 9486 O O . ASP A 1 37 ? 7.977 6.389 -1.697 1.00 0.00 56 ASP A O 10
ATOM 9495 N N . TYR A 1 38 ? 6.414 6.636 -0.059 1.00 0.00 57 TYR A N 10
ATOM 9496 C CA . TYR A 1 38 ? 6.184 8.079 -0.191 1.00 0.00 57 TYR A CA 10
ATOM 9497 C C . TYR A 1 38 ? 5.551 8.425 -1.523 1.00 0.00 57 TYR A C 10
ATOM 9498 O O . TYR A 1 38 ? 5.820 9.479 -2.113 1.00 0.00 57 TYR A O 10
ATOM 9516 N N . ILE A 1 39 ? 4.681 7.551 -1.963 1.00 0.00 58 ILE A N 10
ATOM 9517 C CA . ILE A 1 39 ? 3.931 7.744 -3.176 1.00 0.00 58 ILE A CA 10
ATOM 9518 C C . ILE A 1 39 ? 2.466 7.920 -2.795 1.00 0.00 58 ILE A C 10
ATOM 9519 O O . ILE A 1 39 ? 1.943 7.152 -1.964 1.00 0.00 58 ILE A O 10
ATOM 9535 N N . THR A 1 40 ? 1.841 8.931 -3.335 1.00 0.00 59 THR A N 10
ATOM 9536 C CA . THR A 1 40 ? 0.450 9.185 -3.097 1.00 0.00 59 THR A CA 10
ATOM 9537 C C . THR A 1 40 ? -0.384 8.306 -4.022 1.00 0.00 59 THR A C 10
ATOM 9538 O O . THR A 1 40 ? -0.199 8.315 -5.249 1.00 0.00 59 THR A O 10
ATOM 9549 N N . TYR A 1 41 ? -1.264 7.541 -3.450 1.00 0.00 60 TYR A N 10
ATOM 9550 C CA . TYR A 1 41 ? -2.115 6.673 -4.202 1.00 0.00 60 TYR A CA 10
ATOM 9551 C C . TYR A 1 41 ? -3.510 7.234 -4.247 1.00 0.00 60 TYR A C 10
ATOM 9552 O O . TYR A 1 41 ? -3.943 7.929 -3.313 1.00 0.00 60 TYR A O 10
ATOM 9570 N N . GLY A 1 42 ? -4.203 6.924 -5.327 1.00 0.00 61 GLY A N 10
ATOM 9571 C CA . GLY A 1 42 ? -5.525 7.447 -5.576 1.00 0.00 61 GLY A CA 10
ATOM 9572 C C . GLY A 1 42 ? -6.584 6.881 -4.670 1.00 0.00 61 GLY A C 10
ATOM 9573 O O . GLY A 1 42 ? -7.698 7.400 -4.624 1.00 0.00 61 GLY A O 10
ATOM 9577 N N . ASN A 1 43 ? -6.254 5.790 -4.005 1.00 0.00 62 ASN A N 10
ATOM 9578 C CA . ASN A 1 43 ? -7.100 5.153 -3.007 1.00 0.00 62 ASN A CA 10
ATOM 9579 C C . ASN A 1 43 ? -6.404 3.952 -2.451 1.00 0.00 62 ASN A C 10
ATOM 9580 O O . ASN A 1 43 ? -5.361 3.517 -2.989 1.00 0.00 62 ASN A O 10
ATOM 9591 N N . GLU A 1 44 ? -6.971 3.401 -1.412 1.00 0.00 63 GLU A N 10
ATOM 9592 C CA . GLU A 1 44 ? -6.391 2.273 -0.710 1.00 0.00 63 GLU A CA 10
ATOM 9593 C C . GLU A 1 44 ? -6.338 1.005 -1.546 1.00 0.00 63 GLU A C 10
ATOM 9594 O O . GLU A 1 44 ? -5.452 0.168 -1.361 1.00 0.00 63 GLU A O 10
ATOM 9606 N N . CYS A 1 45 ? -7.262 0.876 -2.466 1.00 0.00 64 CYS A N 10
ATOM 9607 C CA . CYS A 1 45 ? -7.282 -0.249 -3.364 1.00 0.00 64 CYS A CA 10
ATOM 9608 C C . CYS A 1 45 ? -6.028 -0.241 -4.245 1.00 0.00 64 CYS A C 10
ATOM 9609 O O . CYS A 1 45 ? -5.332 -1.251 -4.349 1.00 0.00 64 CYS A O 10
ATOM 9616 N N . HIS A 1 46 ? -5.701 0.931 -4.819 1.00 0.00 65 HIS A N 10
ATOM 9617 C CA . HIS A 1 46 ? -4.502 1.057 -5.668 1.00 0.00 65 HIS A CA 10
ATOM 9618 C C . HIS A 1 46 ? -3.243 0.831 -4.843 1.00 0.00 65 HIS A C 10
ATOM 9619 O O . HIS A 1 46 ? -2.263 0.252 -5.327 1.00 0.00 65 HIS A O 10
ATOM 9634 N N . LEU A 1 47 ? -3.285 1.286 -3.593 1.00 0.00 66 LEU A N 10
ATOM 9635 C CA . LEU A 1 47 ? -2.203 1.066 -2.638 1.00 0.00 66 LEU A CA 10
ATOM 9636 C C . LEU A 1 47 ? -2.002 -0.428 -2.413 1.00 0.00 66 LEU A C 10
ATOM 9637 O O . LEU A 1 47 ? -0.886 -0.921 -2.463 1.00 0.00 66 LEU A O 10
ATOM 9653 N N . CYS A 1 48 ? -3.091 -1.142 -2.195 1.00 0.00 67 CYS A N 10
ATOM 9654 C CA . CYS A 1 48 ? -3.025 -2.578 -1.981 1.00 0.00 67 CYS A CA 10
ATOM 9655 C C . CYS A 1 48 ? -2.528 -3.313 -3.235 1.00 0.00 67 CYS A C 10
ATOM 9656 O O . CYS A 1 48 ? -1.789 -4.296 -3.123 1.00 0.00 67 CYS A O 10
ATOM 9663 N N . THR A 1 49 ? -2.891 -2.809 -4.431 1.00 0.00 68 THR A N 10
ATOM 9664 C CA . THR A 1 49 ? -2.401 -3.385 -5.678 1.00 0.00 68 THR A CA 10
ATOM 9665 C C . THR A 1 49 ? -0.857 -3.384 -5.669 1.00 0.00 68 THR A C 10
ATOM 9666 O O . THR A 1 49 ? -0.223 -4.423 -5.871 1.00 0.00 68 THR A O 10
ATOM 9677 N N . GLU A 1 50 ? -0.271 -2.232 -5.340 1.00 0.00 69 GLU A N 10
ATOM 9678 C CA . GLU A 1 50 ? 1.171 -2.109 -5.237 1.00 0.00 69 GLU A CA 10
ATOM 9679 C C . GLU A 1 50 ? 1.714 -2.901 -4.067 1.00 0.00 69 GLU A C 10
ATOM 9680 O O . GLU A 1 50 ? 2.778 -3.495 -4.168 1.00 0.00 69 GLU A O 10
ATOM 9692 N N . SER A 1 51 ? 0.983 -2.912 -2.969 1.00 0.00 70 SER A N 10
ATOM 9693 C CA . SER A 1 51 ? 1.399 -3.595 -1.758 1.00 0.00 70 SER A CA 10
ATOM 9694 C C . SER A 1 51 ? 1.599 -5.094 -2.021 1.00 0.00 70 SER A C 10
ATOM 9695 O O . SER A 1 51 ? 2.628 -5.657 -1.657 1.00 0.00 70 SER A O 10
ATOM 9703 N N . LEU A 1 52 ? 0.646 -5.718 -2.691 1.00 0.00 71 LEU A N 10
ATOM 9704 C CA . LEU A 1 52 ? 0.741 -7.136 -3.006 1.00 0.00 71 LEU A CA 10
ATOM 9705 C C . LEU A 1 52 ? 1.785 -7.379 -4.082 1.00 0.00 71 LEU A C 10
ATOM 9706 O O . LEU A 1 52 ? 2.558 -8.334 -4.012 1.00 0.00 71 LEU A O 10
ATOM 9722 N N . LYS A 1 53 ? 1.819 -6.491 -5.047 1.00 0.00 72 LYS A N 10
ATOM 9723 C CA . LYS A 1 53 ? 2.749 -6.554 -6.169 1.00 0.00 72 LYS A CA 10
ATOM 9724 C C . LYS A 1 53 ? 4.216 -6.398 -5.729 1.00 0.00 72 LYS A C 10
ATOM 9725 O O . LYS A 1 53 ? 5.126 -6.974 -6.342 1.00 0.00 72 LYS A O 10
ATOM 9744 N N . SER A 1 54 ? 4.438 -5.655 -4.666 1.00 0.00 73 SER A N 10
ATOM 9745 C CA . SER A 1 54 ? 5.779 -5.457 -4.157 1.00 0.00 73 SER A CA 10
ATOM 9746 C C . SER A 1 54 ? 6.044 -6.365 -2.954 1.00 0.00 73 SER A C 10
ATOM 9747 O O . SER A 1 54 ? 7.158 -6.411 -2.429 1.00 0.00 73 SER A O 10
ATOM 9755 N N . ASN A 1 55 ? 5.000 -7.077 -2.548 1.00 0.00 74 ASN A N 10
ATOM 9756 C CA . ASN A 1 55 ? 4.991 -7.991 -1.397 1.00 0.00 74 ASN A CA 10
ATOM 9757 C C . ASN A 1 55 ? 5.317 -7.270 -0.081 1.00 0.00 74 ASN A C 10
ATOM 9758 O O . ASN A 1 55 ? 6.362 -7.486 0.541 1.00 0.00 74 ASN A O 10
ATOM 9769 N N . GLY A 1 56 ? 4.457 -6.337 0.274 1.00 0.00 75 GLY A N 10
ATOM 9770 C CA . GLY A 1 56 ? 4.564 -5.645 1.539 1.00 0.00 75 GLY A CA 10
ATOM 9771 C C . GLY A 1 56 ? 5.635 -4.568 1.578 1.00 0.00 75 GLY A C 10
ATOM 9772 O O . GLY A 1 56 ? 5.905 -4.011 2.647 1.00 0.00 75 GLY A O 10
ATOM 9776 N N . ARG A 1 57 ? 6.247 -4.271 0.435 1.00 0.00 76 ARG A N 10
ATOM 9777 C CA . ARG A 1 57 ? 7.284 -3.236 0.367 1.00 0.00 76 ARG A CA 10
ATOM 9778 C C . ARG A 1 57 ? 6.646 -1.891 0.666 1.00 0.00 76 ARG A C 10
ATOM 9779 O O . ARG A 1 57 ? 7.072 -1.153 1.564 1.00 0.00 76 ARG A O 10
ATOM 9800 N N . VAL A 1 58 ? 5.629 -1.582 -0.089 1.00 0.00 77 VAL A N 10
ATOM 9801 C CA . VAL A 1 58 ? 4.879 -0.384 0.108 1.00 0.00 77 VAL A CA 10
ATOM 9802 C C . VAL A 1 58 ? 3.600 -0.724 0.861 1.00 0.00 77 VAL A C 10
ATOM 9803 O O . VAL A 1 58 ? 2.860 -1.638 0.480 1.00 0.00 77 VAL A O 10
ATOM 9816 N N . GLN A 1 59 ? 3.401 -0.077 1.967 1.00 0.00 78 GLN A N 10
ATOM 9817 C CA . GLN A 1 59 ? 2.232 -0.287 2.761 1.00 0.00 78 GLN A CA 10
ATOM 9818 C C . GLN A 1 59 ? 1.736 1.090 3.226 1.00 0.00 78 GLN A C 10
ATOM 9819 O O . GLN A 1 59 ? 2.350 2.091 2.893 1.00 0.00 78 GLN A O 10
ATOM 9833 N N . PHE A 1 60 ? 0.641 1.134 3.952 1.00 0.00 79 PHE A N 10
ATOM 9834 C CA . PHE A 1 60 ? 0.036 2.380 4.421 1.00 0.00 79 PHE A CA 10
ATOM 9835 C C . PHE A 1 60 ? 0.982 3.152 5.351 1.00 0.00 79 PHE A C 10
ATOM 9836 O O . PHE A 1 60 ? 1.452 2.620 6.361 1.00 0.00 79 PHE A O 10
ATOM 9853 N N . LEU A 1 61 ? 1.274 4.375 4.995 1.00 0.00 80 LEU A N 10
ATOM 9854 C CA . LEU A 1 61 ? 2.085 5.229 5.828 1.00 0.00 80 LEU A CA 10
ATOM 9855 C C . LEU A 1 61 ? 1.163 6.146 6.605 1.00 0.00 80 LEU A C 10
ATOM 9856 O O . LEU A 1 61 ? 1.137 6.122 7.820 1.00 0.00 80 LEU A O 10
ATOM 9872 N N . HIS A 1 62 ? 0.368 6.907 5.879 1.00 0.00 81 HIS A N 10
ATOM 9873 C CA . HIS A 1 62 ? -0.597 7.811 6.473 1.00 0.00 81 HIS A CA 10
ATOM 9874 C C . HIS A 1 62 ? -1.665 8.124 5.460 1.00 0.00 81 HIS A C 10
ATOM 9875 O O . HIS A 1 62 ? -1.459 7.917 4.259 1.00 0.00 81 HIS A O 10
ATOM 9890 N N . ASP A 1 63 ? -2.781 8.606 5.932 1.00 0.00 82 ASP A N 10
ATOM 9891 C CA . ASP A 1 63 ? -3.893 9.001 5.079 1.00 0.00 82 ASP A CA 10
ATOM 9892 C C . ASP A 1 63 ? -3.561 10.333 4.433 1.00 0.00 82 ASP A C 10
ATOM 9893 O O . ASP A 1 63 ? -2.725 11.089 4.953 1.00 0.00 82 ASP A O 10
ATOM 9902 N N . GLY A 1 64 ? -4.133 10.592 3.299 1.00 0.00 83 GLY A N 10
ATOM 9903 C CA . GLY A 1 64 ? -3.896 11.832 2.633 1.00 0.00 83 GLY A CA 10
ATOM 9904 C C . GLY A 1 64 ? -2.726 11.734 1.716 1.00 0.00 83 GLY A C 10
ATOM 9905 O O . GLY A 1 64 ? -2.034 10.706 1.685 1.00 0.00 83 GLY A O 10
ATOM 9909 N N . SER A 1 65 ? -2.506 12.765 0.972 1.00 0.00 84 SER A N 10
ATOM 9910 C CA . SER A 1 65 ? -1.408 12.838 0.075 1.00 0.00 84 SER A CA 10
ATOM 9911 C C . SER A 1 65 ? -0.105 12.893 0.881 1.00 0.00 84 SER A C 10
ATOM 9912 O O . SER A 1 65 ? -0.095 13.373 2.030 1.00 0.00 84 SER A O 10
ATOM 9920 N N . CYS A 1 66 ? 0.955 12.372 0.319 1.00 0.00 85 CYS A N 10
ATOM 9921 C CA . CYS A 1 66 ? 2.236 12.327 0.988 1.00 0.00 85 CYS A CA 10
ATOM 9922 C C . CYS A 1 66 ? 2.738 13.714 1.324 1.00 0.00 85 CYS A C 10
ATOM 9923 O O . CYS A 1 66 ? 2.832 14.555 0.420 1.00 0.00 85 CYS A O 10
ATOM 9931 N N . SER A 1 1 ? 10.197 9.337 27.834 1.00 0.00 20 SER A N 11
ATOM 9932 C CA . SER A 1 1 ? 10.098 8.351 26.776 1.00 0.00 20 SER A CA 11
ATOM 9933 C C . SER A 1 1 ? 8.639 7.887 26.623 1.00 0.00 20 SER A C 11
ATOM 9934 O O . SER A 1 1 ? 8.362 6.840 26.040 1.00 0.00 20 SER A O 11
ATOM 9944 N N . GLU A 1 2 ? 7.711 8.705 27.090 1.00 0.00 21 GLU A N 11
ATOM 9945 C CA . GLU A 1 2 ? 6.323 8.323 27.166 1.00 0.00 21 GLU A CA 11
ATOM 9946 C C . GLU A 1 2 ? 5.570 8.764 25.914 1.00 0.00 21 GLU A C 11
ATOM 9947 O O . GLU A 1 2 ? 5.076 9.898 25.838 1.00 0.00 21 GLU A O 11
ATOM 9959 N N . ALA A 1 3 ? 5.540 7.903 24.917 1.00 0.00 22 ALA A N 11
ATOM 9960 C CA . ALA A 1 3 ? 4.842 8.190 23.669 1.00 0.00 22 ALA A CA 11
ATOM 9961 C C . ALA A 1 3 ? 4.245 6.917 23.090 1.00 0.00 22 ALA A C 11
ATOM 9962 O O . ALA A 1 3 ? 3.829 6.889 21.920 1.00 0.00 22 ALA A O 11
ATOM 9969 N N . ALA A 1 4 ? 4.184 5.879 23.926 1.00 0.00 23 ALA A N 11
ATOM 9970 C CA . ALA A 1 4 ? 3.713 4.539 23.558 1.00 0.00 23 ALA A CA 11
ATOM 9971 C C . ALA A 1 4 ? 4.637 3.874 22.531 1.00 0.00 23 ALA A C 11
ATOM 9972 O O . ALA A 1 4 ? 5.496 3.075 22.888 1.00 0.00 23 ALA A O 11
ATOM 9979 N N . SER A 1 5 ? 4.475 4.232 21.281 1.00 0.00 24 SER A N 11
ATOM 9980 C CA . SER A 1 5 ? 5.251 3.728 20.153 1.00 0.00 24 SER A CA 11
ATOM 9981 C C . SER A 1 5 ? 4.896 4.576 18.948 1.00 0.00 24 SER A C 11
ATOM 9982 O O . SER A 1 5 ? 3.829 5.202 18.937 1.00 0.00 24 SER A O 11
ATOM 9990 N N . LEU A 1 6 ? 5.753 4.623 17.961 1.00 0.00 25 LEU A N 11
ATOM 9991 C CA . LEU A 1 6 ? 5.420 5.305 16.736 1.00 0.00 25 LEU A CA 11
ATOM 9992 C C . LEU A 1 6 ? 5.045 4.276 15.681 1.00 0.00 25 LEU A C 11
ATOM 9993 O O . LEU A 1 6 ? 5.906 3.644 15.073 1.00 0.00 25 LEU A O 11
ATOM 10009 N N . SER A 1 7 ? 3.767 4.064 15.521 1.00 0.00 26 SER A N 11
ATOM 10010 C CA . SER A 1 7 ? 3.275 3.067 14.621 1.00 0.00 26 SER A CA 11
ATOM 10011 C C . SER A 1 7 ? 2.171 3.659 13.763 1.00 0.00 26 SER A C 11
ATOM 10012 O O . SER A 1 7 ? 1.245 4.290 14.293 1.00 0.00 26 SER A O 11
ATOM 10020 N N . PRO A 1 8 ? 2.258 3.495 12.437 1.00 0.00 27 PRO A N 11
ATOM 10021 C CA . PRO A 1 8 ? 1.233 3.981 11.522 1.00 0.00 27 PRO A CA 11
ATOM 10022 C C . PRO A 1 8 ? 0.021 3.034 11.494 1.00 0.00 27 PRO A C 11
ATOM 10023 O O . PRO A 1 8 ? -0.074 2.084 12.301 1.00 0.00 27 PRO A O 11
ATOM 10034 N N . LYS A 1 9 ? -0.895 3.290 10.604 1.00 0.00 28 LYS A N 11
ATOM 10035 C CA . LYS A 1 9 ? -2.058 2.457 10.449 1.00 0.00 28 LYS A CA 11
ATOM 10036 C C . LYS A 1 9 ? -1.752 1.334 9.477 1.00 0.00 28 LYS A C 11
ATOM 10037 O O . LYS A 1 9 ? -1.028 1.528 8.503 1.00 0.00 28 LYS A O 11
ATOM 10056 N N . LYS A 1 10 ? -2.243 0.165 9.762 1.00 0.00 29 LYS A N 11
ATOM 10057 C CA . LYS A 1 10 ? -2.108 -0.925 8.850 1.00 0.00 29 LYS A CA 11
ATOM 10058 C C . LYS A 1 10 ? -3.308 -0.952 7.932 1.00 0.00 29 LYS A C 11
ATOM 10059 O O . LYS A 1 10 ? -4.455 -1.022 8.394 1.00 0.00 29 LYS A O 11
ATOM 10078 N N . VAL A 1 11 ? -3.056 -0.844 6.657 1.00 0.00 30 VAL A N 11
ATOM 10079 C CA . VAL A 1 11 ? -4.109 -0.898 5.676 1.00 0.00 30 VAL A CA 11
ATOM 10080 C C . VAL A 1 11 ? -4.560 -2.344 5.523 1.00 0.00 30 VAL A C 11
ATOM 10081 O O . VAL A 1 11 ? -3.732 -3.276 5.599 1.00 0.00 30 VAL A O 11
ATOM 10094 N N . ASP A 1 12 ? -5.843 -2.565 5.365 1.00 0.00 31 ASP A N 11
ATOM 10095 C CA . ASP A 1 12 ? -6.284 -3.907 5.158 1.00 0.00 31 ASP A CA 11
ATOM 10096 C C . ASP A 1 12 ? -6.201 -4.227 3.697 1.00 0.00 31 ASP A C 11
ATOM 10097 O O . ASP A 1 12 ? -7.000 -3.765 2.886 1.00 0.00 31 ASP A O 11
ATOM 10106 N N . CYS A 1 13 ? -5.194 -4.951 3.361 1.00 0.00 32 CYS A N 11
ATOM 10107 C CA . CYS A 1 13 ? -4.969 -5.369 2.009 1.00 0.00 32 CYS A CA 11
ATOM 10108 C C . CYS A 1 13 ? -5.528 -6.789 1.858 1.00 0.00 32 CYS A C 11
ATOM 10109 O O . CYS A 1 13 ? -5.680 -7.317 0.760 1.00 0.00 32 CYS A O 11
ATOM 10116 N N . SER A 1 14 ? -5.913 -7.368 2.987 1.00 0.00 33 SER A N 11
ATOM 10117 C CA . SER A 1 14 ? -6.413 -8.713 3.038 1.00 0.00 33 SER A CA 11
ATOM 10118 C C . SER A 1 14 ? -7.793 -8.846 2.365 1.00 0.00 33 SER A C 11
ATOM 10119 O O . SER A 1 14 ? -8.109 -9.888 1.780 1.00 0.00 33 SER A O 11
ATOM 10127 N N . ILE A 1 15 ? -8.601 -7.806 2.437 1.00 0.00 34 ILE A N 11
ATOM 10128 C CA . ILE A 1 15 ? -9.890 -7.789 1.749 1.00 0.00 34 ILE A CA 11
ATOM 10129 C C . ILE A 1 15 ? -9.713 -7.826 0.226 1.00 0.00 34 ILE A C 11
ATOM 10130 O O . ILE A 1 15 ? -10.547 -8.368 -0.491 1.00 0.00 34 ILE A O 11
ATOM 10146 N N . TYR A 1 16 ? -8.601 -7.299 -0.255 1.00 0.00 35 TYR A N 11
ATOM 10147 C CA . TYR A 1 16 ? -8.330 -7.298 -1.678 1.00 0.00 35 TYR A CA 11
ATOM 10148 C C . TYR A 1 16 ? -7.590 -8.565 -2.081 1.00 0.00 35 TYR A C 11
ATOM 10149 O O . TYR A 1 16 ? -7.480 -8.886 -3.251 1.00 0.00 35 TYR A O 11
ATOM 10167 N N . LYS A 1 17 ? -7.146 -9.325 -1.075 1.00 0.00 36 LYS A N 11
ATOM 10168 C CA . LYS A 1 17 ? -6.497 -10.633 -1.280 1.00 0.00 36 LYS A CA 11
ATOM 10169 C C . LYS A 1 17 ? -7.482 -11.638 -1.836 1.00 0.00 36 LYS A C 11
ATOM 10170 O O . LYS A 1 17 ? -7.103 -12.717 -2.297 1.00 0.00 36 LYS A O 11
ATOM 10189 N N . LYS A 1 18 ? -8.756 -11.290 -1.754 1.00 0.00 37 LYS A N 11
ATOM 10190 C CA . LYS A 1 18 ? -9.832 -12.091 -2.304 1.00 0.00 37 LYS A CA 11
ATOM 10191 C C . LYS A 1 18 ? -9.757 -12.109 -3.842 1.00 0.00 37 LYS A C 11
ATOM 10192 O O . LYS A 1 18 ? -10.389 -12.943 -4.503 1.00 0.00 37 LYS A O 11
ATOM 10211 N N . TYR A 1 19 ? -8.997 -11.191 -4.390 1.00 0.00 38 TYR A N 11
ATOM 10212 C CA . TYR A 1 19 ? -8.782 -11.098 -5.804 1.00 0.00 38 TYR A CA 11
ATOM 10213 C C . TYR A 1 19 ? -7.316 -11.430 -6.078 1.00 0.00 38 TYR A C 11
ATOM 10214 O O . TYR A 1 19 ? -6.466 -11.234 -5.195 1.00 0.00 38 TYR A O 11
ATOM 10232 N N . PRO A 1 20 ? -6.992 -11.965 -7.259 1.00 0.00 39 PRO A N 11
ATOM 10233 C CA . PRO A 1 20 ? -5.603 -12.246 -7.630 1.00 0.00 39 PRO A CA 11
ATOM 10234 C C . PRO A 1 20 ? -4.799 -10.947 -7.766 1.00 0.00 39 PRO A C 11
ATOM 10235 O O . PRO A 1 20 ? -5.310 -9.959 -8.260 1.00 0.00 39 PRO A O 11
ATOM 10246 N N . VAL A 1 21 ? -3.539 -10.991 -7.373 1.00 0.00 40 VAL A N 11
ATOM 10247 C CA . VAL A 1 21 ? -2.641 -9.821 -7.336 1.00 0.00 40 VAL A CA 11
ATOM 10248 C C . VAL A 1 21 ? -2.630 -9.007 -8.658 1.00 0.00 40 VAL A C 11
ATOM 10249 O O . VAL A 1 21 ? -2.597 -7.767 -8.635 1.00 0.00 40 VAL A O 11
ATOM 10262 N N . VAL A 1 22 ? -2.679 -9.684 -9.789 1.00 0.00 41 VAL A N 11
ATOM 10263 C CA . VAL A 1 22 ? -2.640 -8.982 -11.064 1.00 0.00 41 VAL A CA 11
ATOM 10264 C C . VAL A 1 22 ? -3.998 -8.383 -11.451 1.00 0.00 41 VAL A C 11
ATOM 10265 O O . VAL A 1 22 ? -4.056 -7.429 -12.240 1.00 0.00 41 VAL A O 11
ATOM 10278 N N . ALA A 1 23 ? -5.079 -8.943 -10.943 1.00 0.00 42 ALA A N 11
ATOM 10279 C CA . ALA A 1 23 ? -6.387 -8.433 -11.267 1.00 0.00 42 ALA A CA 11
ATOM 10280 C C . ALA A 1 23 ? -7.200 -8.133 -10.024 1.00 0.00 42 ALA A C 11
ATOM 10281 O O . ALA A 1 23 ? -7.871 -9.015 -9.486 1.00 0.00 42 ALA A O 11
ATOM 10288 N N . ILE A 1 24 ? -7.142 -6.915 -9.567 1.00 0.00 43 ILE A N 11
ATOM 10289 C CA . ILE A 1 24 ? -7.918 -6.509 -8.422 1.00 0.00 43 ILE A CA 11
ATOM 10290 C C . ILE A 1 24 ? -8.748 -5.295 -8.792 1.00 0.00 43 ILE A C 11
ATOM 10291 O O . ILE A 1 24 ? -8.187 -4.233 -9.127 1.00 0.00 43 ILE A O 11
ATOM 10307 N N . PRO A 1 25 ? -10.078 -5.431 -8.841 1.00 0.00 44 PRO A N 11
ATOM 10308 C CA . PRO A 1 25 ? -10.952 -4.295 -9.068 1.00 0.00 44 PRO A CA 11
ATOM 10309 C C . PRO A 1 25 ? -10.870 -3.334 -7.889 1.00 0.00 44 PRO A C 11
ATOM 10310 O O . PRO A 1 25 ? -10.950 -3.748 -6.721 1.00 0.00 44 PRO A O 11
ATOM 10321 N N . CYS A 1 26 ? -10.748 -2.084 -8.191 1.00 0.00 45 CYS A N 11
ATOM 10322 C CA . CYS A 1 26 ? -10.614 -1.060 -7.195 1.00 0.00 45 CYS A CA 11
ATOM 10323 C C . CYS A 1 26 ? -11.805 -0.142 -7.247 1.00 0.00 45 CYS A C 11
ATOM 10324 O O . CYS A 1 26 ? -12.374 0.059 -8.325 1.00 0.00 45 CYS A O 11
ATOM 10331 N N . PRO A 1 27 ? -12.227 0.417 -6.100 1.00 0.00 46 PRO A N 11
ATOM 10332 C CA . PRO A 1 27 ? -13.323 1.373 -6.067 1.00 0.00 46 PRO A CA 11
ATOM 10333 C C . PRO A 1 27 ? -12.948 2.639 -6.828 1.00 0.00 46 PRO A C 11
ATOM 10334 O O . PRO A 1 27 ? -11.755 2.938 -7.021 1.00 0.00 46 PRO A O 11
ATOM 10345 N N . ILE A 1 28 ? -13.928 3.363 -7.266 1.00 0.00 47 ILE A N 11
ATOM 10346 C CA . ILE A 1 28 ? -13.691 4.601 -7.973 1.00 0.00 47 ILE A CA 11
ATOM 10347 C C . ILE A 1 28 ? -13.681 5.765 -7.001 1.00 0.00 47 ILE A C 11
ATOM 10348 O O . ILE A 1 28 ? -13.434 6.913 -7.378 1.00 0.00 47 ILE A O 11
ATOM 10364 N N . THR A 1 29 ? -13.966 5.458 -5.746 1.00 0.00 48 THR A N 11
ATOM 10365 C CA . THR A 1 29 ? -13.890 6.416 -4.685 1.00 0.00 48 THR A CA 11
ATOM 10366 C C . THR A 1 29 ? -12.435 6.854 -4.532 1.00 0.00 48 THR A C 11
ATOM 10367 O O . THR A 1 29 ? -11.515 6.014 -4.413 1.00 0.00 48 THR A O 11
ATOM 10378 N N . TYR A 1 30 ? -12.217 8.136 -4.609 1.00 0.00 49 TYR A N 11
ATOM 10379 C CA . TYR A 1 30 ? -10.909 8.680 -4.481 1.00 0.00 49 TYR A CA 11
ATOM 10380 C C . TYR A 1 30 ? -10.607 8.958 -3.031 1.00 0.00 49 TYR A C 11
ATOM 10381 O O . TYR A 1 30 ? -11.170 9.878 -2.428 1.00 0.00 49 TYR A O 11
ATOM 10399 N N . LEU A 1 31 ? -9.772 8.146 -2.472 1.00 0.00 50 LEU A N 11
ATOM 10400 C CA . LEU A 1 31 ? -9.334 8.306 -1.124 1.00 0.00 50 LEU A CA 11
ATOM 10401 C C . LEU A 1 31 ? -7.827 8.390 -1.151 1.00 0.00 50 LEU A C 11
ATOM 10402 O O . LEU A 1 31 ? -7.164 7.369 -1.255 1.00 0.00 50 LEU A O 11
ATOM 10418 N N . PRO A 1 32 ? -7.262 9.605 -1.154 1.00 0.00 51 PRO A N 11
ATOM 10419 C CA . PRO A 1 32 ? -5.826 9.766 -1.223 1.00 0.00 51 PRO A CA 11
ATOM 10420 C C . PRO A 1 32 ? -5.155 9.146 -0.021 1.00 0.00 51 PRO A C 11
ATOM 10421 O O . PRO A 1 32 ? -5.450 9.507 1.126 1.00 0.00 51 PRO A O 11
ATOM 10432 N N . VAL A 1 33 ? -4.326 8.184 -0.267 1.00 0.00 52 VAL A N 11
ATOM 10433 C CA . VAL A 1 33 ? -3.569 7.555 0.777 1.00 0.00 52 VAL A CA 11
ATOM 10434 C C . VAL A 1 33 ? -2.108 7.592 0.409 1.00 0.00 52 VAL A C 11
ATOM 10435 O O . VAL A 1 33 ? -1.755 7.534 -0.774 1.00 0.00 52 VAL A O 11
ATOM 10448 N N . CYS A 1 34 ? -1.276 7.727 1.378 1.00 0.00 53 CYS A N 11
ATOM 10449 C CA . CYS A 1 34 ? 0.126 7.824 1.136 1.00 0.00 53 CYS A CA 11
ATOM 10450 C C . CYS A 1 34 ? 0.835 6.592 1.655 1.00 0.00 53 CYS A C 11
ATOM 10451 O O . CYS A 1 34 ? 0.696 6.224 2.836 1.00 0.00 53 CYS A O 11
ATOM 10458 N N . GLY A 1 35 ? 1.551 5.932 0.770 1.00 0.00 54 GLY A N 11
ATOM 10459 C CA . GLY A 1 35 ? 2.309 4.769 1.130 1.00 0.00 54 GLY A CA 11
ATOM 10460 C C . GLY A 1 35 ? 3.668 5.154 1.627 1.00 0.00 54 GLY A C 11
ATOM 10461 O O . GLY A 1 35 ? 4.087 6.303 1.471 1.00 0.00 54 GLY A O 11
ATOM 10465 N N . SER A 1 36 ? 4.377 4.205 2.189 1.00 0.00 55 SER A N 11
ATOM 10466 C CA . SER A 1 36 ? 5.713 4.427 2.716 1.00 0.00 55 SER A CA 11
ATOM 10467 C C . SER A 1 36 ? 6.730 4.745 1.601 1.00 0.00 55 SER A C 11
ATOM 10468 O O . SER A 1 36 ? 7.861 5.149 1.870 1.00 0.00 55 SER A O 11
ATOM 10476 N N . ASP A 1 37 ? 6.288 4.596 0.359 1.00 0.00 56 ASP A N 11
ATOM 10477 C CA . ASP A 1 37 ? 7.094 4.896 -0.815 1.00 0.00 56 ASP A CA 11
ATOM 10478 C C . ASP A 1 37 ? 6.943 6.378 -1.170 1.00 0.00 56 ASP A 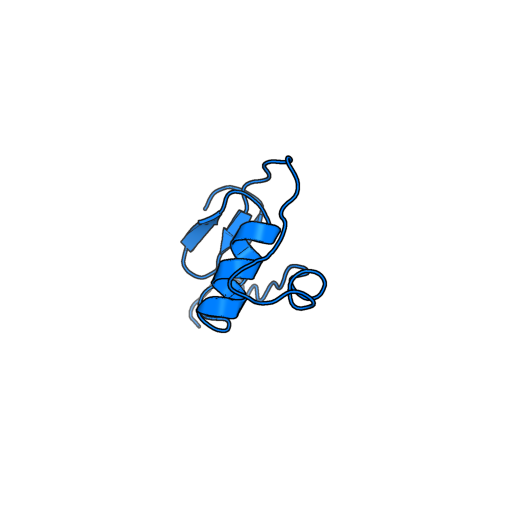C 11
ATOM 10479 O O . ASP A 1 37 ? 7.561 6.878 -2.106 1.00 0.00 56 ASP A O 11
ATOM 10488 N N . TYR A 1 38 ? 6.117 7.077 -0.375 1.00 0.00 57 TYR A N 11
ATOM 10489 C CA . TYR A 1 38 ? 5.841 8.514 -0.520 1.00 0.00 57 TYR A CA 11
ATOM 10490 C C . TYR A 1 38 ? 5.110 8.797 -1.828 1.00 0.00 57 TYR A C 11
ATOM 10491 O O . TYR A 1 38 ? 5.333 9.815 -2.504 1.00 0.00 57 TYR A O 11
ATOM 10509 N N . ILE A 1 39 ? 4.203 7.907 -2.141 1.00 0.00 58 ILE A N 11
ATOM 10510 C CA . ILE A 1 39 ? 3.371 8.000 -3.313 1.00 0.00 58 ILE A CA 11
ATOM 10511 C C . ILE A 1 39 ? 1.929 8.146 -2.870 1.00 0.00 58 ILE A C 11
ATOM 10512 O O . ILE A 1 39 ? 1.481 7.430 -1.966 1.00 0.00 58 ILE A O 11
ATOM 10528 N N . THR A 1 40 ? 1.230 9.083 -3.459 1.00 0.00 59 THR A N 11
ATOM 10529 C CA . THR A 1 40 ? -0.151 9.288 -3.168 1.00 0.00 59 THR A CA 11
ATOM 10530 C C . THR A 1 40 ? -0.988 8.423 -4.089 1.00 0.00 59 THR A C 11
ATOM 10531 O O . THR A 1 40 ? -0.992 8.603 -5.316 1.00 0.00 59 THR A O 11
ATOM 10542 N N . TYR A 1 41 ? -1.639 7.475 -3.507 1.00 0.00 60 TYR A N 11
ATOM 10543 C CA . TYR A 1 41 ? -2.455 6.546 -4.221 1.00 0.00 60 TYR A CA 11
ATOM 10544 C C . TYR A 1 41 ? -3.873 7.054 -4.258 1.00 0.00 60 TYR A C 11
ATOM 10545 O O . TYR A 1 41 ? -4.298 7.789 -3.355 1.00 0.00 60 TYR A O 11
ATOM 10563 N N . GLY A 1 42 ? -4.599 6.664 -5.294 1.00 0.00 61 GLY A N 11
ATOM 10564 C CA . GLY A 1 42 ? -5.969 7.095 -5.475 1.00 0.00 61 GLY A CA 11
ATOM 10565 C C . GLY A 1 42 ? -6.932 6.482 -4.486 1.00 0.00 61 GLY A C 11
ATOM 10566 O O . GLY A 1 42 ? -8.079 6.932 -4.378 1.00 0.00 61 GLY A O 11
ATOM 10570 N N . ASN A 1 43 ? -6.488 5.437 -3.814 1.00 0.00 62 ASN A N 11
ATOM 10571 C CA . ASN A 1 43 ? -7.229 4.757 -2.754 1.00 0.00 62 ASN A CA 11
ATOM 10572 C C . ASN A 1 43 ? -6.410 3.616 -2.236 1.00 0.00 62 ASN A C 11
ATOM 10573 O O . ASN A 1 43 ? -5.326 3.320 -2.795 1.00 0.00 62 ASN A O 11
ATOM 10584 N N . GLU A 1 44 ? -6.910 2.945 -1.225 1.00 0.00 63 GLU A N 11
ATOM 10585 C CA . GLU A 1 44 ? -6.163 1.890 -0.570 1.00 0.00 63 GLU A CA 11
ATOM 10586 C C . GLU A 1 44 ? -6.019 0.671 -1.462 1.00 0.00 63 GLU A C 11
ATOM 10587 O O . GLU A 1 44 ? -5.080 -0.078 -1.319 1.00 0.00 63 GLU A O 11
ATOM 10599 N N . CYS A 1 45 ? -6.950 0.477 -2.373 1.00 0.00 64 CYS A N 11
ATOM 10600 C CA . CYS A 1 45 ? -6.859 -0.611 -3.325 1.00 0.00 64 CYS A CA 11
ATOM 10601 C C . CYS A 1 45 ? -5.627 -0.437 -4.214 1.00 0.00 64 CYS A C 11
ATOM 10602 O O . CYS A 1 45 ? -4.894 -1.398 -4.464 1.00 0.00 64 CYS A O 11
ATOM 10609 N N . HIS A 1 46 ? -5.354 0.800 -4.643 1.00 0.00 65 HIS A N 11
ATOM 10610 C CA . HIS A 1 46 ? -4.166 1.059 -5.461 1.00 0.00 65 HIS A CA 11
ATOM 10611 C C . HIS A 1 46 ? -2.900 0.891 -4.625 1.00 0.00 65 HIS A C 11
ATOM 10612 O O . HIS A 1 46 ? -1.855 0.496 -5.135 1.00 0.00 65 HIS A O 11
ATOM 10627 N N . LEU A 1 47 ? -3.015 1.174 -3.337 1.00 0.00 66 LEU A N 11
ATOM 10628 C CA . LEU A 1 47 ? -1.927 0.950 -2.389 1.00 0.00 66 LEU A CA 11
ATOM 10629 C C . LEU A 1 47 ? -1.713 -0.559 -2.182 1.00 0.00 66 LEU A C 11
ATOM 10630 O O . LEU A 1 47 ? -0.604 -1.054 -2.297 1.00 0.00 66 LEU A O 11
ATOM 10646 N N . CYS A 1 48 ? -2.797 -1.265 -1.921 1.00 0.00 67 CYS A N 11
ATOM 10647 C CA . CYS A 1 48 ? -2.785 -2.714 -1.694 1.00 0.00 67 CYS A CA 11
ATOM 10648 C C . CYS A 1 48 ? -2.230 -3.469 -2.906 1.00 0.00 67 CYS A C 11
ATOM 10649 O O . CYS A 1 48 ? -1.341 -4.305 -2.761 1.00 0.00 67 CYS A O 11
ATOM 10656 N N . THR A 1 49 ? -2.704 -3.127 -4.097 1.00 0.00 68 THR A N 11
ATOM 10657 C CA . THR A 1 49 ? -2.221 -3.759 -5.319 1.00 0.00 68 THR A CA 11
ATOM 10658 C C . THR A 1 49 ? -0.715 -3.549 -5.498 1.00 0.00 68 THR A C 11
ATOM 10659 O O . THR A 1 49 ? 0.012 -4.493 -5.785 1.00 0.00 68 THR A O 11
ATOM 10670 N N . GLU A 1 50 ? -0.255 -2.320 -5.252 1.00 0.00 69 GLU A N 11
ATOM 10671 C CA . GLU A 1 50 ? 1.152 -1.967 -5.378 1.00 0.00 69 GLU A CA 11
ATOM 10672 C C . GLU A 1 50 ? 1.953 -2.730 -4.319 1.00 0.00 69 GLU A C 11
ATOM 10673 O O . GLU A 1 50 ? 3.067 -3.205 -4.574 1.00 0.00 69 GLU A O 11
ATOM 10685 N N . SER A 1 51 ? 1.363 -2.843 -3.135 1.00 0.00 70 SER A N 11
ATOM 10686 C CA . SER A 1 51 ? 1.962 -3.516 -2.016 1.00 0.00 70 SER A CA 11
ATOM 10687 C C . SER A 1 51 ? 2.178 -4.993 -2.341 1.00 0.00 70 SER A C 11
ATOM 10688 O O . SER A 1 51 ? 3.283 -5.497 -2.198 1.00 0.00 70 SER A O 11
ATOM 10696 N N . LEU A 1 52 ? 1.138 -5.661 -2.828 1.00 0.00 71 LEU A N 11
ATOM 10697 C CA . LEU A 1 52 ? 1.205 -7.083 -3.172 1.00 0.00 71 LEU A CA 11
ATOM 10698 C C . LEU A 1 52 ? 2.168 -7.314 -4.325 1.00 0.00 71 LEU A C 11
ATOM 10699 O O . LEU A 1 52 ? 2.948 -8.273 -4.321 1.00 0.00 71 LEU A O 11
ATOM 10715 N N . LYS A 1 53 ? 2.110 -6.420 -5.287 1.00 0.00 72 LYS A N 11
ATOM 10716 C CA . LYS A 1 53 ? 2.975 -6.416 -6.459 1.00 0.00 72 LYS A CA 11
ATOM 10717 C C . LYS A 1 53 ? 4.443 -6.360 -6.044 1.00 0.00 72 LYS A C 11
ATOM 10718 O O . LYS A 1 53 ? 5.268 -7.120 -6.533 1.00 0.00 72 LYS A O 11
ATOM 10737 N N . SER A 1 54 ? 4.736 -5.493 -5.113 1.00 0.00 73 SER A N 11
ATOM 10738 C CA . SER A 1 54 ? 6.089 -5.285 -4.653 1.00 0.00 73 SER A CA 11
ATOM 10739 C C . SER A 1 54 ? 6.366 -6.125 -3.382 1.00 0.00 73 SER A C 11
ATOM 10740 O O . SER A 1 54 ? 7.310 -5.859 -2.638 1.00 0.00 73 SER A O 11
ATOM 10748 N N . ASN A 1 55 ? 5.506 -7.114 -3.157 1.00 0.00 74 ASN A N 11
ATOM 10749 C CA . ASN A 1 55 ? 5.560 -8.067 -2.028 1.00 0.00 74 ASN A CA 11
ATOM 10750 C C . ASN A 1 55 ? 5.780 -7.391 -0.649 1.00 0.00 74 ASN A C 11
ATOM 10751 O O . ASN A 1 55 ? 6.803 -7.596 0.027 1.00 0.00 74 ASN A O 11
ATOM 10762 N N . GLY A 1 56 ? 4.856 -6.533 -0.285 1.00 0.00 75 GLY A N 11
ATOM 10763 C CA . GLY A 1 56 ? 4.867 -5.901 1.019 1.00 0.00 75 GLY A CA 11
ATOM 10764 C C . GLY A 1 56 ? 5.884 -4.785 1.154 1.00 0.00 75 GLY A C 11
ATOM 10765 O O . GLY A 1 56 ? 6.199 -4.369 2.268 1.00 0.00 75 GLY A O 11
ATOM 10769 N N . ARG A 1 57 ? 6.406 -4.311 0.033 1.00 0.00 76 ARG A N 11
ATOM 10770 C CA . ARG A 1 57 ? 7.381 -3.218 0.030 1.00 0.00 76 ARG A CA 11
ATOM 10771 C C . ARG A 1 57 ? 6.743 -1.936 0.575 1.00 0.00 76 ARG A C 11
ATOM 10772 O O . ARG A 1 57 ? 7.172 -1.396 1.589 1.00 0.00 76 ARG A O 11
ATOM 10793 N N . VAL A 1 58 ? 5.713 -1.482 -0.084 1.00 0.00 77 VAL A N 11
ATOM 10794 C CA . VAL A 1 58 ? 5.032 -0.280 0.320 1.00 0.00 77 VAL A CA 11
ATOM 10795 C C . VAL A 1 58 ? 3.941 -0.608 1.337 1.00 0.00 77 VAL A C 11
ATOM 10796 O O . VAL A 1 58 ? 3.195 -1.590 1.188 1.00 0.00 77 VAL A O 11
ATOM 10809 N N . GLN A 1 59 ? 3.929 0.149 2.398 1.00 0.00 78 GLN A N 11
ATOM 10810 C CA . GLN A 1 59 ? 2.952 0.032 3.450 1.00 0.00 78 GLN A CA 11
ATOM 10811 C C . GLN A 1 59 ? 2.172 1.310 3.542 1.00 0.00 78 GLN A C 11
ATOM 10812 O O . GLN A 1 59 ? 2.497 2.281 2.862 1.00 0.00 78 GLN A O 11
ATOM 10826 N N . PHE A 1 60 ? 1.160 1.311 4.357 1.00 0.00 79 PHE A N 11
ATOM 10827 C CA . PHE A 1 60 ? 0.367 2.485 4.603 1.00 0.00 79 PHE A CA 11
ATOM 10828 C C . PHE A 1 60 ? 1.171 3.396 5.515 1.00 0.00 79 PHE A C 11
ATOM 10829 O O . PHE A 1 60 ? 1.553 2.999 6.613 1.00 0.00 79 PHE A O 11
ATOM 10846 N N . LEU A 1 61 ? 1.472 4.574 5.045 1.00 0.00 80 LEU A N 11
ATOM 10847 C CA . LEU A 1 61 ? 2.236 5.506 5.824 1.00 0.00 80 LEU A CA 11
ATOM 10848 C C . LEU A 1 61 ? 1.271 6.402 6.561 1.00 0.00 80 LEU A C 11
ATOM 10849 O O . LEU A 1 61 ? 1.257 6.465 7.789 1.00 0.00 80 LEU A O 11
ATOM 10865 N N . HIS A 1 62 ? 0.434 7.077 5.806 1.00 0.00 81 HIS A N 11
ATOM 10866 C CA . HIS A 1 62 ? -0.566 7.935 6.380 1.00 0.00 81 HIS A CA 11
ATOM 10867 C C . HIS A 1 62 ? -1.655 8.168 5.379 1.00 0.00 81 HIS A C 11
ATOM 10868 O O . HIS A 1 62 ? -1.422 8.051 4.173 1.00 0.00 81 HIS A O 11
ATOM 10883 N N . ASP A 1 63 ? -2.827 8.479 5.854 1.00 0.00 82 ASP A N 11
ATOM 10884 C CA . ASP A 1 63 ? -3.920 8.815 4.981 1.00 0.00 82 ASP A CA 11
ATOM 10885 C C . ASP A 1 63 ? -3.713 10.221 4.498 1.00 0.00 82 ASP A C 11
ATOM 10886 O O . ASP A 1 63 ? -2.938 10.999 5.100 1.00 0.00 82 ASP A O 11
ATOM 10895 N N . GLY A 1 64 ? -4.315 10.526 3.410 1.00 0.00 83 GLY A N 11
ATOM 10896 C CA . GLY A 1 64 ? -4.155 11.807 2.825 1.00 0.00 83 GLY A CA 11
ATOM 10897 C C . GLY A 1 64 ? -3.035 11.781 1.840 1.00 0.00 83 GLY A C 11
ATOM 10898 O O . GLY A 1 64 ? -2.275 10.797 1.773 1.00 0.00 83 GLY A O 11
ATOM 10902 N N . SER A 1 65 ? -2.933 12.815 1.075 1.00 0.00 84 SER A N 11
ATOM 10903 C CA . SER A 1 65 ? -1.908 12.942 0.095 1.00 0.00 84 SER A CA 11
ATOM 10904 C C . SER A 1 65 ? -0.553 13.051 0.787 1.00 0.00 84 SER A C 11
ATOM 10905 O O . SER A 1 65 ? -0.475 13.459 1.964 1.00 0.00 84 SER A O 11
ATOM 10913 N N . CYS A 1 66 ? 0.489 12.652 0.110 1.00 0.00 85 CYS A N 11
ATOM 10914 C CA . CYS A 1 66 ? 1.814 12.753 0.666 1.00 0.00 85 CYS A CA 11
ATOM 10915 C C . CYS A 1 66 ? 2.224 14.222 0.644 1.00 0.00 85 CYS A C 11
ATOM 10916 O O . CYS A 1 66 ? 2.628 14.724 -0.438 1.00 0.00 85 CYS A O 11
ATOM 10924 N N . SER A 1 1 ? 12.422 2.492 26.565 1.00 0.00 20 SER A N 12
ATOM 10925 C CA . SER A 1 1 ? 12.831 3.880 26.437 1.00 0.00 20 SER A CA 12
ATOM 10926 C C . SER A 1 1 ? 12.070 4.557 25.287 1.00 0.00 20 SER A C 12
ATOM 10927 O O . SER A 1 1 ? 12.464 5.623 24.807 1.00 0.00 20 SER A O 12
ATOM 10937 N N . GLU A 1 2 ? 10.960 3.967 24.868 1.00 0.00 21 GLU A N 12
ATOM 10938 C CA . GLU A 1 2 ? 10.245 4.462 23.735 1.00 0.00 21 GLU A CA 12
ATOM 10939 C C . GLU A 1 2 ? 8.898 4.991 24.164 1.00 0.00 21 GLU A C 12
ATOM 10940 O O . GLU A 1 2 ? 8.202 4.360 24.972 1.00 0.00 21 GLU A O 12
ATOM 10952 N N . ALA A 1 3 ? 8.541 6.139 23.649 1.00 0.00 22 ALA A N 12
ATOM 10953 C CA . ALA A 1 3 ? 7.266 6.738 23.931 1.00 0.00 22 ALA A CA 12
ATOM 10954 C C . ALA A 1 3 ? 6.205 6.089 23.066 1.00 0.00 22 ALA A C 12
ATOM 10955 O O . ALA A 1 3 ? 6.187 6.285 21.839 1.00 0.00 22 ALA A O 12
ATOM 10962 N N . ALA A 1 4 ? 5.370 5.274 23.706 1.00 0.00 23 ALA A N 12
ATOM 10963 C CA . ALA A 1 4 ? 4.266 4.553 23.077 1.00 0.00 23 ALA A CA 12
ATOM 10964 C C . ALA A 1 4 ? 4.758 3.457 22.122 1.00 0.00 23 ALA A C 12
ATOM 10965 O O . ALA A 1 4 ? 5.964 3.220 21.982 1.00 0.00 23 ALA A O 12
ATOM 10972 N N . SER A 1 5 ? 3.833 2.778 21.492 1.00 0.00 24 SER A N 12
ATOM 10973 C CA . SER A 1 5 ? 4.145 1.703 20.579 1.00 0.00 24 SER A CA 12
ATOM 10974 C C . SER A 1 5 ? 4.250 2.200 19.129 1.00 0.00 24 SER A C 12
ATOM 10975 O O . SER A 1 5 ? 4.492 1.408 18.209 1.00 0.00 24 SER A O 12
ATOM 10983 N N . LEU A 1 6 ? 4.095 3.518 18.947 1.00 0.00 25 LEU A N 12
ATOM 10984 C CA . LEU A 1 6 ? 4.110 4.174 17.629 1.00 0.00 25 LEU A CA 12
ATOM 10985 C C . LEU A 1 6 ? 2.920 3.702 16.797 1.00 0.00 25 LEU A C 12
ATOM 10986 O O . LEU A 1 6 ? 1.942 3.172 17.343 1.00 0.00 25 LEU A O 12
ATOM 11002 N N . SER A 1 7 ? 2.966 3.896 15.510 1.00 0.00 26 SER A N 12
ATOM 11003 C CA . SER A 1 7 ? 1.864 3.521 14.695 1.00 0.00 26 SER A CA 12
ATOM 11004 C C . SER A 1 7 ? 2.208 2.431 13.665 1.00 0.00 26 SER A C 12
ATOM 11005 O O . SER A 1 7 ? 2.817 2.708 12.637 1.00 0.00 26 SER A O 12
ATOM 11013 N N . PRO A 1 8 ? 1.819 1.160 13.940 1.00 0.00 27 PRO A N 12
ATOM 11014 C CA . PRO A 1 8 ? 1.922 0.059 12.972 1.00 0.00 27 PRO A CA 12
ATOM 11015 C C . PRO A 1 8 ? 0.626 0.032 12.153 1.00 0.00 27 PRO A C 12
ATOM 11016 O O . PRO A 1 8 ? 0.116 -1.020 11.734 1.00 0.00 27 PRO A O 12
ATOM 11027 N N . LYS A 1 9 ? 0.134 1.229 11.940 1.00 0.00 28 LYS A N 12
ATOM 11028 C CA . LYS A 1 9 ? -1.104 1.528 11.301 1.00 0.00 28 LYS A CA 12
ATOM 11029 C C . LYS A 1 9 ? -1.040 1.158 9.851 1.00 0.00 28 LYS A C 12
ATOM 11030 O O . LYS A 1 9 ? -0.099 1.528 9.142 1.00 0.00 28 LYS A O 12
ATOM 11049 N N . LYS A 1 10 ? -2.008 0.427 9.420 1.00 0.00 29 LYS A N 12
ATOM 11050 C CA . LYS A 1 10 ? -2.088 0.021 8.074 1.00 0.00 29 LYS A CA 12
ATOM 11051 C C . LYS A 1 10 ? -3.519 0.037 7.620 1.00 0.00 29 LYS A C 12
ATOM 11052 O O . LYS A 1 10 ? -4.432 0.370 8.392 1.00 0.00 29 LYS A O 12
ATOM 11071 N N . VAL A 1 11 ? -3.709 -0.243 6.383 1.00 0.00 30 VAL A N 12
ATOM 11072 C CA . VAL A 1 11 ? -5.004 -0.374 5.834 1.00 0.00 30 VAL A CA 12
ATOM 11073 C C . VAL A 1 11 ? -5.130 -1.837 5.473 1.00 0.00 30 VAL A C 12
ATOM 11074 O O . VAL A 1 11 ? -4.094 -2.488 5.222 1.00 0.00 30 VAL A O 12
ATOM 11087 N N . ASP A 1 12 ? -6.314 -2.378 5.495 1.00 0.00 31 ASP A N 12
ATOM 11088 C CA . ASP A 1 12 ? -6.448 -3.784 5.235 1.00 0.00 31 ASP A CA 12
ATOM 11089 C C . ASP A 1 12 ? -6.285 -4.107 3.774 1.00 0.00 31 ASP A C 12
ATOM 11090 O O . ASP A 1 12 ? -6.954 -3.547 2.908 1.00 0.00 31 ASP A O 12
ATOM 11099 N N . CYS A 1 13 ? -5.371 -4.979 3.515 1.00 0.00 32 CYS A N 12
ATOM 11100 C CA . CYS A 1 13 ? -5.083 -5.420 2.186 1.00 0.00 32 CYS A CA 12
ATOM 11101 C C . CYS A 1 13 ? -5.605 -6.867 2.028 1.00 0.00 32 CYS A C 12
ATOM 11102 O O . CYS A 1 13 ? -5.660 -7.414 0.934 1.00 0.00 32 CYS A O 12
ATOM 11109 N N . SER A 1 14 ? -6.087 -7.439 3.132 1.00 0.00 33 SER A N 12
ATOM 11110 C CA . SER A 1 14 ? -6.549 -8.822 3.182 1.00 0.00 33 SER A CA 12
ATOM 11111 C C . SER A 1 14 ? -7.830 -8.985 2.361 1.00 0.00 33 SER A C 12
ATOM 11112 O O . SER A 1 14 ? -8.099 -10.051 1.789 1.00 0.00 33 SER A O 12
ATOM 11120 N N . ILE A 1 15 ? -8.627 -7.943 2.332 1.00 0.00 34 ILE A N 12
ATOM 11121 C CA . ILE A 1 15 ? -9.846 -7.932 1.555 1.00 0.00 34 ILE A CA 12
ATOM 11122 C C . ILE A 1 15 ? -9.554 -7.889 0.047 1.00 0.00 34 ILE A C 12
ATOM 11123 O O . ILE A 1 15 ? -10.296 -8.458 -0.752 1.00 0.00 34 ILE A O 12
ATOM 11139 N N . TYR A 1 16 ? -8.443 -7.272 -0.330 1.00 0.00 35 TYR A N 12
ATOM 11140 C CA . TYR A 1 16 ? -8.096 -7.153 -1.736 1.00 0.00 35 TYR A CA 12
ATOM 11141 C C . TYR A 1 16 ? -7.251 -8.329 -2.214 1.00 0.00 35 TYR A C 12
ATOM 11142 O O . TYR A 1 16 ? -7.211 -8.627 -3.398 1.00 0.00 35 TYR A O 12
ATOM 11160 N N . LYS A 1 17 ? -6.609 -9.027 -1.274 1.00 0.00 36 LYS A N 12
ATOM 11161 C CA . LYS A 1 17 ? -5.820 -10.244 -1.580 1.00 0.00 36 LYS A CA 12
ATOM 11162 C C . LYS A 1 17 ? -6.689 -11.361 -2.166 1.00 0.00 36 LYS A C 12
ATOM 11163 O O . LYS A 1 17 ? -6.187 -12.361 -2.687 1.00 0.00 36 LYS A O 12
ATOM 11182 N N . LYS A 1 18 ? -7.983 -11.199 -2.037 1.00 0.00 37 LYS A N 12
ATOM 11183 C CA . LYS A 1 18 ? -8.954 -12.146 -2.546 1.00 0.00 37 LYS A CA 12
ATOM 11184 C C . LYS A 1 18 ? -9.213 -11.941 -4.043 1.00 0.00 37 LYS A C 12
ATOM 11185 O O . LYS A 1 18 ? -9.946 -12.717 -4.675 1.00 0.00 37 LYS A O 12
ATOM 11204 N N . TYR A 1 19 ? -8.615 -10.915 -4.601 1.00 0.00 38 TYR A N 12
ATOM 11205 C CA . TYR A 1 19 ? -8.662 -10.663 -6.022 1.00 0.00 38 TYR A CA 12
ATOM 11206 C C . TYR A 1 19 ? -7.283 -11.002 -6.562 1.00 0.00 38 TYR A C 12
ATOM 11207 O O . TYR A 1 19 ? -6.317 -10.954 -5.796 1.00 0.00 38 TYR A O 12
ATOM 11225 N N . PRO A 1 20 ? -7.153 -11.401 -7.840 1.00 0.00 39 PRO A N 12
ATOM 11226 C CA . PRO A 1 20 ? -5.844 -11.660 -8.445 1.00 0.00 39 PRO A CA 12
ATOM 11227 C C . PRO A 1 20 ? -4.928 -10.438 -8.318 1.00 0.00 39 PRO A C 12
ATOM 11228 O O . PRO A 1 20 ? -5.350 -9.334 -8.590 1.00 0.00 39 PRO A O 12
ATOM 11239 N N . VAL A 1 21 ? -3.688 -10.672 -7.920 1.00 0.00 40 VAL A N 12
ATOM 11240 C CA . VAL A 1 21 ? -2.697 -9.613 -7.639 1.00 0.00 40 VAL A CA 12
ATOM 11241 C C . VAL A 1 21 ? -2.575 -8.592 -8.786 1.00 0.00 40 VAL A C 12
ATOM 11242 O O . VAL A 1 21 ? -2.492 -7.386 -8.548 1.00 0.00 40 VAL A O 12
ATOM 11255 N N . VAL A 1 22 ? -2.587 -9.069 -10.015 1.00 0.00 41 VAL A N 12
ATOM 11256 C CA . VAL A 1 22 ? -2.439 -8.167 -11.145 1.00 0.00 41 VAL A CA 12
ATOM 11257 C C . VAL A 1 22 ? -3.773 -7.455 -11.495 1.00 0.00 41 VAL A C 12
ATOM 11258 O O . VAL A 1 22 ? -3.772 -6.326 -12.022 1.00 0.00 41 VAL A O 12
ATOM 11271 N N . ALA A 1 23 ? -4.899 -8.066 -11.159 1.00 0.00 42 ALA A N 12
ATOM 11272 C CA . ALA A 1 23 ? -6.180 -7.477 -11.475 1.00 0.00 42 ALA A CA 12
ATOM 11273 C C . ALA A 1 23 ? -7.047 -7.347 -10.235 1.00 0.00 42 ALA A C 12
ATOM 11274 O O . ALA A 1 23 ? -7.773 -8.279 -9.858 1.00 0.00 42 ALA A O 12
ATOM 11281 N N . ILE A 1 24 ? -6.980 -6.212 -9.609 1.00 0.00 43 ILE A N 12
ATOM 11282 C CA . ILE A 1 24 ? -7.758 -5.958 -8.432 1.00 0.00 43 ILE A CA 12
ATOM 11283 C C . ILE A 1 24 ? -8.698 -4.811 -8.722 1.00 0.00 43 ILE A C 12
ATOM 11284 O O . ILE A 1 24 ? -8.240 -3.709 -9.053 1.00 0.00 43 ILE A O 12
ATOM 11300 N N . PRO A 1 25 ? -10.017 -5.062 -8.709 1.00 0.00 44 PRO A N 12
ATOM 11301 C CA . PRO A 1 25 ? -11.003 -4.012 -8.895 1.00 0.00 44 PRO A CA 12
ATOM 11302 C C . PRO A 1 25 ? -10.929 -3.006 -7.763 1.00 0.00 44 PRO A C 12
ATOM 11303 O O . PRO A 1 25 ? -10.928 -3.378 -6.575 1.00 0.00 44 PRO A O 12
ATOM 11314 N N . CYS A 1 26 ? -10.941 -1.762 -8.116 1.00 0.00 45 CYS A N 12
ATOM 11315 C CA . CYS A 1 26 ? -10.809 -0.703 -7.165 1.00 0.00 45 CYS A CA 12
ATOM 11316 C C . CYS A 1 26 ? -12.033 0.179 -7.174 1.00 0.00 45 CYS A C 12
ATOM 11317 O O . CYS A 1 26 ? -12.624 0.411 -8.241 1.00 0.00 45 CYS A O 12
ATOM 11324 N N . PRO A 1 27 ? -12.455 0.664 -5.996 1.00 0.00 46 PRO A N 12
ATOM 11325 C CA . PRO A 1 27 ? -13.578 1.591 -5.882 1.00 0.00 46 PRO A CA 12
ATOM 11326 C C . PRO A 1 27 ? -13.316 2.868 -6.680 1.00 0.00 46 PRO A C 12
ATOM 11327 O O . PRO A 1 27 ? -12.153 3.229 -6.934 1.00 0.00 46 PRO A O 12
ATOM 11338 N N . ILE A 1 28 ? -14.371 3.528 -7.093 1.00 0.00 47 ILE A N 12
ATOM 11339 C CA . ILE A 1 28 ? -14.245 4.764 -7.853 1.00 0.00 47 ILE A CA 12
ATOM 11340 C C . ILE A 1 28 ? -14.010 5.937 -6.920 1.00 0.00 47 ILE A C 12
ATOM 11341 O O . ILE A 1 28 ? -13.561 7.004 -7.343 1.00 0.00 47 ILE A O 12
ATOM 11357 N N . THR A 1 29 ? -14.314 5.727 -5.656 1.00 0.00 48 THR A N 12
ATOM 11358 C CA . THR A 1 29 ? -14.078 6.710 -4.642 1.00 0.00 48 THR A CA 12
ATOM 11359 C C . THR A 1 29 ? -12.580 6.946 -4.476 1.00 0.00 48 THR A C 12
ATOM 11360 O O . THR A 1 29 ? -11.800 6.013 -4.197 1.00 0.00 48 THR A O 12
ATOM 11371 N N . TYR A 1 30 ? -12.197 8.170 -4.695 1.00 0.00 49 TYR A N 12
ATOM 11372 C CA . TYR A 1 30 ? -10.836 8.589 -4.585 1.00 0.00 49 TYR A CA 12
ATOM 11373 C C . TYR A 1 30 ? -10.556 8.933 -3.136 1.00 0.00 49 TYR A C 12
ATOM 11374 O O . TYR A 1 30 ? -11.171 9.841 -2.569 1.00 0.00 49 TYR A O 12
ATOM 11392 N N . LEU A 1 31 ? -9.687 8.195 -2.536 1.00 0.00 50 LEU A N 12
ATOM 11393 C CA . LEU A 1 31 ? -9.302 8.400 -1.170 1.00 0.00 50 LEU A CA 12
ATOM 11394 C C . LEU A 1 31 ? -7.794 8.465 -1.126 1.00 0.00 50 LEU A C 12
ATOM 11395 O O . LEU A 1 31 ? -7.140 7.427 -1.101 1.00 0.00 50 LEU A O 12
ATOM 11411 N N . PRO A 1 32 ? -7.213 9.681 -1.178 1.00 0.00 51 PRO A N 12
ATOM 11412 C CA . PRO A 1 32 ? -5.771 9.841 -1.227 1.00 0.00 51 PRO A CA 12
ATOM 11413 C C . PRO A 1 32 ? -5.099 9.202 -0.032 1.00 0.00 51 PRO A C 12
ATOM 11414 O O . PRO A 1 32 ? -5.424 9.514 1.126 1.00 0.00 51 PRO A O 12
ATOM 11425 N N . VAL A 1 33 ? -4.242 8.268 -0.300 1.00 0.00 52 VAL A N 12
ATOM 11426 C CA . VAL A 1 33 ? -3.486 7.613 0.726 1.00 0.00 52 VAL A CA 12
ATOM 11427 C C . VAL A 1 33 ? -2.027 7.704 0.385 1.00 0.00 52 VAL A C 12
ATOM 11428 O O . VAL A 1 33 ? -1.659 7.749 -0.792 1.00 0.00 52 VAL A O 12
ATOM 11441 N N . CYS A 1 34 ? -1.214 7.757 1.369 1.00 0.00 53 CYS A N 12
ATOM 11442 C CA . CYS A 1 34 ? 0.182 7.853 1.150 1.00 0.00 53 CYS A CA 12
ATOM 11443 C C . CYS A 1 34 ? 0.851 6.587 1.607 1.00 0.00 53 CYS A C 12
ATOM 11444 O O . CYS A 1 34 ? 0.638 6.132 2.749 1.00 0.00 53 CYS A O 12
ATOM 11451 N N . GLY A 1 35 ? 1.614 5.998 0.727 1.00 0.00 54 GLY A N 12
ATOM 11452 C CA . GLY A 1 35 ? 2.311 4.803 1.055 1.00 0.00 54 GLY A CA 12
ATOM 11453 C C . GLY A 1 35 ? 3.684 5.103 1.591 1.00 0.00 54 GLY A C 12
ATOM 11454 O O . GLY A 1 35 ? 4.175 6.222 1.446 1.00 0.00 54 GLY A O 12
ATOM 11458 N N . SER A 1 36 ? 4.317 4.112 2.185 1.00 0.00 55 SER A N 12
ATOM 11459 C CA . SER A 1 36 ? 5.665 4.242 2.765 1.00 0.00 55 SER A CA 12
ATOM 11460 C C . SER A 1 36 ? 6.724 4.596 1.695 1.00 0.00 55 SER A C 12
ATOM 11461 O O . SER A 1 36 ? 7.852 4.967 2.016 1.00 0.00 55 SER A O 12
ATOM 11469 N N . ASP A 1 37 ? 6.344 4.468 0.435 1.00 0.00 56 ASP A N 12
ATOM 11470 C CA . ASP A 1 37 ? 7.228 4.745 -0.688 1.00 0.00 56 ASP A CA 12
ATOM 11471 C C . ASP A 1 37 ? 7.091 6.223 -1.095 1.00 0.00 56 ASP A C 12
ATOM 11472 O O . ASP A 1 37 ? 7.732 6.698 -2.026 1.00 0.00 56 ASP A O 12
ATOM 11481 N N . TYR A 1 38 ? 6.234 6.940 -0.340 1.00 0.00 57 TYR A N 12
ATOM 11482 C CA . TYR A 1 38 ? 5.963 8.384 -0.500 1.00 0.00 57 TYR A CA 12
ATOM 11483 C C . TYR A 1 38 ? 5.223 8.682 -1.792 1.00 0.00 57 TYR A C 12
ATOM 11484 O O . TYR A 1 38 ? 5.302 9.794 -2.349 1.00 0.00 57 TYR A O 12
ATOM 11502 N N . ILE A 1 39 ? 4.465 7.714 -2.223 1.00 0.00 58 ILE A N 12
ATOM 11503 C CA . ILE A 1 39 ? 3.647 7.832 -3.398 1.00 0.00 58 ILE A CA 12
ATOM 11504 C C . ILE A 1 39 ? 2.205 7.994 -2.951 1.00 0.00 58 ILE A C 12
ATOM 11505 O O . ILE A 1 39 ? 1.739 7.253 -2.066 1.00 0.00 58 ILE A O 12
ATOM 11521 N N . THR A 1 40 ? 1.534 8.987 -3.482 1.00 0.00 59 THR A N 12
ATOM 11522 C CA . THR A 1 40 ? 0.142 9.186 -3.192 1.00 0.00 59 THR A CA 12
ATOM 11523 C C . THR A 1 40 ? -0.709 8.286 -4.105 1.00 0.00 59 THR A C 12
ATOM 11524 O O . THR A 1 40 ? -0.635 8.362 -5.350 1.00 0.00 59 THR A O 12
ATOM 11535 N N . TYR A 1 41 ? -1.458 7.414 -3.496 1.00 0.00 60 TYR A N 12
ATOM 11536 C CA . TYR A 1 41 ? -2.305 6.497 -4.200 1.00 0.00 60 TYR A CA 12
ATOM 11537 C C . TYR A 1 41 ? -3.727 7.007 -4.200 1.00 0.00 60 TYR A C 12
ATOM 11538 O O . TYR A 1 41 ? -4.136 7.730 -3.271 1.00 0.00 60 TYR A O 12
ATOM 11556 N N . GLY A 1 42 ? -4.465 6.631 -5.231 1.00 0.00 61 GLY A N 12
ATOM 11557 C CA . GLY A 1 42 ? -5.833 7.069 -5.420 1.00 0.00 61 GLY A CA 12
ATOM 11558 C C . GLY A 1 42 ? -6.777 6.548 -4.380 1.00 0.00 61 GLY A C 12
ATOM 11559 O O . GLY A 1 42 ? -7.806 7.145 -4.142 1.00 0.00 61 GLY A O 12
ATOM 11563 N N . ASN A 1 43 ? -6.436 5.422 -3.793 1.00 0.00 62 ASN A N 12
ATOM 11564 C CA . ASN A 1 43 ? -7.197 4.811 -2.720 1.00 0.00 62 ASN A CA 12
ATOM 11565 C C . ASN A 1 43 ? -6.453 3.616 -2.206 1.00 0.00 62 ASN A C 12
ATOM 11566 O O . ASN A 1 43 ? -5.399 3.241 -2.776 1.00 0.00 62 ASN A O 12
ATOM 11577 N N . GLU A 1 44 ? -6.975 3.001 -1.167 1.00 0.00 63 GLU A N 12
ATOM 11578 C CA . GLU A 1 44 ? -6.296 1.900 -0.493 1.00 0.00 63 GLU A CA 12
ATOM 11579 C C . GLU A 1 44 ? -6.191 0.675 -1.369 1.00 0.00 63 GLU A C 12
ATOM 11580 O O . GLU A 1 44 ? -5.273 -0.115 -1.210 1.00 0.00 63 GLU A O 12
ATOM 11592 N N . CYS A 1 45 ? -7.134 0.520 -2.277 1.00 0.00 64 CYS A N 12
ATOM 11593 C CA . CYS A 1 45 ? -7.106 -0.554 -3.235 1.00 0.00 64 CYS A CA 12
ATOM 11594 C C . CYS A 1 45 ? -5.818 -0.516 -4.020 1.00 0.00 64 CYS A C 12
ATOM 11595 O O . CYS A 1 45 ? -5.075 -1.480 -4.021 1.00 0.00 64 CYS A O 12
ATOM 11602 N N . HIS A 1 46 ? -5.505 0.647 -4.598 1.00 0.00 65 HIS A N 12
ATOM 11603 C CA . HIS A 1 46 ? -4.286 0.784 -5.407 1.00 0.00 65 HIS A CA 12
ATOM 11604 C C . HIS A 1 46 ? -3.046 0.626 -4.555 1.00 0.00 65 HIS A C 12
ATOM 11605 O O . HIS A 1 46 ? -2.034 0.107 -5.010 1.00 0.00 65 HIS A O 12
ATOM 11620 N N . LEU A 1 47 ? -3.149 1.055 -3.304 1.00 0.00 66 LEU A N 12
ATOM 11621 C CA . LEU A 1 47 ? -2.075 0.885 -2.343 1.00 0.00 66 LEU A CA 12
ATOM 11622 C C . LEU A 1 47 ? -1.852 -0.608 -2.085 1.00 0.00 66 LEU A C 12
ATOM 11623 O O . LEU A 1 47 ? -0.731 -1.093 -2.153 1.00 0.00 66 LEU A O 12
ATOM 11639 N N . CYS A 1 48 ? -2.932 -1.322 -1.823 1.00 0.00 67 CYS A N 12
ATOM 11640 C CA . CYS A 1 48 ? -2.884 -2.764 -1.613 1.00 0.00 67 CYS A CA 12
ATOM 11641 C C . CYS A 1 48 ? -2.361 -3.498 -2.864 1.00 0.00 67 CYS A C 12
ATOM 11642 O O . CYS A 1 48 ? -1.476 -4.349 -2.752 1.00 0.00 67 CYS A O 12
ATOM 11649 N N . THR A 1 49 ? -2.863 -3.126 -4.049 1.00 0.00 68 THR A N 12
ATOM 11650 C CA . THR A 1 49 ? -2.432 -3.733 -5.311 1.00 0.00 68 THR A CA 12
ATOM 11651 C C . THR A 1 49 ? -0.906 -3.587 -5.492 1.00 0.00 68 THR A C 12
ATOM 11652 O O . THR A 1 49 ? -0.189 -4.574 -5.738 1.00 0.00 68 THR A O 12
ATOM 11663 N N . GLU A 1 50 ? -0.412 -2.370 -5.302 1.00 0.00 69 GLU A N 12
ATOM 11664 C CA . GLU A 1 50 ? 0.994 -2.079 -5.476 1.00 0.00 69 GLU A CA 12
ATOM 11665 C C . GLU A 1 50 ? 1.809 -2.781 -4.373 1.00 0.00 69 GLU A C 12
ATOM 11666 O O . GLU A 1 50 ? 2.939 -3.242 -4.603 1.00 0.00 69 GLU A O 12
ATOM 11678 N N . SER A 1 51 ? 1.225 -2.872 -3.186 1.00 0.00 70 SER A N 12
ATOM 11679 C CA . SER A 1 51 ? 1.858 -3.510 -2.052 1.00 0.00 70 SER A CA 12
ATOM 11680 C C . SER A 1 51 ? 2.066 -5.000 -2.329 1.00 0.00 70 SER A C 12
ATOM 11681 O O . SER A 1 51 ? 3.168 -5.522 -2.142 1.00 0.00 70 SER A O 12
ATOM 11689 N N . LEU A 1 52 ? 1.022 -5.666 -2.815 1.00 0.00 71 LEU A N 12
ATOM 11690 C CA . LEU A 1 52 ? 1.080 -7.094 -3.119 1.00 0.00 71 LEU A CA 12
ATOM 11691 C C . LEU A 1 52 ? 2.063 -7.366 -4.238 1.00 0.00 71 LEU A C 12
ATOM 11692 O O . LEU A 1 52 ? 2.804 -8.345 -4.198 1.00 0.00 71 LEU A O 12
ATOM 11708 N N . LYS A 1 53 ? 2.079 -6.477 -5.210 1.00 0.00 72 LYS A N 12
ATOM 11709 C CA . LYS A 1 53 ? 2.969 -6.566 -6.358 1.00 0.00 72 LYS A CA 12
ATOM 11710 C C . LYS A 1 53 ? 4.434 -6.456 -5.921 1.00 0.00 72 LYS A C 12
ATOM 11711 O O . LYS A 1 53 ? 5.304 -7.169 -6.425 1.00 0.00 72 LYS A O 12
ATOM 11730 N N . SER A 1 54 ? 4.689 -5.575 -4.970 1.00 0.00 73 SER A N 12
ATOM 11731 C CA . SER A 1 54 ? 6.036 -5.337 -4.498 1.00 0.00 73 SER A CA 12
ATOM 11732 C C . SER A 1 54 ? 6.396 -6.270 -3.333 1.00 0.00 73 SER A C 12
ATOM 11733 O O . SER A 1 54 ? 7.475 -6.151 -2.739 1.00 0.00 73 SER A O 12
ATOM 11741 N N . ASN A 1 55 ? 5.478 -7.186 -3.014 1.00 0.00 74 ASN A N 12
ATOM 11742 C CA . ASN A 1 55 ? 5.649 -8.180 -1.940 1.00 0.00 74 ASN A CA 12
ATOM 11743 C C . ASN A 1 55 ? 5.793 -7.541 -0.573 1.00 0.00 74 ASN A C 12
ATOM 11744 O O . ASN A 1 55 ? 6.420 -8.106 0.335 1.00 0.00 74 ASN A O 12
ATOM 11755 N N . GLY A 1 56 ? 5.173 -6.396 -0.407 1.00 0.00 75 GLY A N 12
ATOM 11756 C CA . GLY A 1 56 ? 5.168 -5.752 0.876 1.00 0.00 75 GLY A CA 12
ATOM 11757 C C . GLY A 1 56 ? 6.167 -4.626 1.023 1.00 0.00 75 GLY A C 12
ATOM 11758 O O . GLY A 1 56 ? 6.620 -4.352 2.128 1.00 0.00 75 GLY A O 12
ATOM 11762 N N . ARG A 1 57 ? 6.527 -3.962 -0.059 1.00 0.00 76 ARG A N 12
ATOM 11763 C CA . ARG A 1 57 ? 7.410 -2.812 0.068 1.00 0.00 76 ARG A CA 12
ATOM 11764 C C . ARG A 1 57 ? 6.651 -1.605 0.583 1.00 0.00 76 ARG A C 12
ATOM 11765 O O . ARG A 1 57 ? 7.045 -0.957 1.555 1.00 0.00 76 ARG A O 12
ATOM 11786 N N . VAL A 1 58 ? 5.582 -1.300 -0.068 1.00 0.00 77 VAL A N 12
ATOM 11787 C CA . VAL A 1 58 ? 4.826 -0.139 0.274 1.00 0.00 77 VAL A CA 12
ATOM 11788 C C . VAL A 1 58 ? 3.685 -0.471 1.246 1.00 0.00 77 VAL A C 12
ATOM 11789 O O . VAL A 1 58 ? 2.852 -1.335 0.983 1.00 0.00 77 VAL A O 12
ATOM 11802 N N . GLN A 1 59 ? 3.726 0.146 2.402 1.00 0.00 78 GLN A N 12
ATOM 11803 C CA . GLN A 1 59 ? 2.674 0.037 3.386 1.00 0.00 78 GLN A CA 12
ATOM 11804 C C . GLN A 1 59 ? 1.904 1.334 3.395 1.00 0.00 78 GLN A C 12
ATOM 11805 O O . GLN A 1 59 ? 2.204 2.243 2.624 1.00 0.00 78 GLN A O 12
ATOM 11819 N N . PHE A 1 60 ? 0.920 1.405 4.237 1.00 0.00 79 PHE A N 12
ATOM 11820 C CA . PHE A 1 60 ? 0.181 2.613 4.464 1.00 0.00 79 PHE A CA 12
ATOM 11821 C C . PHE A 1 60 ? 1.013 3.470 5.414 1.00 0.00 79 PHE A C 12
ATOM 11822 O O . PHE A 1 60 ? 1.332 3.040 6.512 1.00 0.00 79 PHE A O 12
ATOM 11839 N N . LEU A 1 61 ? 1.400 4.633 4.978 1.00 0.00 80 LEU A N 12
ATOM 11840 C CA . LEU A 1 61 ? 2.218 5.501 5.794 1.00 0.00 80 LEU A CA 12
ATOM 11841 C C . LEU A 1 61 ? 1.310 6.417 6.594 1.00 0.00 80 LEU A C 12
ATOM 11842 O O . LEU A 1 61 ? 1.380 6.478 7.825 1.00 0.00 80 LEU A O 12
ATOM 11858 N N . HIS A 1 62 ? 0.442 7.106 5.881 1.00 0.00 81 HIS A N 12
ATOM 11859 C CA . HIS A 1 62 ? -0.524 8.002 6.477 1.00 0.00 81 HIS A CA 12
ATOM 11860 C C . HIS A 1 62 ? -1.637 8.235 5.492 1.00 0.00 81 HIS A C 12
ATOM 11861 O O . HIS A 1 62 ? -1.456 8.006 4.286 1.00 0.00 81 HIS A O 12
ATOM 11876 N N . ASP A 1 63 ? -2.768 8.667 5.981 1.00 0.00 82 ASP A N 12
ATOM 11877 C CA . ASP A 1 63 ? -3.898 8.987 5.124 1.00 0.00 82 ASP A CA 12
ATOM 11878 C C . ASP A 1 63 ? -3.650 10.349 4.519 1.00 0.00 82 ASP A C 12
ATOM 11879 O O . ASP A 1 63 ? -2.915 11.171 5.099 1.00 0.00 82 ASP A O 12
ATOM 11888 N N . GLY A 1 64 ? -4.178 10.572 3.362 1.00 0.00 83 GLY A N 12
ATOM 11889 C CA . GLY A 1 64 ? -4.018 11.831 2.729 1.00 0.00 83 GLY A CA 12
ATOM 11890 C C . GLY A 1 64 ? -2.886 11.802 1.762 1.00 0.00 83 GLY A C 12
ATOM 11891 O O . GLY A 1 64 ? -2.129 10.822 1.706 1.00 0.00 83 GLY A O 12
ATOM 11895 N N . SER A 1 65 ? -2.778 12.836 1.000 1.00 0.00 84 SER A N 12
ATOM 11896 C CA . SER A 1 65 ? -1.726 12.992 0.044 1.00 0.00 84 SER A CA 12
ATOM 11897 C C . SER A 1 65 ? -0.392 13.122 0.794 1.00 0.00 84 SER A C 12
ATOM 11898 O O . SER A 1 65 ? -0.359 13.676 1.905 1.00 0.00 84 SER A O 12
ATOM 11906 N N . CYS A 1 66 ? 0.674 12.591 0.223 1.00 0.00 85 CYS A N 12
ATOM 11907 C CA . CYS A 1 66 ? 1.989 12.606 0.862 1.00 0.00 85 CYS A CA 12
ATOM 11908 C C . CYS A 1 66 ? 2.483 14.031 1.078 1.00 0.00 85 CYS A C 12
ATOM 11909 O O . CYS A 1 66 ? 2.824 14.707 0.085 1.00 0.00 85 CYS A O 12
ATOM 11917 N N . SER A 1 1 ? -10.888 6.470 18.858 1.00 0.00 20 SER A N 13
ATOM 11918 C CA . SER A 1 1 ? -11.353 5.279 18.151 1.00 0.00 20 SER A CA 13
ATOM 11919 C C . SER A 1 1 ? -10.946 5.368 16.686 1.00 0.00 20 SER A C 13
ATOM 11920 O O . SER A 1 1 ? -10.261 4.496 16.162 1.00 0.00 20 SER A O 13
ATOM 11930 N N . GLU A 1 2 ? -11.353 6.446 16.055 1.00 0.00 21 GLU A N 13
ATOM 11931 C CA . GLU A 1 2 ? -10.958 6.802 14.711 1.00 0.00 21 GLU A CA 13
ATOM 11932 C C . GLU A 1 2 ? -9.476 7.146 14.754 1.00 0.00 21 GLU A C 13
ATOM 11933 O O . GLU A 1 2 ? -8.711 6.846 13.843 1.00 0.00 21 GLU A O 13
ATOM 11945 N N . ALA A 1 3 ? -9.104 7.779 15.834 1.00 0.00 22 ALA A N 13
ATOM 11946 C CA . ALA A 1 3 ? -7.756 8.057 16.139 1.00 0.00 22 ALA A CA 13
ATOM 11947 C C . ALA A 1 3 ? -7.391 7.115 17.250 1.00 0.00 22 ALA A C 13
ATOM 11948 O O . ALA A 1 3 ? -8.168 6.969 18.218 1.00 0.00 22 ALA A O 13
ATOM 11955 N N . ALA A 1 4 ? -6.298 6.422 17.101 1.00 0.00 23 ALA A N 13
ATOM 11956 C CA . ALA A 1 4 ? -5.867 5.481 18.103 1.00 0.00 23 ALA A CA 13
ATOM 11957 C C . ALA A 1 4 ? -4.467 5.827 18.580 1.00 0.00 23 ALA A C 13
ATOM 11958 O O . ALA A 1 4 ? -3.812 5.034 19.257 1.00 0.00 23 ALA A O 13
ATOM 11965 N N . SER A 1 5 ? -4.013 7.020 18.190 1.00 0.00 24 SER A N 13
ATOM 11966 C CA . SER A 1 5 ? -2.758 7.622 18.653 1.00 0.00 24 SER A CA 13
ATOM 11967 C C . SER A 1 5 ? -1.495 6.879 18.148 1.00 0.00 24 SER A C 13
ATOM 11968 O O . SER A 1 5 ? -0.890 7.276 17.146 1.00 0.00 24 SER A O 13
ATOM 11976 N N . LEU A 1 6 ? -1.146 5.771 18.798 1.00 0.00 25 LEU A N 13
ATOM 11977 C CA . LEU A 1 6 ? 0.074 5.025 18.476 1.00 0.00 25 LEU A CA 13
ATOM 11978 C C . LEU A 1 6 ? -0.153 4.079 17.308 1.00 0.00 25 LEU A C 13
ATOM 11979 O O . LEU A 1 6 ? 0.757 3.354 16.880 1.00 0.00 25 LEU A O 13
ATOM 11995 N N . SER A 1 7 ? -1.354 4.074 16.823 1.00 0.00 26 SER A N 13
ATOM 11996 C CA . SER A 1 7 ? -1.735 3.313 15.684 1.00 0.00 26 SER A CA 13
ATOM 11997 C C . SER A 1 7 ? -2.806 4.078 14.901 1.00 0.00 26 SER A C 13
ATOM 11998 O O . SER A 1 7 ? -3.799 4.506 15.472 1.00 0.00 26 SER A O 13
ATOM 12006 N N . PRO A 1 8 ? -2.569 4.353 13.618 1.00 0.00 27 PRO A N 13
ATOM 12007 C CA . PRO A 1 8 ? -3.552 5.024 12.781 1.00 0.00 27 PRO A CA 13
ATOM 12008 C C . PRO A 1 8 ? -4.518 4.006 12.175 1.00 0.00 27 PRO A C 13
ATOM 12009 O O . PRO A 1 8 ? -4.487 2.811 12.533 1.00 0.00 27 PRO A O 13
ATOM 12020 N N . LYS A 1 9 ? -5.374 4.443 11.284 1.00 0.00 28 LYS A N 13
ATOM 12021 C CA . LYS A 1 9 ? -6.252 3.513 10.627 1.00 0.00 28 LYS A CA 13
ATOM 12022 C C . LYS A 1 9 ? -5.586 2.986 9.385 1.00 0.00 28 LYS A C 13
ATOM 12023 O O . LYS A 1 9 ? -5.588 3.630 8.342 1.00 0.00 28 LYS A O 13
ATOM 12042 N N . LYS A 1 10 ? -4.982 1.838 9.522 1.00 0.00 29 LYS A N 13
ATOM 12043 C CA . LYS A 1 10 ? -4.227 1.239 8.465 1.00 0.00 29 LYS A CA 13
ATOM 12044 C C . LYS A 1 10 ? -5.184 0.555 7.486 1.00 0.00 29 LYS A C 13
ATOM 12045 O O . LYS A 1 10 ? -6.217 -0.003 7.888 1.00 0.00 29 LYS A O 13
ATOM 12064 N N . VAL A 1 11 ? -4.845 0.655 6.220 1.00 0.00 30 VAL A N 13
ATOM 12065 C CA . VAL A 1 11 ? -5.640 0.134 5.113 1.00 0.00 30 VAL A CA 13
ATOM 12066 C C . VAL A 1 11 ? -5.869 -1.388 5.226 1.00 0.00 30 VAL A C 13
ATOM 12067 O O . VAL A 1 11 ? -4.961 -2.150 5.625 1.00 0.00 30 VAL A O 13
ATOM 12080 N N . ASP A 1 12 ? -7.058 -1.832 4.914 1.00 0.00 31 ASP A N 13
ATOM 12081 C CA . ASP A 1 12 ? -7.292 -3.244 4.879 1.00 0.00 31 ASP A CA 13
ATOM 12082 C C . ASP A 1 12 ? -6.961 -3.735 3.494 1.00 0.00 31 ASP A C 13
ATOM 12083 O O . ASP A 1 12 ? -7.660 -3.443 2.531 1.00 0.00 31 ASP A O 13
ATOM 12092 N N . CYS A 1 13 ? -5.867 -4.413 3.391 1.00 0.00 32 CYS A N 13
ATOM 12093 C CA . CYS A 1 13 ? -5.414 -4.952 2.132 1.00 0.00 32 CYS A CA 13
ATOM 12094 C C . CYS A 1 13 ? -5.799 -6.431 2.084 1.00 0.00 32 CYS A C 13
ATOM 12095 O O . CYS A 1 13 ? -5.733 -7.083 1.049 1.00 0.00 32 CYS A O 13
ATOM 12102 N N . SER A 1 14 ? -6.297 -6.922 3.208 1.00 0.00 33 SER A N 13
ATOM 12103 C CA . SER A 1 14 ? -6.668 -8.303 3.363 1.00 0.00 33 SER A CA 13
ATOM 12104 C C . SER A 1 14 ? -7.869 -8.637 2.478 1.00 0.00 33 SER A C 13
ATOM 12105 O O . SER A 1 14 ? -7.867 -9.657 1.768 1.00 0.00 33 SER A O 13
ATOM 12113 N N . ILE A 1 15 ? -8.865 -7.759 2.489 1.00 0.00 34 ILE A N 13
ATOM 12114 C CA . ILE A 1 15 ? -10.081 -7.932 1.696 1.00 0.00 34 ILE A CA 13
ATOM 12115 C C . ILE A 1 15 ? -9.817 -7.784 0.190 1.00 0.00 34 ILE A C 13
ATOM 12116 O O . ILE A 1 15 ? -10.660 -8.136 -0.637 1.00 0.00 34 ILE A O 13
ATOM 12132 N N . TYR A 1 16 ? -8.676 -7.239 -0.162 1.00 0.00 35 TYR A N 13
ATOM 12133 C CA . TYR A 1 16 ? -8.311 -7.093 -1.552 1.00 0.00 35 TYR A CA 13
ATOM 12134 C C . TYR A 1 16 ? -7.411 -8.257 -2.003 1.00 0.00 35 TYR A C 13
ATOM 12135 O O . TYR A 1 16 ? -7.212 -8.482 -3.194 1.00 0.00 35 TYR A O 13
ATOM 12153 N N . LYS A 1 17 ? -6.928 -9.035 -1.036 1.00 0.00 36 LYS A N 13
ATOM 12154 C CA . LYS A 1 17 ? -6.082 -10.201 -1.311 1.00 0.00 36 LYS A CA 13
ATOM 12155 C C . LYS A 1 17 ? -6.880 -11.380 -1.855 1.00 0.00 36 LYS A C 13
ATOM 12156 O O . LYS A 1 17 ? -6.309 -12.356 -2.354 1.00 0.00 36 LYS A O 13
ATOM 12175 N N . LYS A 1 18 ? -8.197 -11.312 -1.731 1.00 0.00 37 LYS A N 13
ATOM 12176 C CA . LYS A 1 18 ? -9.059 -12.380 -2.239 1.00 0.00 37 LYS A CA 13
ATOM 12177 C C . LYS A 1 18 ? -9.224 -12.285 -3.763 1.00 0.00 37 LYS A C 13
ATOM 12178 O O . LYS A 1 18 ? -9.863 -13.139 -4.396 1.00 0.00 37 LYS A O 13
ATOM 12197 N N . TYR A 1 19 ? -8.657 -11.249 -4.334 1.00 0.00 38 TYR A N 13
ATOM 12198 C CA . TYR A 1 19 ? -8.644 -11.044 -5.757 1.00 0.00 38 TYR A CA 13
ATOM 12199 C C . TYR A 1 19 ? -7.213 -11.293 -6.214 1.00 0.00 38 TYR A C 13
ATOM 12200 O O . TYR A 1 19 ? -6.303 -11.271 -5.377 1.00 0.00 38 TYR A O 13
ATOM 12218 N N . PRO A 1 20 ? -6.967 -11.576 -7.495 1.00 0.00 39 PRO A N 13
ATOM 12219 C CA . PRO A 1 20 ? -5.601 -11.683 -8.002 1.00 0.00 39 PRO A CA 13
ATOM 12220 C C . PRO A 1 20 ? -4.925 -10.308 -7.935 1.00 0.00 39 PRO A C 13
ATOM 12221 O O . PRO A 1 20 ? -5.578 -9.300 -8.149 1.00 0.00 39 PRO A O 13
ATOM 12232 N N . VAL A 1 21 ? -3.635 -10.279 -7.657 1.00 0.00 40 VAL A N 13
ATOM 12233 C CA . VAL A 1 21 ? -2.889 -9.019 -7.474 1.00 0.00 40 VAL A CA 13
ATOM 12234 C C . VAL A 1 21 ? -2.991 -8.128 -8.714 1.00 0.00 40 VAL A C 13
ATOM 12235 O O . VAL A 1 21 ? -3.178 -6.907 -8.618 1.00 0.00 40 VAL A O 13
ATOM 12248 N N . VAL A 1 22 ? -2.908 -8.745 -9.870 1.00 0.00 41 VAL A N 13
ATOM 12249 C CA . VAL A 1 22 ? -2.935 -8.012 -11.108 1.00 0.00 41 VAL A CA 13
ATOM 12250 C C . VAL A 1 22 ? -4.337 -7.437 -11.394 1.00 0.00 41 VAL A C 13
ATOM 12251 O O . VAL A 1 22 ? -4.465 -6.411 -12.042 1.00 0.00 41 VAL A O 13
ATOM 12264 N N . ALA A 1 23 ? -5.374 -8.063 -10.884 1.00 0.00 42 ALA A N 13
ATOM 12265 C CA . ALA A 1 23 ? -6.705 -7.553 -11.092 1.00 0.00 42 ALA A CA 13
ATOM 12266 C C . ALA A 1 23 ? -7.449 -7.384 -9.778 1.00 0.00 42 ALA A C 13
ATOM 12267 O O . ALA A 1 23 ? -8.082 -8.328 -9.281 1.00 0.00 42 ALA A O 13
ATOM 12274 N N . ILE A 1 24 ? -7.381 -6.219 -9.219 1.00 0.00 43 ILE A N 13
ATOM 12275 C CA . ILE A 1 24 ? -8.085 -5.925 -7.996 1.00 0.00 43 ILE A CA 13
ATOM 12276 C C . ILE A 1 24 ? -9.075 -4.816 -8.286 1.00 0.00 43 ILE A C 13
ATOM 12277 O O . ILE A 1 24 ? -8.674 -3.751 -8.748 1.00 0.00 43 ILE A O 13
ATOM 12293 N N . PRO A 1 25 ? -10.386 -5.051 -8.096 1.00 0.00 44 PRO A N 13
ATOM 12294 C CA . PRO A 1 25 ? -11.380 -4.016 -8.317 1.00 0.00 44 PRO A CA 13
ATOM 12295 C C . PRO A 1 25 ? -11.241 -2.890 -7.296 1.00 0.00 44 PRO A C 13
ATOM 12296 O O . PRO A 1 25 ? -11.181 -3.130 -6.073 1.00 0.00 44 PRO A O 13
ATOM 12307 N N . CYS A 1 26 ? -11.276 -1.687 -7.773 1.00 0.00 45 CYS A N 13
ATOM 12308 C CA . CYS A 1 26 ? -11.068 -0.547 -6.932 1.00 0.00 45 CYS A CA 13
ATOM 12309 C C . CYS A 1 26 ? -12.371 0.185 -6.686 1.00 0.00 45 CYS A C 13
ATOM 12310 O O . CYS A 1 26 ? -13.199 0.300 -7.598 1.00 0.00 45 CYS A O 13
ATOM 12317 N N . PRO A 1 27 ? -12.600 0.661 -5.441 1.00 0.00 46 PRO A N 13
ATOM 12318 C CA . PRO A 1 27 ? -13.788 1.446 -5.109 1.00 0.00 46 PRO A CA 13
ATOM 12319 C C . PRO A 1 27 ? -13.794 2.761 -5.888 1.00 0.00 46 PRO A C 13
ATOM 12320 O O . PRO A 1 27 ? -12.753 3.197 -6.388 1.00 0.00 46 PRO A O 13
ATOM 12331 N N . ILE A 1 28 ? -14.932 3.376 -6.006 1.00 0.00 47 ILE A N 13
ATOM 12332 C CA . ILE A 1 28 ? -15.038 4.622 -6.754 1.00 0.00 47 ILE A CA 13
ATOM 12333 C C . ILE A 1 28 ? -14.852 5.829 -5.854 1.00 0.00 47 ILE A C 13
ATOM 12334 O O . ILE A 1 28 ? -14.761 6.963 -6.322 1.00 0.00 47 ILE A O 13
ATOM 12350 N N . THR A 1 29 ? -14.817 5.585 -4.564 1.00 0.00 48 THR A N 13
ATOM 12351 C CA . THR A 1 29 ? -14.568 6.628 -3.616 1.00 0.00 48 THR A CA 13
ATOM 12352 C C . THR A 1 29 ? -13.074 6.976 -3.643 1.00 0.00 48 THR A C 13
ATOM 12353 O O . THR A 1 29 ? -12.210 6.075 -3.614 1.00 0.00 48 THR A O 13
ATOM 12364 N N . TYR A 1 30 ? -12.777 8.248 -3.739 1.00 0.00 49 TYR A N 13
ATOM 12365 C CA . TYR A 1 30 ? -11.420 8.700 -3.758 1.00 0.00 49 TYR A CA 13
ATOM 12366 C C . TYR A 1 30 ? -10.955 8.851 -2.328 1.00 0.00 49 TYR A C 13
ATOM 12367 O O . TYR A 1 30 ? -11.508 9.648 -1.563 1.00 0.00 49 TYR A O 13
ATOM 12385 N N . LEU A 1 31 ? -9.984 8.090 -1.965 1.00 0.00 50 LEU A N 13
ATOM 12386 C CA . LEU A 1 31 ? -9.444 8.105 -0.642 1.00 0.00 50 LEU A CA 13
ATOM 12387 C C . LEU A 1 31 ? -7.956 8.246 -0.753 1.00 0.00 50 LEU A C 13
ATOM 12388 O O . LEU A 1 31 ? -7.269 7.261 -1.019 1.00 0.00 50 LEU A O 13
ATOM 12404 N N . PRO A 1 32 ? -7.428 9.472 -0.622 1.00 0.00 51 PRO A N 13
ATOM 12405 C CA . PRO A 1 32 ? -6.012 9.699 -0.750 1.00 0.00 51 PRO A CA 13
ATOM 12406 C C . PRO A 1 32 ? -5.262 8.981 0.346 1.00 0.00 51 PRO A C 13
ATOM 12407 O O . PRO A 1 32 ? -5.508 9.198 1.536 1.00 0.00 51 PRO A O 13
ATOM 12418 N N . VAL A 1 33 ? -4.424 8.088 -0.041 1.00 0.00 52 VAL A N 13
ATOM 12419 C CA . VAL A 1 33 ? -3.613 7.373 0.889 1.00 0.00 52 VAL A CA 13
ATOM 12420 C C . VAL A 1 33 ? -2.177 7.473 0.456 1.00 0.00 52 VAL A C 13
ATOM 12421 O O . VAL A 1 33 ? -1.884 7.546 -0.741 1.00 0.00 52 VAL A O 13
ATOM 12434 N N . CYS A 1 34 ? -1.300 7.521 1.392 1.00 0.00 53 CYS A N 13
ATOM 12435 C CA . CYS A 1 34 ? 0.080 7.685 1.098 1.00 0.00 53 CYS A CA 13
ATOM 12436 C C . CYS A 1 34 ? 0.838 6.426 1.413 1.00 0.00 53 CYS A C 13
ATOM 12437 O O . CYS A 1 34 ? 0.715 5.863 2.524 1.00 0.00 53 CYS A O 13
ATOM 12444 N N . GLY A 1 35 ? 1.585 5.960 0.445 1.00 0.00 54 GLY A N 13
ATOM 12445 C CA . GLY A 1 35 ? 2.375 4.793 0.627 1.00 0.00 54 GLY A CA 13
ATOM 12446 C C . GLY A 1 35 ? 3.751 5.129 1.141 1.00 0.00 54 GLY A C 13
ATOM 12447 O O . GLY A 1 35 ? 4.197 6.267 1.027 1.00 0.00 54 GLY A O 13
ATOM 12451 N N . SER A 1 36 ? 4.415 4.139 1.697 1.00 0.00 55 SER A N 13
ATOM 12452 C CA . SER A 1 36 ? 5.776 4.243 2.246 1.00 0.00 55 SER A CA 13
ATOM 12453 C C . SER A 1 36 ? 6.783 4.795 1.215 1.00 0.00 55 SER A C 13
ATOM 12454 O O . SER A 1 36 ? 7.795 5.386 1.571 1.00 0.00 55 SER A O 13
ATOM 12462 N N . ASP A 1 37 ? 6.468 4.622 -0.053 1.00 0.00 56 ASP A N 13
ATOM 12463 C CA . ASP A 1 37 ? 7.340 5.039 -1.149 1.00 0.00 56 ASP A CA 13
ATOM 12464 C C . ASP A 1 37 ? 7.042 6.502 -1.544 1.00 0.00 56 ASP A C 13
ATOM 12465 O O . ASP A 1 37 ? 7.574 7.028 -2.514 1.00 0.00 56 ASP A O 13
ATOM 12474 N N . TYR A 1 38 ? 6.185 7.150 -0.745 1.00 0.00 57 TYR A N 13
ATOM 12475 C CA . TYR A 1 38 ? 5.764 8.550 -0.932 1.00 0.00 57 TYR A CA 13
ATOM 12476 C C . TYR A 1 38 ? 4.912 8.740 -2.161 1.00 0.00 57 TYR A C 13
ATOM 12477 O O . TYR A 1 38 ? 4.781 9.851 -2.705 1.00 0.00 57 TYR A O 13
ATOM 12495 N N . ILE A 1 39 ? 4.281 7.680 -2.556 1.00 0.00 58 ILE A N 13
ATOM 12496 C CA . ILE A 1 39 ? 3.381 7.714 -3.654 1.00 0.00 58 ILE A CA 13
ATOM 12497 C C . ILE A 1 39 ? 1.981 7.849 -3.110 1.00 0.00 58 ILE A C 13
ATOM 12498 O O . ILE A 1 39 ? 1.552 7.044 -2.272 1.00 0.00 58 ILE A O 13
ATOM 12514 N N . THR A 1 40 ? 1.308 8.893 -3.504 1.00 0.00 59 THR A N 13
ATOM 12515 C CA . THR A 1 40 ? -0.056 9.094 -3.126 1.00 0.00 59 THR A CA 13
ATOM 12516 C C . THR A 1 40 ? -0.952 8.271 -4.050 1.00 0.00 59 THR A C 13
ATOM 12517 O O . THR A 1 40 ? -0.803 8.310 -5.276 1.00 0.00 59 THR A O 13
ATOM 12528 N N . TYR A 1 41 ? -1.814 7.498 -3.467 1.00 0.00 60 TYR A N 13
ATOM 12529 C CA . TYR A 1 41 ? -2.707 6.654 -4.199 1.00 0.00 60 TYR A CA 13
ATOM 12530 C C . TYR A 1 41 ? -4.117 7.183 -4.111 1.00 0.00 60 TYR A C 13
ATOM 12531 O O . TYR A 1 41 ? -4.484 7.831 -3.117 1.00 0.00 60 TYR A O 13
ATOM 12549 N N . GLY A 1 42 ? -4.895 6.910 -5.149 1.00 0.00 61 GLY A N 13
ATOM 12550 C CA . GLY A 1 42 ? -6.266 7.360 -5.233 1.00 0.00 61 GLY A CA 13
ATOM 12551 C C . GLY A 1 42 ? -7.176 6.679 -4.250 1.00 0.00 61 GLY A C 13
ATOM 12552 O O . GLY A 1 42 ? -8.233 7.215 -3.920 1.00 0.00 61 GLY A O 13
ATOM 12556 N N . ASN A 1 43 ? -6.784 5.483 -3.803 1.00 0.00 62 ASN A N 13
ATOM 12557 C CA . ASN A 1 43 ? -7.528 4.743 -2.790 1.00 0.00 62 ASN A CA 13
ATOM 12558 C C . ASN A 1 43 ? -6.821 3.458 -2.404 1.00 0.00 62 ASN A C 13
ATOM 12559 O O . ASN A 1 43 ? -5.791 3.077 -3.012 1.00 0.00 62 ASN A O 13
ATOM 12570 N N . GLU A 1 44 ? -7.410 2.799 -1.415 1.00 0.00 63 GLU A N 13
ATOM 12571 C CA . GLU A 1 44 ? -6.959 1.550 -0.785 1.00 0.00 63 GLU A CA 13
ATOM 12572 C C . GLU A 1 44 ? -6.519 0.510 -1.800 1.00 0.00 63 GLU A C 13
ATOM 12573 O O . GLU A 1 44 ? -5.456 -0.077 -1.673 1.00 0.00 63 GLU A O 13
ATOM 12585 N N . CYS A 1 45 ? -7.347 0.317 -2.804 1.00 0.00 64 CYS A N 13
ATOM 12586 C CA . CYS A 1 45 ? -7.144 -0.690 -3.833 1.00 0.00 64 CYS A CA 13
ATOM 12587 C C . CYS A 1 45 ? -5.800 -0.527 -4.527 1.00 0.00 64 CYS A C 13
ATOM 12588 O O . CYS A 1 45 ? -5.045 -1.495 -4.675 1.00 0.00 64 CYS A O 13
ATOM 12595 N N . HIS A 1 46 ? -5.465 0.704 -4.858 1.00 0.00 65 HIS A N 13
ATOM 12596 C CA . HIS A 1 46 ? -4.241 0.989 -5.593 1.00 0.00 65 HIS A CA 13
ATOM 12597 C C . HIS A 1 46 ? -3.037 0.798 -4.694 1.00 0.00 65 HIS A C 13
ATOM 12598 O O . HIS A 1 46 ? -2.026 0.230 -5.102 1.00 0.00 65 HIS A O 13
ATOM 12613 N N . LEU A 1 47 ? -3.184 1.221 -3.446 1.00 0.00 66 LEU A N 13
ATOM 12614 C CA . LEU A 1 47 ? -2.146 1.051 -2.440 1.00 0.00 66 LEU A CA 13
ATOM 12615 C C . LEU A 1 47 ? -1.894 -0.435 -2.197 1.00 0.00 66 LEU A C 13
ATOM 12616 O O . LEU A 1 47 ? -0.757 -0.891 -2.200 1.00 0.00 66 LEU A O 13
ATOM 12632 N N . CYS A 1 48 ? -2.974 -1.177 -2.025 1.00 0.00 67 CYS A N 13
ATOM 12633 C CA . CYS A 1 48 ? -2.908 -2.602 -1.775 1.00 0.00 67 CYS A CA 13
ATOM 12634 C C . CYS A 1 48 ? -2.276 -3.340 -2.966 1.00 0.00 67 CYS A C 13
ATOM 12635 O O . CYS A 1 48 ? -1.417 -4.190 -2.769 1.00 0.00 67 CYS A O 13
ATOM 12642 N N . THR A 1 49 ? -2.644 -2.941 -4.203 1.00 0.00 68 THR A N 13
ATOM 12643 C CA . THR A 1 49 ? -2.096 -3.572 -5.411 1.00 0.00 68 THR A CA 13
ATOM 12644 C C . THR A 1 49 ? -0.554 -3.472 -5.425 1.00 0.00 68 THR A C 13
ATOM 12645 O O . THR A 1 49 ? 0.144 -4.481 -5.546 1.00 0.00 68 THR A O 13
ATOM 12656 N N . GLU A 1 50 ? -0.047 -2.264 -5.235 1.00 0.00 69 GLU A N 13
ATOM 12657 C CA . GLU A 1 50 ? 1.376 -2.015 -5.249 1.00 0.00 69 GLU A CA 13
ATOM 12658 C C . GLU A 1 50 ? 2.062 -2.640 -4.049 1.00 0.00 69 GLU A C 13
ATOM 12659 O O . GLU A 1 50 ? 3.200 -3.110 -4.151 1.00 0.00 69 GLU A O 13
ATOM 12671 N N . SER A 1 51 ? 1.370 -2.655 -2.925 1.00 0.00 70 SER A N 13
ATOM 12672 C CA . SER A 1 51 ? 1.897 -3.216 -1.709 1.00 0.00 70 SER A CA 13
ATOM 12673 C C . SER A 1 51 ? 2.181 -4.701 -1.913 1.00 0.00 70 SER A C 13
ATOM 12674 O O . SER A 1 51 ? 3.261 -5.191 -1.576 1.00 0.00 70 SER A O 13
ATOM 12682 N N . LEU A 1 52 ? 1.230 -5.388 -2.506 1.00 0.00 71 LEU A N 13
ATOM 12683 C CA . LEU A 1 52 ? 1.349 -6.801 -2.788 1.00 0.00 71 LEU A CA 13
ATOM 12684 C C . LEU A 1 52 ? 2.401 -7.031 -3.866 1.00 0.00 71 LEU A C 13
ATOM 12685 O O . LEU A 1 52 ? 3.248 -7.917 -3.739 1.00 0.00 71 LEU A O 13
ATOM 12701 N N . LYS A 1 53 ? 2.352 -6.202 -4.903 1.00 0.00 72 LYS A N 13
ATOM 12702 C CA . LYS A 1 53 ? 3.292 -6.247 -6.022 1.00 0.00 72 LYS A CA 13
ATOM 12703 C C . LYS A 1 53 ? 4.737 -6.160 -5.533 1.00 0.00 72 LYS A C 13
ATOM 12704 O O . LYS A 1 53 ? 5.541 -7.064 -5.759 1.00 0.00 72 LYS A O 13
ATOM 12723 N N . SER A 1 54 ? 5.038 -5.112 -4.813 1.00 0.00 73 SER A N 13
ATOM 12724 C CA . SER A 1 54 ? 6.374 -4.868 -4.346 1.00 0.00 73 SER A CA 13
ATOM 12725 C C . SER A 1 54 ? 6.628 -5.520 -2.974 1.00 0.00 73 SER A C 13
ATOM 12726 O O . SER A 1 54 ? 7.427 -5.029 -2.194 1.00 0.00 73 SER A O 13
ATOM 12734 N N . ASN A 1 55 ? 5.918 -6.628 -2.708 1.00 0.00 74 ASN A N 13
ATOM 12735 C CA . ASN A 1 55 ? 6.078 -7.521 -1.509 1.00 0.00 74 ASN A CA 13
ATOM 12736 C C . ASN A 1 55 ? 6.077 -6.804 -0.153 1.00 0.00 74 ASN A C 13
ATOM 12737 O O . ASN A 1 55 ? 6.505 -7.366 0.853 1.00 0.00 74 ASN A O 13
ATOM 12748 N N . GLY A 1 56 ? 5.529 -5.632 -0.105 1.00 0.00 75 GLY A N 13
ATOM 12749 C CA . GLY A 1 56 ? 5.485 -4.898 1.138 1.00 0.00 75 GLY A CA 13
ATOM 12750 C C . GLY A 1 56 ? 6.453 -3.738 1.191 1.00 0.00 75 GLY A C 13
ATOM 12751 O O . GLY A 1 56 ? 6.632 -3.140 2.242 1.00 0.00 75 GLY A O 13
ATOM 12755 N N . ARG A 1 57 ? 7.098 -3.442 0.071 1.00 0.00 76 ARG A N 13
ATOM 12756 C CA . ARG A 1 57 ? 7.993 -2.282 -0.024 1.00 0.00 76 ARG A CA 13
ATOM 12757 C C . ARG A 1 57 ? 7.204 -1.005 0.242 1.00 0.00 76 ARG A C 13
ATOM 12758 O O . ARG A 1 57 ? 7.626 -0.124 0.980 1.00 0.00 76 ARG A O 13
ATOM 12779 N N . VAL A 1 58 ? 6.070 -0.920 -0.389 1.00 0.00 77 VAL A N 13
ATOM 12780 C CA . VAL A 1 58 ? 5.192 0.190 -0.216 1.00 0.00 77 VAL A CA 13
ATOM 12781 C C . VAL A 1 58 ? 3.981 -0.265 0.581 1.00 0.00 77 VAL A C 13
ATOM 12782 O O . VAL A 1 58 ? 3.298 -1.211 0.207 1.00 0.00 77 VAL A O 13
ATOM 12795 N N . GLN A 1 59 ? 3.786 0.334 1.716 1.00 0.00 78 GLN A N 13
ATOM 12796 C CA . GLN A 1 59 ? 2.681 0.021 2.588 1.00 0.00 78 GLN A CA 13
ATOM 12797 C C . GLN A 1 59 ? 1.992 1.309 2.962 1.00 0.00 78 GLN A C 13
ATOM 12798 O O . GLN A 1 59 ? 2.357 2.368 2.460 1.00 0.00 78 GLN A O 13
ATOM 12812 N N . PHE A 1 60 ? 0.974 1.215 3.779 1.00 0.00 79 PHE A N 13
ATOM 12813 C CA . PHE A 1 60 ? 0.291 2.380 4.280 1.00 0.00 79 PHE A CA 13
ATOM 12814 C C . PHE A 1 60 ? 1.244 3.175 5.175 1.00 0.00 79 PHE A C 13
ATOM 12815 O O . PHE A 1 60 ? 1.649 2.706 6.234 1.00 0.00 79 PHE A O 13
ATOM 12832 N N . LEU A 1 61 ? 1.637 4.337 4.722 1.00 0.00 80 LEU A N 13
ATOM 12833 C CA . LEU A 1 61 ? 2.511 5.185 5.491 1.00 0.00 80 LEU A CA 13
ATOM 12834 C C . LEU A 1 61 ? 1.649 6.032 6.395 1.00 0.00 80 LEU A C 13
ATOM 12835 O O . LEU A 1 61 ? 1.821 6.053 7.605 1.00 0.00 80 LEU A O 13
ATOM 12851 N N . HIS A 1 62 ? 0.706 6.712 5.787 1.00 0.00 81 HIS A N 13
ATOM 12852 C CA . HIS A 1 62 ? -0.249 7.531 6.493 1.00 0.00 81 HIS A CA 13
ATOM 12853 C C . HIS A 1 62 ? -1.404 7.790 5.574 1.00 0.00 81 HIS A C 13
ATOM 12854 O O . HIS A 1 62 ? -1.261 7.645 4.347 1.00 0.00 81 HIS A O 13
ATOM 12869 N N . ASP A 1 63 ? -2.525 8.151 6.128 1.00 0.00 82 ASP A N 13
ATOM 12870 C CA . ASP A 1 63 ? -3.678 8.466 5.320 1.00 0.00 82 ASP A CA 13
ATOM 12871 C C . ASP A 1 63 ? -3.517 9.862 4.795 1.00 0.00 82 ASP A C 13
ATOM 12872 O O . ASP A 1 63 ? -2.710 10.660 5.330 1.00 0.00 82 ASP A O 13
ATOM 12881 N N . GLY A 1 64 ? -4.202 10.148 3.748 1.00 0.00 83 GLY A N 13
ATOM 12882 C CA . GLY A 1 64 ? -4.132 11.436 3.165 1.00 0.00 83 GLY A CA 13
ATOM 12883 C C . GLY A 1 64 ? -3.078 11.480 2.104 1.00 0.00 83 GLY A C 13
ATOM 12884 O O . GLY A 1 64 ? -2.381 10.486 1.870 1.00 0.00 83 GLY A O 13
ATOM 12888 N N . SER A 1 65 ? -2.959 12.600 1.455 1.00 0.00 84 SER A N 13
ATOM 12889 C CA . SER A 1 65 ? -1.960 12.785 0.446 1.00 0.00 84 SER A CA 13
ATOM 12890 C C . SER A 1 65 ? -0.585 12.844 1.117 1.00 0.00 84 SER A C 13
ATOM 12891 O O . SER A 1 65 ? -0.500 13.203 2.298 1.00 0.00 84 SER A O 13
ATOM 12899 N N . CYS A 1 66 ? 0.457 12.454 0.409 1.00 0.00 85 CYS A N 13
ATOM 12900 C CA . CYS A 1 66 ? 1.798 12.453 0.977 1.00 0.00 85 CYS A CA 13
ATOM 12901 C C . CYS A 1 66 ? 2.267 13.870 1.259 1.00 0.00 85 CYS A C 13
ATOM 12902 O O . CYS A 1 66 ? 2.120 14.339 2.394 1.00 0.00 85 CYS A O 13
ATOM 12910 N N . SER A 1 1 ? -16.406 -5.818 2.432 1.00 0.00 20 SER A N 14
ATOM 12911 C CA . SER A 1 1 ? -15.609 -5.461 3.584 1.00 0.00 20 SER A CA 14
ATOM 12912 C C . SER A 1 1 ? -16.510 -5.425 4.817 1.00 0.00 20 SER A C 14
ATOM 12913 O O . SER A 1 1 ? -17.278 -4.472 5.002 1.00 0.00 20 SER A O 14
ATOM 12923 N N . GLU A 1 2 ? -16.440 -6.456 5.636 1.00 0.00 21 GLU A N 14
ATOM 12924 C CA . GLU A 1 2 ? -17.304 -6.557 6.796 1.00 0.00 21 GLU A CA 14
ATOM 12925 C C . GLU A 1 2 ? -16.829 -5.636 7.897 1.00 0.00 21 GLU A C 14
ATOM 12926 O O . GLU A 1 2 ? -15.626 -5.583 8.190 1.00 0.00 21 GLU A O 14
ATOM 12938 N N . ALA A 1 3 ? -17.774 -4.912 8.469 1.00 0.00 22 ALA A N 14
ATOM 12939 C CA . ALA A 1 3 ? -17.558 -4.018 9.594 1.00 0.00 22 ALA A CA 14
ATOM 12940 C C . ALA A 1 3 ? -16.508 -2.957 9.315 1.00 0.00 22 ALA A C 14
ATOM 12941 O O . ALA A 1 3 ? -15.336 -3.096 9.697 1.00 0.00 22 ALA A O 14
ATOM 12948 N N . ALA A 1 4 ? -16.906 -1.942 8.588 1.00 0.00 23 ALA A N 14
ATOM 12949 C CA . ALA A 1 4 ? -16.040 -0.827 8.321 1.00 0.00 23 ALA A CA 14
ATOM 12950 C C . ALA A 1 4 ? -16.039 0.064 9.543 1.00 0.00 23 ALA A C 14
ATOM 12951 O O . ALA A 1 4 ? -16.987 0.828 9.774 1.00 0.00 23 ALA A O 14
ATOM 12958 N N . SER A 1 5 ? -15.038 -0.087 10.353 1.00 0.00 24 SER A N 14
ATOM 12959 C CA . SER A 1 5 ? -14.944 0.626 11.595 1.00 0.00 24 SER A CA 14
ATOM 12960 C C . SER A 1 5 ? -13.552 1.220 11.724 1.00 0.00 24 SER A C 14
ATOM 12961 O O . SER A 1 5 ? -12.584 0.673 11.165 1.00 0.00 24 SER A O 14
ATOM 12969 N N . LEU A 1 6 ? -13.446 2.324 12.423 1.00 0.00 25 LEU A N 14
ATOM 12970 C CA . LEU A 1 6 ? -12.166 2.934 12.666 1.00 0.00 25 LEU A CA 14
ATOM 12971 C C . LEU A 1 6 ? -11.486 2.178 13.776 1.00 0.00 25 LEU A C 14
ATOM 12972 O O . LEU A 1 6 ? -12.103 1.890 14.804 1.00 0.00 25 LEU A O 14
ATOM 12988 N N . SER A 1 7 ? -10.266 1.804 13.570 1.00 0.00 26 SER A N 14
ATOM 12989 C CA . SER A 1 7 ? -9.525 1.021 14.533 1.00 0.00 26 SER A CA 14
ATOM 12990 C C . SER A 1 7 ? -8.037 1.226 14.290 1.00 0.00 26 SER A C 14
ATOM 12991 O O . SER A 1 7 ? -7.653 1.613 13.187 1.00 0.00 26 SER A O 14
ATOM 12999 N N . PRO A 1 8 ? -7.173 0.978 15.305 1.00 0.00 27 PRO A N 14
ATOM 13000 C CA . PRO A 1 8 ? -5.683 0.990 15.148 1.00 0.00 27 PRO A CA 14
ATOM 13001 C C . PRO A 1 8 ? -5.189 -0.217 14.301 1.00 0.00 27 PRO A C 14
ATOM 13002 O O . PRO A 1 8 ? -4.136 -0.811 14.557 1.00 0.00 27 PRO A O 14
ATOM 13013 N N . LYS A 1 9 ? -5.930 -0.500 13.282 1.00 0.00 28 LYS A N 14
ATOM 13014 C CA . LYS A 1 9 ? -5.725 -1.594 12.382 1.00 0.00 28 LYS A CA 14
ATOM 13015 C C . LYS A 1 9 ? -4.893 -1.103 11.205 1.00 0.00 28 LYS A C 14
ATOM 13016 O O . LYS A 1 9 ? -4.952 0.084 10.852 1.00 0.00 28 LYS A O 14
ATOM 13035 N N . LYS A 1 10 ? -4.096 -1.975 10.638 1.00 0.00 29 LYS A N 14
ATOM 13036 C CA . LYS A 1 10 ? -3.357 -1.646 9.449 1.00 0.00 29 LYS A CA 14
ATOM 13037 C C . LYS A 1 10 ? -4.321 -1.721 8.279 1.00 0.00 29 LYS A C 14
ATOM 13038 O O . LYS A 1 10 ? -5.300 -2.481 8.352 1.00 0.00 29 LYS A O 14
ATOM 13057 N N . VAL A 1 11 ? -4.061 -0.932 7.246 1.00 0.00 30 VAL A N 14
ATOM 13058 C CA . VAL A 1 11 ? -4.875 -0.875 6.031 1.00 0.00 30 VAL A CA 14
ATOM 13059 C C . VAL A 1 11 ? -5.296 -2.284 5.570 1.00 0.00 30 VAL A C 14
ATOM 13060 O O . VAL A 1 11 ? -4.462 -3.217 5.482 1.00 0.00 30 VAL A O 14
ATOM 13073 N N . ASP A 1 12 ? -6.585 -2.462 5.348 1.00 0.00 31 ASP A N 14
ATOM 13074 C CA . ASP A 1 12 ? -7.098 -3.764 4.995 1.00 0.00 31 ASP A CA 14
ATOM 13075 C C . ASP A 1 12 ? -6.783 -4.060 3.546 1.00 0.00 31 ASP A C 14
ATOM 13076 O O . ASP A 1 12 ? -7.463 -3.612 2.636 1.00 0.00 31 ASP A O 14
ATOM 13085 N N . CYS A 1 13 ? -5.695 -4.730 3.353 1.00 0.00 32 CYS A N 14
ATOM 13086 C CA . CYS A 1 13 ? -5.285 -5.172 2.047 1.00 0.00 32 CYS A CA 14
ATOM 13087 C C . CYS A 1 13 ? -5.805 -6.596 1.863 1.00 0.00 32 CYS A C 14
ATOM 13088 O O . CYS A 1 13 ? -5.935 -7.098 0.756 1.00 0.00 32 CYS A O 14
ATOM 13095 N N . SER A 1 14 ? -6.188 -7.203 2.974 1.00 0.00 33 SER A N 14
ATOM 13096 C CA . SER A 1 14 ? -6.664 -8.557 3.020 1.00 0.00 33 SER A CA 14
ATOM 13097 C C . SER A 1 14 ? -7.954 -8.777 2.205 1.00 0.00 33 SER A C 14
ATOM 13098 O O . SER A 1 14 ? -8.127 -9.832 1.594 1.00 0.00 33 SER A O 14
ATOM 13106 N N . ILE A 1 15 ? -8.827 -7.780 2.176 1.00 0.00 34 ILE A N 14
ATOM 13107 C CA . ILE A 1 15 ? -10.044 -7.844 1.366 1.00 0.00 34 ILE A CA 14
ATOM 13108 C C . ILE A 1 15 ? -9.729 -7.886 -0.137 1.00 0.00 34 ILE A C 14
ATOM 13109 O O . ILE A 1 15 ? -10.432 -8.531 -0.910 1.00 0.00 34 ILE A O 14
ATOM 13125 N N . TYR A 1 16 ? -8.641 -7.247 -0.534 1.00 0.00 35 TYR A N 14
ATOM 13126 C CA . TYR A 1 16 ? -8.269 -7.197 -1.934 1.00 0.00 35 TYR A CA 14
ATOM 13127 C C . TYR A 1 16 ? -7.416 -8.400 -2.320 1.00 0.00 35 TYR A C 14
ATOM 13128 O O . TYR A 1 16 ? -7.305 -8.749 -3.490 1.00 0.00 35 TYR A O 14
ATOM 13146 N N . LYS A 1 17 ? -6.870 -9.074 -1.309 1.00 0.00 36 LYS A N 14
ATOM 13147 C CA . LYS A 1 17 ? -6.065 -10.290 -1.496 1.00 0.00 36 LYS A CA 14
ATOM 13148 C C . LYS A 1 17 ? -6.911 -11.443 -2.023 1.00 0.00 36 LYS A C 14
ATOM 13149 O O . LYS A 1 17 ? -6.383 -12.474 -2.451 1.00 0.00 36 LYS A O 14
ATOM 13168 N N . LYS A 1 18 ? -8.217 -11.279 -1.940 1.00 0.00 37 LYS A N 14
ATOM 13169 C CA . LYS A 1 18 ? -9.170 -12.268 -2.419 1.00 0.00 37 LYS A CA 14
ATOM 13170 C C . LYS A 1 18 ? -9.231 -12.268 -3.953 1.00 0.00 37 LYS A C 14
ATOM 13171 O O . LYS A 1 18 ? -9.801 -13.177 -4.568 1.00 0.0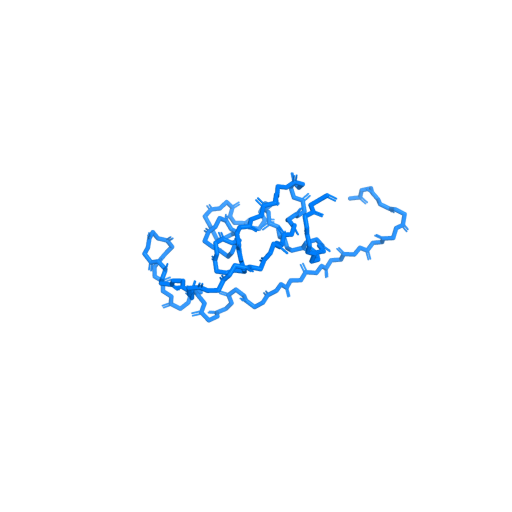0 37 LYS A O 14
ATOM 13190 N N . TYR A 1 19 ? -8.652 -11.268 -4.563 1.00 0.00 38 TYR A N 14
ATOM 13191 C CA . TYR A 1 19 ? -8.683 -11.136 -5.997 1.00 0.00 38 TYR A CA 14
ATOM 13192 C C . TYR A 1 19 ? -7.274 -11.324 -6.525 1.00 0.00 38 TYR A C 14
ATOM 13193 O O . TYR A 1 19 ? -6.309 -11.082 -5.787 1.00 0.00 38 TYR A O 14
ATOM 13211 N N . PRO A 1 20 ? -7.114 -11.803 -7.771 1.00 0.00 39 PRO A N 14
ATOM 13212 C CA . PRO A 1 20 ? -5.797 -11.909 -8.398 1.00 0.00 39 PRO A CA 14
ATOM 13213 C C . PRO A 1 20 ? -5.178 -10.518 -8.499 1.00 0.00 39 PRO A C 14
ATOM 13214 O O . PRO A 1 20 ? -5.864 -9.571 -8.847 1.00 0.00 39 PRO A O 14
ATOM 13225 N N . VAL A 1 21 ? -3.895 -10.409 -8.223 1.00 0.00 40 VAL A N 14
ATOM 13226 C CA . VAL A 1 21 ? -3.214 -9.111 -8.144 1.00 0.00 40 VAL A CA 14
ATOM 13227 C C . VAL A 1 21 ? -3.341 -8.291 -9.445 1.00 0.00 40 VAL A C 14
ATOM 13228 O O . VAL A 1 21 ? -3.379 -7.052 -9.417 1.00 0.00 40 VAL A O 14
ATOM 13241 N N . VAL A 1 22 ? -3.433 -8.968 -10.571 1.00 0.00 41 VAL A N 14
ATOM 13242 C CA . VAL A 1 22 ? -3.570 -8.268 -11.826 1.00 0.00 41 VAL A CA 14
ATOM 13243 C C . VAL A 1 22 ? -5.015 -7.725 -12.022 1.00 0.00 41 VAL A C 14
ATOM 13244 O O . VAL A 1 22 ? -5.205 -6.677 -12.653 1.00 0.00 41 VAL A O 14
ATOM 13257 N N . ALA A 1 23 ? -6.002 -8.368 -11.413 1.00 0.00 42 ALA A N 14
ATOM 13258 C CA . ALA A 1 23 ? -7.377 -7.923 -11.541 1.00 0.00 42 ALA A CA 14
ATOM 13259 C C . ALA A 1 23 ? -8.025 -7.716 -10.179 1.00 0.00 42 ALA A C 14
ATOM 13260 O O . ALA A 1 23 ? -8.595 -8.647 -9.593 1.00 0.00 42 ALA A O 14
ATOM 13267 N N . ILE A 1 24 ? -7.964 -6.517 -9.690 1.00 0.00 43 ILE A N 14
ATOM 13268 C CA . ILE A 1 24 ? -8.543 -6.192 -8.409 1.00 0.00 43 ILE A CA 14
ATOM 13269 C C . ILE A 1 24 ? -9.498 -5.037 -8.605 1.00 0.00 43 ILE A C 14
ATOM 13270 O O . ILE A 1 24 ? -9.097 -3.995 -9.140 1.00 0.00 43 ILE A O 14
ATOM 13286 N N . PRO A 1 25 ? -10.772 -5.188 -8.243 1.00 0.00 44 PRO A N 14
ATOM 13287 C CA . PRO A 1 25 ? -11.712 -4.094 -8.349 1.00 0.00 44 PRO A CA 14
ATOM 13288 C C . PRO A 1 25 ? -11.403 -3.027 -7.298 1.00 0.00 44 PRO A C 14
ATOM 13289 O O . PRO A 1 25 ? -11.199 -3.335 -6.114 1.00 0.00 44 PRO A O 14
ATOM 13300 N N . CYS A 1 26 ? -11.394 -1.806 -7.720 1.00 0.00 45 CYS A N 14
ATOM 13301 C CA . CYS A 1 26 ? -11.107 -0.709 -6.850 1.00 0.00 45 CYS A CA 14
ATOM 13302 C C . CYS A 1 26 ? -12.321 0.180 -6.764 1.00 0.00 45 CYS A C 14
ATOM 13303 O O . CYS A 1 26 ? -13.014 0.379 -7.772 1.00 0.00 45 CYS A O 14
ATOM 13310 N N . PRO A 1 27 ? -12.638 0.691 -5.562 1.00 0.00 46 PRO A N 14
ATOM 13311 C CA . PRO A 1 27 ? -13.782 1.567 -5.369 1.00 0.00 46 PRO A CA 14
ATOM 13312 C C . PRO A 1 27 ? -13.661 2.847 -6.175 1.00 0.00 46 PRO A C 14
ATOM 13313 O O . PRO A 1 27 ? -12.548 3.336 -6.431 1.00 0.00 46 PRO A O 14
ATOM 13324 N N . ILE A 1 28 ? -14.791 3.397 -6.561 1.00 0.00 47 ILE A N 14
ATOM 13325 C CA . ILE A 1 28 ? -14.804 4.635 -7.321 1.00 0.00 47 ILE A CA 14
ATOM 13326 C C . ILE A 1 28 ? -14.531 5.809 -6.394 1.00 0.00 47 ILE A C 14
ATOM 13327 O O . ILE A 1 28 ? -14.261 6.930 -6.837 1.00 0.00 47 ILE A O 14
ATOM 13343 N N . THR A 1 29 ? -14.611 5.538 -5.111 1.00 0.00 48 THR A N 14
ATOM 13344 C CA . THR A 1 29 ? -14.341 6.489 -4.094 1.00 0.00 48 THR A CA 14
ATOM 13345 C C . THR A 1 29 ? -12.840 6.804 -4.102 1.00 0.00 48 THR A C 14
ATOM 13346 O O . THR A 1 29 ? -11.995 5.903 -4.284 1.00 0.00 48 THR A O 14
ATOM 13357 N N . TYR A 1 30 ? -12.517 8.050 -3.973 1.00 0.00 49 TYR A N 14
ATOM 13358 C CA . TYR A 1 30 ? -11.154 8.471 -3.938 1.00 0.00 49 TYR A CA 14
ATOM 13359 C C . TYR A 1 30 ? -10.774 8.730 -2.492 1.00 0.00 49 TYR A C 14
ATOM 13360 O O . TYR A 1 30 ? -11.339 9.622 -1.830 1.00 0.00 49 TYR A O 14
ATOM 13378 N N . LEU A 1 31 ? -9.885 7.929 -1.986 1.00 0.00 50 LEU A N 14
ATOM 13379 C CA . LEU A 1 31 ? -9.392 8.080 -0.647 1.00 0.00 50 LEU A CA 14
ATOM 13380 C C . LEU A 1 31 ? -7.906 8.304 -0.744 1.00 0.00 50 LEU A C 14
ATOM 13381 O O . LEU A 1 31 ? -7.168 7.344 -0.929 1.00 0.00 50 LEU A O 14
ATOM 13397 N N . PRO A 1 32 ? -7.434 9.563 -0.706 1.00 0.00 51 PRO A N 14
ATOM 13398 C CA . PRO A 1 32 ? -6.014 9.839 -0.791 1.00 0.00 51 PRO A CA 14
ATOM 13399 C C . PRO A 1 32 ? -5.279 9.170 0.353 1.00 0.00 51 PRO A C 14
ATOM 13400 O O . PRO A 1 32 ? -5.595 9.394 1.538 1.00 0.00 51 PRO A O 14
ATOM 13411 N N . VAL A 1 33 ? -4.389 8.291 0.010 1.00 0.00 52 VAL A N 14
ATOM 13412 C CA . VAL A 1 33 ? -3.570 7.617 0.975 1.00 0.00 52 VAL A CA 14
ATOM 13413 C C . VAL A 1 33 ? -2.137 7.729 0.539 1.00 0.00 52 VAL A C 14
ATOM 13414 O O . VAL A 1 33 ? -1.844 7.777 -0.659 1.00 0.00 52 VAL A O 14
ATOM 13427 N N . CYS A 1 34 ? -1.264 7.807 1.470 1.00 0.00 53 CYS A N 14
ATOM 13428 C CA . CYS A 1 34 ? 0.117 7.939 1.170 1.00 0.00 53 CYS A CA 14
ATOM 13429 C C . CYS A 1 34 ? 0.834 6.666 1.519 1.00 0.00 53 CYS A C 14
ATOM 13430 O O . CYS A 1 34 ? 0.714 6.157 2.654 1.00 0.00 53 CYS A O 14
ATOM 13437 N N . GLY A 1 35 ? 1.540 6.129 0.559 1.00 0.00 54 GLY A N 14
ATOM 13438 C CA . GLY A 1 35 ? 2.283 4.934 0.783 1.00 0.00 54 GLY A CA 14
ATOM 13439 C C . GLY A 1 35 ? 3.698 5.251 1.160 1.00 0.00 54 GLY A C 14
ATOM 13440 O O . GLY A 1 35 ? 4.171 6.361 0.908 1.00 0.00 54 GLY A O 14
ATOM 13444 N N . SER A 1 36 ? 4.373 4.283 1.749 1.00 0.00 55 SER A N 14
ATOM 13445 C CA . SER A 1 36 ? 5.769 4.392 2.190 1.00 0.00 55 SER A CA 14
ATOM 13446 C C . SER A 1 36 ? 6.714 4.863 1.061 1.00 0.00 55 SER A C 14
ATOM 13447 O O . SER A 1 36 ? 7.751 5.470 1.316 1.00 0.00 55 SER A O 14
ATOM 13455 N N . ASP A 1 37 ? 6.306 4.620 -0.181 1.00 0.00 56 ASP A N 14
ATOM 13456 C CA . ASP A 1 37 ? 7.106 4.937 -1.366 1.00 0.00 56 ASP A CA 14
ATOM 13457 C C . ASP A 1 37 ? 7.002 6.435 -1.704 1.00 0.00 56 ASP A C 14
ATOM 13458 O O . ASP A 1 37 ? 7.647 6.924 -2.638 1.00 0.00 56 ASP A O 14
ATOM 13467 N N . TYR A 1 38 ? 6.193 7.144 -0.898 1.00 0.00 57 TYR A N 14
ATOM 13468 C CA . TYR A 1 38 ? 5.935 8.594 -0.991 1.00 0.00 57 TYR A CA 14
ATOM 13469 C C . TYR A 1 38 ? 5.067 8.911 -2.190 1.00 0.00 57 TYR A C 14
ATOM 13470 O O . TYR A 1 38 ? 5.115 10.002 -2.761 1.00 0.00 57 TYR A O 14
ATOM 13488 N N . ILE A 1 39 ? 4.227 7.967 -2.520 1.00 0.00 58 ILE A N 14
ATOM 13489 C CA . ILE A 1 39 ? 3.310 8.100 -3.618 1.00 0.00 58 ILE A CA 14
ATOM 13490 C C . ILE A 1 39 ? 1.905 8.230 -3.066 1.00 0.00 58 ILE A C 14
ATOM 13491 O O . ILE A 1 39 ? 1.512 7.464 -2.173 1.00 0.00 58 ILE A O 14
ATOM 13507 N N . THR A 1 40 ? 1.186 9.206 -3.543 1.00 0.00 59 THR A N 14
ATOM 13508 C CA . THR A 1 40 ? -0.184 9.378 -3.189 1.00 0.00 59 THR A CA 14
ATOM 13509 C C . THR A 1 40 ? -1.038 8.440 -4.045 1.00 0.00 59 THR A C 14
ATOM 13510 O O . THR A 1 40 ? -1.013 8.509 -5.281 1.00 0.00 59 THR A O 14
ATOM 13521 N N . TYR A 1 41 ? -1.738 7.551 -3.402 1.00 0.00 60 TYR A N 14
ATOM 13522 C CA . TYR A 1 41 ? -2.592 6.618 -4.076 1.00 0.00 60 TYR A CA 14
ATOM 13523 C C . TYR A 1 41 ? -4.014 7.109 -4.031 1.00 0.00 60 TYR A C 14
ATOM 13524 O O . TYR A 1 41 ? -4.401 7.835 -3.098 1.00 0.00 60 TYR A O 14
ATOM 13542 N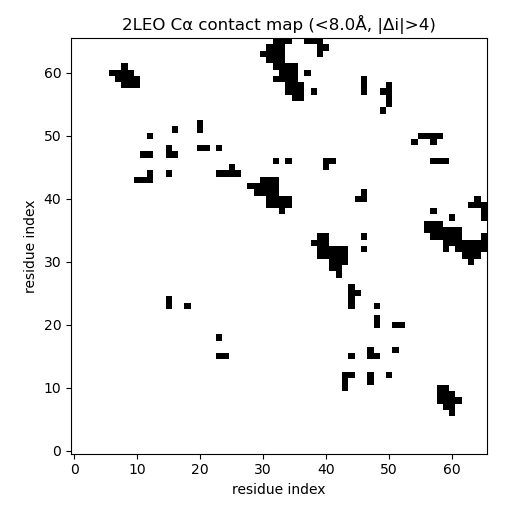 N . GLY A 1 42 ? -4.781 6.714 -5.026 1.00 0.00 61 GLY A N 14
ATOM 13543 C CA . GLY A 1 42 ? -6.157 7.131 -5.148 1.00 0.00 61 GLY A CA 14
ATOM 13544 C C . GLY A 1 42 ? -7.071 6.490 -4.136 1.00 0.00 61 GLY A C 14
ATOM 13545 O O . GLY A 1 42 ? -8.168 6.981 -3.904 1.00 0.00 61 GLY A O 14
ATOM 13549 N N . ASN A 1 43 ? -6.628 5.384 -3.564 1.00 0.00 62 ASN A N 14
ATOM 13550 C CA . ASN A 1 43 ? -7.354 4.662 -2.528 1.00 0.00 62 ASN A CA 14
ATOM 13551 C C . ASN A 1 43 ? -6.530 3.496 -2.056 1.00 0.00 62 ASN A C 14
ATOM 13552 O O . ASN A 1 43 ? -5.438 3.227 -2.614 1.00 0.00 62 ASN A O 14
ATOM 13563 N N . GLU A 1 44 ? -7.038 2.782 -1.075 1.00 0.00 63 GLU A N 14
ATOM 13564 C CA . GLU A 1 44 ? -6.310 1.691 -0.458 1.00 0.00 63 GLU A CA 14
ATOM 13565 C C . GLU A 1 44 ? -6.186 0.502 -1.393 1.00 0.00 63 GLU A C 14
ATOM 13566 O O . GLU A 1 44 ? -5.249 -0.264 -1.276 1.00 0.00 63 GLU A O 14
ATOM 13578 N N . CYS A 1 45 ? -7.144 0.350 -2.298 1.00 0.00 64 CYS A N 14
ATOM 13579 C CA . CYS A 1 45 ? -7.106 -0.701 -3.302 1.00 0.00 64 CYS A CA 14
ATOM 13580 C C . CYS A 1 45 ? -5.816 -0.612 -4.094 1.00 0.00 64 CYS A C 14
ATOM 13581 O O . CYS A 1 45 ? -5.055 -1.574 -4.161 1.00 0.00 64 CYS A O 14
ATOM 13588 N N . HIS A 1 46 ? -5.535 0.581 -4.615 1.00 0.00 65 HIS A N 14
ATOM 13589 C CA . HIS A 1 46 ? -4.335 0.799 -5.422 1.00 0.00 65 HIS A CA 14
ATOM 13590 C C . HIS A 1 46 ? -3.076 0.622 -4.587 1.00 0.00 65 HIS A C 14
ATOM 13591 O O . HIS A 1 46 ? -2.074 0.083 -5.063 1.00 0.00 65 HIS A O 14
ATOM 13606 N N . LEU A 1 47 ? -3.148 1.052 -3.333 1.00 0.00 66 LEU A N 14
ATOM 13607 C CA . LEU A 1 47 ? -2.047 0.871 -2.394 1.00 0.00 66 LEU A CA 14
ATOM 13608 C C . LEU A 1 47 ? -1.807 -0.624 -2.169 1.00 0.00 66 LEU A C 14
ATOM 13609 O O . LEU A 1 47 ? -0.679 -1.106 -2.258 1.00 0.00 66 LEU A O 14
ATOM 13625 N N . CYS A 1 48 ? -2.883 -1.344 -1.912 1.00 0.00 67 CYS A N 14
ATOM 13626 C CA . CYS A 1 48 ? -2.846 -2.781 -1.700 1.00 0.00 67 CYS A CA 14
ATOM 13627 C C . CYS A 1 48 ? -2.282 -3.515 -2.926 1.00 0.00 67 CYS A C 14
ATOM 13628 O O . CYS A 1 48 ? -1.405 -4.359 -2.783 1.00 0.00 67 CYS A O 14
ATOM 13635 N N . THR A 1 49 ? -2.738 -3.144 -4.130 1.00 0.00 68 THR A N 14
ATOM 13636 C CA . THR A 1 49 ? -2.264 -3.776 -5.366 1.00 0.00 68 THR A CA 14
ATOM 13637 C C . THR A 1 49 ? -0.731 -3.642 -5.491 1.00 0.00 68 THR A C 14
ATOM 13638 O O . THR A 1 49 ? -0.015 -4.626 -5.752 1.00 0.00 68 THR A O 14
ATOM 13649 N N . GLU A 1 50 ? -0.239 -2.434 -5.258 1.00 0.00 69 GLU A N 14
ATOM 13650 C CA . GLU A 1 50 ? 1.172 -2.140 -5.365 1.00 0.00 69 GLU A CA 14
ATOM 13651 C C . GLU A 1 50 ? 1.943 -2.892 -4.273 1.00 0.00 69 GLU A C 14
ATOM 13652 O O . GLU A 1 50 ? 3.036 -3.438 -4.509 1.00 0.00 69 GLU A O 14
ATOM 13664 N N . SER A 1 51 ? 1.347 -2.941 -3.097 1.00 0.00 70 SER A N 14
ATOM 13665 C CA . SER A 1 51 ? 1.925 -3.588 -1.944 1.00 0.00 70 SER A CA 14
ATOM 13666 C C . SER A 1 51 ? 2.062 -5.102 -2.183 1.00 0.00 70 SER A C 14
ATOM 13667 O O . SER A 1 51 ? 3.070 -5.710 -1.800 1.00 0.00 70 SER A O 14
ATOM 13675 N N . LEU A 1 52 ? 1.068 -5.691 -2.841 1.00 0.00 71 LEU A N 14
ATOM 13676 C CA . LEU A 1 52 ? 1.065 -7.121 -3.133 1.00 0.00 71 LEU A CA 14
ATOM 13677 C C . LEU A 1 52 ? 2.149 -7.495 -4.126 1.00 0.00 71 LEU A C 14
ATOM 13678 O O . LEU A 1 52 ? 2.761 -8.557 -4.014 1.00 0.00 71 LEU A O 14
ATOM 13694 N N . LYS A 1 53 ? 2.392 -6.633 -5.092 1.00 0.00 72 LYS A N 14
ATOM 13695 C CA . LYS A 1 53 ? 3.422 -6.896 -6.086 1.00 0.00 72 LYS A CA 14
ATOM 13696 C C . LYS A 1 53 ? 4.806 -6.722 -5.492 1.00 0.00 72 LYS A C 14
ATOM 13697 O O . LYS A 1 53 ? 5.695 -7.551 -5.683 1.00 0.00 72 LYS A O 14
ATOM 13716 N N . SER A 1 54 ? 4.967 -5.666 -4.733 1.00 0.00 73 SER A N 14
ATOM 13717 C CA . SER A 1 54 ? 6.249 -5.332 -4.160 1.00 0.00 73 SER A CA 14
ATOM 13718 C C . SER A 1 54 ? 6.513 -6.106 -2.857 1.00 0.00 73 SER A C 14
ATOM 13719 O O . SER A 1 54 ? 7.548 -5.927 -2.221 1.00 0.00 73 SER A O 14
ATOM 13727 N N . ASN A 1 55 ? 5.553 -6.941 -2.473 1.00 0.00 74 ASN A N 14
ATOM 13728 C CA . ASN A 1 55 ? 5.629 -7.820 -1.297 1.00 0.00 74 ASN A CA 14
ATOM 13729 C C . ASN A 1 55 ? 5.931 -7.052 -0.002 1.00 0.00 74 ASN A C 14
ATOM 13730 O O . ASN A 1 55 ? 7.059 -7.040 0.489 1.00 0.00 74 ASN A O 14
ATOM 13741 N N . GLY A 1 56 ? 4.942 -6.290 0.458 1.00 0.00 75 GLY A N 14
ATOM 13742 C CA . GLY A 1 56 ? 5.048 -5.586 1.742 1.00 0.00 75 GLY A CA 14
ATOM 13743 C C . GLY A 1 56 ? 5.969 -4.367 1.733 1.00 0.00 75 GLY A C 14
ATOM 13744 O O . GLY A 1 56 ? 6.087 -3.681 2.745 1.00 0.00 75 GLY A O 14
ATOM 13748 N N . ARG A 1 57 ? 6.615 -4.110 0.604 1.00 0.00 76 ARG A N 14
ATOM 13749 C CA . ARG A 1 57 ? 7.553 -2.987 0.462 1.00 0.00 76 ARG A CA 14
ATOM 13750 C C . ARG A 1 57 ? 6.872 -1.641 0.732 1.00 0.00 76 ARG A C 14
ATOM 13751 O O . ARG A 1 57 ? 7.326 -0.849 1.565 1.00 0.00 76 ARG A O 14
ATOM 13772 N N . VAL A 1 58 ? 5.808 -1.384 0.034 1.00 0.00 77 VAL A N 14
ATOM 13773 C CA . VAL A 1 58 ? 5.064 -0.171 0.233 1.00 0.00 77 VAL A CA 14
ATOM 13774 C C . VAL A 1 58 ? 3.850 -0.458 1.104 1.00 0.00 77 VAL A C 14
ATOM 13775 O O . VAL A 1 58 ? 3.078 -1.386 0.834 1.00 0.00 77 VAL A O 14
ATOM 13788 N N . GLN A 1 59 ? 3.732 0.271 2.180 1.00 0.00 78 GLN A N 14
ATOM 13789 C CA . GLN A 1 59 ? 2.630 0.121 3.094 1.00 0.00 78 GLN A CA 14
ATOM 13790 C C . GLN A 1 59 ? 2.006 1.473 3.348 1.00 0.00 78 GLN A C 14
ATOM 13791 O O . GLN A 1 59 ? 2.416 2.469 2.741 1.00 0.00 78 GLN A O 14
ATOM 13805 N N . PHE A 1 60 ? 1.006 1.504 4.183 1.00 0.00 79 PHE A N 14
ATOM 13806 C CA . PHE A 1 60 ? 0.306 2.718 4.510 1.00 0.00 79 PHE A CA 14
ATOM 13807 C C . PHE A 1 60 ? 1.203 3.579 5.398 1.00 0.00 79 PHE A C 14
ATOM 13808 O O . PHE A 1 60 ? 1.529 3.207 6.530 1.00 0.00 79 PHE A O 14
ATOM 13825 N N . LEU A 1 61 ? 1.640 4.689 4.864 1.00 0.00 80 LEU A N 14
ATOM 13826 C CA . LEU A 1 61 ? 2.500 5.594 5.588 1.00 0.00 80 LEU A CA 14
ATOM 13827 C C . LEU A 1 61 ? 1.641 6.537 6.412 1.00 0.00 80 LEU A C 14
ATOM 13828 O O . LEU A 1 61 ? 1.877 6.738 7.602 1.00 0.00 80 LEU A O 14
ATOM 13844 N N . HIS A 1 62 ? 0.642 7.114 5.766 1.00 0.00 81 HIS A N 14
ATOM 13845 C CA . HIS A 1 62 ? -0.313 7.980 6.431 1.00 0.00 81 HIS A CA 14
ATOM 13846 C C . HIS A 1 62 ? -1.512 8.195 5.566 1.00 0.00 81 HIS A C 14
ATOM 13847 O O . HIS A 1 62 ? -1.461 7.954 4.354 1.00 0.00 81 HIS A O 14
ATOM 13862 N N . ASP A 1 63 ? -2.581 8.627 6.182 1.00 0.00 82 ASP A N 14
ATOM 13863 C CA . ASP A 1 63 ? -3.800 8.959 5.480 1.00 0.00 82 ASP A CA 14
ATOM 13864 C C . ASP A 1 63 ? -3.572 10.285 4.806 1.00 0.00 82 ASP A C 14
ATOM 13865 O O . ASP A 1 63 ? -2.783 11.110 5.308 1.00 0.00 82 ASP A O 14
ATOM 13874 N N . GLY A 1 64 ? -4.171 10.470 3.680 1.00 0.00 83 GLY A N 14
ATOM 13875 C CA . GLY A 1 64 ? -4.030 11.694 2.974 1.00 0.00 83 GLY A CA 14
ATOM 13876 C C . GLY A 1 64 ? -2.892 11.646 2.006 1.00 0.00 83 GLY A C 14
ATOM 13877 O O . GLY A 1 64 ? -2.057 10.733 2.066 1.00 0.00 83 GLY A O 14
ATOM 13881 N N . SER A 1 65 ? -2.864 12.595 1.115 1.00 0.00 84 SER A N 14
ATOM 13882 C CA . SER A 1 65 ? -1.825 12.715 0.130 1.00 0.00 84 SER A CA 14
ATOM 13883 C C . SER A 1 65 ? -0.465 12.914 0.810 1.00 0.00 84 SER A C 14
ATOM 13884 O O . SER A 1 65 ? -0.393 13.451 1.932 1.00 0.00 84 SER A O 14
ATOM 13892 N N . CYS A 1 66 ? 0.587 12.465 0.164 1.00 0.00 85 CYS A N 14
ATOM 13893 C CA . CYS A 1 66 ? 1.911 12.596 0.710 1.00 0.00 85 CYS A CA 14
ATOM 13894 C C . CYS A 1 66 ? 2.313 14.068 0.690 1.00 0.00 85 CYS A C 14
ATOM 13895 O O . CYS A 1 66 ? 2.608 14.595 -0.410 1.00 0.00 85 CYS A O 14
ATOM 13903 N N . SER A 1 1 ? 15.555 -2.758 6.975 1.00 0.00 20 SER A N 15
ATOM 13904 C CA . SER A 1 1 ? 16.291 -1.938 7.908 1.00 0.00 20 SER A CA 15
ATOM 13905 C C . SER A 1 1 ? 15.330 -1.416 8.982 1.00 0.00 20 SER A C 15
ATOM 13906 O O . SER A 1 1 ? 15.564 -0.375 9.603 1.00 0.00 20 SER A O 15
ATOM 13916 N N . GLU A 1 2 ? 14.258 -2.159 9.219 1.00 0.00 21 GLU A N 15
ATOM 13917 C CA . GLU A 1 2 ? 13.236 -1.736 10.123 1.00 0.00 21 GLU A CA 15
ATOM 13918 C C . GLU A 1 2 ? 13.253 -2.630 11.351 1.00 0.00 21 GLU A C 15
ATOM 13919 O O . GLU A 1 2 ? 12.328 -3.444 11.576 1.00 0.00 21 GLU A O 15
ATOM 13931 N N . ALA A 1 3 ? 14.319 -2.533 12.116 1.00 0.00 22 ALA A N 15
ATOM 13932 C CA . ALA A 1 3 ? 14.461 -3.327 13.313 1.00 0.00 22 ALA A CA 15
ATOM 13933 C C . ALA A 1 3 ? 13.746 -2.665 14.472 1.00 0.00 22 ALA A C 15
ATOM 13934 O O . ALA A 1 3 ? 14.370 -1.988 15.311 1.00 0.00 22 ALA A O 15
ATOM 13941 N N . ALA A 1 4 ? 12.434 -2.777 14.451 1.00 0.00 23 ALA A N 15
ATOM 13942 C CA . ALA A 1 4 ? 11.568 -2.242 15.481 1.00 0.00 23 ALA A CA 15
ATOM 13943 C C . ALA A 1 4 ? 10.153 -2.724 15.264 1.00 0.00 23 ALA A C 15
ATOM 13944 O O . ALA A 1 4 ? 9.673 -3.604 15.981 1.00 0.00 23 ALA A O 15
ATOM 13951 N N . SER A 1 5 ? 9.529 -2.190 14.219 1.00 0.00 24 SER A N 15
ATOM 13952 C CA . SER A 1 5 ? 8.141 -2.447 13.881 1.00 0.00 24 SER A CA 15
ATOM 13953 C C . SER A 1 5 ? 7.263 -1.960 15.041 1.00 0.00 24 SER A C 15
ATOM 13954 O O . SER A 1 5 ? 6.746 -2.740 15.857 1.00 0.00 24 SER A O 15
ATOM 13962 N N . LEU A 1 6 ? 7.167 -0.652 15.142 1.00 0.00 25 LEU A N 15
ATOM 13963 C CA . LEU A 1 6 ? 6.489 -0.003 16.249 1.00 0.00 25 LEU A CA 15
ATOM 13964 C C . LEU A 1 6 ? 4.992 -0.149 16.111 1.00 0.00 25 LEU A C 15
ATOM 13965 O O . LEU A 1 6 ? 4.297 -0.544 17.049 1.00 0.00 25 LEU A O 15
ATOM 13981 N N . SER A 1 7 ? 4.513 0.142 14.946 1.00 0.00 26 SER A N 15
ATOM 13982 C CA . SER A 1 7 ? 3.127 0.073 14.659 1.00 0.00 26 SER A CA 15
ATOM 13983 C C . SER A 1 7 ? 2.975 -0.352 13.207 1.00 0.00 26 SER A C 15
ATOM 13984 O O . SER A 1 7 ? 3.476 0.341 12.300 1.00 0.00 26 SER A O 15
ATOM 13992 N N . PRO A 1 8 ? 2.381 -1.525 12.948 1.00 0.00 27 PRO A N 15
ATOM 13993 C CA . PRO A 1 8 ? 2.122 -1.966 11.599 1.00 0.00 27 PRO A CA 15
ATOM 13994 C C . PRO A 1 8 ? 0.949 -1.190 11.009 1.00 0.00 27 PRO A C 15
ATOM 13995 O O . PRO A 1 8 ? -0.224 -1.580 11.149 1.00 0.00 27 PRO A O 15
ATOM 14006 N N . LYS A 1 9 ? 1.261 -0.054 10.441 1.00 0.00 28 LYS A N 15
ATOM 14007 C CA . LYS A 1 9 ? 0.279 0.795 9.832 1.00 0.00 28 LYS A CA 15
ATOM 14008 C C . LYS A 1 9 ? -0.066 0.219 8.486 1.00 0.00 28 LYS A C 15
ATOM 14009 O O . LYS A 1 9 ? 0.743 0.270 7.557 1.00 0.00 28 LYS A O 15
ATOM 14028 N N . LYS A 1 10 ? -1.216 -0.374 8.391 1.00 0.00 29 LYS A N 15
ATOM 14029 C CA . LYS A 1 10 ? -1.628 -0.976 7.171 1.00 0.00 29 LYS A CA 15
ATOM 14030 C C . LYS A 1 10 ? -3.066 -0.652 6.874 1.00 0.00 29 LYS A C 15
ATOM 14031 O O . LYS A 1 10 ? -3.886 -0.538 7.779 1.00 0.00 29 LYS A O 15
ATOM 14050 N N . VAL A 1 11 ? -3.351 -0.430 5.631 1.00 0.00 30 VAL A N 15
ATOM 14051 C CA . VAL A 1 11 ? -4.713 -0.325 5.198 1.00 0.00 30 VAL A CA 15
ATOM 14052 C C . VAL A 1 11 ? -5.115 -1.771 5.009 1.00 0.00 30 VAL A C 15
ATOM 14053 O O . VAL A 1 11 ? -4.212 -2.612 4.818 1.00 0.00 30 VAL A O 15
ATOM 14066 N N . ASP A 1 12 ? -6.368 -2.124 5.078 1.00 0.00 31 ASP A N 15
ATOM 14067 C CA . ASP A 1 12 ? -6.649 -3.528 4.967 1.00 0.00 31 ASP A CA 15
ATOM 14068 C C . ASP A 1 12 ? -6.634 -3.974 3.541 1.00 0.00 31 ASP A C 15
ATOM 14069 O O . ASP A 1 12 ? -7.604 -3.836 2.797 1.00 0.00 31 ASP A O 15
ATOM 14078 N N . CYS A 1 13 ? -5.495 -4.450 3.166 1.00 0.00 32 CYS A N 15
ATOM 14079 C CA . CYS A 1 13 ? -5.235 -4.957 1.864 1.00 0.00 32 CYS A CA 15
ATOM 14080 C C . CYS A 1 13 ? -5.718 -6.399 1.819 1.00 0.00 32 CYS A C 15
ATOM 14081 O O . CYS A 1 13 ? -5.971 -6.935 0.769 1.00 0.00 32 CYS A O 15
ATOM 14088 N N . SER A 1 14 ? -5.921 -6.979 2.998 1.00 0.00 33 SER A N 15
ATOM 14089 C CA . SER A 1 14 ? -6.337 -8.362 3.167 1.00 0.00 33 SER A CA 15
ATOM 14090 C C . SER A 1 14 ? -7.625 -8.674 2.375 1.00 0.00 33 SER A C 15
ATOM 14091 O O . SER A 1 14 ? -7.687 -9.674 1.646 1.00 0.00 33 SER A O 15
ATOM 14099 N N . ILE A 1 15 ? -8.630 -7.805 2.486 1.00 0.00 34 ILE A N 15
ATOM 14100 C CA . ILE A 1 15 ? -9.886 -7.992 1.744 1.00 0.00 34 ILE A CA 15
ATOM 14101 C C . ILE A 1 15 ? -9.706 -7.808 0.230 1.00 0.00 34 ILE A C 15
ATOM 14102 O O . ILE A 1 15 ? -10.544 -8.244 -0.564 1.00 0.00 34 ILE A O 15
ATOM 14118 N N . TYR A 1 16 ? -8.625 -7.174 -0.163 1.00 0.00 35 TYR A N 15
ATOM 14119 C CA . TYR A 1 16 ? -8.330 -6.976 -1.565 1.00 0.00 35 TYR A CA 15
ATOM 14120 C C . TYR A 1 16 ? -7.396 -8.090 -2.069 1.00 0.00 35 TYR A C 15
ATOM 14121 O O . TYR A 1 16 ? -7.383 -8.414 -3.241 1.00 0.00 35 TYR A O 15
ATOM 14139 N N . LYS A 1 17 ? -6.665 -8.719 -1.129 1.00 0.00 36 LYS A N 15
ATOM 14140 C CA . LYS A 1 17 ? -5.788 -9.886 -1.406 1.00 0.00 36 LYS A CA 15
ATOM 14141 C C . LYS A 1 17 ? -6.612 -11.072 -1.837 1.00 0.00 36 LYS A C 15
ATOM 14142 O O . LYS A 1 17 ? -6.092 -12.079 -2.303 1.00 0.00 36 LYS A O 15
ATOM 14161 N N . LYS A 1 18 ? -7.888 -10.963 -1.607 1.00 0.00 37 LYS A N 15
ATOM 14162 C CA . LYS A 1 18 ? -8.851 -11.964 -1.964 1.00 0.00 37 LYS A CA 15
ATOM 14163 C C . LYS A 1 18 ? -8.956 -12.055 -3.513 1.00 0.00 37 LYS A C 15
ATOM 14164 O O . LYS A 1 18 ? -9.486 -13.024 -4.069 1.00 0.00 37 LYS A O 15
ATOM 14183 N N . TYR A 1 19 ? -8.435 -11.048 -4.185 1.00 0.00 38 TYR A N 15
ATOM 14184 C CA . TYR A 1 19 ? -8.366 -10.997 -5.631 1.00 0.00 38 TYR A CA 15
ATOM 14185 C C . TYR A 1 19 ? -6.895 -11.201 -6.018 1.00 0.00 38 TYR A C 15
ATOM 14186 O O . TYR A 1 19 ? -6.025 -11.070 -5.154 1.00 0.00 38 TYR A O 15
ATOM 14204 N N . PRO A 1 20 ? -6.593 -11.574 -7.285 1.00 0.00 39 PRO A N 15
ATOM 14205 C CA . PRO A 1 20 ? -5.207 -11.700 -7.781 1.00 0.00 39 PRO A CA 15
ATOM 14206 C C . PRO A 1 20 ? -4.368 -10.428 -7.525 1.00 0.00 39 PRO A C 15
ATOM 14207 O O . PRO A 1 20 ? -4.898 -9.325 -7.486 1.00 0.00 39 PRO A O 15
ATOM 14218 N N . VAL A 1 21 ? -3.062 -10.609 -7.422 1.00 0.00 40 VAL A N 15
ATOM 14219 C CA . VAL A 1 21 ? -2.121 -9.553 -7.045 1.00 0.00 40 VAL A CA 15
ATOM 14220 C C . VAL A 1 21 ? -2.142 -8.361 -8.011 1.00 0.00 40 VAL A C 15
ATOM 14221 O O . VAL A 1 21 ? -2.119 -7.212 -7.579 1.00 0.00 40 VAL A O 15
ATOM 14234 N N . VAL A 1 22 ? -2.214 -8.622 -9.297 1.00 0.00 41 VAL A N 15
ATOM 14235 C CA . VAL A 1 22 ? -2.200 -7.522 -10.255 1.00 0.00 41 VAL A CA 15
ATOM 14236 C C . VAL A 1 22 ? -3.598 -7.108 -10.701 1.00 0.00 41 VAL A C 15
ATOM 14237 O O . VAL A 1 22 ? -3.774 -6.055 -11.332 1.00 0.00 41 VAL A O 15
ATOM 14250 N N . ALA A 1 23 ? -4.599 -7.899 -10.374 1.00 0.00 42 ALA A N 15
ATOM 14251 C CA . ALA A 1 23 ? -5.936 -7.559 -10.786 1.00 0.00 42 ALA A CA 15
ATOM 14252 C C . ALA A 1 23 ? -6.884 -7.487 -9.607 1.00 0.00 42 ALA A C 15
ATOM 14253 O O . ALA A 1 23 ? -7.479 -8.489 -9.192 1.00 0.00 42 ALA A O 15
ATOM 14260 N N . ILE A 1 24 ? -7.024 -6.302 -9.085 1.00 0.00 43 ILE A N 15
ATOM 14261 C CA . ILE A 1 24 ? -7.899 -6.033 -7.977 1.00 0.00 43 ILE A CA 15
ATOM 14262 C C . ILE A 1 24 ? -8.835 -4.921 -8.413 1.00 0.00 43 ILE A C 15
ATOM 14263 O O . ILE A 1 24 ? -8.368 -3.918 -8.962 1.00 0.00 43 ILE A O 15
ATOM 14279 N N . PRO A 1 25 ? -10.150 -5.098 -8.277 1.00 0.00 44 PRO A N 15
ATOM 14280 C CA . PRO A 1 25 ? -11.086 -4.047 -8.616 1.00 0.00 44 PRO A CA 15
ATOM 14281 C C . PRO A 1 25 ? -11.027 -2.900 -7.614 1.00 0.00 44 PRO A C 15
ATOM 14282 O O . PRO A 1 25 ? -11.084 -3.105 -6.382 1.00 0.00 44 PRO A O 15
ATOM 14293 N N . CYS A 1 26 ? -10.993 -1.717 -8.127 1.00 0.00 45 CYS A N 15
ATOM 14294 C CA . CYS A 1 26 ? -10.877 -0.546 -7.327 1.00 0.00 45 CYS A CA 15
ATOM 14295 C C . CYS A 1 26 ? -12.200 0.184 -7.282 1.00 0.00 45 CYS A C 15
ATOM 14296 O O . CYS A 1 26 ? -12.900 0.271 -8.299 1.00 0.00 45 CYS A O 15
ATOM 14303 N N . PRO A 1 27 ? -12.603 0.663 -6.099 1.00 0.00 46 PRO A N 15
ATOM 14304 C CA . PRO A 1 27 ? -13.825 1.437 -5.954 1.00 0.00 46 PRO A CA 15
ATOM 14305 C C . PRO A 1 27 ? -13.697 2.790 -6.639 1.00 0.00 46 PRO A C 15
ATOM 14306 O O . PRO A 1 27 ? -12.582 3.250 -6.925 1.00 0.00 46 PRO A O 15
ATOM 14317 N N . ILE A 1 28 ? -14.815 3.428 -6.886 1.00 0.00 47 ILE A N 15
ATOM 14318 C CA . ILE A 1 28 ? -14.800 4.731 -7.534 1.00 0.00 47 ILE A CA 15
ATOM 14319 C C . ILE A 1 28 ? -14.635 5.841 -6.504 1.00 0.00 47 ILE A C 15
ATOM 14320 O O . ILE A 1 28 ? -14.550 7.025 -6.844 1.00 0.00 47 ILE A O 15
ATOM 14336 N N . THR A 1 29 ? -14.608 5.448 -5.253 1.00 0.00 48 THR A N 15
ATOM 14337 C CA . THR A 1 29 ? -14.406 6.351 -4.166 1.00 0.00 48 THR A CA 15
ATOM 14338 C C . THR A 1 29 ? -12.932 6.744 -4.098 1.00 0.00 48 THR A C 15
ATOM 14339 O O . THR A 1 29 ? -12.039 5.873 -4.100 1.00 0.00 48 THR A O 15
ATOM 14350 N N . TYR A 1 30 ? -12.682 8.025 -4.070 1.00 0.00 49 TYR A N 15
ATOM 14351 C CA . TYR A 1 30 ? -11.351 8.529 -3.988 1.00 0.00 49 TYR A CA 15
ATOM 14352 C C . TYR A 1 30 ? -10.995 8.740 -2.531 1.00 0.00 49 TYR A C 15
ATOM 14353 O O . TYR A 1 30 ? -11.622 9.546 -1.836 1.00 0.00 49 TYR A O 15
ATOM 14371 N N . LEU A 1 31 ? -10.019 8.024 -2.080 1.00 0.00 50 LEU A N 15
ATOM 14372 C CA . LEU A 1 31 ? -9.552 8.103 -0.724 1.00 0.00 50 LEU A CA 15
ATOM 14373 C C . LEU A 1 31 ? -8.050 8.278 -0.773 1.00 0.00 50 LEU A C 15
ATOM 14374 O O . LEU A 1 31 ? -7.325 7.300 -0.947 1.00 0.00 50 LEU A O 15
ATOM 14390 N N . PRO A 1 32 ? -7.556 9.526 -0.692 1.00 0.00 51 PRO A N 15
ATOM 14391 C CA . PRO A 1 32 ? -6.132 9.799 -0.804 1.00 0.00 51 PRO A CA 15
ATOM 14392 C C . PRO A 1 32 ? -5.348 9.120 0.302 1.00 0.00 51 PRO A C 15
ATOM 14393 O O . PRO A 1 32 ? -5.594 9.354 1.492 1.00 0.00 51 PRO A O 15
ATOM 14404 N N . VAL A 1 33 ? -4.460 8.250 -0.079 1.00 0.00 52 VAL A N 15
ATOM 14405 C CA . VAL A 1 33 ? -3.630 7.555 0.869 1.00 0.00 52 VAL A CA 15
ATOM 14406 C C . VAL A 1 33 ? -2.187 7.632 0.429 1.00 0.00 52 VAL A C 15
ATOM 14407 O O . VAL A 1 33 ? -1.901 7.789 -0.767 1.00 0.00 52 VAL A O 15
ATOM 14420 N N . CYS A 1 34 ? -1.293 7.555 1.366 1.00 0.00 53 CYS A N 15
ATOM 14421 C CA . CYS A 1 34 ? 0.109 7.639 1.082 1.00 0.00 53 CYS A CA 15
ATOM 14422 C C . CYS A 1 34 ? 0.800 6.373 1.526 1.00 0.00 53 CYS A C 15
ATOM 14423 O O . CYS A 1 34 ? 0.600 5.901 2.666 1.00 0.00 53 CYS A O 15
ATOM 14430 N N . GLY A 1 35 ? 1.581 5.811 0.641 1.00 0.00 54 GLY A N 15
ATOM 14431 C CA . GLY A 1 35 ? 2.303 4.628 0.959 1.00 0.00 54 GLY A CA 15
ATOM 14432 C C . GLY A 1 35 ? 3.680 4.949 1.482 1.00 0.00 54 GLY A C 15
ATOM 14433 O O . GLY A 1 35 ? 4.167 6.058 1.295 1.00 0.00 54 GLY A O 15
ATOM 14437 N N . SER A 1 36 ? 4.308 3.981 2.128 1.00 0.00 55 SER A N 15
ATOM 14438 C CA . SER A 1 36 ? 5.657 4.115 2.705 1.00 0.00 55 SER A CA 15
ATOM 14439 C C . SER A 1 36 ? 6.705 4.420 1.626 1.00 0.00 55 SER A C 15
ATOM 14440 O O . SER A 1 36 ? 7.804 4.875 1.917 1.00 0.00 55 SER A O 15
ATOM 14448 N N . ASP A 1 37 ? 6.328 4.186 0.391 1.00 0.00 56 ASP A N 15
ATOM 14449 C CA . ASP A 1 37 ? 7.183 4.416 -0.759 1.00 0.00 56 ASP A CA 15
ATOM 14450 C C . ASP A 1 37 ? 7.019 5.868 -1.251 1.00 0.00 56 ASP A C 15
ATOM 14451 O O . ASP A 1 37 ? 7.641 6.294 -2.217 1.00 0.00 56 ASP A O 15
ATOM 14460 N N . TYR A 1 38 ? 6.174 6.623 -0.526 1.00 0.00 57 TYR A N 15
ATOM 14461 C CA . TYR A 1 38 ? 5.902 8.053 -0.765 1.00 0.00 57 TYR A CA 15
ATOM 14462 C C . TYR A 1 38 ? 5.158 8.305 -2.036 1.00 0.00 57 TYR A C 15
ATOM 14463 O O . TYR A 1 38 ? 5.210 9.398 -2.609 1.00 0.00 57 TYR A O 15
ATOM 14481 N N . ILE A 1 39 ? 4.424 7.326 -2.439 1.00 0.00 58 ILE A N 15
ATOM 14482 C CA . ILE A 1 39 ? 3.588 7.441 -3.581 1.00 0.00 58 ILE A CA 15
ATOM 14483 C C . ILE A 1 39 ? 2.163 7.603 -3.080 1.00 0.00 58 ILE A C 15
ATOM 14484 O O . ILE A 1 39 ? 1.721 6.840 -2.203 1.00 0.00 58 ILE A O 15
ATOM 14500 N N . THR A 1 40 ? 1.493 8.619 -3.546 1.00 0.00 59 THR A N 15
ATOM 14501 C CA . THR A 1 40 ? 0.120 8.835 -3.205 1.00 0.00 59 THR A CA 15
ATOM 14502 C C . THR A 1 40 ? -0.772 7.964 -4.090 1.00 0.00 59 THR A C 15
ATOM 14503 O O . THR A 1 40 ? -0.503 7.786 -5.294 1.00 0.00 59 THR A O 15
ATOM 14514 N N . TYR A 1 41 ? -1.771 7.383 -3.495 1.00 0.00 60 TYR A N 15
ATOM 14515 C CA . TYR A 1 41 ? -2.684 6.534 -4.193 1.00 0.00 60 TYR A CA 15
ATOM 14516 C C . TYR A 1 41 ? -4.077 7.086 -4.118 1.00 0.00 60 TYR A C 15
ATOM 14517 O O . TYR A 1 41 ? -4.422 7.811 -3.165 1.00 0.00 60 TYR A O 15
ATOM 14535 N N . GLY A 1 42 ? -4.862 6.741 -5.120 1.00 0.00 61 GLY A N 15
ATOM 14536 C CA . GLY A 1 42 ? -6.220 7.198 -5.237 1.00 0.00 61 GLY A CA 15
ATOM 14537 C C . GLY A 1 42 ? -7.135 6.587 -4.213 1.00 0.00 61 GLY A C 15
ATOM 14538 O O . GLY A 1 42 ? -8.152 7.176 -3.876 1.00 0.00 61 GLY A O 15
ATOM 14542 N N . ASN A 1 43 ? -6.784 5.398 -3.733 1.00 0.00 62 ASN A N 15
ATOM 14543 C CA . ASN A 1 43 ? -7.557 4.708 -2.708 1.00 0.00 62 ASN A CA 15
ATOM 14544 C C . ASN A 1 43 ? -6.863 3.433 -2.275 1.00 0.00 62 ASN A C 15
ATOM 14545 O O . ASN A 1 43 ? -5.804 3.063 -2.837 1.00 0.00 62 ASN A O 15
ATOM 14556 N N . GLU A 1 44 ? -7.479 2.768 -1.297 1.00 0.00 63 GLU A N 15
ATOM 14557 C CA . GLU A 1 44 ? -7.014 1.520 -0.670 1.00 0.00 63 GLU A CA 15
ATOM 14558 C C . GLU A 1 44 ? -6.600 0.493 -1.708 1.00 0.00 63 GLU A C 15
ATOM 14559 O O . GLU A 1 44 ? -5.550 -0.124 -1.591 1.00 0.00 63 GLU A O 15
ATOM 14571 N N . CYS A 1 45 ? -7.442 0.329 -2.721 1.00 0.00 64 CYS A N 15
ATOM 14572 C CA . CYS A 1 45 ? -7.231 -0.651 -3.776 1.00 0.00 64 CYS A CA 15
ATOM 14573 C C . CYS A 1 45 ? -5.891 -0.462 -4.460 1.00 0.00 64 CYS A C 15
ATOM 14574 O O . CYS A 1 45 ? -5.088 -1.385 -4.500 1.00 0.00 64 CYS A O 15
ATOM 14581 N N . HIS A 1 46 ? -5.619 0.756 -4.914 1.00 0.00 65 HIS A N 15
ATOM 14582 C CA . HIS A 1 46 ? -4.381 1.033 -5.656 1.00 0.00 65 HIS A CA 15
ATOM 14583 C C . HIS A 1 46 ? -3.165 0.826 -4.770 1.00 0.00 65 HIS A C 15
ATOM 14584 O O . HIS A 1 46 ? -2.144 0.300 -5.213 1.00 0.00 65 HIS A O 15
ATOM 14599 N N . LEU A 1 47 ? -3.298 1.214 -3.508 1.00 0.00 66 LEU A N 15
ATOM 14600 C CA . LEU A 1 47 ? -2.242 1.021 -2.528 1.00 0.00 66 LEU A CA 15
ATOM 14601 C C . LEU A 1 47 ? -1.993 -0.471 -2.326 1.00 0.00 66 LEU A C 15
ATOM 14602 O O . LEU A 1 47 ? -0.863 -0.924 -2.348 1.00 0.00 66 LEU A O 15
ATOM 14618 N N . CYS A 1 48 ? -3.065 -1.215 -2.185 1.00 0.00 67 CYS A N 15
ATOM 14619 C CA . CYS A 1 48 ? -3.011 -2.650 -1.966 1.00 0.00 67 CYS A CA 15
ATOM 14620 C C . CYS A 1 48 ? -2.380 -3.386 -3.159 1.00 0.00 67 CYS A C 15
ATOM 14621 O O . CYS A 1 48 ? -1.499 -4.229 -2.967 1.00 0.00 67 CYS A O 15
ATOM 14628 N N . THR A 1 49 ? -2.782 -3.024 -4.385 1.00 0.00 68 THR A N 15
ATOM 14629 C CA . THR A 1 49 ? -2.260 -3.665 -5.589 1.00 0.00 68 THR A CA 15
ATOM 14630 C C . THR A 1 49 ? -0.716 -3.509 -5.657 1.00 0.00 68 THR A C 15
ATOM 14631 O O . THR A 1 49 ? 0.023 -4.473 -5.935 1.00 0.00 68 THR A O 15
ATOM 14642 N N . GLU A 1 50 ? -0.231 -2.308 -5.380 1.00 0.00 69 GLU A N 15
ATOM 14643 C CA . GLU A 1 50 ? 1.190 -2.050 -5.364 1.00 0.00 69 GLU A CA 15
ATOM 14644 C C . GLU A 1 50 ? 1.877 -2.682 -4.155 1.00 0.00 69 GLU A C 15
ATOM 14645 O O . GLU A 1 50 ? 3.029 -3.150 -4.255 1.00 0.00 69 GLU A O 15
ATOM 14657 N N . SER A 1 51 ? 1.182 -2.697 -3.030 1.00 0.00 70 SER A N 15
ATOM 14658 C CA . SER A 1 51 ? 1.714 -3.222 -1.788 1.00 0.00 70 SER A CA 15
ATOM 14659 C C . SER A 1 51 ? 2.019 -4.703 -1.929 1.00 0.00 70 SER A C 15
ATOM 14660 O O . SER A 1 51 ? 3.081 -5.171 -1.500 1.00 0.00 70 SER A O 15
ATOM 14668 N N . LEU A 1 52 ? 1.109 -5.424 -2.561 1.00 0.00 71 LEU A N 15
ATOM 14669 C CA . LEU A 1 52 ? 1.275 -6.846 -2.775 1.00 0.00 71 LEU A CA 15
ATOM 14670 C C . LEU A 1 52 ? 2.392 -7.116 -3.756 1.00 0.00 71 LEU A C 15
ATOM 14671 O O . LEU A 1 52 ? 3.212 -8.001 -3.536 1.00 0.00 71 LEU A O 15
ATOM 14687 N N . LYS A 1 53 ? 2.438 -6.328 -4.813 1.00 0.00 72 LYS A N 15
ATOM 14688 C CA . LYS A 1 53 ? 3.440 -6.469 -5.866 1.00 0.00 72 LYS A CA 15
ATOM 14689 C C . LYS A 1 53 ? 4.855 -6.346 -5.300 1.00 0.00 72 LYS A C 15
ATOM 14690 O O . LYS A 1 53 ? 5.711 -7.198 -5.533 1.00 0.00 72 LYS A O 15
ATOM 14709 N N . SER A 1 54 ? 5.071 -5.306 -4.528 1.00 0.00 73 SER A N 15
ATOM 14710 C CA . SER A 1 54 ? 6.388 -5.008 -4.010 1.00 0.00 73 SER A CA 15
ATOM 14711 C C . SER A 1 54 ? 6.636 -5.703 -2.669 1.00 0.00 73 SER A C 15
ATOM 14712 O O . SER A 1 54 ? 7.728 -5.636 -2.115 1.00 0.00 73 SER A O 15
ATOM 14720 N N . ASN A 1 55 ? 5.599 -6.358 -2.173 1.00 0.00 74 ASN A N 15
ATOM 14721 C CA . ASN A 1 55 ? 5.601 -7.072 -0.899 1.00 0.00 74 ASN A CA 15
ATOM 14722 C C . ASN A 1 55 ? 6.056 -6.218 0.265 1.00 0.00 74 ASN A C 15
ATOM 14723 O O . ASN A 1 55 ? 7.162 -6.377 0.795 1.00 0.00 74 ASN A O 15
ATOM 14734 N N . GLY A 1 56 ? 5.245 -5.244 0.594 1.00 0.00 75 GLY A N 15
ATOM 14735 C CA . GLY A 1 56 ? 5.501 -4.436 1.765 1.00 0.00 75 GLY A CA 15
ATOM 14736 C C . GLY A 1 56 ? 6.470 -3.291 1.556 1.00 0.00 75 GLY A C 15
ATOM 14737 O O . GLY A 1 56 ? 6.817 -2.602 2.520 1.00 0.00 75 GLY A O 15
ATOM 14741 N N . ARG A 1 57 ? 6.936 -3.080 0.319 1.00 0.00 76 ARG A N 15
ATOM 14742 C CA . ARG A 1 57 ? 7.812 -1.934 0.039 1.00 0.00 76 ARG A CA 15
ATOM 14743 C C . ARG A 1 57 ? 6.989 -0.688 0.243 1.00 0.00 76 ARG A C 15
ATOM 14744 O O . ARG A 1 57 ? 7.389 0.263 0.933 1.00 0.00 76 ARG A O 15
ATOM 14765 N N . VAL A 1 58 ? 5.822 -0.719 -0.341 1.00 0.00 77 VAL A N 15
ATOM 14766 C CA . VAL A 1 58 ? 4.878 0.321 -0.187 1.00 0.00 77 VAL A CA 15
ATOM 14767 C C . VAL A 1 58 ? 3.727 -0.171 0.695 1.00 0.00 77 VAL A C 15
ATOM 14768 O O . VAL A 1 58 ? 2.835 -0.883 0.264 1.00 0.00 77 VAL A O 15
ATOM 14781 N N . GLN A 1 59 ? 3.832 0.114 1.947 1.00 0.00 78 GLN A N 15
ATOM 14782 C CA . GLN A 1 59 ? 2.811 -0.229 2.892 1.00 0.00 78 GLN A CA 15
ATOM 14783 C C . GLN A 1 59 ? 2.104 1.082 3.235 1.00 0.00 78 GLN A C 15
ATOM 14784 O O . GLN A 1 59 ? 2.431 2.104 2.640 1.00 0.00 78 GLN A O 15
ATOM 14798 N N . PHE A 1 60 ? 1.137 1.070 4.098 1.00 0.00 79 PHE A N 15
ATOM 14799 C CA . PHE A 1 60 ? 0.437 2.284 4.452 1.00 0.00 79 PHE A CA 15
ATOM 14800 C C . PHE A 1 60 ? 1.354 3.168 5.314 1.00 0.00 79 PHE A C 15
ATOM 14801 O O . PHE A 1 60 ? 1.859 2.737 6.352 1.00 0.00 79 PHE A O 15
ATOM 14818 N N . LEU A 1 61 ? 1.605 4.372 4.861 1.00 0.00 80 LEU A N 15
ATOM 14819 C CA . LEU A 1 61 ? 2.454 5.279 5.600 1.00 0.00 80 LEU A CA 15
ATOM 14820 C C . LEU A 1 61 ? 1.593 6.174 6.455 1.00 0.00 80 LEU A C 15
ATOM 14821 O O . LEU A 1 61 ? 1.780 6.254 7.669 1.00 0.00 80 LEU A O 15
ATOM 14837 N N . HIS A 1 62 ? 0.651 6.843 5.814 1.00 0.00 81 HIS A N 15
ATOM 14838 C CA . HIS A 1 62 ? -0.287 7.709 6.493 1.00 0.00 81 HIS A CA 15
ATOM 14839 C C . HIS A 1 62 ? -1.465 7.954 5.596 1.00 0.00 81 HIS A C 15
ATOM 14840 O O . HIS A 1 62 ? -1.392 7.692 4.383 1.00 0.00 81 HIS A O 15
ATOM 14855 N N . ASP A 1 63 ? -2.525 8.441 6.168 1.00 0.00 82 ASP A N 15
ATOM 14856 C CA . ASP A 1 63 ? -3.712 8.772 5.421 1.00 0.00 82 ASP A CA 15
ATOM 14857 C C . ASP A 1 63 ? -3.491 10.124 4.778 1.00 0.00 82 ASP A C 15
ATOM 14858 O O . ASP A 1 63 ? -2.668 10.925 5.275 1.00 0.00 82 ASP A O 15
ATOM 14867 N N . GLY A 1 64 ? -4.134 10.358 3.674 1.00 0.00 83 GLY A N 15
ATOM 14868 C CA . GLY A 1 64 ? -3.979 11.596 2.985 1.00 0.00 83 GLY A CA 15
ATOM 14869 C C . GLY A 1 64 ? -2.870 11.499 1.982 1.00 0.00 83 GLY A C 15
ATOM 14870 O O . GLY A 1 64 ? -2.116 10.511 1.971 1.00 0.00 83 GLY A O 15
ATOM 14874 N N . SER A 1 65 ? -2.765 12.480 1.144 1.00 0.00 84 SER A N 15
ATOM 14875 C CA . SER A 1 65 ? -1.735 12.523 0.160 1.00 0.00 84 SER A CA 15
ATOM 14876 C C . SER A 1 65 ? -0.389 12.755 0.849 1.00 0.00 84 SER A C 15
ATOM 14877 O O . SER A 1 65 ? -0.347 13.313 1.952 1.00 0.00 84 SER A O 15
ATOM 14885 N N . CYS A 1 66 ? 0.672 12.301 0.229 1.00 0.00 85 CYS A N 15
ATOM 14886 C CA . CYS A 1 66 ? 2.008 12.375 0.804 1.00 0.00 85 CYS A CA 15
ATOM 14887 C C . CYS A 1 66 ? 2.450 13.827 1.007 1.00 0.00 85 CYS A C 15
ATOM 14888 O O . CYS A 1 66 ? 2.693 14.530 0.004 1.00 0.00 85 CYS A O 15
ATOM 14896 N N . SER A 1 1 ? -2.611 9.945 31.816 1.00 0.00 20 SER A N 16
ATOM 14897 C CA . SER A 1 1 ? -2.886 9.878 30.398 1.00 0.00 20 SER A CA 16
ATOM 14898 C C . SER A 1 1 ? -2.530 11.196 29.731 1.00 0.00 20 SER A C 16
ATOM 14899 O O . SER A 1 1 ? -3.216 12.210 29.918 1.00 0.00 20 SER A O 16
ATOM 14909 N N . GLU A 1 2 ? -1.435 11.193 29.002 1.00 0.00 21 GLU A N 16
ATOM 14910 C CA . GLU A 1 2 ? -0.956 12.358 28.306 1.00 0.00 21 GLU A CA 16
ATOM 14911 C C . GLU A 1 2 ? -0.135 11.929 27.098 1.00 0.00 21 GLU A C 16
ATOM 14912 O O . GLU A 1 2 ? 1.015 11.482 27.238 1.00 0.00 21 GLU A O 16
ATOM 14924 N N . ALA A 1 3 ? -0.769 12.001 25.926 1.00 0.00 22 ALA A N 16
ATOM 14925 C CA . ALA A 1 3 ? -0.192 11.583 24.643 1.00 0.00 22 ALA A CA 16
ATOM 14926 C C . ALA A 1 3 ? -0.031 10.068 24.602 1.00 0.00 22 ALA A C 16
ATOM 14927 O O . ALA A 1 3 ? -0.580 9.356 25.463 1.00 0.00 22 ALA A O 16
ATOM 14934 N N . ALA A 1 4 ? 0.656 9.579 23.568 1.00 0.00 23 ALA A N 16
ATOM 14935 C CA . ALA A 1 4 ? 0.971 8.154 23.381 1.00 0.00 23 ALA A CA 16
ATOM 14936 C C . ALA A 1 4 ? -0.261 7.314 23.030 1.00 0.00 23 ALA A C 16
ATOM 14937 O O . ALA A 1 4 ? -0.190 6.077 22.984 1.00 0.00 23 ALA A O 16
ATOM 14944 N N . SER A 1 5 ? -1.363 7.973 22.743 1.00 0.00 24 SER A N 16
ATOM 14945 C CA . SER A 1 5 ? -2.570 7.301 22.350 1.00 0.00 24 SER A CA 16
ATOM 14946 C C . SER A 1 5 ? -2.431 6.855 20.891 1.00 0.00 24 SER A C 16
ATOM 14947 O O . SER A 1 5 ? -2.684 7.620 19.960 1.00 0.00 24 SER A O 16
ATOM 14955 N N . LEU A 1 6 ? -1.950 5.652 20.705 1.00 0.00 25 LEU A N 16
ATOM 14956 C CA . LEU A 1 6 ? -1.694 5.128 19.387 1.00 0.00 25 LEU A CA 16
ATOM 14957 C C . LEU A 1 6 ? -2.932 4.459 18.841 1.00 0.00 25 LEU A C 16
ATOM 14958 O O . LEU A 1 6 ? -3.371 3.429 19.351 1.00 0.00 25 LEU A O 16
ATOM 14974 N N . SER A 1 7 ? -3.512 5.064 17.851 1.00 0.00 26 SER A N 16
ATOM 14975 C CA . SER A 1 7 ? -4.655 4.519 17.209 1.00 0.00 26 SER A CA 16
ATOM 14976 C C . SER A 1 7 ? -4.159 3.806 15.947 1.00 0.00 26 SER A C 16
ATOM 14977 O O . SER A 1 7 ? -3.585 4.457 15.065 1.00 0.00 26 SER A O 16
ATOM 14985 N N . PRO A 1 8 ? -4.295 2.464 15.872 1.00 0.00 27 PRO A N 16
ATOM 14986 C CA . PRO A 1 8 ? -3.835 1.680 14.725 1.00 0.00 27 PRO A CA 16
ATOM 14987 C C . PRO A 1 8 ? -4.585 2.030 13.449 1.00 0.00 27 PRO A C 16
ATOM 14988 O O . PRO A 1 8 ? -5.724 1.605 13.238 1.00 0.00 27 PRO A O 16
ATOM 14999 N N . LYS A 1 9 ? -3.978 2.857 12.645 1.00 0.00 28 LYS A N 16
ATOM 15000 C CA . LYS A 1 9 ? -4.543 3.253 11.386 1.00 0.00 28 LYS A CA 16
ATOM 15001 C C . LYS A 1 9 ? -3.717 2.655 10.291 1.00 0.00 28 LYS A C 16
ATOM 15002 O O . LYS A 1 9 ? -2.553 3.034 10.108 1.00 0.00 28 LYS A O 16
ATOM 15021 N N . LYS A 1 10 ? -4.287 1.697 9.614 1.00 0.00 29 LYS A N 16
ATOM 15022 C CA . LYS A 1 10 ? -3.661 0.981 8.521 1.00 0.00 29 LYS A CA 16
ATOM 15023 C C . LYS A 1 10 ? -4.757 0.571 7.564 1.00 0.00 29 LYS A C 16
ATOM 15024 O O . LYS A 1 10 ? -5.910 0.476 7.971 1.00 0.00 29 LYS A O 16
ATOM 15043 N N . VAL A 1 11 ? -4.428 0.364 6.315 1.00 0.00 30 VAL A N 16
ATOM 15044 C CA . VAL A 1 11 ? -5.404 -0.025 5.341 1.00 0.00 30 VAL A CA 16
ATOM 15045 C C . VAL A 1 11 ? -5.594 -1.518 5.370 1.00 0.00 30 VAL A C 16
ATOM 15046 O O . VAL A 1 11 ? -4.681 -2.255 5.789 1.00 0.00 30 VAL A O 16
ATOM 15059 N N . ASP A 1 12 ? -6.752 -1.975 4.985 1.00 0.00 31 ASP A N 16
ATOM 15060 C CA . ASP A 1 12 ? -6.984 -3.391 4.935 1.00 0.00 31 ASP A CA 16
ATOM 15061 C C . ASP A 1 12 ? -6.675 -3.879 3.554 1.00 0.00 31 ASP A C 16
ATOM 15062 O O . ASP A 1 12 ? -7.427 -3.643 2.605 1.00 0.00 31 ASP A O 16
ATOM 15071 N N . CYS A 1 13 ? -5.550 -4.483 3.433 1.00 0.00 32 CYS A N 16
ATOM 15072 C CA . CYS A 1 13 ? -5.104 -5.038 2.195 1.00 0.00 32 CYS A CA 16
ATOM 15073 C C . CYS A 1 13 ? -5.616 -6.481 2.105 1.00 0.00 32 CYS A C 16
ATOM 15074 O O . CYS A 1 13 ? -5.635 -7.083 1.044 1.00 0.00 32 CYS A O 16
ATOM 15081 N N . SER A 1 14 ? -6.103 -6.999 3.234 1.00 0.00 33 SER A N 16
ATOM 15082 C CA . SER A 1 14 ? -6.583 -8.366 3.332 1.00 0.00 33 SER A CA 16
ATOM 15083 C C . SER A 1 14 ? -7.736 -8.658 2.360 1.00 0.00 33 SER A C 16
ATOM 15084 O O . SER A 1 14 ? -7.729 -9.696 1.692 1.00 0.00 33 SER A O 16
ATOM 15092 N N . ILE A 1 15 ? -8.699 -7.741 2.247 1.00 0.00 34 ILE A N 16
ATOM 15093 C CA . ILE A 1 15 ? -9.805 -7.924 1.293 1.00 0.00 34 ILE A CA 16
ATOM 15094 C C . ILE A 1 15 ? -9.322 -7.960 -0.155 1.00 0.00 34 ILE A C 16
ATOM 15095 O O . ILE A 1 15 ? -9.913 -8.628 -0.996 1.00 0.00 34 ILE A O 16
ATOM 15111 N N . TYR A 1 16 ? -8.220 -7.294 -0.429 1.00 0.00 35 TYR A N 16
ATOM 15112 C CA . TYR A 1 16 ? -7.711 -7.227 -1.785 1.00 0.00 35 TYR A CA 16
ATOM 15113 C C . TYR A 1 16 ? -6.785 -8.394 -2.086 1.00 0.00 35 TYR A C 16
ATOM 15114 O O . TYR A 1 16 ? -6.541 -8.721 -3.237 1.00 0.00 35 TYR A O 16
ATOM 15132 N N . LYS A 1 17 ? -6.319 -9.059 -1.026 1.00 0.00 36 LYS A N 16
ATOM 15133 C CA . LYS A 1 17 ? -5.511 -10.282 -1.153 1.00 0.00 36 LYS A CA 16
ATOM 15134 C C . LYS A 1 17 ? -6.393 -11.415 -1.673 1.00 0.00 36 LYS A C 16
ATOM 15135 O O . LYS A 1 17 ? -5.912 -12.471 -2.096 1.00 0.00 36 LYS A O 16
ATOM 15154 N N . LYS A 1 18 ? -7.692 -11.191 -1.609 1.00 0.00 37 LYS A N 16
ATOM 15155 C CA . LYS A 1 18 ? -8.680 -12.146 -2.055 1.00 0.00 37 LYS A CA 16
ATOM 15156 C C . LYS A 1 18 ? -8.988 -11.968 -3.546 1.00 0.00 37 LYS A C 16
ATOM 15157 O O . LYS A 1 18 ? -9.900 -12.612 -4.094 1.00 0.00 37 LYS A O 16
ATOM 15176 N N . TYR A 1 19 ? -8.236 -11.097 -4.189 1.00 0.00 38 TYR A N 16
ATOM 15177 C CA . TYR A 1 19 ? -8.323 -10.886 -5.614 1.00 0.00 38 TYR A CA 16
ATOM 15178 C C . TYR A 1 19 ? -6.958 -11.205 -6.199 1.00 0.00 38 TYR A C 16
ATOM 15179 O O . TYR A 1 19 ? -5.956 -11.145 -5.469 1.00 0.00 38 TYR A O 16
ATOM 15197 N N . PRO A 1 20 ? -6.875 -11.600 -7.478 1.00 0.00 39 PRO A N 16
ATOM 15198 C CA . PRO A 1 20 ? -5.589 -11.796 -8.137 1.00 0.00 39 PRO A CA 16
ATOM 15199 C C . PRO A 1 20 ? -4.795 -10.486 -8.131 1.00 0.00 39 PRO A C 16
ATOM 15200 O O . PRO A 1 20 ? -5.335 -9.439 -8.449 1.00 0.00 39 PRO A O 16
ATOM 15211 N N . VAL A 1 21 ? -3.520 -10.573 -7.800 1.00 0.00 40 VAL A N 16
ATOM 15212 C CA . VAL A 1 21 ? -2.619 -9.416 -7.635 1.00 0.00 40 VAL A CA 16
ATOM 15213 C C . VAL A 1 21 ? -2.637 -8.477 -8.856 1.00 0.00 40 VAL A C 16
ATOM 15214 O O . VAL A 1 21 ? -2.552 -7.246 -8.719 1.00 0.00 40 VAL A O 16
ATOM 15227 N N . VAL A 1 22 ? -2.768 -9.046 -10.036 1.00 0.00 41 VAL A N 16
ATOM 15228 C CA . VAL A 1 22 ? -2.780 -8.244 -11.242 1.00 0.00 41 VAL A CA 16
ATOM 15229 C C . VAL A 1 22 ? -4.159 -7.635 -11.530 1.00 0.00 41 VAL A C 16
ATOM 15230 O O . VAL A 1 22 ? -4.257 -6.605 -12.181 1.00 0.00 41 VAL A O 16
ATOM 15243 N N . ALA A 1 23 ? -5.216 -8.253 -11.044 1.00 0.00 42 ALA A N 16
ATOM 15244 C CA . ALA A 1 23 ? -6.538 -7.738 -11.301 1.00 0.00 42 ALA A CA 16
ATOM 15245 C C . ALA A 1 23 ? -7.296 -7.531 -10.008 1.00 0.00 42 ALA A C 16
ATOM 15246 O O . ALA A 1 23 ? -7.942 -8.451 -9.490 1.00 0.00 42 ALA A O 16
ATOM 15253 N N . ILE A 1 24 ? -7.225 -6.340 -9.497 1.00 0.00 43 ILE A N 16
ATOM 15254 C CA . ILE A 1 24 ? -7.871 -5.998 -8.258 1.00 0.00 43 ILE A CA 16
ATOM 15255 C C . ILE A 1 24 ? -8.848 -4.859 -8.500 1.00 0.00 43 ILE A C 16
ATOM 15256 O O . ILE A 1 24 ? -8.428 -3.732 -8.825 1.00 0.00 43 ILE A O 16
ATOM 15272 N N . PRO A 1 25 ? -10.158 -5.142 -8.430 1.00 0.00 44 PRO A N 16
ATOM 15273 C CA . PRO A 1 25 ? -11.185 -4.127 -8.611 1.00 0.00 44 PRO A CA 16
ATOM 15274 C C . PRO A 1 25 ? -11.150 -3.127 -7.470 1.00 0.00 44 PRO A C 16
ATOM 15275 O O . PRO A 1 25 ? -11.068 -3.514 -6.297 1.00 0.00 44 PRO A O 16
ATOM 15286 N N . CYS A 1 26 ? -11.236 -1.874 -7.797 1.00 0.00 45 CYS A N 16
ATOM 15287 C CA . CYS A 1 26 ? -11.158 -0.825 -6.813 1.00 0.00 45 CYS A CA 16
ATOM 15288 C C . CYS A 1 26 ? -12.451 -0.038 -6.738 1.00 0.00 45 CYS A C 16
ATOM 15289 O O . CYS A 1 26 ? -13.181 0.061 -7.735 1.00 0.00 45 CYS A O 16
ATOM 15296 N N . PRO A 1 27 ? -12.773 0.504 -5.546 1.00 0.00 46 PRO A N 16
ATOM 15297 C CA . PRO A 1 27 ? -13.929 1.376 -5.359 1.00 0.00 46 PRO A CA 16
ATOM 15298 C C . PRO A 1 27 ? -13.762 2.662 -6.171 1.00 0.00 46 PRO A C 16
ATOM 15299 O O . PRO A 1 27 ? -12.631 3.050 -6.512 1.00 0.00 46 PRO A O 16
ATOM 15310 N N . ILE A 1 28 ? -14.859 3.335 -6.443 1.00 0.00 47 ILE A N 16
ATOM 15311 C CA . ILE A 1 28 ? -14.830 4.523 -7.293 1.00 0.00 47 ILE A CA 16
ATOM 15312 C C . ILE A 1 28 ? -14.514 5.786 -6.498 1.00 0.00 47 ILE A C 16
ATOM 15313 O O . ILE A 1 28 ? -14.411 6.877 -7.054 1.00 0.00 47 ILE A O 16
ATOM 15329 N N . THR A 1 29 ? -14.384 5.637 -5.215 1.00 0.00 48 THR A N 16
ATOM 15330 C CA . THR A 1 29 ? -14.081 6.737 -4.356 1.00 0.00 48 THR A CA 16
ATOM 15331 C C . THR A 1 29 ? -12.574 7.002 -4.354 1.00 0.00 48 THR A C 16
ATOM 15332 O O . THR A 1 29 ? -11.756 6.063 -4.202 1.00 0.00 48 THR A O 16
ATOM 15343 N N . TYR A 1 30 ? -12.215 8.253 -4.541 1.00 0.00 49 TYR A N 16
ATOM 15344 C CA . TYR A 1 30 ? -10.845 8.667 -4.525 1.00 0.00 49 TYR A CA 16
ATOM 15345 C C . TYR A 1 30 ? -10.475 8.993 -3.096 1.00 0.00 49 TYR A C 16
ATOM 15346 O O . TYR A 1 30 ? -10.919 10.000 -2.533 1.00 0.00 49 TYR A O 16
ATOM 15364 N N . LEU A 1 31 ? -9.722 8.134 -2.508 1.00 0.00 50 LEU A N 16
ATOM 15365 C CA . LEU A 1 31 ? -9.289 8.289 -1.157 1.00 0.00 50 LEU A CA 16
ATOM 15366 C C . LEU A 1 31 ? -7.792 8.385 -1.159 1.00 0.00 50 LEU A C 16
ATOM 15367 O O . LEU A 1 31 ? -7.120 7.367 -1.211 1.00 0.00 50 LEU A O 16
ATOM 15383 N N . PRO A 1 32 ? -7.240 9.602 -1.164 1.00 0.00 51 PRO A N 16
ATOM 15384 C CA . PRO A 1 32 ? -5.807 9.790 -1.229 1.00 0.00 51 PRO A CA 16
ATOM 15385 C C . PRO A 1 32 ? -5.122 9.167 -0.033 1.00 0.00 51 PRO A C 16
ATOM 15386 O O . PRO A 1 32 ? -5.461 9.463 1.131 1.00 0.00 51 PRO A O 16
ATOM 15397 N N . VAL A 1 33 ? -4.243 8.262 -0.308 1.00 0.00 52 VAL A N 16
ATOM 15398 C CA . VAL A 1 33 ? -3.474 7.615 0.712 1.00 0.00 52 VAL A CA 16
ATOM 15399 C C . VAL A 1 33 ? -2.020 7.704 0.349 1.00 0.00 52 VAL A C 16
ATOM 15400 O O . VAL A 1 33 ? -1.673 7.878 -0.832 1.00 0.00 52 VAL A O 16
ATOM 15413 N N . CYS A 1 34 ? -1.189 7.611 1.321 1.00 0.00 53 CYS A N 16
ATOM 15414 C CA . CYS A 1 34 ? 0.214 7.699 1.116 1.00 0.00 53 CYS A CA 16
ATOM 15415 C C . CYS A 1 34 ? 0.867 6.440 1.591 1.00 0.00 53 CYS A C 16
ATOM 15416 O O . CYS A 1 34 ? 0.642 5.991 2.742 1.00 0.00 53 CYS A O 16
ATOM 15423 N N . GLY A 1 35 ? 1.642 5.851 0.730 1.00 0.00 54 GLY A N 16
ATOM 15424 C CA . GLY A 1 35 ? 2.316 4.654 1.062 1.00 0.00 54 GLY A CA 16
ATOM 15425 C C . GLY A 1 35 ? 3.640 4.921 1.733 1.00 0.00 54 GLY A C 16
ATOM 15426 O O . GLY A 1 35 ? 4.180 6.017 1.639 1.00 0.00 54 GLY A O 16
ATOM 15430 N N . SER A 1 36 ? 4.155 3.911 2.393 1.00 0.00 55 SER A N 16
ATOM 15431 C CA . SER A 1 36 ? 5.428 3.935 3.105 1.00 0.00 55 SER A CA 16
ATOM 15432 C C . SER A 1 36 ? 6.602 4.255 2.182 1.00 0.00 55 SER A C 16
ATOM 15433 O O . SER A 1 36 ? 7.648 4.726 2.620 1.00 0.00 55 SER A O 16
ATOM 15441 N N . ASP A 1 37 ? 6.395 4.037 0.907 1.00 0.00 56 ASP A N 16
ATOM 15442 C CA . ASP A 1 37 ? 7.409 4.274 -0.101 1.00 0.00 56 ASP A CA 16
ATOM 15443 C C . ASP A 1 37 ? 7.325 5.739 -0.582 1.00 0.00 56 ASP A C 16
ATOM 15444 O O . ASP A 1 37 ? 8.050 6.159 -1.484 1.00 0.00 56 ASP A O 16
ATOM 15453 N N . TYR A 1 38 ? 6.435 6.514 0.082 1.00 0.00 57 TYR A N 16
ATOM 15454 C CA . TYR A 1 38 ? 6.208 7.944 -0.176 1.00 0.00 57 TYR A CA 16
ATOM 15455 C C . TYR A 1 38 ? 5.608 8.176 -1.542 1.00 0.00 57 TYR A C 16
ATOM 15456 O O . TYR A 1 38 ? 5.922 9.140 -2.235 1.00 0.00 57 TYR A O 16
ATOM 15474 N N . ILE A 1 39 ? 4.697 7.302 -1.891 1.00 0.00 58 ILE A N 16
ATOM 15475 C CA . ILE A 1 39 ? 3.980 7.381 -3.134 1.00 0.00 58 ILE A CA 16
ATOM 15476 C C . ILE A 1 39 ? 2.493 7.568 -2.809 1.00 0.00 58 ILE A C 16
ATOM 15477 O O . ILE A 1 39 ? 1.951 6.855 -1.953 1.00 0.00 58 ILE A O 16
ATOM 15493 N N . THR A 1 40 ? 1.868 8.544 -3.429 1.00 0.00 59 THR A N 16
ATOM 15494 C CA . THR A 1 40 ? 0.460 8.811 -3.233 1.00 0.00 59 THR A CA 16
ATOM 15495 C C . THR A 1 40 ? -0.396 7.913 -4.153 1.00 0.00 59 THR A C 16
ATOM 15496 O O . THR A 1 40 ? -0.075 7.724 -5.346 1.00 0.00 59 THR A O 16
ATOM 15507 N N . TYR A 1 41 ? -1.442 7.345 -3.599 1.00 0.00 60 TYR A N 16
ATOM 15508 C CA . TYR A 1 41 ? -2.334 6.473 -4.332 1.00 0.00 60 TYR A CA 16
ATOM 15509 C C . TYR A 1 41 ? -3.740 7.019 -4.331 1.00 0.00 60 TYR A C 16
ATOM 15510 O O . TYR A 1 41 ? -4.116 7.792 -3.434 1.00 0.00 60 TYR A O 16
ATOM 15528 N N . GLY A 1 42 ? -4.511 6.602 -5.332 1.00 0.00 61 GLY A N 16
ATOM 15529 C CA . GLY A 1 42 ? -5.877 7.061 -5.497 1.00 0.00 61 GLY A CA 16
ATOM 15530 C C . GLY A 1 42 ? -6.832 6.506 -4.465 1.00 0.00 61 GLY A C 16
ATOM 15531 O O . GLY A 1 42 ? -7.922 7.036 -4.292 1.00 0.00 61 GLY A O 16
ATOM 15535 N N . ASN A 1 43 ? -6.439 5.418 -3.824 1.00 0.00 62 ASN A N 16
ATOM 15536 C CA . ASN A 1 43 ? -7.192 4.800 -2.737 1.00 0.00 62 ASN A CA 16
ATOM 15537 C C . ASN A 1 43 ? -6.436 3.624 -2.194 1.00 0.00 62 ASN A C 16
ATOM 15538 O O . ASN A 1 43 ? -5.409 3.206 -2.784 1.00 0.00 62 ASN A O 16
ATOM 15549 N N . GLU A 1 44 ? -6.927 3.078 -1.104 1.00 0.00 63 GLU A N 16
ATOM 15550 C CA . GLU A 1 44 ? -6.296 1.966 -0.423 1.00 0.00 63 GLU A CA 16
ATOM 15551 C C . GLU A 1 44 ? -6.247 0.703 -1.268 1.00 0.00 63 GLU A C 16
ATOM 15552 O O . GLU A 1 44 ? -5.318 -0.092 -1.146 1.00 0.00 63 GLU A O 16
ATOM 15564 N N . CYS A 1 45 ? -7.233 0.531 -2.116 1.00 0.00 64 CYS A N 16
ATOM 15565 C CA . CYS A 1 45 ? -7.255 -0.558 -3.062 1.00 0.00 64 CYS A CA 16
ATOM 15566 C C . CYS A 1 45 ? -6.011 -0.533 -3.938 1.00 0.00 64 CYS A C 16
ATOM 15567 O O . CYS A 1 45 ? -5.262 -1.510 -3.980 1.00 0.00 64 CYS A O 16
ATOM 15574 N N . HIS A 1 46 ? -5.749 0.614 -4.579 1.00 0.00 65 HIS A N 16
ATOM 15575 C CA . HIS A 1 46 ? -4.579 0.740 -5.461 1.00 0.00 65 HIS A CA 16
ATOM 15576 C C . HIS A 1 46 ? -3.289 0.607 -4.665 1.00 0.00 65 HIS A C 16
ATOM 15577 O O . HIS A 1 46 ? -2.296 0.074 -5.158 1.00 0.00 65 HIS A O 16
ATOM 15592 N N . LEU A 1 47 ? -3.326 1.073 -3.425 1.00 0.00 66 LEU A N 16
ATOM 15593 C CA . LEU A 1 47 ? -2.204 0.940 -2.506 1.00 0.00 66 LEU A CA 16
ATOM 15594 C C . LEU A 1 47 ? -1.921 -0.538 -2.233 1.00 0.00 66 LEU A C 16
ATOM 15595 O O . LEU A 1 47 ? -0.783 -0.970 -2.261 1.00 0.00 66 LEU A O 16
ATOM 15611 N N . CYS A 1 48 ? -2.964 -1.303 -1.993 1.00 0.00 67 CYS A N 16
ATOM 15612 C CA . CYS A 1 48 ? -2.830 -2.728 -1.750 1.00 0.00 67 CYS A CA 16
ATOM 15613 C C . CYS A 1 48 ? -2.394 -3.467 -3.024 1.00 0.00 67 CYS A C 16
ATOM 15614 O O . CYS A 1 48 ? -1.566 -4.379 -2.959 1.00 0.00 67 CYS A O 16
ATOM 15621 N N . THR A 1 49 ? -2.901 -3.031 -4.185 1.00 0.00 68 THR A N 16
ATOM 15622 C CA . THR A 1 49 ? -2.516 -3.623 -5.465 1.00 0.00 68 THR A CA 16
ATOM 15623 C C . THR A 1 49 ? -0.992 -3.494 -5.663 1.00 0.00 68 THR A C 16
ATOM 15624 O O . THR A 1 49 ? -0.303 -4.458 -6.039 1.00 0.00 68 THR A O 16
ATOM 15635 N N . GLU A 1 50 ? -0.486 -2.312 -5.376 1.00 0.00 69 GLU A N 16
ATOM 15636 C CA . GLU A 1 50 ? 0.921 -2.023 -5.480 1.00 0.00 69 GLU A CA 16
ATOM 15637 C C . GLU A 1 50 ? 1.697 -2.726 -4.354 1.00 0.00 69 GLU A C 16
ATOM 15638 O O . GLU A 1 50 ? 2.831 -3.158 -4.539 1.00 0.00 69 GLU A O 16
ATOM 15650 N N . SER A 1 51 ? 1.072 -2.835 -3.198 1.00 0.00 70 SER A N 16
ATOM 15651 C CA . SER A 1 51 ? 1.667 -3.455 -2.031 1.00 0.00 70 SER A CA 16
ATOM 15652 C C . SER A 1 51 ? 1.979 -4.924 -2.323 1.00 0.00 70 SER A C 16
ATOM 15653 O O . SER A 1 51 ? 3.114 -5.375 -2.133 1.00 0.00 70 SER A O 16
ATOM 15661 N N . LEU A 1 52 ? 0.978 -5.643 -2.827 1.00 0.00 71 LEU A N 16
ATOM 15662 C CA . LEU A 1 52 ? 1.115 -7.058 -3.167 1.00 0.00 71 LEU A CA 16
ATOM 15663 C C . LEU A 1 52 ? 2.118 -7.237 -4.300 1.00 0.00 71 LEU A C 16
ATOM 15664 O O . LEU A 1 52 ? 2.856 -8.218 -4.352 1.00 0.00 71 LEU A O 16
ATOM 15680 N N . LYS A 1 53 ? 2.144 -6.267 -5.185 1.00 0.00 72 LYS A N 16
ATOM 15681 C CA . LYS A 1 53 ? 3.057 -6.245 -6.306 1.00 0.00 72 LYS A CA 16
ATOM 15682 C C . LYS A 1 53 ? 4.499 -6.063 -5.806 1.00 0.00 72 LYS A C 16
ATOM 15683 O O . LYS A 1 53 ? 5.388 -6.831 -6.148 1.00 0.00 72 LYS A O 16
ATOM 15702 N N . SER A 1 54 ? 4.697 -5.079 -4.955 1.00 0.00 73 SER A N 16
ATOM 15703 C CA . SER A 1 54 ? 6.016 -4.734 -4.460 1.00 0.00 73 SER A CA 16
ATOM 15704 C C . SER A 1 54 ? 6.391 -5.492 -3.165 1.00 0.00 73 SER A C 16
ATOM 15705 O O . SER A 1 54 ? 7.271 -5.052 -2.409 1.00 0.00 73 SER A O 16
ATOM 15713 N N . ASN A 1 55 ? 5.711 -6.610 -2.912 1.00 0.00 74 ASN A N 16
ATOM 15714 C CA . ASN A 1 55 ? 6.029 -7.532 -1.792 1.00 0.00 74 ASN A CA 16
ATOM 15715 C C . ASN A 1 55 ? 5.943 -6.863 -0.415 1.00 0.00 74 ASN A C 16
ATOM 15716 O O . ASN A 1 55 ? 6.695 -7.199 0.488 1.00 0.00 74 ASN A O 16
ATOM 15727 N N . GLY A 1 56 ? 5.018 -5.935 -0.259 1.00 0.00 75 GLY A N 16
ATOM 15728 C CA . GLY A 1 56 ? 4.824 -5.285 1.029 1.00 0.00 75 GLY A CA 16
ATOM 15729 C C . GLY A 1 56 ? 5.654 -4.032 1.215 1.00 0.00 75 GLY A C 16
ATOM 15730 O O . GLY A 1 56 ? 5.626 -3.427 2.285 1.00 0.00 75 GLY A O 16
ATOM 15734 N N . ARG A 1 57 ? 6.378 -3.638 0.170 1.00 0.00 76 ARG A N 16
ATOM 15735 C CA . ARG A 1 57 ? 7.225 -2.433 0.193 1.00 0.00 76 ARG A CA 16
ATOM 15736 C C . ARG A 1 57 ? 6.419 -1.198 0.541 1.00 0.00 76 ARG A C 16
ATOM 15737 O O . ARG A 1 57 ? 6.784 -0.418 1.417 1.00 0.00 76 ARG A O 16
ATOM 15758 N N . VAL A 1 58 ? 5.340 -1.029 -0.142 1.00 0.00 77 VAL A N 16
ATOM 15759 C CA . VAL A 1 58 ? 4.539 0.120 0.045 1.00 0.00 77 VAL A CA 16
ATOM 15760 C C . VAL A 1 58 ? 3.225 -0.264 0.709 1.00 0.00 77 VAL A C 16
ATOM 15761 O O . VAL A 1 58 ? 2.469 -1.084 0.199 1.00 0.00 77 VAL A O 16
ATOM 15774 N N . GLN A 1 59 ? 3.021 0.241 1.877 1.00 0.00 78 GLN A N 16
ATOM 15775 C CA . GLN A 1 59 ? 1.834 -0.019 2.626 1.00 0.00 78 GLN A CA 16
ATOM 15776 C C . GLN A 1 59 ? 1.390 1.312 3.235 1.00 0.00 78 GLN A C 16
ATOM 15777 O O . GLN A 1 59 ? 2.066 2.305 3.022 1.00 0.00 78 GLN A O 16
ATOM 15791 N N . PHE A 1 60 ? 0.272 1.351 3.950 1.00 0.00 79 PHE A N 16
ATOM 15792 C CA . PHE A 1 60 ? -0.237 2.605 4.526 1.00 0.00 79 PHE A CA 16
ATOM 15793 C C . PHE A 1 60 ? 0.761 3.281 5.482 1.00 0.00 79 PHE A C 16
ATOM 15794 O O . PHE A 1 60 ? 1.083 2.750 6.557 1.00 0.00 79 PHE A O 16
ATOM 15811 N N . LEU A 1 61 ? 1.234 4.441 5.076 1.00 0.00 80 LEU A N 16
ATOM 15812 C CA . LEU A 1 61 ? 2.108 5.254 5.892 1.00 0.00 80 LEU A CA 16
ATOM 15813 C C . LEU A 1 61 ? 1.249 6.245 6.645 1.00 0.00 80 LEU A C 16
ATOM 15814 O O . LEU A 1 61 ? 1.230 6.275 7.868 1.00 0.00 80 LEU A O 16
ATOM 15830 N N . HIS A 1 62 ? 0.511 7.036 5.901 1.00 0.00 81 HIS A N 16
ATOM 15831 C CA . HIS A 1 62 ? -0.398 7.998 6.476 1.00 0.00 81 HIS A CA 16
ATOM 15832 C C . HIS A 1 62 ? -1.527 8.226 5.526 1.00 0.00 81 HIS A C 16
ATOM 15833 O O . HIS A 1 62 ? -1.400 7.941 4.326 1.00 0.00 81 HIS A O 16
ATOM 15848 N N . ASP A 1 63 ? -2.612 8.714 6.045 1.00 0.00 82 ASP A N 16
ATOM 15849 C CA . ASP A 1 63 ? -3.781 8.998 5.257 1.00 0.00 82 ASP A CA 16
ATOM 15850 C C . ASP A 1 63 ? -3.556 10.320 4.563 1.00 0.00 82 ASP A C 16
ATOM 15851 O O . ASP A 1 63 ? -2.777 11.163 5.060 1.00 0.00 82 ASP A O 16
ATOM 15860 N N . GLY A 1 64 ? -4.140 10.483 3.417 1.00 0.00 83 GLY A N 16
ATOM 15861 C CA . GLY A 1 64 ? -3.957 11.683 2.670 1.00 0.00 83 GLY A CA 16
ATOM 15862 C C . GLY A 1 64 ? -2.769 11.557 1.760 1.00 0.00 83 GLY A C 16
ATOM 15863 O O . GLY A 1 64 ? -1.960 10.632 1.919 1.00 0.00 83 GLY A O 16
ATOM 15867 N N . SER A 1 65 ? -2.665 12.444 0.809 1.00 0.00 84 SER A N 16
ATOM 15868 C CA . SER A 1 65 ? -1.556 12.458 -0.116 1.00 0.00 84 SER A CA 16
ATOM 15869 C C . SER A 1 65 ? -0.248 12.695 0.645 1.00 0.00 84 SER A C 16
ATOM 15870 O O . SER A 1 65 ? -0.266 13.319 1.720 1.00 0.00 84 SER A O 16
ATOM 15878 N N . CYS A 1 66 ? 0.855 12.187 0.120 1.00 0.00 85 CYS A N 16
ATOM 15879 C CA . CYS A 1 66 ? 2.145 12.302 0.780 1.00 0.00 85 CYS A CA 16
ATOM 15880 C C . CYS A 1 66 ? 2.545 13.767 0.926 1.00 0.00 85 CYS A C 16
ATOM 15881 O O . CYS A 1 66 ? 2.959 14.381 -0.069 1.00 0.00 85 CYS A O 16
ATOM 15889 N N . SER A 1 1 ? -6.147 -2.841 23.229 1.00 0.00 20 SER A N 17
ATOM 15890 C CA . SER A 1 1 ? -5.690 -1.547 23.706 1.00 0.00 20 SER A CA 17
ATOM 15891 C C . SER A 1 1 ? -4.428 -1.741 24.514 1.00 0.00 20 SER A C 17
ATOM 15892 O O . SER A 1 1 ? -4.391 -2.578 25.421 1.00 0.00 20 SER A O 17
ATOM 15902 N N . GLU A 1 2 ? -3.394 -1.001 24.194 1.00 0.00 21 GLU A N 17
ATOM 15903 C CA . GLU A 1 2 ? -2.157 -1.088 24.925 1.00 0.00 21 GLU A CA 17
ATOM 15904 C C . GLU A 1 2 ? -2.022 0.160 25.778 1.00 0.00 21 GLU A C 17
ATOM 15905 O O . GLU A 1 2 ? -2.761 1.122 25.587 1.00 0.00 21 GLU A O 17
ATOM 15917 N N . ALA A 1 3 ? -1.110 0.165 26.699 1.00 0.00 22 ALA A N 17
ATOM 15918 C CA . ALA A 1 3 ? -0.941 1.320 27.543 1.00 0.00 22 ALA A CA 17
ATOM 15919 C C . ALA A 1 3 ? 0.068 2.287 26.961 1.00 0.00 22 ALA A C 17
ATOM 15920 O O . ALA A 1 3 ? -0.258 3.432 26.674 1.00 0.00 22 ALA A O 17
ATOM 15927 N N . ALA A 1 4 ? 1.268 1.819 26.744 1.00 0.00 23 ALA A N 17
ATOM 15928 C CA . ALA A 1 4 ? 2.358 2.664 26.247 1.00 0.00 23 ALA A CA 17
ATOM 15929 C C . ALA A 1 4 ? 2.468 2.605 24.731 1.00 0.00 23 ALA A C 17
ATOM 15930 O O . ALA A 1 4 ? 3.350 3.220 24.131 1.00 0.00 23 ALA A O 17
ATOM 15937 N N . SER A 1 5 ? 1.605 1.854 24.121 1.00 0.00 24 SER A N 17
ATOM 15938 C CA . SER A 1 5 ? 1.590 1.752 22.695 1.00 0.00 24 SER A CA 17
ATOM 15939 C C . SER A 1 5 ? 0.242 2.216 22.173 1.00 0.00 24 SER A C 17
ATOM 15940 O O . SER A 1 5 ? -0.797 1.657 22.532 1.00 0.00 24 SER A O 17
ATOM 15948 N N . LEU A 1 6 ? 0.254 3.260 21.377 1.00 0.00 25 LEU A N 17
ATOM 15949 C CA . LEU A 1 6 ? -0.964 3.777 20.777 1.00 0.00 25 LEU A CA 17
ATOM 15950 C C . LEU A 1 6 ? -1.386 2.844 19.653 1.00 0.00 25 LEU A C 17
ATOM 15951 O O . LEU A 1 6 ? -0.611 1.968 19.250 1.00 0.00 25 LEU A O 17
ATOM 15967 N N . SER A 1 7 ? -2.576 3.007 19.159 1.00 0.00 26 SER A N 17
ATOM 15968 C CA . SER A 1 7 ? -3.038 2.206 18.068 1.00 0.00 26 SER A CA 17
ATOM 15969 C C . SER A 1 7 ? -2.788 2.929 16.738 1.00 0.00 26 SER A C 17
ATOM 15970 O O . SER A 1 7 ? -3.410 3.964 16.451 1.00 0.00 26 SER A O 17
ATOM 15978 N N . PRO A 1 8 ? -1.829 2.443 15.927 1.00 0.00 27 PRO A N 17
ATOM 15979 C CA . PRO A 1 8 ? -1.559 3.012 14.623 1.00 0.00 27 PRO A CA 17
ATOM 15980 C C . PRO A 1 8 ? -2.601 2.525 13.624 1.00 0.00 27 PRO A C 17
ATOM 15981 O O . PRO A 1 8 ? -3.552 1.816 13.995 1.00 0.00 27 PRO A O 17
ATOM 15992 N N . LYS A 1 9 ? -2.450 2.879 12.386 1.00 0.00 28 LYS A N 17
ATOM 15993 C CA . LYS A 1 9 ? -3.389 2.445 11.406 1.00 0.00 28 LYS A CA 17
ATOM 15994 C C . LYS A 1 9 ? -2.695 1.924 10.182 1.00 0.00 28 LYS A C 17
ATOM 15995 O O . LYS A 1 9 ? -1.596 2.385 9.819 1.00 0.00 28 LYS A O 17
ATOM 16014 N N . LYS A 1 10 ? -3.307 0.952 9.584 1.00 0.00 29 LYS A N 17
ATOM 16015 C CA . LYS A 1 10 ? -2.811 0.316 8.399 1.00 0.00 29 LYS A CA 17
ATOM 16016 C C . LYS A 1 10 ? -3.962 0.282 7.411 1.00 0.00 29 LYS A C 17
ATOM 16017 O O . LYS A 1 10 ? -5.085 0.697 7.744 1.00 0.00 29 LYS A O 17
ATOM 16036 N N . VAL A 1 11 ? -3.710 -0.184 6.223 1.00 0.00 30 VAL A N 17
ATOM 16037 C CA . VAL A 1 11 ? -4.763 -0.329 5.255 1.00 0.00 30 VAL A CA 17
ATOM 16038 C C . VAL A 1 11 ? -5.087 -1.804 5.154 1.00 0.00 30 VAL A C 17
ATOM 16039 O O . VAL A 1 11 ? -4.166 -2.650 5.233 1.00 0.00 30 VAL A O 17
ATOM 16052 N N . ASP A 1 12 ? -6.354 -2.140 5.030 1.00 0.00 31 ASP A N 17
ATOM 16053 C CA . ASP A 1 12 ? -6.708 -3.529 4.904 1.00 0.00 31 ASP A CA 17
ATOM 16054 C C . ASP A 1 12 ? -6.420 -3.970 3.508 1.00 0.00 31 ASP A C 17
ATOM 16055 O O . ASP A 1 12 ? -7.095 -3.579 2.557 1.00 0.00 31 ASP A O 17
ATOM 16064 N N . CYS A 1 13 ? -5.385 -4.716 3.376 1.00 0.00 32 CYS A N 17
ATOM 16065 C CA . CYS A 1 13 ? -5.001 -5.236 2.110 1.00 0.00 32 CYS A CA 17
ATOM 16066 C C . CYS A 1 13 ? -5.518 -6.675 2.011 1.00 0.00 32 CYS A C 17
ATOM 16067 O O . CYS A 1 13 ? -5.386 -7.333 0.999 1.00 0.00 32 CYS A O 17
ATOM 16074 N N . SER A 1 14 ? -6.193 -7.115 3.064 1.00 0.00 33 SER A N 17
ATOM 16075 C CA . SER A 1 14 ? -6.671 -8.473 3.193 1.00 0.00 33 SER A CA 17
ATOM 16076 C C . SER A 1 14 ? -7.779 -8.728 2.178 1.00 0.00 33 SER A C 17
ATOM 16077 O O . SER A 1 14 ? -7.730 -9.692 1.416 1.00 0.00 33 SER A O 17
ATOM 16085 N N . ILE A 1 15 ? -8.742 -7.822 2.138 1.00 0.00 34 ILE A N 17
ATOM 16086 C CA . ILE A 1 15 ? -9.896 -7.947 1.253 1.00 0.00 34 ILE A CA 17
ATOM 16087 C C . ILE A 1 15 ? -9.521 -7.791 -0.225 1.00 0.00 34 ILE A C 17
ATOM 16088 O O . ILE A 1 15 ? -10.299 -8.152 -1.115 1.00 0.00 34 ILE A O 17
ATOM 16104 N N . TYR A 1 16 ? -8.339 -7.266 -0.487 1.00 0.00 35 TYR A N 17
ATOM 16105 C CA . TYR A 1 16 ? -7.890 -7.100 -1.848 1.00 0.00 35 TYR A CA 17
ATOM 16106 C C . TYR A 1 16 ? -6.961 -8.245 -2.263 1.00 0.00 35 TYR A C 17
ATOM 16107 O O . TYR A 1 16 ? -6.742 -8.471 -3.448 1.00 0.00 35 TYR A O 17
ATOM 16125 N N . LYS A 1 17 ? -6.470 -9.018 -1.264 1.00 0.00 36 LYS A N 17
ATOM 16126 C CA . LYS A 1 17 ? -5.655 -10.239 -1.515 1.00 0.00 36 LYS A CA 17
ATOM 16127 C C . LYS A 1 17 ? -6.512 -11.299 -2.215 1.00 0.00 36 LYS A C 17
ATOM 16128 O O . LYS A 1 17 ? -6.010 -12.314 -2.715 1.00 0.00 36 LYS A O 17
ATOM 16147 N N . LYS A 1 18 ? -7.816 -11.070 -2.179 1.00 0.00 37 LYS A N 17
ATOM 16148 C CA . LYS A 1 18 ? -8.815 -11.902 -2.829 1.00 0.00 37 LYS A CA 17
ATOM 16149 C C . LYS A 1 18 ? -8.579 -11.937 -4.347 1.00 0.00 37 LYS A C 17
ATOM 16150 O O . LYS A 1 18 ? -8.809 -12.959 -5.003 1.00 0.00 37 LYS A O 17
ATOM 16169 N N . TYR A 1 19 ? -8.078 -10.844 -4.877 1.00 0.00 38 TYR A N 17
ATOM 16170 C CA . TYR A 1 19 ? -7.937 -10.671 -6.308 1.00 0.00 38 TYR A CA 17
ATOM 16171 C C . TYR A 1 19 ? -6.495 -10.932 -6.725 1.00 0.00 38 TYR A C 17
ATOM 16172 O O . TYR A 1 19 ? -5.595 -10.874 -5.889 1.00 0.00 38 TYR A O 17
ATOM 16190 N N . PRO A 1 20 ? -6.256 -11.273 -8.004 1.00 0.00 39 PRO A N 17
ATOM 16191 C CA . PRO A 1 20 ? -4.900 -11.429 -8.528 1.00 0.00 39 PRO A CA 17
ATOM 16192 C C . PRO A 1 20 ? -4.163 -10.088 -8.494 1.00 0.00 39 PRO A C 17
ATOM 16193 O O . PRO A 1 20 ? -4.745 -9.060 -8.787 1.00 0.00 39 PRO A O 17
ATOM 16204 N N . VAL A 1 21 ? -2.883 -10.126 -8.192 1.00 0.00 40 VAL A N 17
ATOM 16205 C CA . VAL A 1 21 ? -2.058 -8.922 -7.988 1.00 0.00 40 VAL A CA 17
ATOM 16206 C C . VAL A 1 21 ? -2.055 -7.973 -9.221 1.00 0.00 40 VAL A C 17
ATOM 16207 O O . VAL A 1 21 ? -1.874 -6.757 -9.087 1.00 0.00 40 VAL A O 17
ATOM 16220 N N . VAL A 1 22 ? -2.263 -8.518 -10.401 1.00 0.00 41 VAL A N 17
ATOM 16221 C CA . VAL A 1 22 ? -2.270 -7.695 -11.592 1.00 0.00 41 VAL A CA 17
ATOM 16222 C C . VAL A 1 22 ? -3.666 -7.081 -11.867 1.00 0.00 41 VAL A C 17
ATOM 16223 O O . VAL A 1 22 ? -3.763 -5.995 -12.433 1.00 0.00 41 VAL A O 17
ATOM 16236 N N . ALA A 1 23 ? -4.722 -7.733 -11.408 1.00 0.00 42 ALA A N 17
ATOM 16237 C CA . ALA A 1 23 ? -6.074 -7.264 -11.674 1.00 0.00 42 ALA A CA 17
ATOM 16238 C C . ALA A 1 23 ? -6.868 -7.123 -10.391 1.00 0.00 42 ALA A C 17
ATOM 16239 O O . ALA A 1 23 ? -7.397 -8.114 -9.874 1.00 0.00 42 ALA A O 17
ATOM 16246 N N . ILE A 1 24 ? -6.941 -5.933 -9.857 1.00 0.00 43 ILE A N 17
ATOM 16247 C CA . ILE A 1 24 ? -7.655 -5.737 -8.617 1.00 0.00 43 ILE A CA 17
ATOM 16248 C C . ILE A 1 24 ? -8.742 -4.666 -8.763 1.00 0.00 43 ILE A C 17
ATOM 16249 O O . ILE A 1 24 ? -8.438 -3.479 -8.962 1.00 0.00 43 ILE A O 17
ATOM 16265 N N . PRO A 1 25 ? -10.029 -5.088 -8.755 1.00 0.00 44 PRO A N 17
ATOM 16266 C CA . PRO A 1 25 ? -11.164 -4.166 -8.745 1.00 0.00 44 PRO A CA 17
ATOM 16267 C C . PRO A 1 25 ? -11.122 -3.280 -7.500 1.00 0.00 44 PRO A C 17
ATOM 16268 O O . PRO A 1 25 ? -10.914 -3.767 -6.371 1.00 0.00 44 PRO A O 17
ATOM 16279 N N . CYS A 1 26 ? -11.352 -2.020 -7.697 1.00 0.00 45 CYS A N 17
ATOM 16280 C CA . CYS A 1 26 ? -11.224 -1.041 -6.648 1.00 0.00 45 CYS A CA 17
ATOM 16281 C C . CYS A 1 26 ? -12.509 -0.267 -6.488 1.00 0.00 45 CYS A C 17
ATOM 16282 O O . CYS A 1 26 ? -13.270 -0.150 -7.445 1.00 0.00 45 CYS A O 17
ATOM 16289 N N . PRO A 1 27 ? -12.790 0.257 -5.273 1.00 0.00 46 PRO A N 17
ATOM 16290 C CA . PRO A 1 27 ? -13.948 1.110 -5.046 1.00 0.00 46 PRO A CA 17
ATOM 16291 C C . PRO A 1 27 ? -13.874 2.370 -5.913 1.00 0.00 46 PRO A C 17
ATOM 16292 O O . PRO A 1 27 ? -12.776 2.825 -6.272 1.00 0.00 46 PRO A O 17
ATOM 16303 N N . ILE A 1 28 ? -15.013 2.933 -6.233 1.00 0.00 47 ILE A N 17
ATOM 16304 C CA . ILE A 1 28 ? -15.070 4.116 -7.091 1.00 0.00 47 ILE A CA 17
ATOM 16305 C C . ILE A 1 28 ? -14.760 5.396 -6.315 1.00 0.00 47 ILE A C 17
ATOM 16306 O O . ILE A 1 28 ? -14.588 6.476 -6.900 1.00 0.00 47 ILE A O 17
ATOM 16322 N N . THR A 1 29 ? -14.690 5.269 -5.017 1.00 0.00 48 THR A N 17
ATOM 16323 C CA . THR A 1 29 ? -14.366 6.367 -4.164 1.00 0.00 48 THR A CA 17
ATOM 16324 C C . THR A 1 29 ? -12.856 6.570 -4.140 1.00 0.00 48 THR A C 17
ATOM 16325 O O . THR A 1 29 ? -12.084 5.611 -3.918 1.00 0.00 48 THR A O 17
ATOM 16336 N N . TYR A 1 30 ? -12.438 7.782 -4.408 1.00 0.00 49 TYR A N 17
ATOM 16337 C CA . TYR A 1 30 ? -11.056 8.124 -4.357 1.00 0.00 49 TYR A CA 17
ATOM 16338 C C . TYR A 1 30 ? -10.743 8.497 -2.923 1.00 0.00 49 TYR A C 17
ATOM 16339 O O . TYR A 1 30 ? -11.463 9.305 -2.300 1.00 0.00 49 TYR A O 17
ATOM 16357 N N . LEU A 1 31 ? -9.728 7.903 -2.406 1.00 0.00 50 LEU A N 17
ATOM 16358 C CA . LEU A 1 31 ? -9.294 8.106 -1.054 1.00 0.00 50 LEU A CA 17
ATOM 16359 C C . LEU A 1 31 ? -7.798 8.304 -1.085 1.00 0.00 50 LEU A C 17
ATOM 16360 O O . LEU A 1 31 ? -7.066 7.334 -1.230 1.00 0.00 50 LEU A O 17
ATOM 16376 N N . PRO A 1 32 ? -7.315 9.556 -1.013 1.00 0.00 51 PRO A N 17
ATOM 16377 C CA . PRO A 1 32 ? -5.889 9.821 -1.077 1.00 0.00 51 PRO A CA 17
ATOM 16378 C C . PRO A 1 32 ? -5.168 9.128 0.062 1.00 0.00 51 PRO A C 17
ATOM 16379 O O . PRO A 1 32 ? -5.505 9.328 1.236 1.00 0.00 51 PRO A O 17
ATOM 16390 N N . VAL A 1 33 ? -4.264 8.255 -0.272 1.00 0.00 52 VAL A N 17
ATOM 16391 C CA . VAL A 1 33 ? -3.468 7.572 0.715 1.00 0.00 52 VAL A CA 17
ATOM 16392 C C . VAL A 1 33 ? -2.013 7.608 0.299 1.00 0.00 52 VAL A C 17
ATOM 16393 O O . VAL A 1 33 ? -1.701 7.653 -0.894 1.00 0.00 52 VAL A O 17
ATOM 16406 N N . CYS A 1 34 ? -1.144 7.621 1.253 1.00 0.00 53 CYS A N 17
ATOM 16407 C CA . CYS A 1 34 ? 0.261 7.699 0.987 1.00 0.00 53 CYS A CA 17
ATOM 16408 C C . CYS A 1 34 ? 0.944 6.430 1.438 1.00 0.00 53 CYS A C 17
ATOM 16409 O O . CYS A 1 34 ? 0.730 5.956 2.577 1.00 0.00 53 CYS A O 17
ATOM 16416 N N . GLY A 1 35 ? 1.734 5.862 0.562 1.00 0.00 54 GLY A N 17
ATOM 16417 C CA . GLY A 1 35 ? 2.436 4.668 0.883 1.00 0.00 54 GLY A CA 17
ATOM 16418 C C . GLY A 1 35 ? 3.794 4.962 1.464 1.00 0.00 54 GLY A C 17
ATOM 16419 O O . GLY A 1 35 ? 4.289 6.083 1.350 1.00 0.00 54 GLY A O 17
ATOM 16423 N N . SER A 1 36 ? 4.396 3.954 2.071 1.00 0.00 55 SER A N 17
ATOM 16424 C CA . SER A 1 36 ? 5.735 4.025 2.691 1.00 0.00 55 SER A CA 17
ATOM 16425 C C . SER A 1 36 ? 6.795 4.519 1.695 1.00 0.00 55 SER A C 17
ATOM 16426 O O . SER A 1 36 ? 7.818 5.082 2.076 1.00 0.00 55 SER A O 17
ATOM 16434 N N . ASP A 1 37 ? 6.511 4.325 0.426 1.00 0.00 56 ASP A N 17
ATOM 16435 C CA . ASP A 1 37 ? 7.424 4.654 -0.644 1.00 0.00 56 ASP A CA 17
ATOM 16436 C C . ASP A 1 37 ? 7.225 6.113 -1.105 1.00 0.00 56 ASP A C 17
ATOM 16437 O O . ASP A 1 37 ? 7.811 6.569 -2.082 1.00 0.00 56 ASP A O 17
ATOM 16446 N N . TYR A 1 38 ? 6.384 6.839 -0.360 1.00 0.00 57 TYR A N 17
ATOM 16447 C CA . TYR A 1 38 ? 6.084 8.266 -0.584 1.00 0.00 57 TYR A CA 17
ATOM 16448 C C . TYR A 1 38 ? 5.349 8.515 -1.883 1.00 0.00 57 TYR A C 17
ATOM 16449 O O . TYR A 1 38 ? 5.365 9.623 -2.439 1.00 0.00 57 TYR A O 17
ATOM 16467 N N . ILE A 1 39 ? 4.666 7.505 -2.327 1.00 0.00 58 ILE A N 17
ATOM 16468 C CA . ILE A 1 39 ? 3.854 7.585 -3.504 1.00 0.00 58 ILE A CA 17
ATOM 16469 C C . ILE A 1 39 ? 2.406 7.715 -3.050 1.00 0.00 58 ILE A C 17
ATOM 16470 O O . ILE A 1 39 ? 1.976 6.999 -2.134 1.00 0.00 58 ILE A O 17
ATOM 16486 N N . THR A 1 40 ? 1.691 8.658 -3.603 1.00 0.00 59 THR A N 17
ATOM 16487 C CA . THR A 1 40 ? 0.296 8.817 -3.292 1.00 0.00 59 THR A CA 17
ATOM 16488 C C . THR A 1 40 ? -0.547 7.904 -4.183 1.00 0.00 59 THR A C 17
ATOM 16489 O O . THR A 1 40 ? -0.384 7.879 -5.414 1.00 0.00 59 THR A O 17
ATOM 16500 N N . TYR A 1 41 ? -1.405 7.150 -3.561 1.00 0.00 60 TYR A N 17
ATOM 16501 C CA . TYR A 1 41 ? -2.249 6.210 -4.237 1.00 0.00 60 TYR A CA 17
ATOM 16502 C C . TYR A 1 41 ? -3.694 6.674 -4.195 1.00 0.00 60 TYR A C 17
ATOM 16503 O O . TYR A 1 41 ? -4.090 7.443 -3.299 1.00 0.00 60 TYR A O 17
ATOM 16521 N N . GLY A 1 42 ? -4.458 6.218 -5.168 1.00 0.00 61 GLY A N 17
ATOM 16522 C CA . GLY A 1 42 ? -5.831 6.633 -5.356 1.00 0.00 61 GLY A CA 17
ATOM 16523 C C . GLY A 1 42 ? -6.792 6.191 -4.284 1.00 0.00 61 GLY A C 17
ATOM 16524 O O . GLY A 1 42 ? -7.818 6.834 -4.088 1.00 0.00 61 GLY A O 17
ATOM 16528 N N . ASN A 1 43 ? -6.491 5.087 -3.622 1.00 0.00 62 ASN A N 17
ATOM 16529 C CA . ASN A 1 43 ? -7.318 4.571 -2.529 1.00 0.00 62 ASN A CA 17
ATOM 16530 C C . ASN A 1 43 ? -6.707 3.329 -1.951 1.00 0.00 62 ASN A C 17
ATOM 16531 O O . ASN A 1 43 ? -5.645 2.877 -2.420 1.00 0.00 62 ASN A O 17
ATOM 16542 N N . GLU A 1 44 ? -7.400 2.776 -0.958 1.00 0.00 63 GLU A N 17
ATOM 16543 C CA . GLU A 1 44 ? -7.030 1.559 -0.229 1.00 0.00 63 GLU A CA 17
ATOM 16544 C C . GLU A 1 44 ? -6.620 0.455 -1.191 1.00 0.00 63 GLU A C 17
ATOM 16545 O O . GLU A 1 44 ? -5.579 -0.176 -1.037 1.00 0.00 63 GLU A O 17
ATOM 16557 N N . CYS A 1 45 ? -7.448 0.265 -2.194 1.00 0.00 64 CYS A N 17
ATOM 16558 C CA . CYS A 1 45 ? -7.266 -0.768 -3.180 1.00 0.00 64 CYS A CA 17
ATOM 16559 C C . CYS A 1 45 ? -5.974 -0.590 -3.948 1.00 0.00 64 CYS A C 17
ATOM 16560 O O . CYS A 1 45 ? -5.155 -1.489 -3.972 1.00 0.00 64 CYS A O 17
ATOM 16567 N N . HIS A 1 46 ? -5.766 0.603 -4.511 1.00 0.00 65 HIS A N 17
ATOM 16568 C CA . HIS A 1 46 ? -4.570 0.858 -5.330 1.00 0.00 65 HIS A CA 17
ATOM 16569 C C . HIS A 1 46 ? -3.304 0.750 -4.500 1.00 0.00 65 HIS A C 17
ATOM 16570 O O . HIS A 1 46 ? -2.274 0.277 -4.974 1.00 0.00 65 HIS A O 17
ATOM 16585 N N . LEU A 1 47 ? -3.408 1.144 -3.243 1.00 0.00 66 LEU A N 17
ATOM 16586 C CA . LEU A 1 47 ? -2.311 1.014 -2.307 1.00 0.00 66 LEU A CA 17
ATOM 16587 C C . LEU A 1 47 ? -2.019 -0.462 -2.050 1.00 0.00 66 LEU A C 17
ATOM 16588 O O . LEU A 1 47 ? -0.877 -0.882 -2.102 1.00 0.00 66 LEU A O 17
ATOM 16604 N N . CYS A 1 48 ? -3.063 -1.240 -1.822 1.00 0.00 67 CYS A N 17
ATOM 16605 C CA . CYS A 1 48 ? -2.925 -2.673 -1.587 1.00 0.00 67 CYS A CA 17
ATOM 16606 C C . CYS A 1 48 ? -2.381 -3.390 -2.823 1.00 0.00 67 CYS A C 17
ATOM 16607 O O . CYS A 1 48 ? -1.540 -4.277 -2.702 1.00 0.00 67 CYS A O 17
ATOM 16614 N N . THR A 1 49 ? -2.828 -2.976 -4.008 1.00 0.00 68 THR A N 17
ATOM 16615 C CA . THR A 1 49 ? -2.349 -3.550 -5.251 1.00 0.00 68 THR A CA 17
ATOM 16616 C C . THR A 1 49 ? -0.829 -3.399 -5.337 1.00 0.00 68 THR A C 17
ATOM 16617 O O . THR A 1 49 ? -0.109 -4.371 -5.571 1.00 0.00 68 THR A O 17
ATOM 16628 N N . GLU A 1 50 ? -0.353 -2.198 -5.068 1.00 0.00 69 GLU A N 17
ATOM 16629 C CA . GLU A 1 50 ? 1.051 -1.906 -5.127 1.00 0.00 69 GLU A CA 17
ATOM 16630 C C . GLU A 1 50 ? 1.778 -2.592 -3.961 1.00 0.00 69 GLU A C 17
ATOM 16631 O O . GLU A 1 50 ? 2.940 -3.017 -4.089 1.00 0.00 69 GLU A O 17
ATOM 16643 N N . SER A 1 51 ? 1.092 -2.684 -2.830 1.00 0.00 70 SER A N 17
ATOM 16644 C CA . SER A 1 51 ? 1.613 -3.321 -1.637 1.00 0.00 70 SER A CA 17
ATOM 16645 C C . SER A 1 51 ? 1.897 -4.794 -1.918 1.00 0.00 70 SER A C 17
ATOM 16646 O O . SER A 1 51 ? 2.919 -5.320 -1.485 1.00 0.00 70 SER A O 17
ATOM 16654 N N . LEU A 1 52 ? 1.004 -5.440 -2.658 1.00 0.00 71 LEU A N 17
ATOM 16655 C CA . LEU A 1 52 ? 1.180 -6.823 -3.059 1.00 0.00 71 LEU A CA 17
ATOM 16656 C C . LEU A 1 52 ? 2.235 -6.930 -4.160 1.00 0.00 71 LEU A C 17
ATOM 16657 O O . LEU A 1 52 ? 3.064 -7.841 -4.142 1.00 0.00 71 LEU A O 17
ATOM 16673 N N . LYS A 1 53 ? 2.201 -5.980 -5.104 1.00 0.00 72 LYS A N 17
ATOM 16674 C CA . LYS A 1 53 ? 3.187 -5.886 -6.198 1.00 0.00 72 LYS A CA 17
ATOM 16675 C C . LYS A 1 53 ? 4.608 -5.844 -5.655 1.00 0.00 72 LYS A C 17
ATOM 16676 O O . LYS A 1 53 ? 5.425 -6.716 -5.946 1.00 0.00 72 LYS A O 17
ATOM 16695 N N . SER A 1 54 ? 4.884 -4.838 -4.858 1.00 0.00 73 SER A N 17
ATOM 16696 C CA . SER A 1 54 ? 6.203 -4.635 -4.314 1.00 0.00 73 SER A CA 17
ATOM 16697 C C . SER A 1 54 ? 6.450 -5.594 -3.140 1.00 0.00 73 SER A C 17
ATOM 16698 O O . SER A 1 54 ? 7.584 -5.874 -2.778 1.00 0.00 73 SER A O 17
ATOM 16706 N N . ASN A 1 55 ? 5.360 -6.079 -2.576 1.00 0.00 74 ASN A N 17
ATOM 16707 C CA . ASN A 1 55 ? 5.331 -7.054 -1.481 1.00 0.00 74 ASN A CA 17
ATOM 16708 C C . ASN A 1 55 ? 6.033 -6.555 -0.216 1.00 0.00 74 ASN A C 17
ATOM 16709 O O . ASN A 1 55 ? 7.228 -6.761 -0.025 1.00 0.00 74 ASN A O 17
ATOM 16720 N N . GLY A 1 56 ? 5.302 -5.806 0.587 1.00 0.00 75 GLY A N 17
ATOM 16721 C CA . GLY A 1 56 ? 5.809 -5.341 1.887 1.00 0.00 75 GLY A CA 17
ATOM 16722 C C . GLY A 1 56 ? 6.560 -4.030 1.811 1.00 0.00 75 GLY A C 17
ATOM 16723 O O . GLY A 1 56 ? 6.563 -3.254 2.772 1.00 0.00 75 GLY A O 17
ATOM 16727 N N . ARG A 1 57 ? 7.177 -3.785 0.668 1.00 0.00 76 ARG A N 17
ATOM 16728 C CA . ARG A 1 57 ? 7.945 -2.567 0.404 1.00 0.00 76 ARG A CA 17
ATOM 16729 C C . ARG A 1 57 ? 7.093 -1.306 0.596 1.00 0.00 76 ARG A C 17
ATOM 16730 O O . ARG A 1 57 ? 7.529 -0.341 1.209 1.00 0.00 76 ARG A O 17
ATOM 16751 N N . VAL A 1 58 ? 5.901 -1.317 0.090 1.00 0.00 77 VAL A N 17
ATOM 16752 C CA . VAL A 1 58 ? 5.045 -0.184 0.249 1.00 0.00 77 VAL A CA 17
ATOM 16753 C C . VAL A 1 58 ? 3.804 -0.586 1.022 1.00 0.00 77 VAL A C 17
ATOM 16754 O O . VAL A 1 58 ? 3.135 -1.563 0.686 1.00 0.00 77 VAL A O 17
ATOM 16767 N N . GLN A 1 59 ? 3.571 0.105 2.098 1.00 0.00 78 GLN A N 17
ATOM 16768 C CA . GLN A 1 59 ? 2.441 -0.120 2.957 1.00 0.00 78 GLN A CA 17
ATOM 16769 C C . GLN A 1 59 ? 1.815 1.220 3.245 1.00 0.00 78 GLN A C 17
ATOM 16770 O O . GLN A 1 59 ? 2.264 2.237 2.714 1.00 0.00 78 GLN A O 17
ATOM 16784 N N . PHE A 1 60 ? 0.784 1.224 4.035 1.00 0.00 79 PHE A N 17
ATOM 16785 C CA . PHE A 1 60 ? 0.121 2.442 4.430 1.00 0.00 79 PHE A CA 17
ATOM 16786 C C . PHE A 1 60 ? 1.043 3.252 5.349 1.00 0.00 79 PHE A C 17
ATOM 16787 O O . PHE A 1 60 ? 1.359 2.819 6.461 1.00 0.00 79 PHE A O 17
ATOM 16804 N N . LEU A 1 61 ? 1.485 4.398 4.876 1.00 0.00 80 LEU A N 17
ATOM 16805 C CA . LEU A 1 61 ? 2.335 5.266 5.664 1.00 0.00 80 LEU A CA 17
ATOM 16806 C C . LEU A 1 61 ? 1.452 6.208 6.450 1.00 0.00 80 LEU A C 17
ATOM 16807 O O . LEU A 1 61 ? 1.535 6.286 7.667 1.00 0.00 80 LEU A O 17
ATOM 16823 N N . HIS A 1 62 ? 0.605 6.914 5.735 1.00 0.00 81 HIS A N 17
ATOM 16824 C CA . HIS A 1 62 ? -0.361 7.817 6.328 1.00 0.00 81 HIS A CA 17
ATOM 16825 C C . HIS A 1 62 ? -1.448 8.057 5.325 1.00 0.00 81 HIS A C 17
ATOM 16826 O O . HIS A 1 62 ? -1.256 7.776 4.133 1.00 0.00 81 HIS A O 17
ATOM 16841 N N . ASP A 1 63 ? -2.566 8.557 5.767 1.00 0.00 82 ASP A N 17
ATOM 16842 C CA . ASP A 1 63 ? -3.647 8.845 4.858 1.00 0.00 82 ASP A CA 17
ATOM 16843 C C . ASP A 1 63 ? -3.417 10.197 4.277 1.00 0.00 82 ASP A C 17
ATOM 16844 O O . ASP A 1 63 ? -2.587 10.972 4.792 1.00 0.00 82 ASP A O 17
ATOM 16853 N N . GLY A 1 64 ? -4.076 10.465 3.213 1.00 0.00 83 GLY A N 17
ATOM 16854 C CA . GLY A 1 64 ? -3.915 11.703 2.549 1.00 0.00 83 GLY A CA 17
ATOM 16855 C C . GLY A 1 64 ? -2.770 11.637 1.587 1.00 0.00 83 GLY A C 17
ATOM 16856 O O . GLY A 1 64 ? -2.002 10.662 1.580 1.00 0.00 83 GLY A O 17
ATOM 16860 N N . SER A 1 65 ? -2.659 12.631 0.776 1.00 0.00 84 SER A N 17
ATOM 16861 C CA . SER A 1 65 ? -1.592 12.732 -0.162 1.00 0.00 84 SER A CA 17
ATOM 16862 C C . SER A 1 65 ? -0.276 12.914 0.600 1.00 0.00 84 SER A C 17
ATOM 16863 O O . SER A 1 65 ? -0.271 13.459 1.719 1.00 0.00 84 SER A O 17
ATOM 16871 N N . CYS A 1 66 ? 0.794 12.415 0.039 1.00 0.00 85 CYS A N 17
ATOM 16872 C CA . CYS A 1 66 ? 2.097 12.472 0.666 1.00 0.00 85 CYS A CA 17
ATOM 16873 C C . CYS A 1 66 ? 2.531 13.915 0.869 1.00 0.00 85 CYS A C 17
ATOM 16874 O O . CYS A 1 66 ? 2.933 14.569 -0.102 1.00 0.00 85 CYS A O 17
ATOM 16882 N N . SER A 1 1 ? 8.852 -16.494 9.251 1.00 0.00 20 SER A N 18
ATOM 16883 C CA . SER A 1 1 ? 8.457 -15.143 8.918 1.00 0.00 20 SER A CA 18
ATOM 16884 C C . SER A 1 1 ? 9.035 -14.197 9.959 1.00 0.00 20 SER A C 18
ATOM 16885 O O . SER A 1 1 ? 9.660 -14.654 10.921 1.00 0.00 20 SER A O 18
ATOM 16895 N N . GLU A 1 2 ? 8.862 -12.905 9.769 1.00 0.00 21 GLU A N 18
ATOM 16896 C CA . GLU A 1 2 ? 9.330 -11.947 10.728 1.00 0.00 21 GLU A CA 18
ATOM 16897 C C . GLU A 1 2 ? 8.186 -11.622 11.665 1.00 0.00 21 GLU A C 18
ATOM 16898 O O . GLU A 1 2 ? 7.123 -11.177 11.218 1.00 0.00 21 GLU A O 18
ATOM 16910 N N . ALA A 1 3 ? 8.399 -11.881 12.948 1.00 0.00 22 ALA A N 18
ATOM 16911 C CA . ALA A 1 3 ? 7.365 -11.743 13.974 1.00 0.00 22 ALA A CA 18
ATOM 16912 C C . ALA A 1 3 ? 6.728 -10.367 13.980 1.00 0.00 22 ALA A C 18
ATOM 16913 O O . ALA A 1 3 ? 5.526 -10.224 13.715 1.00 0.00 22 ALA A O 18
ATOM 16920 N N . ALA A 1 4 ? 7.523 -9.374 14.233 1.00 0.00 23 ALA A N 18
ATOM 16921 C CA . ALA A 1 4 ? 7.040 -8.025 14.296 1.00 0.00 23 ALA A CA 18
ATOM 16922 C C . ALA A 1 4 ? 8.098 -7.081 13.790 1.00 0.00 23 ALA A C 18
ATOM 16923 O O . ALA A 1 4 ? 9.290 -7.342 13.938 1.00 0.00 23 ALA A O 18
ATOM 16930 N N . SER A 1 5 ? 7.667 -6.022 13.185 1.00 0.00 24 SER A N 18
ATOM 16931 C CA . SER A 1 5 ? 8.546 -5.025 12.664 1.00 0.00 24 SER A CA 18
ATOM 16932 C C . SER A 1 5 ? 7.879 -3.687 12.876 1.00 0.00 24 SER A C 18
ATOM 16933 O O . SER A 1 5 ? 6.709 -3.520 12.513 1.00 0.00 24 SER A O 18
ATOM 16941 N N . LEU A 1 6 ? 8.584 -2.746 13.470 1.00 0.00 25 LEU A N 18
ATOM 16942 C CA . LEU A 1 6 ? 8.015 -1.442 13.754 1.00 0.00 25 LEU A CA 18
ATOM 16943 C C . LEU A 1 6 ? 7.768 -0.686 12.470 1.00 0.00 25 LEU A C 18
ATOM 16944 O O . LEU A 1 6 ? 8.696 -0.265 11.780 1.00 0.00 25 LEU A O 18
ATOM 16960 N N . SER A 1 7 ? 6.529 -0.565 12.140 1.00 0.00 26 SER A N 18
ATOM 16961 C CA . SER A 1 7 ? 6.099 0.006 10.902 1.00 0.00 26 SER A CA 18
ATOM 16962 C C . SER A 1 7 ? 4.983 1.001 11.209 1.00 0.00 26 SER A C 18
ATOM 16963 O O . SER A 1 7 ? 4.536 1.081 12.365 1.00 0.00 26 SER A O 18
ATOM 16971 N N . PRO A 1 8 ? 4.548 1.810 10.236 1.00 0.00 27 PRO A N 18
ATOM 16972 C CA . PRO A 1 8 ? 3.396 2.684 10.422 1.00 0.00 27 PRO A CA 18
ATOM 16973 C C . PRO A 1 8 ? 2.080 1.883 10.560 1.00 0.00 27 PRO A C 18
ATOM 16974 O O . PRO A 1 8 ? 2.089 0.639 10.713 1.00 0.00 27 PRO A O 18
ATOM 16985 N N . LYS A 1 9 ? 0.974 2.579 10.547 1.00 0.00 28 LYS A N 18
ATOM 16986 C CA . LYS A 1 9 ? -0.325 1.950 10.656 1.00 0.00 28 LYS A CA 18
ATOM 16987 C C . LYS A 1 9 ? -0.663 1.279 9.320 1.00 0.00 28 LYS A C 18
ATOM 16988 O O . LYS A 1 9 ? -0.171 1.692 8.295 1.00 0.00 28 LYS A O 18
ATOM 17007 N N . LYS A 1 10 ? -1.453 0.231 9.327 1.00 0.00 29 LYS A N 18
ATOM 17008 C CA . LYS A 1 10 ? -1.799 -0.406 8.086 1.00 0.00 29 LYS A CA 18
ATOM 17009 C C . LYS A 1 10 ? -3.251 -0.167 7.729 1.00 0.00 29 LYS A C 18
ATOM 17010 O O . LYS A 1 10 ? -4.082 0.180 8.591 1.00 0.00 29 LYS A O 18
ATOM 17029 N N . VAL A 1 11 ? -3.552 -0.344 6.471 1.00 0.00 30 VAL A N 18
ATOM 17030 C CA . VAL A 1 11 ? -4.894 -0.246 5.958 1.00 0.00 30 VAL A CA 18
ATOM 17031 C C . VAL A 1 11 ? -5.297 -1.669 5.554 1.00 0.00 30 VAL A C 18
ATOM 17032 O O . VAL A 1 11 ? -4.403 -2.535 5.417 1.00 0.00 30 VAL A O 18
ATOM 17045 N N . ASP A 1 12 ? -6.584 -1.941 5.382 1.00 0.00 31 ASP A N 18
ATOM 17046 C CA . ASP A 1 12 ? -7.006 -3.291 5.024 1.00 0.00 31 ASP A CA 18
ATOM 17047 C C . ASP A 1 12 ? -6.703 -3.564 3.571 1.00 0.00 31 ASP A C 18
ATOM 17048 O O . ASP A 1 12 ? -7.284 -2.954 2.663 1.00 0.00 31 ASP A O 18
ATOM 17057 N N . CYS A 1 13 ? -5.756 -4.418 3.374 1.00 0.00 32 CYS A N 18
ATOM 17058 C CA . CYS A 1 13 ? -5.373 -4.891 2.079 1.00 0.00 32 CYS A CA 18
ATOM 17059 C C . CYS A 1 13 ? -5.847 -6.340 1.984 1.00 0.00 32 CYS A C 18
ATOM 17060 O O . CYS A 1 13 ? -5.915 -6.934 0.918 1.00 0.00 32 CYS A O 18
ATOM 17067 N N . SER A 1 14 ? -6.282 -6.851 3.122 1.00 0.00 33 SER A N 18
ATOM 17068 C CA . SER A 1 14 ? -6.672 -8.224 3.309 1.00 0.00 33 SER A CA 18
ATOM 17069 C C . SER A 1 14 ? -7.842 -8.610 2.395 1.00 0.00 33 SER A C 18
ATOM 17070 O O . SER A 1 14 ? -7.849 -9.701 1.808 1.00 0.00 33 SER A O 18
ATOM 17078 N N . ILE A 1 15 ? -8.805 -7.713 2.253 1.00 0.00 34 ILE A N 18
ATOM 17079 C CA . ILE A 1 15 ? -9.962 -7.960 1.400 1.00 0.00 34 ILE A CA 18
ATOM 17080 C C . ILE A 1 15 ? -9.597 -7.959 -0.092 1.00 0.00 34 ILE A C 18
ATOM 17081 O O . ILE A 1 15 ? -10.307 -8.546 -0.915 1.00 0.00 34 ILE A O 18
ATOM 17097 N N . TYR A 1 16 ? -8.486 -7.333 -0.437 1.00 0.00 35 TYR A N 18
ATOM 17098 C CA . TYR A 1 16 ? -8.061 -7.265 -1.824 1.00 0.00 35 TYR A CA 18
ATOM 17099 C C . TYR A 1 16 ? -7.095 -8.387 -2.147 1.00 0.00 35 TYR A C 18
ATOM 17100 O O . TYR A 1 16 ? -6.952 -8.777 -3.295 1.00 0.00 35 TYR A O 18
ATOM 17118 N N . LYS A 1 17 ? -6.472 -8.943 -1.109 1.00 0.00 36 LYS A N 18
ATOM 17119 C CA . LYS A 1 17 ? -5.560 -10.095 -1.254 1.00 0.00 36 LYS A CA 18
ATOM 17120 C C . LYS A 1 17 ? -6.336 -11.328 -1.697 1.00 0.00 36 LYS A C 18
ATOM 17121 O O . LYS A 1 17 ? -5.767 -12.331 -2.126 1.00 0.00 36 LYS A O 18
ATOM 17140 N N . LYS A 1 18 ? -7.643 -11.233 -1.566 1.00 0.00 37 LYS A N 18
ATOM 17141 C CA . LYS A 1 18 ? -8.566 -12.269 -1.966 1.00 0.00 37 LYS A CA 18
ATOM 17142 C C . LYS A 1 18 ? -8.718 -12.299 -3.499 1.00 0.00 37 LYS A C 18
ATOM 17143 O O . LYS A 1 18 ? -9.452 -13.125 -4.039 1.00 0.00 37 LYS A O 18
ATOM 17162 N N . TYR A 1 19 ? -8.049 -11.381 -4.176 1.00 0.00 38 TYR A N 18
ATOM 17163 C CA . TYR A 1 19 ? -8.045 -11.306 -5.624 1.00 0.00 38 TYR A CA 18
ATOM 17164 C C . TYR A 1 19 ? -6.612 -11.512 -6.081 1.00 0.00 38 TYR A C 18
ATOM 17165 O O . TYR A 1 19 ? -5.686 -11.334 -5.272 1.00 0.00 38 TYR A O 18
ATOM 17183 N N . PRO A 1 20 ? -6.386 -11.949 -7.328 1.00 0.00 39 PRO A N 18
ATOM 17184 C CA . PRO A 1 20 ? -5.032 -12.097 -7.858 1.00 0.00 39 PRO A CA 18
ATOM 17185 C C . PRO A 1 20 ? -4.334 -10.738 -7.943 1.00 0.00 39 PRO A C 18
ATOM 17186 O O . PRO A 1 20 ? -4.966 -9.739 -8.275 1.00 0.00 39 PRO A O 18
ATOM 17197 N N . VAL A 1 21 ? -3.038 -10.726 -7.681 1.00 0.00 40 VAL A N 18
ATOM 17198 C CA . VAL A 1 21 ? -2.226 -9.492 -7.611 1.00 0.00 40 VAL A CA 18
ATOM 17199 C C . VAL A 1 21 ? -2.339 -8.642 -8.894 1.00 0.00 40 VAL A C 18
ATOM 17200 O O . VAL A 1 21 ? -2.298 -7.402 -8.847 1.00 0.00 40 VAL A O 18
ATOM 17213 N N . VAL A 1 22 ? -2.486 -9.294 -10.027 1.00 0.00 41 VAL A N 18
ATOM 17214 C CA . VAL A 1 22 ? -2.592 -8.573 -11.283 1.00 0.00 41 VAL A CA 18
ATOM 17215 C C . VAL A 1 22 ? -4.010 -8.055 -11.560 1.00 0.00 41 VAL A C 18
ATOM 17216 O O . VAL A 1 22 ? -4.176 -7.067 -12.277 1.00 0.00 41 VAL A O 18
ATOM 17229 N N . ALA A 1 23 ? -5.021 -8.697 -10.995 1.00 0.00 42 ALA A N 18
ATOM 17230 C CA . ALA A 1 23 ? -6.386 -8.286 -11.249 1.00 0.00 42 ALA A CA 18
ATOM 17231 C C . ALA A 1 23 ? -7.157 -8.030 -9.964 1.00 0.00 42 ALA A C 18
ATOM 17232 O O . ALA A 1 23 ? -7.733 -8.948 -9.383 1.00 0.00 42 ALA A O 18
ATOM 17239 N N . ILE A 1 24 ? -7.179 -6.803 -9.529 1.00 0.00 43 ILE A N 18
ATOM 17240 C CA . ILE A 1 24 ? -7.904 -6.427 -8.331 1.00 0.00 43 ILE A CA 18
ATOM 17241 C C . ILE A 1 24 ? -8.876 -5.309 -8.690 1.00 0.00 43 ILE A C 18
ATOM 17242 O O . ILE A 1 24 ? -8.448 -4.268 -9.200 1.00 0.00 43 ILE A O 18
ATOM 17258 N N . PRO A 1 25 ? -10.188 -5.510 -8.506 1.00 0.00 44 PRO A N 18
ATOM 17259 C CA . PRO A 1 25 ? -11.155 -4.462 -8.782 1.00 0.00 44 PRO A CA 18
ATOM 17260 C C . PRO A 1 25 ? -11.095 -3.365 -7.712 1.00 0.00 44 PRO A C 18
ATOM 17261 O O . PRO A 1 25 ? -11.078 -3.654 -6.506 1.00 0.00 44 PRO A O 18
ATOM 17272 N N . CYS A 1 26 ? -11.093 -2.135 -8.147 1.00 0.00 45 CYS A N 18
ATOM 17273 C CA . CYS A 1 26 ? -11.006 -1.005 -7.253 1.00 0.00 45 CYS A CA 18
ATOM 17274 C C . CYS A 1 26 ? -12.255 -0.150 -7.347 1.00 0.00 45 CYS A C 18
ATOM 17275 O O . CYS A 1 26 ? -12.905 -0.112 -8.394 1.00 0.00 45 CYS A O 18
ATOM 17282 N N . PRO A 1 27 ? -12.656 0.495 -6.240 1.00 0.00 46 PRO A N 18
ATOM 17283 C CA . PRO A 1 27 ? -13.786 1.421 -6.238 1.00 0.00 46 PRO A CA 18
ATOM 17284 C C . PRO A 1 27 ? -13.451 2.703 -6.998 1.00 0.00 46 PRO A C 18
ATOM 17285 O O . PRO A 1 27 ? -12.272 3.004 -7.244 1.00 0.00 46 PRO A O 18
ATOM 17296 N N . ILE A 1 28 ? -14.467 3.471 -7.343 1.00 0.00 47 ILE A N 18
ATOM 17297 C CA . ILE A 1 28 ? -14.255 4.728 -8.062 1.00 0.00 47 ILE A CA 18
ATOM 17298 C C . ILE A 1 28 ? -14.063 5.874 -7.072 1.00 0.00 47 ILE A C 18
ATOM 17299 O O . ILE A 1 28 ? -13.876 7.037 -7.450 1.00 0.00 47 ILE A O 18
ATOM 17315 N N . THR A 1 29 ? -14.129 5.530 -5.813 1.00 0.00 48 THR A N 18
ATOM 17316 C CA . THR A 1 29 ? -13.939 6.445 -4.742 1.00 0.00 48 THR A CA 18
ATOM 17317 C C . THR A 1 29 ? -12.452 6.818 -4.651 1.00 0.00 48 THR A C 18
ATOM 17318 O O . THR A 1 29 ? -11.566 5.934 -4.646 1.00 0.00 48 THR A O 18
ATOM 17329 N N . TYR A 1 30 ? -12.183 8.097 -4.621 1.00 0.00 49 TYR A N 18
ATOM 17330 C CA . TYR A 1 30 ? -10.846 8.576 -4.526 1.00 0.00 49 TYR A CA 18
ATOM 17331 C C . TYR A 1 30 ? -10.542 8.867 -3.078 1.00 0.00 49 TYR A C 18
ATOM 17332 O O . TYR A 1 30 ? -11.016 9.853 -2.514 1.00 0.00 49 TYR A O 18
ATOM 17350 N N . LEU A 1 31 ? -9.797 8.006 -2.483 1.00 0.00 50 LEU A N 18
ATOM 17351 C CA . LEU A 1 31 ? -9.402 8.144 -1.116 1.00 0.00 50 LEU A CA 18
ATOM 17352 C C . LEU A 1 31 ? -7.909 8.279 -1.098 1.00 0.00 50 LEU A C 18
ATOM 17353 O O . LEU A 1 31 ? -7.218 7.282 -1.221 1.00 0.00 50 LEU A O 18
ATOM 17369 N N . PRO A 1 32 ? -7.379 9.503 -1.014 1.00 0.00 51 PRO A N 18
ATOM 17370 C CA . PRO A 1 32 ? -5.948 9.707 -1.038 1.00 0.00 51 PRO A CA 18
ATOM 17371 C C . PRO A 1 32 ? -5.278 8.988 0.119 1.00 0.00 51 PRO A C 18
ATOM 17372 O O . PRO A 1 32 ? -5.697 9.130 1.283 1.00 0.00 51 PRO A O 18
ATOM 17383 N N . VAL A 1 33 ? -4.324 8.163 -0.200 1.00 0.00 52 VAL A N 18
ATOM 17384 C CA . VAL A 1 33 ? -3.533 7.471 0.792 1.00 0.00 52 VAL A CA 18
ATOM 17385 C C . VAL A 1 33 ? -2.080 7.569 0.395 1.00 0.00 52 VAL A C 18
ATOM 17386 O O . VAL A 1 33 ? -1.767 7.698 -0.787 1.00 0.00 52 VAL A O 18
ATOM 17399 N N . CYS A 1 34 ? -1.214 7.553 1.346 1.00 0.00 53 CYS A N 18
ATOM 17400 C CA . CYS A 1 34 ? 0.188 7.668 1.075 1.00 0.00 53 CYS A CA 18
ATOM 17401 C C . CYS A 1 34 ? 0.898 6.419 1.523 1.00 0.00 53 CYS A C 18
ATOM 17402 O O . CYS A 1 34 ? 0.686 5.932 2.653 1.00 0.00 53 CYS A O 18
ATOM 17409 N N . GLY A 1 35 ? 1.702 5.881 0.650 1.00 0.00 54 GLY A N 18
ATOM 17410 C CA . GLY A 1 35 ? 2.435 4.707 0.963 1.00 0.00 54 GLY A CA 18
ATOM 17411 C C . GLY A 1 35 ? 3.818 5.032 1.463 1.00 0.00 54 GLY A C 18
ATOM 17412 O O . GLY A 1 35 ? 4.294 6.157 1.291 1.00 0.00 54 GLY A O 18
ATOM 17416 N N . SER A 1 36 ? 4.461 4.048 2.066 1.00 0.00 55 SER A N 18
ATOM 17417 C CA . SER A 1 36 ? 5.819 4.153 2.621 1.00 0.00 55 SER A CA 18
ATOM 17418 C C . SER A 1 36 ? 6.837 4.635 1.565 1.00 0.00 55 SER A C 18
ATOM 17419 O O . SER A 1 36 ? 7.870 5.220 1.893 1.00 0.00 55 SER A O 18
ATOM 17427 N N . ASP A 1 37 ? 6.503 4.410 0.302 1.00 0.00 56 ASP A N 18
ATOM 17428 C CA . ASP A 1 37 ? 7.370 4.739 -0.826 1.00 0.00 56 ASP A CA 18
ATOM 17429 C C . ASP A 1 37 ? 7.160 6.207 -1.251 1.00 0.00 56 ASP A C 18
ATOM 17430 O O . ASP A 1 37 ? 7.667 6.660 -2.276 1.00 0.00 56 ASP A O 18
ATOM 17439 N N . TYR A 1 38 ? 6.389 6.934 -0.422 1.00 0.00 57 TYR A N 18
ATOM 17440 C CA . TYR A 1 38 ? 6.105 8.376 -0.569 1.00 0.00 57 TYR A CA 18
ATOM 17441 C C . TYR A 1 38 ? 5.322 8.658 -1.838 1.00 0.00 57 TYR A C 18
ATOM 17442 O O . TYR A 1 38 ? 5.413 9.747 -2.439 1.00 0.00 57 TYR A O 18
ATOM 17460 N N . ILE A 1 39 ? 4.521 7.693 -2.204 1.00 0.00 58 ILE A N 18
ATOM 17461 C CA . ILE A 1 39 ? 3.670 7.785 -3.353 1.00 0.00 58 ILE A CA 18
ATOM 17462 C C . ILE A 1 39 ? 2.234 7.876 -2.872 1.00 0.00 58 ILE A C 18
ATOM 17463 O O . ILE A 1 39 ? 1.825 7.116 -1.982 1.00 0.00 58 ILE A O 18
ATOM 17479 N N . THR A 1 40 ? 1.508 8.823 -3.394 1.00 0.00 59 THR A N 18
ATOM 17480 C CA . THR A 1 40 ? 0.121 8.958 -3.101 1.00 0.00 59 THR A CA 18
ATOM 17481 C C . THR A 1 40 ? -0.672 8.050 -4.035 1.00 0.00 59 THR A C 18
ATOM 17482 O O . THR A 1 40 ? -0.399 7.977 -5.243 1.00 0.00 59 THR A O 18
ATOM 17493 N N . TYR A 1 41 ? -1.588 7.332 -3.475 1.00 0.00 60 TYR A N 18
ATOM 17494 C CA . TYR A 1 41 ? -2.414 6.435 -4.212 1.00 0.00 60 TYR A CA 18
ATOM 17495 C C . TYR A 1 41 ? -3.833 6.939 -4.205 1.00 0.00 60 TYR A C 18
ATOM 17496 O O . TYR A 1 41 ? -4.255 7.616 -3.252 1.00 0.00 60 TYR A O 18
ATOM 17514 N N . GLY A 1 42 ? -4.561 6.606 -5.261 1.00 0.00 61 GLY A N 18
ATOM 17515 C CA . GLY A 1 42 ? -5.916 7.087 -5.447 1.00 0.00 61 GLY A CA 18
ATOM 17516 C C . GLY A 1 42 ? -6.927 6.477 -4.505 1.00 0.00 61 GLY A C 18
ATOM 17517 O O . GLY A 1 42 ? -8.071 6.933 -4.450 1.00 0.00 61 GLY A O 18
ATOM 17521 N N . ASN A 1 43 ? -6.526 5.430 -3.822 1.00 0.00 62 ASN A N 18
ATOM 17522 C CA . ASN A 1 43 ? -7.323 4.758 -2.807 1.00 0.00 62 ASN A CA 18
ATOM 17523 C C . ASN A 1 43 ? -6.540 3.625 -2.236 1.00 0.00 62 ASN A C 18
ATOM 17524 O O . ASN A 1 43 ? -5.451 3.284 -2.754 1.00 0.00 62 ASN A O 18
ATOM 17535 N N . GLU A 1 44 ? -7.072 3.026 -1.211 1.00 0.00 63 GLU A N 18
ATOM 17536 C CA . GLU A 1 44 ? -6.428 1.937 -0.527 1.00 0.00 63 GLU A CA 18
ATOM 17537 C C . GLU A 1 44 ? -6.330 0.679 -1.382 1.00 0.00 63 GLU A C 18
ATOM 17538 O O . GLU A 1 44 ? -5.409 -0.108 -1.213 1.00 0.00 63 GLU A O 18
ATOM 17550 N N . CYS A 1 45 ? -7.266 0.512 -2.301 1.00 0.00 64 CYS A N 18
ATOM 17551 C CA . CYS A 1 45 ? -7.220 -0.578 -3.257 1.00 0.00 64 CYS A CA 18
ATOM 17552 C C . CYS A 1 45 ? -5.932 -0.496 -4.079 1.00 0.00 64 CYS A C 18
ATOM 17553 O O . CYS A 1 45 ? -5.172 -1.457 -4.139 1.00 0.00 64 CYS A O 18
ATOM 17560 N N . HIS A 1 46 ? -5.648 0.690 -4.644 1.00 0.00 65 HIS A N 18
ATOM 17561 C CA . HIS A 1 46 ? -4.434 0.881 -5.460 1.00 0.00 65 HIS A CA 18
ATOM 17562 C C . HIS A 1 46 ? -3.181 0.718 -4.622 1.00 0.00 65 HIS A C 18
ATOM 17563 O O . HIS A 1 46 ? -2.158 0.214 -5.104 1.00 0.00 65 HIS A O 18
ATOM 17578 N N . LEU A 1 47 ? -3.267 1.139 -3.371 1.00 0.00 66 LEU A N 18
ATOM 17579 C CA . LEU A 1 47 ? -2.177 0.964 -2.426 1.00 0.00 66 LEU A CA 18
ATOM 17580 C C . LEU A 1 47 ? -1.952 -0.520 -2.169 1.00 0.00 66 LEU A C 18
ATOM 17581 O O . LEU A 1 47 ? -0.830 -0.993 -2.213 1.00 0.00 66 LEU A O 18
ATOM 17597 N N . CYS A 1 48 ? -3.031 -1.239 -1.943 1.00 0.00 67 CYS A N 18
ATOM 17598 C CA . CYS A 1 48 ? -2.985 -2.665 -1.694 1.00 0.00 67 CYS A CA 18
ATOM 17599 C C . CYS A 1 48 ? -2.395 -3.411 -2.892 1.00 0.00 67 CYS A C 18
ATOM 17600 O O . CYS A 1 48 ? -1.496 -4.241 -2.721 1.00 0.00 67 CYS A O 18
ATOM 17607 N N . THR A 1 49 ? -2.857 -3.072 -4.103 1.00 0.00 68 THR A N 18
ATOM 17608 C CA . THR A 1 49 ? -2.345 -3.681 -5.322 1.00 0.00 68 THR A CA 18
ATOM 17609 C C . THR A 1 49 ? -0.817 -3.490 -5.410 1.00 0.00 68 THR A C 18
ATOM 17610 O O . THR A 1 49 ? -0.073 -4.446 -5.620 1.00 0.00 68 THR A O 18
ATOM 17621 N N . GLU A 1 50 ? -0.372 -2.263 -5.168 1.00 0.00 69 GLU A N 18
ATOM 17622 C CA . GLU A 1 50 ? 1.029 -1.904 -5.253 1.00 0.00 69 GLU A CA 18
ATOM 17623 C C . GLU A 1 50 ? 1.815 -2.596 -4.127 1.00 0.00 69 GLU A C 18
ATOM 17624 O O . GLU A 1 50 ? 2.955 -3.033 -4.321 1.00 0.00 69 GLU A O 18
ATOM 17636 N N . SER A 1 51 ? 1.189 -2.695 -2.964 1.00 0.00 70 SER A N 18
ATOM 17637 C CA . SER A 1 51 ? 1.779 -3.298 -1.787 1.00 0.00 70 SER A CA 18
ATOM 17638 C C . SER A 1 51 ? 2.057 -4.779 -2.036 1.00 0.00 70 SER A C 18
ATOM 17639 O O . SER A 1 51 ? 3.134 -5.284 -1.695 1.00 0.00 70 SER A O 18
ATOM 17647 N N . LEU A 1 52 ? 1.097 -5.460 -2.648 1.00 0.00 71 LEU A N 18
ATOM 17648 C CA . LEU A 1 52 ? 1.237 -6.870 -2.980 1.00 0.00 71 LEU A CA 18
ATOM 17649 C C . LEU A 1 52 ? 2.237 -7.036 -4.092 1.00 0.00 71 LEU A C 18
ATOM 17650 O O . LEU A 1 52 ? 3.104 -7.900 -4.035 1.00 0.00 71 LEU A O 18
ATOM 17666 N N . LYS A 1 53 ? 2.123 -6.178 -5.079 1.00 0.00 72 LYS A N 18
ATOM 17667 C CA . LYS A 1 53 ? 3.006 -6.143 -6.236 1.00 0.00 72 LYS A CA 18
ATOM 17668 C C . LYS A 1 53 ? 4.465 -6.014 -5.803 1.00 0.00 72 LYS A C 18
ATOM 17669 O O . LYS A 1 53 ? 5.322 -6.728 -6.289 1.00 0.00 72 LYS A O 18
ATOM 17688 N N . SER A 1 54 ? 4.717 -5.141 -4.851 1.00 0.00 73 SER A N 18
ATOM 17689 C CA . SER A 1 54 ? 6.071 -4.886 -4.392 1.00 0.00 73 SER A CA 18
ATOM 17690 C C . SER A 1 54 ? 6.411 -5.751 -3.167 1.00 0.00 73 SER A C 18
ATOM 17691 O O . SER A 1 54 ? 7.486 -5.616 -2.578 1.00 0.00 73 SER A O 18
ATOM 17699 N N . ASN A 1 55 ? 5.466 -6.603 -2.801 1.00 0.00 74 ASN A N 18
ATOM 17700 C CA . ASN A 1 55 ? 5.527 -7.520 -1.651 1.00 0.00 74 ASN A CA 18
ATOM 17701 C C . ASN A 1 55 ? 6.023 -6.861 -0.358 1.00 0.00 74 ASN A C 18
ATOM 17702 O O . ASN A 1 55 ? 7.189 -6.994 0.030 1.00 0.00 74 ASN A O 18
ATOM 17713 N N . GLY A 1 56 ? 5.165 -6.065 0.235 1.00 0.00 75 GLY A N 18
ATOM 17714 C CA . GLY A 1 56 ? 5.445 -5.479 1.538 1.00 0.00 75 GLY A CA 18
ATOM 17715 C C . GLY A 1 56 ? 6.412 -4.299 1.523 1.00 0.00 75 GLY A C 18
ATOM 17716 O O . GLY A 1 56 ? 6.695 -3.728 2.580 1.00 0.00 75 GLY A O 18
ATOM 17720 N N . ARG A 1 57 ? 6.948 -3.963 0.352 1.00 0.00 76 ARG A N 18
ATOM 17721 C CA . ARG A 1 57 ? 7.828 -2.801 0.199 1.00 0.00 76 ARG A CA 18
ATOM 17722 C C . ARG A 1 57 ? 7.093 -1.518 0.573 1.00 0.00 76 ARG A C 18
ATOM 17723 O O . ARG A 1 57 ? 7.527 -0.761 1.439 1.00 0.00 76 ARG A O 18
ATOM 17744 N N . VAL A 1 58 ? 5.999 -1.278 -0.094 1.00 0.00 77 VAL A N 18
ATOM 17745 C CA . VAL A 1 58 ? 5.212 -0.119 0.158 1.00 0.00 77 VAL A CA 18
ATOM 17746 C C . VAL A 1 58 ? 3.996 -0.519 0.965 1.00 0.00 77 VAL A C 18
ATOM 17747 O O . VAL A 1 58 ? 3.283 -1.458 0.604 1.00 0.00 77 VAL A O 18
ATOM 17760 N N . GLN A 1 59 ? 3.819 0.112 2.085 1.00 0.00 78 GLN A N 18
ATOM 17761 C CA . GLN A 1 59 ? 2.708 -0.145 2.951 1.00 0.00 78 GLN A CA 18
ATOM 17762 C C . GLN A 1 59 ? 2.011 1.175 3.204 1.00 0.00 78 GLN A C 18
ATOM 17763 O O . GLN A 1 59 ? 2.398 2.191 2.620 1.00 0.00 78 GLN A O 18
ATOM 17777 N N . PHE A 1 60 ? 0.979 1.159 3.994 1.00 0.00 79 PHE A N 18
ATOM 17778 C CA . PHE A 1 60 ? 0.267 2.367 4.350 1.00 0.00 79 PHE A CA 18
ATOM 17779 C C . PHE A 1 60 ? 1.155 3.181 5.278 1.00 0.00 79 PHE A C 18
ATOM 17780 O O . PHE A 1 60 ? 1.609 2.681 6.283 1.00 0.00 79 PHE A O 18
ATOM 17797 N N . LEU A 1 61 ? 1.457 4.388 4.891 1.00 0.00 80 LEU A N 18
ATOM 17798 C CA . LEU A 1 61 ? 2.290 5.247 5.699 1.00 0.00 80 LEU A CA 18
ATOM 17799 C C . LEU A 1 61 ? 1.391 6.164 6.506 1.00 0.00 80 LEU A C 18
ATOM 17800 O O . LEU A 1 61 ? 1.494 6.256 7.728 1.00 0.00 80 LEU A O 18
ATOM 17816 N N . HIS A 1 62 ? 0.507 6.838 5.799 1.00 0.00 81 HIS A N 18
ATOM 17817 C CA . HIS A 1 62 ? -0.491 7.702 6.390 1.00 0.00 81 HIS A CA 18
ATOM 17818 C C . HIS A 1 62 ? -1.543 7.914 5.350 1.00 0.00 81 HIS A C 18
ATOM 17819 O O . HIS A 1 62 ? -1.264 7.722 4.162 1.00 0.00 81 HIS A O 18
ATOM 17834 N N . ASP A 1 63 ? -2.729 8.274 5.739 1.00 0.00 82 ASP A N 18
ATOM 17835 C CA . ASP A 1 63 ? -3.745 8.533 4.747 1.00 0.00 82 ASP A CA 18
ATOM 17836 C C . ASP A 1 63 ? -3.574 9.947 4.257 1.00 0.00 82 ASP A C 18
ATOM 17837 O O . ASP A 1 63 ? -2.859 10.753 4.880 1.00 0.00 82 ASP A O 18
ATOM 17846 N N . GLY A 1 64 ? -4.181 10.237 3.163 1.00 0.00 83 GLY A N 18
ATOM 17847 C CA . GLY A 1 64 ? -4.058 11.514 2.577 1.00 0.00 83 GLY A CA 18
ATOM 17848 C C . GLY A 1 64 ? -2.911 11.529 1.625 1.00 0.00 83 GLY A C 18
ATOM 17849 O O . GLY A 1 64 ? -2.124 10.568 1.582 1.00 0.00 83 GLY A O 18
ATOM 17853 N N . SER A 1 65 ? -2.814 12.563 0.846 1.00 0.00 84 SER A N 18
ATOM 17854 C CA . SER A 1 65 ? -1.716 12.719 -0.056 1.00 0.00 84 SER A CA 18
ATOM 17855 C C . SER A 1 65 ? -0.426 12.858 0.749 1.00 0.00 84 SER A C 18
ATOM 17856 O O . SER A 1 65 ? -0.462 13.291 1.911 1.00 0.00 84 SER A O 18
ATOM 17864 N N . CYS A 1 66 ? 0.665 12.453 0.177 1.00 0.00 85 CYS A N 18
ATOM 17865 C CA . CYS A 1 66 ? 1.941 12.505 0.851 1.00 0.00 85 CYS A CA 18
ATOM 17866 C C . CYS A 1 66 ? 2.331 13.951 1.119 1.00 0.00 85 CYS A C 18
ATOM 17867 O O . CYS A 1 66 ? 2.720 14.658 0.171 1.00 0.00 85 CYS A O 18
ATOM 17875 N N . SER A 1 1 ? -13.175 9.963 7.422 1.00 0.00 20 SER A N 19
ATOM 17876 C CA . SER A 1 1 ? -13.869 8.705 7.191 1.00 0.00 20 SER A CA 19
ATOM 17877 C C . SER A 1 1 ? -14.113 7.976 8.520 1.00 0.00 20 SER A C 19
ATOM 17878 O O . SER A 1 1 ? -14.595 6.833 8.549 1.00 0.00 20 SER A O 19
ATOM 17888 N N . GLU A 1 2 ? -13.813 8.647 9.608 1.00 0.00 21 GLU A N 19
ATOM 17889 C CA . GLU A 1 2 ? -13.875 8.087 10.913 1.00 0.00 21 GLU A CA 19
ATOM 17890 C C . GLU A 1 2 ? -14.027 9.213 11.908 1.00 0.00 21 GLU A C 19
ATOM 17891 O O . GLU A 1 2 ? -13.530 10.323 11.674 1.00 0.00 21 GLU A O 19
ATOM 17903 N N . ALA A 1 3 ? -14.736 8.964 12.968 1.00 0.00 22 ALA A N 19
ATOM 17904 C CA . ALA A 1 3 ? -14.878 9.944 14.007 1.00 0.00 22 ALA A CA 19
ATOM 17905 C C . ALA A 1 3 ? -13.742 9.757 14.987 1.00 0.00 22 ALA A C 19
ATOM 17906 O O . ALA A 1 3 ? -13.013 10.704 15.323 1.00 0.00 22 ALA A O 19
ATOM 17913 N N . ALA A 1 4 ? -13.570 8.529 15.398 1.00 0.00 23 ALA A N 19
ATOM 17914 C CA . ALA A 1 4 ? -12.540 8.143 16.312 1.00 0.00 23 ALA A CA 19
ATOM 17915 C C . ALA A 1 4 ? -12.222 6.679 16.100 1.00 0.00 23 ALA A C 19
ATOM 17916 O O . ALA A 1 4 ? -12.974 5.807 16.536 1.00 0.00 23 ALA A O 19
ATOM 17923 N N . SER A 1 5 ? -11.166 6.400 15.385 1.00 0.00 24 SER A N 19
ATOM 17924 C CA . SER A 1 5 ? -10.782 5.037 15.160 1.00 0.00 24 SER A CA 19
ATOM 17925 C C . SER A 1 5 ? -9.966 4.584 16.351 1.00 0.00 24 SER A C 19
ATOM 17926 O O . SER A 1 5 ? -8.926 5.172 16.662 1.00 0.00 24 SER A O 19
ATOM 17934 N N . LEU A 1 6 ? -10.436 3.560 17.021 1.00 0.00 25 LEU A N 19
ATOM 17935 C CA . LEU A 1 6 ? -9.786 3.066 18.217 1.00 0.00 25 LEU A CA 19
ATOM 17936 C C . LEU A 1 6 ? -8.573 2.244 17.857 1.00 0.00 25 LEU A C 19
ATOM 17937 O O . LEU A 1 6 ? -7.660 2.050 18.668 1.00 0.00 25 LEU A O 19
ATOM 17953 N N . SER A 1 7 ? -8.565 1.781 16.658 1.00 0.00 26 SER A N 19
ATOM 17954 C CA . SER A 1 7 ? -7.480 1.029 16.145 1.00 0.00 26 SER A CA 19
ATOM 17955 C C . SER A 1 7 ? -6.696 1.872 15.132 1.00 0.00 26 SER A C 19
ATOM 17956 O O . SER A 1 7 ? -7.305 2.544 14.275 1.00 0.00 26 SER A O 19
ATOM 17964 N N . PRO A 1 8 ? -5.361 1.933 15.257 1.00 0.00 27 PRO A N 19
ATOM 17965 C CA . PRO A 1 8 ? -4.519 2.600 14.278 1.00 0.00 27 PRO A CA 19
ATOM 17966 C C . PRO A 1 8 ? -4.521 1.777 13.003 1.00 0.00 27 PRO A C 19
ATOM 17967 O O . PRO A 1 8 ? -3.847 0.741 12.908 1.00 0.00 27 PRO A O 19
ATOM 17978 N N . LYS A 1 9 ? -5.307 2.191 12.056 1.00 0.00 28 LYS A N 19
ATOM 17979 C CA . LYS A 1 9 ? -5.518 1.403 10.883 1.00 0.00 28 LYS A CA 19
ATOM 17980 C C . LYS A 1 9 ? -4.422 1.564 9.855 1.00 0.00 28 LYS A C 19
ATOM 17981 O O . LYS A 1 9 ? -3.809 2.627 9.708 1.00 0.00 28 LYS A O 19
ATOM 18000 N N . LYS A 1 10 ? -4.147 0.478 9.220 1.00 0.00 29 LYS A N 19
ATOM 18001 C CA . LYS A 1 10 ? -3.243 0.366 8.116 1.00 0.00 29 LYS A CA 19
ATOM 18002 C C . LYS A 1 10 ? -4.116 0.015 6.927 1.00 0.00 29 LYS A C 19
ATOM 18003 O O . LYS A 1 10 ? -5.335 -0.112 7.087 1.00 0.00 29 LYS A O 19
ATOM 18022 N N . VAL A 1 11 ? -3.552 -0.098 5.756 1.00 0.00 30 VAL A N 19
ATOM 18023 C CA . VAL A 1 11 ? -4.346 -0.491 4.614 1.00 0.00 30 VAL A CA 19
ATOM 18024 C C . VAL A 1 11 ? -4.754 -1.956 4.756 1.00 0.00 30 VAL A C 19
ATOM 18025 O O . VAL A 1 11 ? -3.912 -2.819 5.033 1.00 0.00 30 VAL A O 19
ATOM 18038 N N . ASP A 1 12 ? -6.036 -2.229 4.653 1.00 0.00 31 ASP A N 19
ATOM 18039 C CA . ASP A 1 12 ? -6.473 -3.599 4.682 1.00 0.00 31 ASP A CA 19
ATOM 18040 C C . ASP A 1 12 ? -6.340 -4.108 3.291 1.00 0.00 31 ASP A C 19
ATOM 18041 O O . ASP A 1 12 ? -7.123 -3.748 2.404 1.00 0.00 31 ASP A O 19
ATOM 18050 N N . CYS A 1 13 ? -5.311 -4.842 3.068 1.00 0.00 32 CYS A N 19
ATOM 18051 C CA . CYS A 1 13 ? -5.067 -5.390 1.778 1.00 0.00 32 CYS A CA 19
ATOM 18052 C C . CYS A 1 13 ? -5.550 -6.839 1.767 1.00 0.00 32 CYS A C 19
ATOM 18053 O O . CYS A 1 13 ? -5.631 -7.482 0.730 1.00 0.00 32 CYS A O 19
ATOM 18060 N N . SER A 1 14 ? -5.961 -7.315 2.936 1.00 0.00 33 SER A N 19
ATOM 18061 C CA . SER A 1 14 ? -6.382 -8.678 3.112 1.00 0.00 33 SER A CA 19
ATOM 18062 C C . SER A 1 14 ? -7.698 -8.929 2.368 1.00 0.00 33 SER A C 19
ATOM 18063 O O . SER A 1 14 ? -7.865 -9.965 1.710 1.00 0.00 33 SER A O 19
ATOM 18071 N N . ILE A 1 15 ? -8.608 -7.962 2.418 1.00 0.00 34 ILE A N 19
ATOM 18072 C CA . ILE A 1 15 ? -9.897 -8.078 1.727 1.00 0.00 34 ILE A CA 19
ATOM 18073 C C . ILE A 1 15 ? -9.746 -8.077 0.198 1.00 0.00 34 ILE A C 19
ATOM 18074 O O . ILE A 1 15 ? -10.659 -8.477 -0.531 1.00 0.00 34 ILE A O 19
ATOM 18090 N N . TYR A 1 16 ? -8.596 -7.651 -0.282 1.00 0.00 35 TYR A N 19
ATOM 18091 C CA . TYR A 1 16 ? -8.352 -7.592 -1.704 1.00 0.00 35 TYR A CA 19
ATOM 18092 C C . TYR A 1 16 ? -7.462 -8.738 -2.188 1.00 0.00 35 TYR A C 19
ATOM 18093 O O . TYR A 1 16 ? -7.375 -9.000 -3.384 1.00 0.00 35 TYR A O 19
ATOM 18111 N N . LYS A 1 17 ? -6.863 -9.471 -1.246 1.00 0.00 36 LYS A N 19
ATOM 18112 C CA . LYS A 1 17 ? -5.953 -10.596 -1.573 1.00 0.00 36 LYS A CA 19
ATOM 18113 C C . LYS A 1 17 ? -6.657 -11.738 -2.297 1.00 0.00 36 LYS A C 19
ATOM 18114 O O . LYS A 1 17 ? -6.011 -12.615 -2.863 1.00 0.00 36 LYS A O 19
ATOM 18133 N N . LYS A 1 18 ? -7.974 -11.730 -2.268 1.00 0.00 37 LYS A N 19
ATOM 18134 C CA . LYS A 1 18 ? -8.769 -12.766 -2.916 1.00 0.00 37 LYS A CA 19
ATOM 18135 C C . LYS A 1 18 ? -8.696 -12.655 -4.441 1.00 0.00 37 LYS A C 19
ATOM 18136 O O . LYS A 1 18 ? -8.972 -13.621 -5.161 1.00 0.00 37 LYS A O 19
ATOM 18155 N N . TYR A 1 19 ? -8.312 -11.495 -4.915 1.00 0.00 38 TYR A N 19
ATOM 18156 C CA . TYR A 1 19 ? -8.201 -11.217 -6.339 1.00 0.00 38 TYR A CA 19
ATOM 18157 C C . TYR A 1 19 ? -6.741 -11.439 -6.774 1.00 0.00 38 TYR A C 19
ATOM 18158 O O . TYR A 1 19 ? -5.882 -11.678 -5.907 1.00 0.00 38 TYR A O 19
ATOM 18176 N N . PRO A 1 20 ? -6.438 -11.466 -8.104 1.00 0.00 39 PRO A N 19
ATOM 18177 C CA . PRO A 1 20 ? -5.050 -11.530 -8.607 1.00 0.00 39 PRO A CA 19
ATOM 18178 C C . PRO A 1 20 ? -4.175 -10.399 -8.036 1.00 0.00 39 PRO A C 19
ATOM 18179 O O . PRO A 1 20 ? -4.682 -9.386 -7.582 1.00 0.00 39 PRO A O 19
ATOM 18190 N N . VAL A 1 21 ? -2.876 -10.574 -8.086 1.00 0.00 40 VAL A N 19
ATOM 18191 C CA . VAL A 1 21 ? -1.939 -9.646 -7.449 1.00 0.00 40 VAL A CA 19
ATOM 18192 C C . VAL A 1 21 ? -1.880 -8.289 -8.162 1.00 0.00 40 VAL A C 19
ATOM 18193 O O . VAL A 1 21 ? -1.873 -7.245 -7.515 1.00 0.00 40 VAL A O 19
ATOM 18206 N N . VAL A 1 22 ? -1.873 -8.297 -9.475 1.00 0.00 41 VAL A N 19
ATOM 18207 C CA . VAL A 1 22 ? -1.759 -7.035 -10.200 1.00 0.00 41 VAL A CA 19
ATOM 18208 C C . VAL A 1 22 ? -3.099 -6.489 -10.657 1.00 0.00 41 VAL A C 19
ATOM 18209 O O . VAL A 1 22 ? -3.197 -5.320 -11.047 1.00 0.00 41 VAL A O 19
ATOM 18222 N N . ALA A 1 23 ? -4.132 -7.299 -10.605 1.00 0.00 42 ALA A N 19
ATOM 18223 C CA . ALA A 1 23 ? -5.419 -6.856 -11.068 1.00 0.00 42 ALA A CA 19
ATOM 18224 C C . ALA A 1 23 ? -6.471 -7.002 -9.998 1.00 0.00 42 ALA A C 19
ATOM 18225 O O . ALA A 1 23 ? -7.053 -8.054 -9.822 1.00 0.00 42 ALA A O 19
ATOM 18232 N N . ILE A 1 24 ? -6.690 -5.960 -9.273 1.00 0.00 43 ILE A N 19
ATOM 18233 C CA . ILE A 1 24 ? -7.697 -5.957 -8.249 1.00 0.00 43 ILE A CA 19
ATOM 18234 C C . ILE A 1 24 ? -8.673 -4.838 -8.556 1.00 0.00 43 ILE A C 19
ATOM 18235 O O . ILE A 1 24 ? -8.242 -3.721 -8.888 1.00 0.00 43 ILE A O 19
ATOM 18251 N N . PRO A 1 25 ? -9.982 -5.113 -8.551 1.00 0.00 44 PRO A N 19
ATOM 18252 C CA . PRO A 1 25 ? -10.977 -4.077 -8.753 1.00 0.00 44 PRO A CA 19
ATOM 18253 C C . PRO A 1 25 ? -11.017 -3.135 -7.552 1.00 0.00 44 PRO A C 19
ATOM 18254 O O . PRO A 1 25 ? -11.046 -3.571 -6.395 1.00 0.00 44 PRO A O 19
ATOM 18265 N N . CYS A 1 26 ? -11.054 -1.874 -7.828 1.00 0.00 45 CYS A N 19
ATOM 18266 C CA . CYS A 1 26 ? -10.996 -0.873 -6.809 1.00 0.00 45 CYS A CA 19
ATOM 18267 C C . CYS A 1 26 ? -12.278 -0.078 -6.798 1.00 0.00 45 CYS A C 19
ATOM 18268 O O . CYS A 1 26 ? -13.005 -0.067 -7.804 1.00 0.00 45 CYS A O 19
ATOM 18275 N N . PRO A 1 27 ? -12.629 0.535 -5.651 1.00 0.00 46 PRO A N 19
ATOM 18276 C CA . PRO A 1 27 ? -13.795 1.399 -5.555 1.00 0.00 46 PRO A CA 19
ATOM 18277 C C . PRO A 1 27 ? -13.674 2.591 -6.497 1.00 0.00 46 PRO A C 19
ATOM 18278 O O . PRO A 1 27 ? -12.568 2.988 -6.874 1.00 0.00 46 PRO A O 19
ATOM 18289 N N . ILE A 1 28 ? -14.788 3.169 -6.858 1.00 0.00 47 ILE A N 19
ATOM 18290 C CA . ILE A 1 28 ? -14.787 4.310 -7.758 1.00 0.00 47 ILE A CA 19
ATOM 18291 C C . ILE A 1 28 ? -14.703 5.619 -6.976 1.00 0.00 47 ILE A C 19
ATOM 18292 O O . ILE A 1 28 ? -14.943 6.702 -7.507 1.00 0.00 47 ILE A O 19
ATOM 18308 N N . THR A 1 29 ? -14.342 5.496 -5.722 1.00 0.00 48 THR A N 19
ATOM 18309 C CA . THR A 1 29 ? -14.142 6.613 -4.857 1.00 0.00 48 THR A CA 19
ATOM 18310 C C . THR A 1 29 ? -12.644 6.891 -4.773 1.00 0.00 48 THR A C 19
ATOM 18311 O O . THR A 1 29 ? -11.840 5.957 -4.575 1.00 0.00 48 THR A O 19
ATOM 18322 N N . TYR A 1 30 ? -12.273 8.130 -4.955 1.00 0.00 49 TYR A N 19
ATOM 18323 C CA . TYR A 1 30 ? -10.901 8.524 -4.847 1.00 0.00 49 TYR A CA 19
ATOM 18324 C C . TYR A 1 30 ? -10.646 8.894 -3.396 1.00 0.00 49 TYR A C 19
ATOM 18325 O O . TYR A 1 30 ? -11.325 9.759 -2.844 1.00 0.00 49 TYR A O 19
ATOM 18343 N N . LEU A 1 31 ? -9.713 8.241 -2.794 1.00 0.00 50 LEU A N 19
ATOM 18344 C CA . LEU A 1 31 ? -9.363 8.461 -1.414 1.00 0.00 50 LEU A CA 19
ATOM 18345 C C . LEU A 1 31 ? -7.860 8.561 -1.339 1.00 0.00 50 LEU A C 19
ATOM 18346 O O . LEU A 1 31 ? -7.187 7.541 -1.345 1.00 0.00 50 LEU A O 19
ATOM 18362 N N . PRO A 1 32 ? -7.306 9.781 -1.317 1.00 0.00 51 PRO A N 19
ATOM 18363 C CA . PRO A 1 32 ? -5.864 9.966 -1.343 1.00 0.00 51 PRO A CA 19
ATOM 18364 C C . PRO A 1 32 ? -5.189 9.310 -0.151 1.00 0.00 51 PRO A C 19
ATOM 18365 O O . PRO A 1 32 ? -5.515 9.604 1.001 1.00 0.00 51 PRO A O 19
ATOM 18376 N N . VAL A 1 33 ? -4.314 8.383 -0.423 1.00 0.00 52 VAL A N 19
ATOM 18377 C CA . VAL A 1 33 ? -3.559 7.732 0.626 1.00 0.00 52 VAL A CA 19
ATOM 18378 C C . VAL A 1 33 ? -2.086 7.824 0.308 1.00 0.00 52 VAL A C 19
ATOM 18379 O O . VAL A 1 33 ? -1.703 7.979 -0.859 1.00 0.00 52 VAL A O 19
ATOM 18392 N N . CYS A 1 34 ? -1.275 7.739 1.310 1.00 0.00 53 CYS A N 19
ATOM 18393 C CA . CYS A 1 34 ? 0.136 7.851 1.133 1.00 0.00 53 CYS A CA 19
ATOM 18394 C C . CYS A 1 34 ? 0.827 6.588 1.591 1.00 0.00 53 CYS A C 19
ATOM 18395 O O . CYS A 1 34 ? 0.622 6.122 2.734 1.00 0.00 53 CYS A O 19
ATOM 18402 N N . GLY A 1 35 ? 1.615 6.020 0.712 1.00 0.00 54 GLY A N 19
ATOM 18403 C CA . GLY A 1 35 ? 2.348 4.841 1.030 1.00 0.00 54 GLY A CA 19
ATOM 18404 C C . GLY A 1 35 ? 3.695 5.171 1.621 1.00 0.00 54 GLY A C 19
ATOM 18405 O O . GLY A 1 35 ? 4.197 6.277 1.447 1.00 0.00 54 GLY A O 19
ATOM 18409 N N . SER A 1 36 ? 4.285 4.209 2.306 1.00 0.00 55 SER A N 19
ATOM 18410 C CA . SER A 1 36 ? 5.604 4.342 2.950 1.00 0.00 55 SER A CA 19
ATOM 18411 C C . SER A 1 36 ? 6.727 4.573 1.923 1.00 0.00 55 SER A C 19
ATOM 18412 O O . SER A 1 36 ? 7.857 4.891 2.276 1.00 0.00 55 SER A O 19
ATOM 18420 N N . ASP A 1 37 ? 6.391 4.423 0.662 1.00 0.00 56 ASP A N 19
ATOM 18421 C CA . ASP A 1 37 ? 7.335 4.614 -0.420 1.00 0.00 56 ASP A CA 19
ATOM 18422 C C . ASP A 1 37 ? 7.234 6.075 -0.907 1.00 0.00 56 ASP A C 19
ATOM 18423 O O . ASP A 1 37 ? 7.832 6.466 -1.904 1.00 0.00 56 ASP A O 19
ATOM 18432 N N . TYR A 1 38 ? 6.456 6.873 -0.138 1.00 0.00 57 TYR A N 19
ATOM 18433 C CA . TYR A 1 38 ? 6.221 8.307 -0.373 1.00 0.00 57 TYR A CA 19
ATOM 18434 C C . TYR A 1 38 ? 5.580 8.551 -1.712 1.00 0.00 57 TYR A C 19
ATOM 18435 O O . TYR A 1 38 ? 5.941 9.476 -2.448 1.00 0.00 57 TYR A O 19
ATOM 18453 N N . ILE A 1 39 ? 4.605 7.733 -2.000 1.00 0.00 58 ILE A N 19
ATOM 18454 C CA . ILE A 1 39 ? 3.852 7.808 -3.219 1.00 0.00 58 ILE A CA 19
ATOM 18455 C C . ILE A 1 39 ? 2.386 7.932 -2.840 1.00 0.00 58 ILE A C 19
ATOM 18456 O O . ILE A 1 39 ? 1.909 7.194 -1.960 1.00 0.00 58 ILE A O 19
ATOM 18472 N N . THR A 1 40 ? 1.701 8.870 -3.442 1.00 0.00 59 THR A N 19
ATOM 18473 C CA . THR A 1 40 ? 0.300 9.048 -3.208 1.00 0.00 59 THR A CA 19
ATOM 18474 C C . THR A 1 40 ? -0.472 8.099 -4.122 1.00 0.00 59 THR A C 19
ATOM 18475 O O . THR A 1 40 ? -0.151 7.964 -5.307 1.00 0.00 59 THR A O 19
ATOM 18486 N N . TYR A 1 41 ? -1.430 7.421 -3.571 1.00 0.00 60 TYR A N 19
ATOM 18487 C CA . TYR A 1 41 ? -2.239 6.506 -4.323 1.00 0.00 60 TYR A CA 19
ATOM 18488 C C . TYR A 1 41 ? -3.647 7.025 -4.381 1.00 0.00 60 TYR A C 19
ATOM 18489 O O . TYR A 1 41 ? -4.087 7.733 -3.456 1.00 0.00 60 TYR A O 19
ATOM 18507 N N . GLY A 1 42 ? -4.345 6.683 -5.459 1.00 0.00 61 GLY A N 19
ATOM 18508 C CA . GLY A 1 42 ? -5.715 7.128 -5.664 1.00 0.00 61 GLY A CA 19
ATOM 18509 C C . GLY A 1 42 ? -6.667 6.655 -4.599 1.00 0.00 61 GLY A C 19
ATOM 18510 O O . GLY A 1 42 ? -7.676 7.293 -4.342 1.00 0.00 61 GLY A O 19
ATOM 18514 N N . ASN A 1 43 ? -6.348 5.534 -4.001 1.00 0.00 62 ASN A N 19
ATOM 18515 C CA . ASN A 1 43 ? -7.089 4.985 -2.886 1.00 0.00 62 ASN A CA 19
ATOM 18516 C C . ASN A 1 43 ? -6.333 3.834 -2.318 1.00 0.00 62 ASN A C 19
ATOM 18517 O O . ASN A 1 43 ? -5.324 3.383 -2.910 1.00 0.00 62 ASN A O 19
ATOM 18528 N N . GLU A 1 44 ? -6.797 3.341 -1.214 1.00 0.00 63 GLU A N 19
ATOM 18529 C CA . GLU A 1 44 ? -6.139 2.280 -0.501 1.00 0.00 63 GLU A CA 19
ATOM 18530 C C . GLU A 1 44 ? -6.131 0.949 -1.255 1.00 0.00 63 GLU A C 19
ATOM 18531 O O . GLU A 1 44 ? -5.212 0.151 -1.095 1.00 0.00 63 GLU A O 19
ATOM 18543 N N . CYS A 1 45 ? -7.123 0.729 -2.096 1.00 0.00 64 CYS A N 19
ATOM 18544 C CA . CYS A 1 45 ? -7.123 -0.425 -2.985 1.00 0.00 64 CYS A CA 19
ATOM 18545 C C . CYS A 1 45 ? -5.903 -0.374 -3.926 1.00 0.00 64 CYS A C 19
ATOM 18546 O O . CYS A 1 45 ? -5.215 -1.381 -4.123 1.00 0.00 64 CYS A O 19
ATOM 18553 N N . HIS A 1 46 ? -5.595 0.821 -4.459 1.00 0.00 65 HIS A N 19
ATOM 18554 C CA . HIS A 1 46 ? -4.421 0.977 -5.337 1.00 0.00 65 HIS A CA 19
ATOM 18555 C C . HIS A 1 46 ? -3.144 0.734 -4.551 1.00 0.00 65 HIS A C 19
ATOM 18556 O O . HIS A 1 46 ? -2.183 0.148 -5.055 1.00 0.00 65 HIS A O 19
ATOM 18571 N N . LEU A 1 47 ? -3.152 1.158 -3.311 1.00 0.00 66 LEU A N 19
ATOM 18572 C CA . LEU A 1 47 ? -2.042 0.913 -2.415 1.00 0.00 66 LEU A CA 19
ATOM 18573 C C . LEU A 1 47 ? -1.884 -0.593 -2.183 1.00 0.00 66 LEU A C 19
ATOM 18574 O O . LEU A 1 47 ? -0.784 -1.111 -2.217 1.00 0.00 66 LEU A O 19
ATOM 18590 N N . CYS A 1 48 ? -3.000 -1.276 -2.000 1.00 0.00 67 CYS A N 19
ATOM 18591 C CA . CYS A 1 48 ? -3.020 -2.722 -1.810 1.00 0.00 67 CYS A CA 19
ATOM 18592 C C . CYS A 1 48 ? -2.421 -3.450 -3.019 1.00 0.00 67 CYS A C 19
ATOM 18593 O O . CYS A 1 48 ? -1.533 -4.296 -2.853 1.00 0.00 67 CYS A O 19
ATOM 18600 N N . THR A 1 49 ? -2.850 -3.074 -4.230 1.00 0.00 68 THR A N 19
ATOM 18601 C CA . THR A 1 49 ? -2.333 -3.698 -5.439 1.00 0.00 68 THR A CA 19
ATOM 18602 C C . THR A 1 49 ? -0.812 -3.569 -5.536 1.00 0.00 68 THR A C 19
ATOM 18603 O O . THR A 1 49 ? -0.109 -4.552 -5.757 1.00 0.00 68 THR A O 19
ATOM 18614 N N . GLU A 1 50 ? -0.312 -2.369 -5.284 1.00 0.00 69 GLU A N 19
ATOM 18615 C CA . GLU A 1 50 ? 1.093 -2.094 -5.381 1.00 0.00 69 GLU A CA 19
ATOM 18616 C C . GLU A 1 50 ? 1.844 -2.769 -4.234 1.00 0.00 69 GLU A C 19
ATOM 18617 O O . GLU A 1 50 ? 2.966 -3.231 -4.404 1.00 0.00 69 GLU A O 19
ATOM 18629 N N . SER A 1 51 ? 1.209 -2.834 -3.081 1.00 0.00 70 SER A N 19
ATOM 18630 C CA . SER A 1 51 ? 1.790 -3.443 -1.910 1.00 0.00 70 SER A CA 19
ATOM 18631 C C . SER A 1 51 ? 2.075 -4.928 -2.174 1.00 0.00 70 SER A C 19
ATOM 18632 O O . SER A 1 51 ? 3.189 -5.399 -1.930 1.00 0.00 70 SER A O 19
ATOM 18640 N N . LEU A 1 52 ? 1.087 -5.641 -2.719 1.00 0.00 71 LEU A N 19
ATOM 18641 C CA . LEU A 1 52 ? 1.242 -7.062 -3.034 1.00 0.00 71 LEU A CA 19
ATOM 18642 C C . LEU A 1 52 ? 2.223 -7.252 -4.182 1.00 0.00 71 LEU A C 19
ATOM 18643 O O . LEU A 1 52 ? 3.092 -8.128 -4.136 1.00 0.00 71 LEU A O 19
ATOM 18659 N N . LYS A 1 53 ? 2.086 -6.408 -5.192 1.00 0.00 72 LYS A N 19
ATOM 18660 C CA . LYS A 1 53 ? 2.948 -6.394 -6.375 1.00 0.00 72 LYS A CA 19
ATOM 18661 C C . LYS A 1 53 ? 4.409 -6.241 -5.946 1.00 0.00 72 LYS A C 19
ATOM 18662 O O . LYS A 1 53 ? 5.283 -6.979 -6.392 1.00 0.00 72 LYS A O 19
ATOM 18681 N N . SER A 1 54 ? 4.652 -5.309 -5.059 1.00 0.00 73 SER A N 19
ATOM 18682 C CA . SER A 1 54 ? 5.978 -5.039 -4.571 1.00 0.00 73 SER A CA 19
ATOM 18683 C C . SER A 1 54 ? 6.304 -5.829 -3.271 1.00 0.00 73 SER A C 19
ATOM 18684 O O . SER A 1 54 ? 7.241 -5.494 -2.555 1.00 0.00 73 SER A O 19
ATOM 18692 N N . ASN A 1 55 ? 5.494 -6.855 -2.979 1.00 0.00 74 ASN A N 19
ATOM 18693 C CA . ASN A 1 55 ? 5.729 -7.827 -1.873 1.00 0.00 74 ASN A CA 19
ATOM 18694 C C . ASN A 1 55 ? 5.901 -7.196 -0.481 1.00 0.00 74 ASN A C 19
ATOM 18695 O O . ASN A 1 55 ? 6.565 -7.768 0.396 1.00 0.00 74 ASN A O 19
ATOM 18706 N N . GLY A 1 56 ? 5.254 -6.072 -0.255 1.00 0.00 75 GLY A N 19
ATOM 18707 C CA . GLY A 1 56 ? 5.320 -5.434 1.045 1.00 0.00 75 GLY A CA 19
ATOM 18708 C C . GLY A 1 56 ? 6.257 -4.249 1.093 1.00 0.00 75 GLY A C 19
ATOM 18709 O O . GLY A 1 56 ? 6.450 -3.650 2.161 1.00 0.00 75 GLY A O 19
ATOM 18713 N N . ARG A 1 57 ? 6.832 -3.909 -0.054 1.00 0.00 76 ARG A N 19
ATOM 18714 C CA . ARG A 1 57 ? 7.757 -2.770 -0.190 1.00 0.00 76 ARG A CA 19
ATOM 18715 C C . ARG A 1 57 ? 7.079 -1.478 0.266 1.00 0.00 76 ARG A C 19
ATOM 18716 O O . ARG A 1 57 ? 7.655 -0.675 1.006 1.00 0.00 76 ARG A O 19
ATOM 18737 N N . VAL A 1 58 ? 5.863 -1.293 -0.164 1.00 0.00 77 VAL A N 19
ATOM 18738 C CA . VAL A 1 58 ? 5.100 -0.139 0.216 1.00 0.00 77 VAL A CA 19
ATOM 18739 C C . VAL A 1 58 ? 3.986 -0.538 1.192 1.00 0.00 77 VAL A C 19
ATOM 18740 O O . VAL A 1 58 ? 3.315 -1.568 1.008 1.00 0.00 77 VAL A O 19
ATOM 18753 N N . GLN A 1 59 ? 3.857 0.223 2.252 1.00 0.00 78 GLN A N 19
ATOM 18754 C CA . GLN A 1 59 ? 2.832 0.026 3.263 1.00 0.00 78 GLN A CA 19
ATOM 18755 C C . GLN A 1 59 ? 2.036 1.307 3.384 1.00 0.00 78 GLN A C 19
ATOM 18756 O O . GLN A 1 59 ? 2.320 2.273 2.667 1.00 0.00 78 GLN A O 19
ATOM 18770 N N . PHE A 1 60 ? 1.063 1.321 4.257 1.00 0.00 79 PHE A N 19
ATOM 18771 C CA . PHE A 1 60 ? 0.261 2.501 4.491 1.00 0.00 79 PHE A CA 19
ATOM 18772 C C . PHE A 1 60 ? 0.994 3.410 5.462 1.00 0.00 79 PHE A C 19
ATOM 18773 O O . PHE A 1 60 ? 1.148 3.081 6.640 1.00 0.00 79 PHE A O 19
ATOM 18790 N N . LEU A 1 61 ? 1.452 4.530 4.970 1.00 0.00 80 LEU A N 19
ATOM 18791 C CA . LEU A 1 61 ? 2.198 5.456 5.779 1.00 0.00 80 LEU A CA 19
ATOM 18792 C C . LEU A 1 61 ? 1.228 6.335 6.541 1.00 0.00 80 LEU A C 19
ATOM 18793 O O . LEU A 1 61 ? 1.180 6.305 7.770 1.00 0.00 80 LEU A O 19
ATOM 18809 N N . HIS A 1 62 ? 0.427 7.077 5.812 1.00 0.00 81 HIS A N 19
ATOM 18810 C CA . HIS A 1 62 ? -0.563 7.951 6.412 1.00 0.00 81 HIS A CA 19
ATOM 18811 C C . HIS A 1 62 ? -1.692 8.188 5.458 1.00 0.00 81 HIS A C 19
ATOM 18812 O O . HIS A 1 62 ? -1.561 7.950 4.250 1.00 0.00 81 HIS A O 19
ATOM 18827 N N . ASP A 1 63 ? -2.786 8.635 6.001 1.00 0.00 82 ASP A N 19
ATOM 18828 C CA . ASP A 1 63 ? -3.974 8.964 5.258 1.00 0.00 82 ASP A CA 19
ATOM 18829 C C . ASP A 1 63 ? -3.699 10.257 4.523 1.00 0.00 82 ASP A C 19
ATOM 18830 O O . ASP A 1 63 ? -2.844 11.057 4.964 1.00 0.00 82 ASP A O 19
ATOM 18839 N N . GLY A 1 64 ? -4.364 10.480 3.437 1.00 0.00 83 GLY A N 19
ATOM 18840 C CA . GLY A 1 64 ? -4.172 11.704 2.707 1.00 0.00 83 GLY A CA 19
ATOM 18841 C C . GLY A 1 64 ? -2.985 11.629 1.775 1.00 0.00 83 GLY A C 19
ATOM 18842 O O . GLY A 1 64 ? -2.201 10.677 1.831 1.00 0.00 83 GLY A O 19
ATOM 18846 N N . SER A 1 65 ? -2.862 12.613 0.921 1.00 0.00 84 SER A N 19
ATOM 18847 C CA . SER A 1 65 ? -1.762 12.705 -0.018 1.00 0.00 84 SER A CA 19
ATOM 18848 C C . SER A 1 65 ? -0.430 12.844 0.746 1.00 0.00 84 SER A C 19
ATOM 18849 O O . SER A 1 65 ? -0.427 13.333 1.888 1.00 0.00 84 SER A O 19
ATOM 18857 N N . CYS A 1 66 ? 0.667 12.396 0.146 1.00 0.00 85 CYS A N 19
ATOM 18858 C CA . CYS A 1 66 ? 1.971 12.457 0.795 1.00 0.00 85 CYS A CA 19
ATOM 18859 C C . CYS A 1 66 ? 2.422 13.895 0.970 1.00 0.00 85 CYS A C 19
ATOM 18860 O O . CYS A 1 66 ? 2.834 14.534 -0.023 1.00 0.00 85 CYS A O 19
ATOM 18868 N N . SER A 1 1 ? -6.471 12.684 7.635 1.00 0.00 20 SER A N 20
ATOM 18869 C CA . SER A 1 1 ? -7.568 11.840 8.051 1.00 0.00 20 SER A CA 20
ATOM 18870 C C . SER A 1 1 ? -8.856 12.638 8.005 1.00 0.00 20 SER A C 20
ATOM 18871 O O . SER A 1 1 ? -8.957 13.697 8.641 1.00 0.00 20 SER A O 20
ATOM 18881 N N . GLU A 1 2 ? -9.833 12.155 7.237 1.00 0.00 21 GLU A N 20
ATOM 18882 C CA . GLU A 1 2 ? -11.135 12.797 7.154 1.00 0.00 21 GLU A CA 20
ATOM 18883 C C . GLU A 1 2 ? -11.799 12.682 8.504 1.00 0.00 21 GLU A C 20
ATOM 18884 O O . GLU A 1 2 ? -12.437 13.600 8.980 1.00 0.00 21 GLU A O 20
ATOM 18896 N N . ALA A 1 3 ? -11.605 11.549 9.115 1.00 0.00 22 ALA A N 20
ATOM 18897 C CA . ALA A 1 3 ? -12.103 11.267 10.424 1.00 0.00 22 ALA A CA 20
ATOM 18898 C C . ALA A 1 3 ? -11.058 10.435 11.114 1.00 0.00 22 ALA A C 20
ATOM 18899 O O . ALA A 1 3 ? -10.184 9.891 10.450 1.00 0.00 22 ALA A O 20
ATOM 18906 N N . ALA A 1 4 ? -11.129 10.324 12.410 1.00 0.00 23 ALA A N 20
ATOM 18907 C CA . ALA A 1 4 ? -10.149 9.541 13.158 1.00 0.00 23 ALA A CA 20
ATOM 18908 C C . ALA A 1 4 ? -10.408 8.037 13.008 1.00 0.00 23 ALA A C 20
ATOM 18909 O O . ALA A 1 4 ? -9.567 7.213 13.392 1.00 0.00 23 ALA A O 20
ATOM 18916 N N . SER A 1 5 ? -11.587 7.712 12.449 1.00 0.00 24 SER A N 20
ATOM 18917 C CA . SER A 1 5 ? -12.062 6.348 12.234 1.00 0.00 24 SER A CA 20
ATOM 18918 C C . SER A 1 5 ? -12.416 5.692 13.582 1.00 0.00 24 SER A C 20
ATOM 18919 O O . SER A 1 5 ? -12.239 6.305 14.638 1.00 0.00 24 SER A O 20
ATOM 18927 N N . LEU A 1 6 ? -12.937 4.481 13.564 1.00 0.00 25 LEU A N 20
ATOM 18928 C CA . LEU A 1 6 ? -13.297 3.815 14.813 1.00 0.00 25 LEU A CA 20
ATOM 18929 C C . LEU A 1 6 ? -12.050 3.250 15.464 1.00 0.00 25 LEU A C 20
ATOM 18930 O O . LEU A 1 6 ? -12.018 2.972 16.670 1.00 0.00 25 LEU A O 20
ATOM 18946 N N . SER A 1 7 ? -11.042 3.051 14.651 1.00 0.00 26 SER A N 20
ATOM 18947 C CA . SER A 1 7 ? -9.744 2.618 15.075 1.00 0.00 26 SER A CA 20
ATOM 18948 C C . SER A 1 7 ? -8.737 3.179 14.080 1.00 0.00 26 SER A C 20
ATOM 18949 O O . SER A 1 7 ? -9.085 3.329 12.904 1.00 0.00 26 SER A O 20
ATOM 18957 N N . PRO A 1 8 ? -7.519 3.561 14.521 1.00 0.00 27 PRO A N 20
ATOM 18958 C CA . PRO A 1 8 ? -6.458 3.969 13.602 1.00 0.00 27 PRO A CA 20
ATOM 18959 C C . PRO A 1 8 ? -6.151 2.803 12.688 1.00 0.00 27 PRO A C 20
ATOM 18960 O O . PRO A 1 8 ? -5.749 1.724 13.153 1.00 0.00 27 PRO A O 20
ATOM 18971 N N . LYS A 1 9 ? -6.387 2.985 11.426 1.00 0.00 28 LYS A N 20
ATOM 18972 C CA . LYS A 1 9 ? -6.275 1.907 10.491 1.00 0.00 28 LYS A CA 20
ATOM 18973 C C . LYS A 1 9 ? -5.198 2.075 9.470 1.00 0.00 28 LYS A C 20
ATOM 18974 O O . LYS A 1 9 ? -4.950 3.176 8.954 1.00 0.00 28 LYS A O 20
ATOM 18993 N N . LYS A 1 10 ? -4.554 0.975 9.206 1.00 0.00 29 LYS A N 20
ATOM 18994 C CA . LYS A 1 10 ? -3.656 0.826 8.110 1.00 0.00 29 LYS A CA 20
ATOM 18995 C C . LYS A 1 10 ? -4.493 0.333 6.948 1.00 0.00 29 LYS A C 20
ATOM 18996 O O . LYS A 1 10 ? -5.699 0.079 7.119 1.00 0.00 29 LYS A O 20
ATOM 19015 N N . VAL A 1 11 ? -3.900 0.195 5.795 1.00 0.00 30 VAL A N 20
ATOM 19016 C CA . VAL A 1 11 ? -4.631 -0.288 4.659 1.00 0.00 30 VAL A CA 20
ATOM 19017 C C . VAL A 1 11 ? -4.984 -1.754 4.865 1.00 0.00 30 VAL A C 20
ATOM 19018 O O . VAL A 1 11 ? -4.104 -2.597 5.083 1.00 0.00 30 VAL A O 20
ATOM 19031 N N . ASP A 1 12 ? -6.254 -2.048 4.905 1.00 0.00 31 ASP A N 20
ATOM 19032 C CA . ASP A 1 12 ? -6.653 -3.418 4.966 1.00 0.00 31 ASP A CA 20
ATOM 19033 C C . ASP A 1 12 ? -6.636 -3.979 3.581 1.00 0.00 31 ASP A C 20
ATOM 19034 O O . ASP A 1 12 ? -7.561 -3.792 2.779 1.00 0.00 31 ASP A O 20
ATOM 19043 N N . CYS A 1 13 ? -5.548 -4.581 3.288 1.00 0.00 32 CYS A N 20
ATOM 19044 C CA . CYS A 1 13 ? -5.275 -5.148 2.011 1.00 0.00 32 CYS A CA 20
ATOM 19045 C C . CYS A 1 13 ? -5.776 -6.596 2.007 1.00 0.00 32 CYS A C 20
ATOM 19046 O O . CYS A 1 13 ? -5.939 -7.201 0.957 1.00 0.00 32 CYS A O 20
ATOM 19053 N N . SER A 1 14 ? -6.106 -7.108 3.207 1.00 0.00 33 SER A N 20
ATOM 19054 C CA . SER A 1 14 ? -6.549 -8.491 3.424 1.00 0.00 33 SER A CA 20
ATOM 19055 C C . SER A 1 14 ? -7.700 -8.887 2.488 1.00 0.00 33 SER A C 20
ATOM 19056 O O . SER A 1 14 ? -7.657 -9.944 1.845 1.00 0.00 33 SER A O 20
ATOM 19064 N N . ILE A 1 15 ? -8.697 -8.017 2.381 1.00 0.00 34 ILE A N 20
ATOM 19065 C CA . ILE A 1 15 ? -9.874 -8.290 1.563 1.00 0.00 34 ILE A CA 20
ATOM 19066 C C . ILE A 1 15 ? -9.587 -8.180 0.058 1.00 0.00 34 ILE A C 20
ATOM 19067 O O . ILE A 1 15 ? -10.378 -8.639 -0.769 1.00 0.00 34 ILE A O 20
ATOM 19083 N N . TYR A 1 16 ? -8.465 -7.565 -0.293 1.00 0.00 35 TYR A N 20
ATOM 19084 C CA . TYR A 1 16 ? -8.079 -7.410 -1.687 1.00 0.00 35 TYR A CA 20
ATOM 19085 C C . TYR A 1 16 ? -7.112 -8.510 -2.086 1.00 0.00 35 TYR A C 20
ATOM 19086 O O . TYR A 1 16 ? -6.950 -8.806 -3.252 1.00 0.00 35 TYR A O 20
ATOM 19104 N N . LYS A 1 17 ? -6.511 -9.141 -1.087 1.00 0.00 36 LYS A N 20
ATOM 19105 C CA . LYS A 1 17 ? -5.576 -10.253 -1.291 1.00 0.00 36 LYS A CA 20
ATOM 19106 C C . LYS A 1 17 ? -6.280 -11.474 -1.857 1.00 0.00 36 LYS A C 20
ATOM 19107 O O . LYS A 1 17 ? -5.642 -12.435 -2.297 1.00 0.00 36 LYS A O 20
ATOM 19126 N N . LYS A 1 18 ? -7.590 -11.459 -1.790 1.00 0.00 37 LYS A N 20
ATOM 19127 C CA . LYS A 1 18 ? -8.404 -12.510 -2.345 1.00 0.00 37 LYS A CA 20
ATOM 19128 C C . LYS A 1 18 ? -8.466 -12.355 -3.869 1.00 0.00 37 LYS A C 20
ATOM 19129 O O . LYS A 1 18 ? -8.754 -13.300 -4.600 1.00 0.00 37 LYS A O 20
ATOM 19148 N N . TYR A 1 19 ? -8.151 -11.165 -4.335 1.00 0.00 38 TYR A N 20
ATOM 19149 C CA . TYR A 1 19 ? -8.140 -10.879 -5.740 1.00 0.00 38 TYR A CA 20
ATOM 19150 C C . TYR A 1 19 ? -6.710 -11.091 -6.236 1.00 0.00 38 TYR A C 20
ATOM 19151 O O . TYR A 1 19 ? -5.757 -10.850 -5.484 1.00 0.00 38 TYR A O 20
ATOM 19169 N N . PRO A 1 20 ? -6.521 -11.579 -7.466 1.00 0.00 39 PRO A N 20
ATOM 19170 C CA . PRO A 1 20 ? -5.188 -11.789 -8.020 1.00 0.00 39 PRO A CA 20
ATOM 19171 C C . PRO A 1 20 ? -4.451 -10.459 -8.211 1.00 0.00 39 PRO A C 20
ATOM 19172 O O . PRO A 1 20 ? -5.078 -9.430 -8.433 1.00 0.00 39 PRO A O 20
ATOM 19183 N N . VAL A 1 21 ? -3.129 -10.502 -8.183 1.00 0.00 40 VAL A N 20
ATOM 19184 C CA . VAL A 1 21 ? -2.282 -9.297 -8.250 1.00 0.00 40 VAL A CA 20
ATOM 19185 C C . VAL A 1 21 ? -2.523 -8.483 -9.549 1.00 0.00 40 VAL A C 20
ATOM 19186 O O . VAL A 1 21 ? -2.321 -7.258 -9.583 1.00 0.00 40 VAL A O 20
ATOM 19199 N N . VAL A 1 22 ? -2.978 -9.145 -10.595 1.00 0.00 41 VAL A N 20
ATOM 19200 C CA . VAL A 1 22 ? -3.243 -8.468 -11.855 1.00 0.00 41 VAL A CA 20
ATOM 19201 C C . VAL A 1 22 ? -4.681 -7.886 -11.906 1.00 0.00 41 VAL A C 20
ATOM 19202 O O . VAL A 1 22 ? -4.938 -6.895 -12.605 1.00 0.00 41 VAL A O 20
ATOM 19215 N N . ALA A 1 23 ? -5.596 -8.464 -11.146 1.00 0.00 42 ALA A N 20
ATOM 19216 C CA . ALA A 1 23 ? -6.971 -8.013 -11.173 1.00 0.00 42 ALA A CA 20
ATOM 19217 C C . ALA A 1 23 ? -7.489 -7.674 -9.794 1.00 0.00 42 ALA A C 20
ATOM 19218 O O . ALA A 1 23 ? -7.957 -8.554 -9.073 1.00 0.00 42 ALA A O 20
ATOM 19225 N N . ILE A 1 24 ? -7.404 -6.434 -9.419 1.00 0.00 43 ILE A N 20
ATOM 19226 C CA . ILE A 1 24 ? -7.920 -6.000 -8.136 1.00 0.00 43 ILE A CA 20
ATOM 19227 C C . ILE A 1 24 ? -8.915 -4.854 -8.362 1.00 0.00 43 ILE A C 20
ATOM 19228 O O . ILE A 1 24 ? -8.517 -3.759 -8.791 1.00 0.00 43 ILE A O 20
ATOM 19244 N N . PRO A 1 25 ? -10.226 -5.104 -8.173 1.00 0.00 44 PRO A N 20
ATOM 19245 C CA . PRO A 1 25 ? -11.241 -4.069 -8.338 1.00 0.00 44 PRO A CA 20
ATOM 19246 C C . PRO A 1 25 ? -11.164 -3.028 -7.221 1.00 0.00 44 PRO A C 20
ATOM 19247 O O . PRO A 1 25 ? -11.100 -3.367 -6.019 1.00 0.00 44 PRO A O 20
ATOM 19258 N N . CYS A 1 26 ? -11.228 -1.789 -7.608 1.00 0.00 45 CYS A N 20
ATOM 19259 C CA . CYS A 1 26 ? -11.071 -0.691 -6.702 1.00 0.00 45 CYS A CA 20
ATOM 19260 C C . CYS A 1 26 ? -12.399 0.001 -6.454 1.00 0.00 45 CYS A C 20
ATOM 19261 O O . CYS A 1 26 ? -13.259 0.033 -7.348 1.00 0.00 45 CYS A O 20
ATOM 19268 N N . PRO A 1 27 ? -12.609 0.529 -5.222 1.00 0.00 46 PRO A N 20
ATOM 19269 C CA . PRO A 1 27 ? -13.807 1.291 -4.885 1.00 0.00 46 PRO A CA 20
ATOM 19270 C C . PRO A 1 27 ? -13.934 2.526 -5.773 1.00 0.00 46 PRO A C 20
ATOM 19271 O O . PRO A 1 27 ? -12.920 3.056 -6.270 1.00 0.00 46 PRO A O 20
ATOM 19282 N N . ILE A 1 28 ? -15.147 2.987 -5.962 1.00 0.00 47 ILE A N 20
ATOM 19283 C CA . ILE A 1 28 ? -15.401 4.123 -6.843 1.00 0.00 47 ILE A CA 20
ATOM 19284 C C . ILE A 1 28 ? -14.985 5.438 -6.203 1.00 0.00 47 ILE A C 20
ATOM 19285 O O . ILE A 1 28 ? -14.665 6.404 -6.891 1.00 0.00 47 ILE A O 20
ATOM 19301 N N . THR A 1 29 ? -14.961 5.453 -4.901 1.00 0.00 48 THR A N 20
ATOM 19302 C CA . THR A 1 29 ? -14.617 6.619 -4.156 1.00 0.00 48 THR A CA 20
ATOM 19303 C C . THR A 1 29 ? -13.100 6.830 -4.176 1.00 0.00 48 THR A C 20
ATOM 19304 O O . THR A 1 29 ? -12.317 5.859 -4.207 1.00 0.00 48 THR A O 20
ATOM 19315 N N . TYR A 1 30 ? -12.702 8.069 -4.218 1.00 0.00 49 TYR A N 20
ATOM 19316 C CA . TYR A 1 30 ? -11.314 8.446 -4.202 1.00 0.00 49 TYR A CA 20
ATOM 19317 C C . TYR A 1 30 ? -10.929 8.784 -2.765 1.00 0.00 49 TYR A C 20
ATOM 19318 O O . TYR A 1 30 ? -11.622 9.559 -2.094 1.00 0.00 49 TYR A O 20
ATOM 19336 N N . LEU A 1 31 ? -9.872 8.187 -2.295 1.00 0.00 50 LEU A N 20
ATOM 19337 C CA . LEU A 1 31 ? -9.377 8.406 -0.952 1.00 0.00 50 LEU A CA 20
ATOM 19338 C C . LEU A 1 31 ? -7.879 8.603 -1.035 1.00 0.00 50 LEU A C 20
ATOM 19339 O O . LEU A 1 31 ? -7.164 7.630 -1.258 1.00 0.00 50 LEU A O 20
ATOM 19355 N N . PRO A 1 32 ? -7.370 9.840 -0.908 1.00 0.00 51 PRO A N 20
ATOM 19356 C CA . PRO A 1 32 ? -5.934 10.079 -0.954 1.00 0.00 51 PRO A CA 20
ATOM 19357 C C . PRO A 1 32 ? -5.230 9.311 0.156 1.00 0.00 51 PRO A C 20
ATOM 19358 O O . PRO A 1 32 ? -5.562 9.470 1.337 1.00 0.00 51 PRO A O 20
ATOM 19369 N N . VAL A 1 33 ? -4.332 8.439 -0.214 1.00 0.00 52 VAL A N 20
ATOM 19370 C CA . VAL A 1 33 ? -3.554 7.687 0.750 1.00 0.00 52 VAL A CA 20
ATOM 19371 C C . VAL A 1 33 ? -2.094 7.732 0.362 1.00 0.00 52 VAL A C 20
ATOM 19372 O O . VAL A 1 33 ? -1.766 7.884 -0.813 1.00 0.00 52 VAL A O 20
ATOM 19385 N N . CYS A 1 34 ? -1.236 7.626 1.324 1.00 0.00 53 CYS A N 20
ATOM 19386 C CA . CYS A 1 34 ? 0.179 7.691 1.088 1.00 0.00 53 CYS A CA 20
ATOM 19387 C C . CYS A 1 34 ? 0.855 6.397 1.500 1.00 0.00 53 CYS A C 20
ATOM 19388 O O . CYS A 1 34 ? 0.631 5.878 2.619 1.00 0.00 53 CYS A O 20
ATOM 19395 N N . GLY A 1 35 ? 1.661 5.867 0.610 1.00 0.00 54 GLY A N 20
ATOM 19396 C CA . GLY A 1 35 ? 2.389 4.681 0.898 1.00 0.00 54 GLY A CA 20
ATOM 19397 C C . GLY A 1 35 ? 3.749 5.008 1.466 1.00 0.00 54 GLY A C 20
ATOM 19398 O O . GLY A 1 35 ? 4.223 6.132 1.329 1.00 0.00 54 GLY A O 20
ATOM 19402 N N . SER A 1 36 ? 4.385 4.031 2.073 1.00 0.00 55 SER A N 20
ATOM 19403 C CA . SER A 1 36 ? 5.702 4.180 2.686 1.00 0.00 55 SER A CA 20
ATOM 19404 C C . SER A 1 36 ? 6.790 4.525 1.656 1.00 0.00 55 SER A C 20
ATOM 19405 O O . SER A 1 36 ? 7.869 4.991 2.004 1.00 0.00 55 SER A O 20
ATOM 19413 N N . ASP A 1 37 ? 6.470 4.330 0.390 1.00 0.00 56 ASP A N 20
ATOM 19414 C CA . ASP A 1 37 ? 7.386 4.626 -0.707 1.00 0.00 56 ASP A CA 20
ATOM 19415 C C . ASP A 1 37 ? 7.247 6.101 -1.122 1.00 0.00 56 ASP A C 20
ATOM 19416 O O . ASP A 1 37 ? 7.878 6.565 -2.063 1.00 0.00 56 ASP A O 20
ATOM 19425 N N . TYR A 1 38 ? 6.416 6.828 -0.356 1.00 0.00 57 TYR A N 20
ATOM 19426 C CA . TYR A 1 38 ? 6.148 8.253 -0.552 1.00 0.00 57 TYR A CA 20
ATOM 19427 C C . TYR A 1 38 ? 5.488 8.520 -1.886 1.00 0.00 57 TYR A C 20
ATOM 19428 O O . TYR A 1 38 ? 5.810 9.484 -2.600 1.00 0.00 57 TYR A O 20
ATOM 19446 N N . ILE A 1 39 ? 4.538 7.681 -2.191 1.00 0.00 58 ILE A N 20
ATOM 19447 C CA . ILE A 1 39 ? 3.751 7.778 -3.388 1.00 0.00 58 ILE A CA 20
ATOM 19448 C C . ILE A 1 39 ? 2.300 7.888 -2.953 1.00 0.00 58 ILE A C 20
ATOM 19449 O O . ILE A 1 39 ? 1.847 7.101 -2.101 1.00 0.00 58 ILE A O 20
ATOM 19465 N N . THR A 1 40 ? 1.610 8.866 -3.466 1.00 0.00 59 THR A N 20
ATOM 19466 C CA . THR A 1 40 ? 0.228 9.058 -3.143 1.00 0.00 59 THR A CA 20
ATOM 19467 C C . THR A 1 40 ? -0.631 8.188 -4.064 1.00 0.00 59 THR A C 20
ATOM 19468 O O . THR A 1 40 ? -0.376 8.097 -5.264 1.00 0.00 59 THR A O 20
ATOM 19479 N N . TYR A 1 41 ? -1.600 7.532 -3.504 1.00 0.00 60 TYR A N 20
ATOM 19480 C CA . TYR A 1 41 ? -2.472 6.679 -4.254 1.00 0.00 60 TYR A CA 20
ATOM 19481 C C . TYR A 1 41 ? -3.889 7.210 -4.222 1.00 0.00 60 TYR A C 20
ATOM 19482 O O . TYR A 1 41 ? -4.265 7.962 -3.303 1.00 0.00 60 TYR A O 20
ATOM 19500 N N . GLY A 1 42 ? -4.659 6.823 -5.227 1.00 0.00 61 GLY A N 20
ATOM 19501 C CA . GLY A 1 42 ? -6.027 7.270 -5.376 1.00 0.00 61 GLY A CA 20
ATOM 19502 C C . GLY A 1 42 ? -6.968 6.685 -4.353 1.00 0.00 61 GLY A C 20
ATOM 19503 O O . GLY A 1 42 ? -8.028 7.248 -4.100 1.00 0.00 61 GLY A O 20
ATOM 19507 N N . ASN A 1 43 ? -6.587 5.546 -3.781 1.00 0.00 62 ASN A N 20
ATOM 19508 C CA . ASN A 1 43 ? -7.353 4.895 -2.720 1.00 0.00 62 ASN A CA 20
ATOM 19509 C C . ASN A 1 43 ? -6.645 3.650 -2.250 1.00 0.00 62 ASN A C 20
ATOM 19510 O O . ASN A 1 43 ? -5.623 3.231 -2.848 1.00 0.00 62 ASN A O 20
ATOM 19521 N N . GLU A 1 44 ? -7.199 3.053 -1.208 1.00 0.00 63 GLU A N 20
ATOM 19522 C CA . GLU A 1 44 ? -6.692 1.842 -0.565 1.00 0.00 63 GLU A CA 20
ATOM 19523 C C . GLU A 1 44 ? -6.433 0.698 -1.539 1.00 0.00 63 GLU A C 20
ATOM 19524 O O . GLU A 1 44 ? -5.471 -0.036 -1.379 1.00 0.00 63 GLU A O 20
ATOM 19536 N N . CYS A 1 45 ? -7.265 0.573 -2.551 1.00 0.00 64 CYS A N 20
ATOM 19537 C CA . CYS A 1 45 ? -7.125 -0.491 -3.526 1.00 0.00 64 CYS A CA 20
ATOM 19538 C C . CYS A 1 45 ? -5.834 -0.356 -4.301 1.00 0.00 64 CYS A C 20
ATOM 19539 O O . CYS A 1 45 ? -5.103 -1.326 -4.465 1.00 0.00 64 CYS A O 20
ATOM 19546 N N . HIS A 1 46 ? -5.520 0.862 -4.722 1.00 0.00 65 HIS A N 20
ATOM 19547 C CA . HIS A 1 46 ? -4.309 1.098 -5.507 1.00 0.00 65 HIS A CA 20
ATOM 19548 C C . HIS A 1 46 ? -3.084 0.880 -4.642 1.00 0.00 65 HIS A C 20
ATOM 19549 O O . HIS A 1 46 ? -2.091 0.307 -5.086 1.00 0.00 65 HIS A O 20
ATOM 19564 N N . LEU A 1 47 ? -3.188 1.303 -3.391 1.00 0.00 66 LEU A N 20
ATOM 19565 C CA . LEU A 1 47 ? -2.131 1.104 -2.417 1.00 0.00 66 LEU A CA 20
ATOM 19566 C C . LEU A 1 47 ? -1.927 -0.391 -2.166 1.00 0.00 66 LEU A C 20
ATOM 19567 O O . LEU A 1 47 ? -0.809 -0.884 -2.228 1.00 0.00 66 LEU A O 20
ATOM 19583 N N . CYS A 1 48 ? -3.018 -1.102 -1.921 1.00 0.00 67 CYS A N 20
ATOM 19584 C CA . CYS A 1 48 ? -2.983 -2.551 -1.719 1.00 0.00 67 CYS A CA 20
ATOM 19585 C C . CYS A 1 48 ? -2.418 -3.274 -2.959 1.00 0.00 67 CYS A C 20
ATOM 19586 O O . CYS A 1 48 ? -1.627 -4.209 -2.822 1.00 0.00 67 CYS A O 20
ATOM 19593 N N . THR A 1 49 ? -2.774 -2.792 -4.158 1.00 0.00 68 THR A N 20
ATOM 19594 C CA . THR A 1 49 ? -2.280 -3.372 -5.403 1.00 0.00 68 THR A CA 20
ATOM 19595 C C . THR A 1 49 ? -0.742 -3.346 -5.433 1.00 0.00 68 THR A C 20
ATOM 19596 O O . THR A 1 49 ? -0.101 -4.388 -5.602 1.00 0.00 68 THR A O 20
ATOM 19607 N N . GLU A 1 50 ? -0.168 -2.172 -5.204 1.00 0.00 69 GLU A N 20
ATOM 19608 C CA . GLU A 1 50 ? 1.275 -2.017 -5.172 1.00 0.00 69 GLU A CA 20
ATOM 19609 C C . GLU A 1 50 ? 1.887 -2.743 -3.999 1.00 0.00 69 GLU A C 20
ATOM 19610 O O . GLU A 1 50 ? 3.000 -3.269 -4.100 1.00 0.00 69 GLU A O 20
ATOM 19622 N N . SER A 1 51 ? 1.168 -2.774 -2.892 1.00 0.00 70 SER A N 20
ATOM 19623 C CA . SER A 1 51 ? 1.624 -3.426 -1.692 1.00 0.00 70 SER A CA 20
ATOM 19624 C C . SER A 1 51 ? 1.850 -4.913 -1.962 1.00 0.00 70 SER A C 20
ATOM 19625 O O . SER A 1 51 ? 2.898 -5.450 -1.622 1.00 0.00 70 SER A O 20
ATOM 19633 N N . LEU A 1 52 ? 0.895 -5.551 -2.614 1.00 0.00 71 LEU A N 20
ATOM 19634 C CA . LEU A 1 52 ? 1.006 -6.960 -2.940 1.00 0.00 71 LEU A CA 20
ATOM 19635 C C . LEU A 1 52 ? 1.998 -7.173 -4.060 1.00 0.00 71 LEU A C 20
ATOM 19636 O O . LEU A 1 52 ? 2.817 -8.087 -4.007 1.00 0.00 71 LEU A O 20
ATOM 19652 N N . LYS A 1 53 ? 1.953 -6.300 -5.048 1.00 0.00 72 LYS A N 20
ATOM 19653 C CA . LYS A 1 53 ? 2.818 -6.396 -6.213 1.00 0.00 72 LYS A CA 20
ATOM 19654 C C . LYS A 1 53 ? 4.299 -6.239 -5.811 1.00 0.00 72 LYS A C 20
ATOM 19655 O O . LYS A 1 53 ? 5.188 -6.860 -6.399 1.00 0.00 72 LYS A O 20
ATOM 19674 N N . SER A 1 54 ? 4.551 -5.454 -4.787 1.00 0.00 73 SER A N 20
ATOM 19675 C CA . SER A 1 54 ? 5.895 -5.261 -4.292 1.00 0.00 73 SER A CA 20
ATOM 19676 C C . SER A 1 54 ? 6.133 -6.078 -3.007 1.00 0.00 73 SER A C 20
ATOM 19677 O O . SER A 1 54 ? 7.171 -5.947 -2.361 1.00 0.00 73 SER A O 20
ATOM 19685 N N . ASN A 1 55 ? 5.160 -6.913 -2.669 1.00 0.00 74 ASN A N 20
ATOM 19686 C CA . ASN A 1 55 ? 5.162 -7.789 -1.478 1.00 0.00 74 ASN A CA 20
ATOM 19687 C C . ASN A 1 55 ? 5.593 -7.059 -0.183 1.00 0.00 74 ASN A C 20
ATOM 19688 O O . ASN A 1 55 ? 6.752 -7.130 0.243 1.00 0.00 74 ASN A O 20
ATOM 19699 N N . GLY A 1 56 ? 4.680 -6.250 0.341 1.00 0.00 75 GLY A N 20
ATOM 19700 C CA . GLY A 1 56 ? 4.851 -5.565 1.632 1.00 0.00 75 GLY A CA 20
ATOM 19701 C C . GLY A 1 56 ? 5.824 -4.394 1.631 1.00 0.00 75 GLY A C 20
ATOM 19702 O O . GLY A 1 56 ? 5.959 -3.713 2.651 1.00 0.00 75 GLY A O 20
ATOM 19706 N N . ARG A 1 57 ? 6.499 -4.169 0.505 1.00 0.00 76 ARG A N 20
ATOM 19707 C CA . ARG A 1 57 ? 7.458 -3.063 0.346 1.00 0.00 76 ARG A CA 20
ATOM 19708 C C . ARG A 1 57 ? 6.772 -1.726 0.633 1.00 0.00 76 ARG A C 20
ATOM 19709 O O . ARG A 1 57 ? 7.152 -0.984 1.536 1.00 0.00 76 ARG A O 20
ATOM 19730 N N . VAL A 1 58 ? 5.766 -1.434 -0.144 1.00 0.00 77 VAL A N 20
ATOM 19731 C CA . VAL A 1 58 ? 5.003 -0.251 0.060 1.00 0.00 77 VAL A CA 20
ATOM 19732 C C . VAL A 1 58 ? 3.825 -0.592 0.964 1.00 0.00 77 VAL A C 20
ATOM 19733 O O . VAL A 1 58 ? 3.050 -1.522 0.700 1.00 0.00 77 VAL A O 20
ATOM 19746 N N . GLN A 1 59 ? 3.764 0.072 2.060 1.00 0.00 78 GLN A N 20
ATOM 19747 C CA . GLN A 1 59 ? 2.760 -0.159 3.041 1.00 0.00 78 GLN A CA 20
ATOM 19748 C C . GLN A 1 59 ? 2.052 1.173 3.278 1.00 0.00 78 GLN A C 20
ATOM 19749 O O . GLN A 1 59 ? 2.488 2.189 2.750 1.00 0.00 78 GLN A O 20
ATOM 19763 N N . PHE A 1 60 ? 0.973 1.165 4.020 1.00 0.00 79 PHE A N 20
ATOM 19764 C CA . PHE A 1 60 ? 0.256 2.384 4.359 1.00 0.00 79 PHE A CA 20
ATOM 19765 C C . PHE A 1 60 ? 1.099 3.197 5.327 1.00 0.00 79 PHE A C 20
ATOM 19766 O O . PHE A 1 60 ? 1.391 2.743 6.435 1.00 0.00 79 PHE A O 20
ATOM 19783 N N . LEU A 1 61 ? 1.510 4.362 4.900 1.00 0.00 80 LEU A N 20
ATOM 19784 C CA . LEU A 1 61 ? 2.308 5.225 5.729 1.00 0.00 80 LEU A CA 20
ATOM 19785 C C . LEU A 1 61 ? 1.365 6.084 6.545 1.00 0.00 80 LEU A C 20
ATOM 19786 O O . LEU A 1 61 ? 1.397 6.078 7.783 1.00 0.00 80 LEU A O 20
ATOM 19802 N N . HIS A 1 62 ? 0.504 6.787 5.835 1.00 0.00 81 HIS A N 20
ATOM 19803 C CA . HIS A 1 62 ? -0.520 7.635 6.410 1.00 0.00 81 HIS A CA 20
ATOM 19804 C C . HIS A 1 62 ? -1.542 7.891 5.355 1.00 0.00 81 HIS A C 20
ATOM 19805 O O . HIS A 1 62 ? -1.262 7.685 4.170 1.00 0.00 81 HIS A O 20
ATOM 19820 N N . ASP A 1 63 ? -2.705 8.312 5.742 1.00 0.00 82 ASP A N 20
ATOM 19821 C CA . ASP A 1 63 ? -3.711 8.671 4.766 1.00 0.00 82 ASP A CA 20
ATOM 19822 C C . ASP A 1 63 ? -3.416 10.081 4.314 1.00 0.00 82 ASP A C 20
ATOM 19823 O O . ASP A 1 63 ? -2.615 10.795 4.950 1.00 0.00 82 ASP A O 20
ATOM 19832 N N . GLY A 1 64 ? -4.013 10.479 3.257 1.00 0.00 83 GLY A N 20
ATOM 19833 C CA . GLY A 1 64 ? -3.775 11.768 2.725 1.00 0.00 83 GLY A CA 20
ATOM 19834 C C . GLY A 1 64 ? -2.634 11.722 1.767 1.00 0.00 83 GLY A C 20
ATOM 19835 O O . GLY A 1 64 ? -1.887 10.730 1.728 1.00 0.00 83 GLY A O 20
ATOM 19839 N N . SER A 1 65 ? -2.497 12.741 0.993 1.00 0.00 84 SER A N 20
ATOM 19840 C CA . SER A 1 65 ? -1.431 12.838 0.060 1.00 0.00 84 SER A CA 20
ATOM 19841 C C . SER A 1 65 ? -0.100 12.957 0.820 1.00 0.00 84 SER A C 20
ATOM 19842 O O . SER A 1 65 ? -0.050 13.551 1.912 1.00 0.00 84 SER A O 20
ATOM 19850 N N . CYS A 1 66 ? 0.932 12.351 0.284 1.00 0.00 85 CYS A N 20
ATOM 19851 C CA . CYS A 1 66 ? 2.241 12.298 0.919 1.00 0.00 85 CYS A CA 20
ATOM 19852 C C . CYS A 1 66 ? 2.793 13.682 1.230 1.00 0.00 85 CYS A C 20
ATOM 19853 O O . CYS A 1 66 ? 3.065 14.459 0.294 1.00 0.00 85 CYS A O 20
#

CATH classification: 3.30.60.30

Secondary structure (DSSP, 8-state):
---SS---B----HHHHTS-TT-----S----EEETTS-EESSHHHHHHHHHHTTSSS-EEEES--

Radius of gyration: 11.42 Å; Cα contacts (8 Å, |Δi|>4): 112; chains: 1; bounding box: 30×25×26 Å

Organism: Homo sapiens (NCBI:txid9606)

Sequence (66 aa):
SEAASLSPKKVDCSIYKKYPVVAIPCPITYLPVCGSDYITYGNECHLCTESLKSNGRVQFLHDGSCSEAASLSPKKVDCSIYKKYPVVAIPCPITYLPVCGSDYITYGNECHLCTESLKSNGRVQFLHDGSCSEAASLSPKKVDCSIYKKYPVVAIPCPITYLPVCGSDYITYGNECHLCTESLKSNGRVQFLHDGSCSEAASLSPKKVDCSIYKKYPVVAIPCPITYLPVCGSDYITYGNECHLCTESLKSNGRVQFLHDGSCSEAASLSPKKVDCSIYKKYPVVAIPCPITYLPVCGSDYITYGNECHLCTESLKSNGRVQFLHDGSCSEAASLSPKKVDCSIYKKYPVVAIPCPITYLPVCGSDYITYGNECHLCTESLKSNGRVQFLHDGSCSEAASLSPKKVDCSIYKKYPVVAIPCPITYLPVCGSDYITYGNECHLCTESLKSNGRVQFLHDGSCSEAASLSPKKVDCSIYKKYPVVAIPCPITYLPVCGSDYITYGNECHLCTESLKSNGRVQFLHDGSCSEAASLSPKKVDCSIYKKYPVVAIPCPITYLPVCGSDYITYGNECHLCTESLKSNGRVQFLHDGSCSEAASLSPKKVDCSIYKKYPVVAIPCPITYLPVCGSDYITYGNECHLCTESLKSNGRVQFLHDGSCSEAASLSPKKVDCSIYKKYPVVAIPCPITYLPVCGSDYITYGNECHLCTESLKSNGRVQFLHDGSCSEAASLSPKKVDCSIYKKYPVVAIPCPITYLPVCGSDYITYGNECHLCTESLKSNGRVQFLHDGSCSEAASLSPKKVDCSIYKKYPVVAIPCPITYLPVCGSDYITYGNECHLCTESLKSNGRVQFLHDGSCSEAASLSPKKVDCSIYKKYPVVAIPCPITYLPVCGSDYITYGNECHLCTESLKSNGRVQFLHDGSCSEAASLSPKKVDCSIYKKYPVVAIPCPITYLPVCGSDYITYGNECHLCTESLKSNGRVQFLHDGSCSEAASLSPKKVDCSIYKKYPVVAIPCPITYLPVCGSDYITYGNECHLCTESLKSNGRVQFLHDGSCSEAASLSPKKVDCSIYKKYPVVAIPCPITYLPVCGSDYITYGNECHLCTESLKSNGRVQFLHDGSCSEAASLSPKKVDCSIYKKYPVVAIPCPITYLPVCGSDYITYGNECHLCTESLKSNGRVQFLHDGSCSEAASLSPKKVDCSIYKKYPVVAIPCPITYLPVCGSDYITYGNECHLCTESLKSNGRVQFLHDGSCSEAASLSPKKVDCSIYKKYPVVAIPCPITYLPVCGSDYITYGNECHLCTESLKSNGRVQFLHDGSC

GO terms:
  GO:0005515 protein binding (F, IPI)